Protein AF-0000000069952766 (afdb_homodimer)

Sequence (1254 aa):
MSWACDPVLTSNIVNSYQTAGPLFMQSLQTFFAAQCALVGDHIWPADATQAVLDDPNYDFVVVGAGSAGATVANRLSEVPEWKVLLVEAGGNPTLNTEIPHLFYNNMKSPQDWAYKTQPDNAACRSYTAKGCAWPRGKALGGSSSINFMFYVRGNRADFDEWAADGNYGWSYDDVLPYFRKSEKFTGIFNEENQKYHNYEGNLNVDVDKQSHDFEHMIINAAIELGLKNSTDINGESQMGVMTSQTTTKNGHRFSTARAFLAPIKDRKNFHVIKHAQGTKVLFVPGTNKVSGVMLHKDGKDIVVNVRKELILSSGALNSPQILMLSGIGPKKHLEDLKIEVKADLPVGENLQDHLFVPTFYTKPGDKNYYSISTIAQNFAQYIMEGTGPLIKTSPNRVISFINTTDPNSYASDMQFHYFVLPPGVYNVLDIFQKHGLNDEAYTKFKQMNEDKFTLVIFNTLLKPKSAGRILLASKNPLEAPLFFADYYKDPEDMATVIRAMKQHSLRLGDTKALKEAGFKLDWLDIDACKKFDKSSDEYLDCISRELTFSLYHPTSTAKMGPDGDETAVVDPELRVRKVQGLRVIDASIMPSVVRGNTNAPSIMIGEKGADMIKKQWLSNHKLHTELMSWACDPVLTSNIVNSYQTAGPLFMQSLQTFFAAQCALVGDHIWPADATQAVLDDPNYDFVVVGAGSAGATVANRLSEVPEWKVLLVEAGGNPTLNTEIPHLFYNNMKSPQDWAYKTQPDNAACRSYTAKGCAWPRGKALGGSSSINFMFYVRGNRADFDEWAADGNYGWSYDDVLPYFRKSEKFTGIFNEENQKYHNYEGNLNVDVDKQSHDFEHMIINAAIELGLKNSTDINGESQMGVMTSQTTTKNGHRFSTARAFLAPIKDRKNFHVIKHAQGTKVLFVPGTNKVSGVMLHKDGKDIVVNVRKELILSSGALNSPQILMLSGIGPKKHLEDLKIEVKADLPVGENLQDHLFVPTFYTKPGDKNYYSISTIAQNFAQYIMEGTGPLIKTSPNRVISFINTTDPNSYASDMQFHYFVLPPGVYNVLDIFQKHGLNDEAYTKFKQMNEDKFTLVIFNTLLKPKSAGRILLASKNPLEAPLFFADYYKDPEDMATVIRAMKQHSLRLGDTKALKEAGFKLDWLDIDACKKFDKSSDEYLDCISRELTFSLYHPTSTAKMGPDGDETAVVDPELRVRKVQGLRVIDASIMPSVVRGNTNAPSIMIGEKGADMIKKQWLSNHKLHTEL

Organism: Trichoplusia ni (NCBI:txid7111)

Structure (mmCIF, N/CA/C/O backbone):
data_AF-0000000069952766-model_v1
#
loop_
_entity.id
_entity.type
_entity.pdbx_description
1 polymer 'Glucose dehydrogenase'
#
loop_
_atom_site.group_PDB
_atom_site.id
_atom_site.type_symbol
_atom_site.label_atom_id
_atom_site.label_alt_id
_atom_site.label_comp_id
_atom_site.label_asym_id
_atom_site.label_entity_id
_atom_site.label_seq_id
_atom_site.pdbx_PDB_ins_code
_atom_site.Cartn_x
_atom_site.Cartn_y
_atom_site.Cartn_z
_atom_site.occupancy
_atom_site.B_iso_or_equiv
_atom_site.auth_seq_id
_atom_site.auth_comp_id
_atom_site.auth_asym_id
_atom_site.auth_atom_id
_atom_site.pdbx_PDB_model_num
ATOM 1 N N . MET A 1 1 ? 12.367 6.723 10.555 1 62.28 1 MET A N 1
ATOM 2 C CA . MET A 1 1 ? 12.414 6.863 9.102 1 62.28 1 MET A CA 1
ATOM 3 C C . MET A 1 1 ? 11.07 6.52 8.477 1 62.28 1 MET A C 1
ATOM 5 O O . MET A 1 1 ? 10.367 5.625 8.961 1 62.28 1 MET A O 1
ATOM 9 N N . SER A 1 2 ? 10.672 7.461 7.582 1 78.12 2 SER A N 1
ATOM 10 C CA . SER A 1 2 ? 9.477 7.129 6.809 1 78.12 2 SER A CA 1
ATOM 11 C C . SER A 1 2 ? 9.602 5.758 6.156 1 78.12 2 SER A C 1
ATOM 13 O O . SER A 1 2 ? 10.609 5.453 5.523 1 78.12 2 SER A O 1
ATOM 15 N N . TRP A 1 3 ? 8.656 4.898 6.41 1 80.94 3 TRP A N 1
ATOM 16 C CA . TRP A 1 3 ? 8.711 3.521 5.926 1 80.94 3 TRP A CA 1
ATOM 17 C C . TRP A 1 3 ? 8.883 3.484 4.41 1 80.94 3 TRP A C 1
ATOM 19 O O . TRP A 1 3 ? 9.477 2.547 3.871 1 80.94 3 TRP A O 1
ATOM 29 N N . ALA A 1 4 ? 8.43 4.555 3.727 1 86.31 4 ALA A N 1
ATOM 30 C CA . ALA A 1 4 ? 8.484 4.59 2.268 1 86.31 4 ALA A CA 1
ATOM 31 C C . ALA A 1 4 ? 9.922 4.758 1.783 1 86.31 4 ALA A C 1
ATOM 33 O O . ALA A 1 4 ? 10.219 4.52 0.609 1 86.31 4 ALA A O 1
ATOM 34 N N . CYS A 1 5 ? 10.797 5.23 2.678 1 89.12 5 CYS A N 1
ATOM 35 C CA . CYS A 1 5 ? 12.195 5.434 2.309 1 89.12 5 CYS A CA 1
ATOM 36 C C . CYS A 1 5 ? 13.031 4.203 2.641 1 89.12 5 CYS A C 1
ATOM 38 O O . CYS A 1 5 ? 14.234 4.18 2.387 1 89.12 5 CYS A O 1
ATOM 40 N N . ASP A 1 6 ? 12.438 3.162 3.25 1 89.56 6 ASP A N 1
ATOM 41 C CA . ASP A 1 6 ? 13.109 1.895 3.529 1 89.56 6 ASP A CA 1
ATOM 42 C C . ASP A 1 6 ? 13.086 0.979 2.307 1 89.56 6 ASP A C 1
ATOM 44 O O . ASP A 1 6 ? 12.062 0.361 2.008 1 89.56 6 ASP A O 1
ATOM 48 N N . PRO A 1 7 ? 14.227 0.807 1.705 1 87.38 7 PRO A N 1
ATOM 49 C CA . PRO A 1 7 ? 14.234 0.046 0.453 1 87.38 7 PRO A CA 1
ATOM 50 C C . PRO A 1 7 ? 13.859 -1.42 0.652 1 87.38 7 PRO A C 1
ATOM 52 O O . PRO A 1 7 ? 13.242 -2.027 -0.228 1 87.38 7 PRO A O 1
ATOM 55 N N . VAL A 1 8 ? 14.18 -2.029 1.789 1 87.81 8 VAL A N 1
ATOM 56 C CA . VAL A 1 8 ? 13.867 -3.43 2.053 1 87.81 8 VAL A CA 1
ATOM 57 C C . VAL A 1 8 ? 12.352 -3.604 2.193 1 87.81 8 VAL A C 1
ATOM 59 O O . VAL A 1 8 ? 11.766 -4.496 1.581 1 87.81 8 VAL A O 1
ATOM 62 N N . LEU A 1 9 ? 11.82 -2.713 2.959 1 86.56 9 LEU A N 1
ATOM 63 C CA . LEU A 1 9 ? 10.383 -2.797 3.184 1 86.56 9 LEU A CA 1
ATOM 64 C C . LEU A 1 9 ? 9.609 -2.527 1.894 1 86.56 9 LEU A C 1
ATOM 66 O O . LEU A 1 9 ? 8.672 -3.254 1.562 1 86.56 9 LEU A O 1
ATOM 70 N N . THR A 1 10 ? 9.969 -1.444 1.201 1 89.38 10 THR A N 1
ATOM 71 C CA . THR A 1 10 ? 9.234 -1.095 -0.01 1 89.38 10 THR A CA 1
ATOM 72 C C . THR A 1 10 ? 9.383 -2.186 -1.066 1 89.38 10 THR A C 1
ATOM 74 O O . THR A 1 10 ? 8.43 -2.494 -1.786 1 89.38 10 THR A O 1
ATOM 77 N N . SER A 1 11 ? 10.555 -2.818 -1.151 1 88.44 11 SER A N 1
ATOM 78 C CA . SER A 1 11 ? 10.75 -3.916 -2.092 1 88.44 11 SER A CA 1
ATOM 79 C C . SER A 1 11 ? 9.883 -5.117 -1.732 1 88.44 11 SER A C 1
ATOM 81 O O . SER A 1 11 ? 9.32 -5.766 -2.613 1 88.44 11 SER A O 1
ATOM 83 N N . ASN A 1 12 ? 9.797 -5.406 -0.475 1 84.94 12 ASN A N 1
ATOM 84 C CA . ASN A 1 12 ? 8.953 -6.508 -0.018 1 84.94 12 ASN A CA 1
ATOM 85 C C . ASN A 1 12 ? 7.488 -6.273 -0.367 1 84.94 12 ASN A C 1
ATOM 87 O O . ASN A 1 12 ? 6.789 -7.195 -0.788 1 84.94 12 ASN A O 1
ATOM 91 N N . ILE A 1 13 ? 7.074 -5.043 -0.182 1 86.06 13 ILE A N 1
ATOM 92 C CA . ILE A 1 13 ? 5.688 -4.703 -0.485 1 86.06 13 ILE A CA 1
ATOM 93 C C . ILE A 1 13 ? 5.453 -4.785 -1.991 1 86.06 13 ILE A C 1
ATOM 95 O O . ILE A 1 13 ? 4.496 -5.418 -2.443 1 86.06 13 ILE A O 1
ATOM 99 N N . VAL A 1 14 ? 6.344 -4.219 -2.744 1 88.44 14 VAL A N 1
ATOM 100 C CA . VAL A 1 14 ? 6.203 -4.211 -4.199 1 88.44 14 VAL A CA 1
ATOM 101 C C . VAL A 1 14 ? 6.199 -5.645 -4.723 1 88.44 14 VAL A C 1
ATOM 103 O O . VAL A 1 14 ? 5.352 -6.008 -5.543 1 88.44 14 VAL A O 1
ATOM 106 N N . ASN A 1 15 ? 7.078 -6.469 -4.219 1 84.94 15 ASN A N 1
ATOM 107 C CA . ASN A 1 15 ? 7.191 -7.848 -4.68 1 84.94 15 ASN A CA 1
ATOM 108 C C . ASN A 1 15 ? 5.953 -8.664 -4.316 1 84.94 15 ASN A C 1
ATOM 110 O O . ASN A 1 15 ? 5.594 -9.602 -5.027 1 84.94 15 ASN A O 1
ATOM 114 N N . SER A 1 16 ? 5.371 -8.336 -3.273 1 83.88 16 SER A N 1
ATOM 115 C CA . SER A 1 16 ? 4.176 -9.055 -2.848 1 83.88 16 SER A CA 1
ATOM 116 C C . SER A 1 16 ? 3.021 -8.836 -3.816 1 83.88 16 SER A C 1
ATOM 118 O O . SER A 1 16 ? 2.043 -9.586 -3.809 1 83.88 16 SER A O 1
ATOM 120 N N . TYR A 1 17 ? 3.178 -7.805 -4.699 1 86.25 17 TYR A N 1
ATOM 121 C CA . TYR A 1 17 ? 2.121 -7.527 -5.664 1 86.25 17 TYR A CA 1
ATOM 122 C C . TYR A 1 17 ? 2.594 -7.801 -7.086 1 86.25 17 TYR A C 1
ATOM 124 O O . TYR A 1 17 ? 2.057 -7.242 -8.047 1 86.25 17 TYR A O 1
ATOM 132 N N . GLN A 1 18 ? 3.533 -8.609 -7.227 1 84.88 18 GLN A N 1
ATOM 133 C CA . GLN A 1 18 ? 4.062 -8.938 -8.547 1 84.88 18 GLN A CA 1
ATOM 134 C C . GLN A 1 18 ? 2.984 -9.555 -9.43 1 84.88 18 GLN A C 1
ATOM 136 O O . GLN A 1 18 ? 3.033 -9.422 -10.656 1 84.88 18 GLN A O 1
ATOM 141 N N . THR A 1 19 ? 2.002 -10.133 -8.812 1 86 19 THR A N 1
ATOM 142 C CA . THR A 1 19 ? 0.919 -10.789 -9.531 1 86 19 THR A CA 1
ATOM 143 C C . THR A 1 19 ? 0.117 -9.773 -10.344 1 86 19 THR A C 1
ATOM 145 O O . THR A 1 19 ? -0.489 -10.117 -11.359 1 86 19 THR A O 1
ATOM 148 N N . ALA A 1 20 ? 0.194 -8.523 -9.867 1 85.06 20 ALA A N 1
ATOM 149 C CA . ALA A 1 20 ? -0.586 -7.492 -10.539 1 85.06 20 ALA A CA 1
ATOM 150 C C . ALA A 1 20 ? 0.116 -7.012 -11.805 1 85.06 20 ALA A C 1
ATOM 152 O O . ALA A 1 20 ? -0.457 -6.254 -12.594 1 85.06 20 ALA A O 1
ATOM 153 N N . GLY A 1 21 ? 1.312 -7.531 -12.094 1 87.56 21 GLY A N 1
ATOM 154 C CA . GLY A 1 21 ? 1.958 -7.266 -13.367 1 87.56 21 GLY A CA 1
ATOM 155 C C . GLY A 1 21 ? 3.021 -6.188 -13.281 1 87.56 21 GLY A C 1
ATOM 156 O O . GLY A 1 21 ? 3.115 -5.477 -12.281 1 87.56 21 GLY A O 1
ATOM 157 N N . PRO A 1 22 ? 3.805 -6.082 -14.297 1 85 22 PRO A N 1
ATOM 158 C CA . PRO A 1 22 ? 4.973 -5.195 -14.281 1 85 22 PRO A CA 1
ATOM 159 C C . PRO A 1 22 ? 4.59 -3.723 -14.156 1 85 22 PRO A C 1
ATOM 161 O O . PRO A 1 22 ? 5.258 -2.965 -13.453 1 85 22 PRO A O 1
ATOM 164 N N . LEU A 1 23 ? 3.512 -3.371 -14.852 1 83.5 23 LEU A N 1
ATOM 165 C CA . LEU A 1 23 ? 3.123 -1.966 -14.805 1 83.5 23 LEU A CA 1
ATOM 166 C C . LEU A 1 23 ? 2.717 -1.557 -13.391 1 83.5 23 LEU A C 1
ATOM 168 O O . LEU A 1 23 ? 3.074 -0.471 -12.93 1 83.5 23 LEU A O 1
ATOM 172 N N . PHE A 1 24 ? 2.018 -2.369 -12.742 1 89.69 24 PHE A N 1
ATOM 173 C CA . PHE A 1 24 ? 1.603 -2.072 -11.375 1 89.69 24 PHE A CA 1
ATOM 174 C C . PHE A 1 24 ? 2.807 -2.014 -10.445 1 89.69 24 PHE A C 1
ATOM 176 O O . PHE A 1 24 ? 2.918 -1.105 -9.617 1 89.69 24 PHE A O 1
ATOM 183 N N . MET A 1 25 ? 3.666 -2.988 -10.617 1 88.38 25 MET A N 1
ATOM 184 C CA . MET A 1 25 ? 4.859 -3.023 -9.773 1 88.38 25 MET A CA 1
ATOM 185 C C . MET A 1 25 ? 5.688 -1.755 -9.953 1 88.38 25 MET A C 1
ATOM 187 O O . MET A 1 25 ? 6.109 -1.14 -8.969 1 88.38 25 MET A O 1
ATOM 191 N N . GLN A 1 26 ? 5.871 -1.404 -11.195 1 87.5 26 GLN A N 1
ATOM 192 C CA . GLN A 1 26 ? 6.656 -0.211 -11.492 1 87.5 26 GLN A CA 1
ATOM 193 C C . GLN A 1 26 ? 5.988 1.041 -10.938 1 87.5 26 GLN A C 1
ATOM 195 O O . GLN A 1 26 ? 6.66 1.924 -10.398 1 87.5 26 GLN A O 1
ATOM 200 N N . SER A 1 27 ? 4.711 1.115 -11.055 1 87.81 27 SER A N 1
ATOM 201 C CA . SER A 1 27 ? 3.963 2.266 -10.555 1 87.81 27 SER A CA 1
ATOM 202 C C . SER A 1 27 ? 4.039 2.355 -9.031 1 87.81 27 SER A C 1
ATOM 204 O O . SER A 1 27 ? 4.168 3.447 -8.477 1 87.81 27 SER A O 1
ATOM 206 N N . LEU A 1 28 ? 3.877 1.242 -8.406 1 89.69 28 LEU A N 1
ATOM 207 C CA . LEU A 1 28 ? 3.949 1.209 -6.945 1 89.69 28 LEU A CA 1
ATOM 208 C C . LEU A 1 28 ? 5.332 1.625 -6.461 1 89.69 28 LEU A C 1
ATOM 210 O O . LEU A 1 28 ? 5.457 2.357 -5.477 1 89.69 28 LEU A O 1
ATOM 214 N N . GLN A 1 29 ? 6.375 1.156 -7.164 1 89.38 29 GLN A N 1
ATOM 215 C CA . GLN A 1 29 ? 7.742 1.55 -6.844 1 89.38 29 GLN A CA 1
ATOM 216 C C . GLN A 1 29 ? 7.934 3.057 -6.996 1 89.38 29 GLN A C 1
ATOM 218 O O . GLN A 1 29 ? 8.547 3.699 -6.145 1 89.38 29 GLN A O 1
ATOM 223 N N . THR A 1 30 ? 7.414 3.564 -8.078 1 88.62 30 THR A N 1
ATOM 224 C CA . THR A 1 30 ? 7.492 5 -8.328 1 88.62 30 THR A CA 1
ATOM 225 C C . THR A 1 30 ? 6.75 5.781 -7.25 1 88.62 30 THR A C 1
ATOM 227 O O . THR A 1 30 ? 7.223 6.824 -6.797 1 88.62 30 THR A O 1
ATOM 230 N N . PHE A 1 31 ? 5.656 5.297 -6.82 1 91.12 31 PHE A N 1
ATOM 231 C CA . PHE A 1 31 ? 4.855 5.938 -5.785 1 91.12 31 PHE A CA 1
ATOM 232 C C . PHE A 1 31 ? 5.629 6.023 -4.477 1 91.12 31 PHE A C 1
ATOM 234 O O . PHE A 1 31 ? 5.668 7.078 -3.838 1 91.12 31 PHE A O 1
ATOM 241 N N . PHE A 1 32 ? 6.238 4.93 -4.066 1 90.44 32 PHE A N 1
ATOM 242 C CA . PHE A 1 32 ? 6.988 4.91 -2.818 1 90.44 32 PHE A CA 1
ATOM 243 C C . PHE A 1 32 ? 8.195 5.836 -2.898 1 90.44 32 PHE A C 1
ATOM 245 O O . PHE A 1 32 ? 8.516 6.539 -1.938 1 90.44 32 PHE A O 1
ATOM 252 N N . ALA A 1 33 ? 8.883 5.844 -4.055 1 89.94 33 ALA A N 1
ATOM 253 C CA . ALA A 1 33 ? 10.039 6.719 -4.242 1 89.94 33 ALA A CA 1
ATOM 254 C C . ALA A 1 33 ? 9.633 8.188 -4.184 1 89.94 33 ALA A C 1
ATOM 256 O O . ALA A 1 33 ? 10.336 9.008 -3.588 1 89.94 33 ALA A O 1
ATOM 257 N N . ALA A 1 34 ? 8.516 8.492 -4.836 1 90.12 34 ALA A N 1
ATOM 258 C CA . ALA A 1 34 ? 7.996 9.859 -4.832 1 90.12 34 ALA A CA 1
ATOM 259 C C . ALA A 1 34 ? 7.613 10.297 -3.42 1 90.12 34 ALA A C 1
ATOM 261 O O . ALA A 1 34 ? 7.867 11.438 -3.027 1 90.12 34 ALA A O 1
ATOM 262 N N . GLN A 1 35 ? 6.953 9.43 -2.725 1 88.69 35 GLN A N 1
ATOM 263 C CA . GLN A 1 35 ? 6.602 9.719 -1.338 1 88.69 35 GLN A CA 1
ATOM 264 C C . GLN A 1 35 ? 7.848 9.977 -0.497 1 88.69 35 GLN A C 1
ATOM 266 O O . GLN A 1 35 ? 7.875 10.914 0.307 1 88.69 35 GLN A O 1
ATOM 271 N N . CYS A 1 36 ? 8.875 9.188 -0.634 1 89 36 CYS A N 1
ATOM 272 C CA . CYS A 1 36 ? 10.125 9.367 0.093 1 89 36 CYS A CA 1
ATOM 273 C C . CYS A 1 36 ? 10.75 10.719 -0.24 1 89 36 CYS A C 1
ATOM 275 O O . CYS A 1 36 ? 11.266 11.406 0.646 1 89 36 CYS A O 1
ATOM 277 N N . ALA A 1 37 ? 10.672 11.109 -1.468 1 87.94 37 ALA A N 1
ATOM 278 C CA . ALA A 1 37 ? 11.25 12.375 -1.909 1 87.94 37 ALA A CA 1
ATOM 279 C C . ALA A 1 37 ? 10.516 13.555 -1.275 1 87.94 37 ALA A C 1
ATOM 281 O O . ALA A 1 37 ? 11.125 14.594 -1.006 1 87.94 37 ALA A O 1
ATOM 282 N N . LEU A 1 38 ? 9.312 13.391 -0.991 1 86.75 38 LEU A N 1
ATOM 283 C CA . LEU A 1 38 ? 8.477 14.469 -0.481 1 86.75 38 LEU A CA 1
ATOM 284 C C . LEU A 1 38 ? 8.68 14.656 1.018 1 86.75 38 LEU A C 1
ATOM 286 O O . LEU A 1 38 ? 8.609 15.781 1.524 1 86.75 38 LEU A O 1
ATOM 290 N N . VAL A 1 39 ? 8.906 13.617 1.789 1 85.81 39 VAL A N 1
ATOM 291 C CA . VAL A 1 39 ? 8.875 13.781 3.238 1 85.81 39 VAL A CA 1
ATOM 292 C C . VAL A 1 39 ? 9.984 12.945 3.879 1 85.81 39 VAL A C 1
ATOM 294 O O . VAL A 1 39 ? 9.922 12.625 5.066 1 85.81 39 VAL A O 1
ATOM 297 N N . GLY A 1 40 ? 10.93 12.555 3.199 1 87.44 40 GLY A N 1
ATOM 298 C CA . GLY A 1 40 ? 12.008 11.758 3.748 1 87.44 40 GLY A CA 1
ATOM 299 C C . GLY A 1 40 ? 12.828 12.5 4.793 1 87.44 40 GLY A C 1
ATOM 300 O O . GLY A 1 40 ? 12.898 13.727 4.781 1 87.44 40 GLY A O 1
ATOM 301 N N . ASP A 1 41 ? 13.453 11.805 5.617 1 89.31 41 ASP A N 1
ATOM 302 C CA . ASP A 1 41 ? 14.227 12.352 6.727 1 89.31 41 ASP A CA 1
ATOM 303 C C . ASP A 1 41 ? 15.398 13.188 6.223 1 89.31 41 ASP A C 1
ATOM 305 O O . ASP A 1 41 ? 15.891 14.062 6.934 1 89.31 41 ASP A O 1
ATOM 309 N N . HIS A 1 42 ? 15.82 12.969 5.035 1 89.69 42 HIS A N 1
ATOM 310 C CA . HIS A 1 42 ? 16.984 13.641 4.477 1 89.69 42 HIS A CA 1
ATOM 311 C C . HIS A 1 42 ? 16.719 15.133 4.266 1 89.69 42 HIS A C 1
ATOM 313 O O . HIS A 1 42 ? 17.641 15.914 4.105 1 89.69 42 HIS A O 1
ATOM 319 N N . ILE A 1 43 ? 15.453 15.531 4.324 1 91.62 43 ILE A N 1
ATOM 320 C CA . ILE A 1 43 ? 15.055 16.922 4.098 1 91.62 43 ILE A CA 1
ATOM 321 C C . ILE A 1 43 ? 15.289 17.734 5.363 1 91.62 43 ILE A C 1
ATOM 323 O O . ILE A 1 43 ? 15.508 18.953 5.293 1 91.62 43 ILE A O 1
ATOM 327 N N . TRP A 1 44 ? 15.375 17.156 6.516 1 95.94 44 TRP A N 1
ATOM 328 C CA . TRP A 1 44 ? 15.32 17.859 7.797 1 95.94 44 TRP A CA 1
ATOM 329 C C . TRP A 1 44 ? 16.609 17.672 8.578 1 95.94 44 TRP A C 1
ATOM 331 O O . TRP A 1 44 ? 17.375 16.734 8.312 1 95.94 44 TRP A O 1
ATOM 341 N N . PRO A 1 45 ? 16.859 18.609 9.531 1 96.88 45 PRO A N 1
ATOM 342 C CA . PRO A 1 45 ? 18.016 18.375 10.398 1 96.88 45 PRO A CA 1
ATOM 343 C C . PRO A 1 45 ? 17.953 17.047 11.125 1 96.88 45 PRO A C 1
ATOM 345 O O . PRO A 1 45 ? 16.875 16.625 11.57 1 96.88 45 PRO A O 1
ATOM 348 N N . ALA A 1 46 ? 19.078 16.406 11.25 1 95.94 46 ALA A N 1
ATOM 349 C CA . ALA A 1 46 ? 19.141 15.133 11.961 1 95.94 46 ALA A CA 1
ATOM 350 C C . ALA A 1 46 ? 18.875 15.328 13.453 1 95.94 46 ALA A C 1
ATOM 352 O O . ALA A 1 46 ? 19.141 16.406 14 1 95.94 46 ALA A O 1
ATOM 353 N N . ASP A 1 47 ? 18.281 14.367 14.062 1 96.69 47 ASP A N 1
ATOM 354 C CA . ASP A 1 47 ? 18.109 14.391 15.516 1 96.69 47 ASP A CA 1
ATOM 355 C C . ASP A 1 47 ? 19.469 14.352 16.219 1 96.69 47 ASP A C 1
ATOM 357 O O . ASP A 1 47 ? 20.219 13.383 16.094 1 96.69 47 ASP A O 1
ATOM 361 N N . ALA A 1 48 ? 19.781 15.32 17.016 1 97.69 48 ALA A N 1
ATOM 362 C CA . ALA A 1 48 ? 21.109 15.492 17.594 1 97.69 48 ALA A CA 1
ATOM 363 C C . ALA A 1 48 ? 21.125 15.031 19.047 1 97.69 48 ALA A C 1
ATOM 365 O O . ALA A 1 48 ? 21.891 15.547 19.859 1 97.69 48 ALA A O 1
ATOM 366 N N . THR A 1 49 ? 20.25 14.125 19.422 1 97.12 49 THR A N 1
ATOM 367 C CA . THR A 1 49 ? 20.156 13.648 20.797 1 97.12 49 THR A CA 1
ATOM 368 C C . THR A 1 49 ? 21.516 13.203 21.312 1 97.12 49 THR A C 1
ATOM 370 O O . THR A 1 49 ? 21.938 13.594 22.406 1 97.12 49 THR A O 1
ATOM 373 N N . GLN A 1 50 ? 22.312 12.445 20.547 1 96.75 50 GLN A N 1
ATOM 374 C CA . GLN A 1 50 ? 23.609 11.938 20.984 1 96.75 50 GLN A CA 1
ATOM 375 C C . GLN A 1 50 ? 24.609 13.07 21.141 1 96.75 50 GLN A C 1
ATOM 377 O O . GLN A 1 50 ? 25.391 13.086 22.094 1 96.75 50 GLN A O 1
ATOM 382 N N . ALA A 1 51 ? 24.594 13.984 20.234 1 97.12 51 ALA A N 1
ATOM 383 C CA . ALA A 1 51 ? 25.5 15.125 20.312 1 97.12 51 ALA A CA 1
ATOM 384 C C . ALA A 1 51 ? 25.234 15.945 21.562 1 97.12 51 ALA A C 1
ATOM 386 O O . ALA A 1 51 ? 26.172 16.422 22.203 1 97.12 51 ALA A O 1
ATOM 387 N N . VAL A 1 52 ? 23.953 16.141 21.906 1 98.19 52 VAL A N 1
ATOM 388 C CA . VAL A 1 52 ? 23.562 16.906 23.078 1 98.19 52 VAL A CA 1
ATOM 389 C C . VAL A 1 52 ? 24.016 16.188 24.359 1 98.19 52 VAL A C 1
ATOM 391 O O . VAL A 1 52 ? 24.484 16.828 25.297 1 98.19 52 VAL A O 1
ATOM 394 N N . LEU A 1 53 ? 23.844 14.898 24.375 1 97.31 53 LEU A N 1
ATOM 395 C CA . LEU A 1 53 ? 24.25 14.109 25.547 1 97.31 53 LEU A CA 1
ATOM 396 C C . LEU A 1 53 ? 25.766 14.148 25.703 1 97.31 53 LEU A C 1
ATOM 398 O O . LEU A 1 53 ? 26.281 14.203 26.828 1 97.31 53 LEU A O 1
ATOM 402 N N . ASP A 1 54 ? 26.531 14.164 24.594 1 97.38 54 ASP A N 1
ATOM 403 C CA . ASP A 1 54 ? 27.984 14.188 24.609 1 97.38 54 ASP A CA 1
ATOM 404 C C . ASP A 1 54 ? 28.516 15.531 25.109 1 97.38 54 ASP A C 1
ATOM 406 O O . ASP A 1 54 ? 29.5 15.594 25.844 1 97.38 54 ASP A O 1
ATOM 410 N N . ASP A 1 55 ? 27.906 16.609 24.688 1 97.94 55 ASP A N 1
ATOM 411 C CA . ASP A 1 55 ? 28.234 17.969 25.109 1 97.94 55 ASP A CA 1
ATOM 412 C C . ASP A 1 55 ? 26.984 18.828 25.266 1 97.94 55 ASP A C 1
ATOM 414 O O . ASP A 1 55 ? 26.547 19.484 24.328 1 97.94 55 ASP A O 1
ATOM 418 N N . PRO A 1 56 ? 26.531 18.922 26.484 1 98.06 56 PRO A N 1
ATOM 419 C CA . PRO A 1 56 ? 25.25 19.578 26.734 1 98.06 56 PRO A CA 1
ATOM 420 C C . PRO A 1 56 ? 25.391 21.094 26.875 1 98.06 56 PRO A C 1
ATOM 422 O O . PRO A 1 56 ? 24.5 21.75 27.422 1 98.06 56 PRO A O 1
ATOM 425 N N . ASN A 1 57 ? 26.547 21.734 26.406 1 98.5 57 ASN A N 1
ATOM 426 C CA . ASN A 1 57 ? 26.797 23.156 26.547 1 98.5 57 ASN A CA 1
ATOM 427 C C . ASN A 1 57 ? 26.547 23.922 25.25 1 98.5 57 ASN A C 1
ATOM 429 O O . ASN A 1 57 ? 27.125 23.594 24.219 1 98.5 57 ASN A O 1
ATOM 433 N N . TYR A 1 58 ? 25.766 24.906 25.266 1 98.88 58 TYR A N 1
ATOM 434 C CA . TYR A 1 58 ? 25.406 25.719 24.109 1 98.88 58 TYR A CA 1
ATOM 435 C C . TYR A 1 58 ? 25.422 27.203 24.453 1 98.88 58 TYR A C 1
ATOM 437 O O . TYR A 1 58 ? 25.203 27.578 25.609 1 98.88 58 TYR A O 1
ATOM 445 N N . ASP A 1 59 ? 25.734 28.062 23.469 1 98.69 59 ASP A N 1
ATOM 446 C CA . ASP A 1 59 ? 25.641 29.5 23.672 1 98.69 59 ASP A CA 1
ATOM 447 C C . ASP A 1 59 ? 24.172 29.938 23.75 1 98.69 59 ASP A C 1
ATOM 449 O O . ASP A 1 59 ? 23.812 30.75 24.609 1 98.69 59 ASP A O 1
ATOM 453 N N . PHE A 1 60 ? 23.406 29.406 22.859 1 98.88 60 PHE A N 1
ATOM 454 C CA . PHE A 1 60 ? 21.984 29.703 22.812 1 98.88 60 PHE A CA 1
ATOM 455 C C . PHE A 1 60 ? 21.156 28.422 22.703 1 98.88 60 PHE A C 1
ATOM 457 O O . PHE A 1 60 ? 21.531 27.5 21.969 1 98.88 60 PHE A O 1
ATOM 464 N N . VAL A 1 61 ? 20.094 28.328 23.438 1 98.94 61 VAL A N 1
ATOM 465 C CA . VAL A 1 61 ? 19.109 27.266 23.328 1 98.94 61 VAL A CA 1
ATOM 466 C C . VAL A 1 61 ? 17.734 27.875 23.031 1 98.94 61 VAL A C 1
ATOM 468 O O . VAL A 1 61 ? 17.266 28.75 23.75 1 98.94 61 VAL A O 1
ATOM 471 N N . VAL A 1 62 ? 17.172 27.5 21.922 1 98.94 62 VAL A N 1
ATOM 472 C CA . VAL A 1 62 ? 15.828 27.922 21.516 1 98.94 62 VAL A CA 1
ATOM 473 C C . VAL A 1 62 ? 14.828 26.797 21.766 1 98.94 62 VAL A C 1
ATOM 475 O O . VAL A 1 62 ? 14.969 25.703 21.203 1 98.94 62 VAL A O 1
ATOM 478 N N . VAL A 1 63 ? 13.812 27.031 22.594 1 98.94 63 VAL A N 1
ATOM 479 C CA . VAL A 1 63 ? 12.828 26.016 22.922 1 98.94 63 VAL A CA 1
ATOM 480 C C . VAL A 1 63 ? 11.555 26.234 22.109 1 98.94 63 VAL A C 1
ATOM 482 O O . VAL A 1 63 ? 10.789 27.156 22.391 1 98.94 63 VAL A O 1
ATOM 485 N N . GLY A 1 64 ? 11.273 25.344 21.156 1 98.81 64 GLY A N 1
ATOM 486 C CA . GLY A 1 64 ? 10.172 25.438 20.219 1 98.81 64 GLY A CA 1
ATOM 487 C C . GLY A 1 64 ? 10.609 25.75 18.812 1 98.81 64 GLY A C 1
ATOM 488 O O . GLY A 1 64 ? 11.273 26.75 18.562 1 98.81 64 GLY A O 1
ATOM 489 N N . ALA A 1 65 ? 10.242 24.891 17.906 1 98.81 65 ALA A N 1
ATOM 490 C CA . ALA A 1 65 ? 10.664 25.031 16.516 1 98.81 65 ALA A CA 1
ATOM 491 C C . ALA A 1 65 ? 9.531 25.578 15.656 1 98.81 65 ALA A C 1
ATOM 493 O O . ALA A 1 65 ? 9.406 25.219 14.477 1 98.81 65 ALA A O 1
ATOM 494 N N . GLY A 1 66 ? 8.68 26.422 16.25 1 98.56 66 GLY A N 1
ATOM 495 C CA . GLY A 1 66 ? 7.559 27 15.523 1 98.56 66 GLY A CA 1
ATOM 496 C C . GLY A 1 66 ? 7.961 28.156 14.633 1 98.56 66 GLY A C 1
ATOM 497 O O . GLY A 1 66 ? 9.117 28.266 14.227 1 98.56 66 GLY A O 1
ATOM 498 N N . SER A 1 67 ? 6.984 28.984 14.305 1 98.62 67 SER A N 1
ATOM 499 C CA . SER A 1 67 ? 7.152 30.094 13.367 1 98.62 67 SER A CA 1
ATOM 500 C C . SER A 1 67 ? 8.289 31.016 13.797 1 98.62 67 SER A C 1
ATOM 502 O O . SER A 1 67 ? 9.141 31.375 12.984 1 98.62 67 SER A O 1
ATOM 504 N N . ALA A 1 68 ? 8.305 31.312 15.031 1 98.88 68 ALA A N 1
ATOM 505 C CA . ALA A 1 68 ? 9.336 32.219 15.523 1 98.88 68 ALA A CA 1
ATOM 506 C C . ALA A 1 68 ? 10.633 31.469 15.82 1 98.88 68 ALA A C 1
ATOM 508 O O . ALA A 1 68 ? 11.719 31.922 15.445 1 98.88 68 ALA A O 1
ATOM 509 N N . GLY A 1 69 ? 10.555 30.344 16.469 1 98.88 69 GLY A N 1
ATOM 510 C CA . GLY A 1 69 ? 11.727 29.609 16.922 1 98.88 69 GLY A CA 1
ATOM 511 C C . GLY A 1 69 ? 12.625 29.141 15.797 1 98.88 69 GLY A C 1
ATOM 512 O O . GLY A 1 69 ? 13.852 29.203 15.898 1 98.88 69 GLY A O 1
ATOM 513 N N . ALA A 1 70 ? 12.016 28.641 14.758 1 98.88 70 ALA A N 1
ATOM 514 C CA . ALA A 1 70 ? 12.789 28.219 13.594 1 98.88 70 ALA A CA 1
ATOM 515 C C . ALA A 1 70 ? 13.562 29.391 12.992 1 98.88 70 ALA A C 1
ATOM 517 O O . ALA A 1 70 ? 14.711 29.234 12.578 1 98.88 70 ALA A O 1
ATOM 518 N N . THR A 1 71 ? 12.93 30.531 12.969 1 98.88 71 THR A N 1
ATOM 519 C CA . THR A 1 71 ? 13.539 31.734 12.438 1 98.88 71 THR A CA 1
ATOM 520 C C . THR A 1 71 ? 14.695 32.188 13.312 1 98.88 71 THR A C 1
ATOM 522 O O . THR A 1 71 ? 15.781 32.5 12.805 1 98.88 71 THR A O 1
ATOM 525 N N . VAL A 1 72 ? 14.508 32.188 14.609 1 98.88 72 VAL A N 1
ATOM 526 C CA . VAL A 1 72 ? 15.531 32.594 15.562 1 98.88 72 VAL A CA 1
ATOM 527 C C . VAL A 1 72 ? 16.75 31.688 15.438 1 98.88 72 VAL A C 1
ATOM 529 O O . VAL A 1 72 ? 17.875 32.156 15.352 1 98.88 72 VAL A O 1
ATOM 532 N N . ALA A 1 73 ? 16.5 30.406 15.453 1 98.88 73 ALA A N 1
ATOM 533 C CA . ALA A 1 73 ? 17.578 29.422 15.398 1 98.88 73 ALA A CA 1
ATOM 534 C C . ALA A 1 73 ? 18.391 29.594 14.117 1 98.88 73 ALA A C 1
ATOM 536 O O . ALA A 1 73 ? 19.625 29.516 14.148 1 98.88 73 ALA A O 1
ATOM 537 N N . ASN A 1 74 ? 17.688 29.734 12.977 1 98.88 74 ASN A N 1
ATOM 538 C CA . ASN A 1 74 ? 18.359 29.984 11.711 1 98.88 74 ASN A CA 1
ATOM 539 C C . ASN A 1 74 ? 19.266 31.203 11.781 1 98.88 74 ASN A C 1
ATOM 541 O O . ASN A 1 74 ? 20.453 31.141 11.438 1 98.88 74 ASN A O 1
ATOM 545 N N . ARG A 1 75 ? 18.766 32.312 12.281 1 98.81 75 ARG A N 1
ATOM 546 C CA . ARG A 1 75 ? 19.484 33.562 12.266 1 98.81 75 ARG A CA 1
ATOM 547 C C . ARG A 1 75 ? 20.641 33.562 13.25 1 98.81 75 ARG A C 1
ATOM 549 O O . ARG A 1 75 ? 21.719 34.094 12.953 1 98.81 75 ARG A O 1
ATOM 556 N N . LEU A 1 76 ? 20.453 33.031 14.422 1 98.75 76 LEU A N 1
ATOM 557 C CA . LEU A 1 76 ? 21.531 33 15.398 1 98.75 76 LEU A CA 1
ATOM 558 C C . LEU A 1 76 ? 22.672 32.125 14.93 1 98.75 76 LEU A C 1
ATOM 560 O O . LEU A 1 76 ? 23.844 32.438 15.148 1 98.75 76 LEU A O 1
ATOM 564 N N . SER A 1 77 ? 22.406 31 14.281 1 98.56 77 SER A N 1
ATOM 565 C CA . SER A 1 77 ? 23.422 30.047 13.859 1 98.56 77 SER A CA 1
ATOM 566 C C . SER A 1 77 ? 24.203 30.578 12.656 1 98.56 77 SER A C 1
ATOM 568 O O . SER A 1 77 ? 25.203 29.969 12.25 1 98.56 77 SER A O 1
ATOM 570 N N . GLU A 1 78 ? 23.719 31.703 12.078 1 98 78 GLU A N 1
ATOM 571 C CA . GLU A 1 78 ? 24.516 32.375 11.047 1 98 78 GLU A CA 1
ATOM 572 C C . GLU A 1 78 ? 25.891 32.781 11.586 1 98 78 GLU A C 1
ATOM 574 O O . GLU A 1 78 ? 26.844 32.938 10.812 1 98 78 GLU A O 1
ATOM 579 N N . VAL A 1 79 ? 25.953 33 12.875 1 97.75 79 VAL A N 1
ATOM 580 C CA . VAL A 1 79 ? 27.219 33.344 13.508 1 97.75 79 VAL A CA 1
ATOM 581 C C . VAL A 1 79 ? 27.984 32.062 13.836 1 97.75 79 VAL A C 1
ATOM 583 O O . VAL A 1 79 ? 27.625 31.328 14.766 1 97.75 79 VAL A O 1
ATOM 586 N N . PRO A 1 80 ? 29.031 31.812 13.18 1 96.31 80 PRO A N 1
ATOM 587 C CA . PRO A 1 80 ? 29.672 30.5 13.266 1 96.31 80 PRO A CA 1
ATOM 588 C C . PRO A 1 80 ? 30.281 30.234 14.648 1 96.31 80 PRO A C 1
ATOM 590 O O . PRO A 1 80 ? 30.438 29.078 15.039 1 96.31 80 PRO A O 1
ATOM 593 N N . GLU A 1 81 ? 30.594 31.266 15.43 1 96 81 GLU A N 1
ATOM 594 C CA . GLU A 1 81 ? 31.219 31.109 16.75 1 96 81 GLU A CA 1
ATOM 595 C C . GLU A 1 81 ? 30.203 30.688 17.797 1 96 81 GLU A C 1
ATOM 597 O O . GLU A 1 81 ? 30.562 30.266 18.891 1 96 81 GLU A O 1
ATOM 602 N N . TRP A 1 82 ? 28.969 30.812 17.469 1 98.38 82 TRP A N 1
ATOM 603 C CA . TRP A 1 82 ? 27.906 30.484 18.422 1 98.38 82 TRP A CA 1
ATOM 604 C C . TRP A 1 82 ? 27.406 29.062 18.219 1 98.38 82 TRP A C 1
ATOM 606 O O . TRP A 1 82 ? 27.156 28.641 17.094 1 98.38 82 TRP A O 1
ATOM 616 N N . LYS A 1 83 ? 27.344 28.312 19.25 1 98.62 83 LYS A N 1
ATOM 617 C CA . LYS A 1 83 ? 26.719 27 19.25 1 98.62 83 LYS A CA 1
ATOM 618 C C . LYS A 1 83 ? 25.234 27.078 19.625 1 98.62 83 LYS A C 1
ATOM 620 O O . LYS A 1 83 ? 24.906 27.5 20.75 1 98.62 83 LYS A O 1
ATOM 625 N N . VAL A 1 84 ? 24.344 26.656 18.703 1 98.88 84 VAL A N 1
ATOM 626 C CA . VAL A 1 84 ? 22.922 26.891 18.875 1 98.88 84 VAL A CA 1
ATOM 627 C C . VAL A 1 84 ? 22.172 25.547 18.891 1 98.88 84 VAL A C 1
ATOM 629 O O . VAL A 1 84 ? 22.391 24.703 18.031 1 98.88 84 VAL A O 1
ATOM 632 N N . LEU A 1 85 ? 21.281 25.328 19.875 1 98.94 85 LEU A N 1
ATOM 633 C CA . LEU A 1 85 ? 20.422 24.156 19.969 1 98.94 85 LEU A CA 1
ATOM 634 C C . LEU A 1 85 ? 18.953 24.547 19.797 1 98.94 85 LEU A C 1
ATOM 636 O O . LEU A 1 85 ? 18.484 25.469 20.453 1 98.94 85 LEU A O 1
ATOM 640 N N . LEU A 1 86 ? 18.328 23.922 18.875 1 98.94 86 LEU A N 1
ATOM 641 C CA . LEU A 1 86 ? 16.875 24.031 18.75 1 98.94 86 LEU A CA 1
ATOM 642 C C . LEU A 1 86 ? 16.188 22.797 19.328 1 98.94 86 LEU A C 1
ATOM 644 O O . LEU A 1 86 ? 16.547 21.672 19.016 1 98.94 86 LEU A O 1
ATOM 648 N N . VAL A 1 87 ? 15.203 23.016 20.219 1 98.88 87 VAL A N 1
ATOM 649 C CA . VAL A 1 87 ? 14.492 21.953 20.922 1 98.88 87 VAL A CA 1
ATOM 650 C C . VAL A 1 87 ? 13.055 21.859 20.391 1 98.88 87 VAL A C 1
ATOM 652 O O . VAL A 1 87 ? 12.344 22.859 20.344 1 98.88 87 VAL A O 1
ATOM 655 N N . GLU A 1 88 ? 12.625 20.703 19.969 1 98.75 88 GLU A N 1
ATOM 656 C CA . GLU A 1 88 ? 11.273 20.484 19.469 1 98.75 88 GLU A CA 1
ATOM 657 C C . GLU A 1 88 ? 10.648 19.234 20.094 1 98.75 88 GLU A C 1
ATOM 659 O O . GLU A 1 88 ? 11.289 18.188 20.156 1 98.75 88 GLU A O 1
ATOM 664 N N . ALA A 1 89 ? 9.414 19.375 20.547 1 98.5 89 ALA A N 1
ATOM 665 C CA . ALA A 1 89 ? 8.68 18.281 21.188 1 98.5 89 ALA A CA 1
ATOM 666 C C . ALA A 1 89 ? 8.219 17.25 20.156 1 98.5 89 ALA A C 1
ATOM 668 O O . ALA A 1 89 ? 8.055 16.078 20.469 1 98.5 89 ALA A O 1
ATOM 669 N N . GLY A 1 90 ? 8.016 17.703 18.938 1 97.56 90 GLY A N 1
ATOM 670 C CA . GLY A 1 90 ? 7.586 16.812 17.875 1 97.56 90 GLY A CA 1
ATOM 671 C C . GLY A 1 90 ? 8.719 16.375 16.969 1 97.56 90 GLY A C 1
ATOM 672 O O . GLY A 1 90 ? 9.891 16.516 17.312 1 97.56 90 GLY A O 1
ATOM 673 N N . GLY A 1 91 ? 8.344 15.773 15.828 1 95.94 91 GLY A N 1
ATOM 674 C CA . GLY A 1 91 ? 9.312 15.266 14.867 1 95.94 91 GLY A CA 1
ATOM 675 C C . GLY A 1 91 ? 9.32 16.047 13.562 1 95.94 91 GLY A C 1
ATOM 676 O O . GLY A 1 91 ? 9.141 17.266 13.562 1 95.94 91 GLY A O 1
ATOM 677 N N . ASN A 1 92 ? 9.672 15.32 12.547 1 95.44 92 ASN A N 1
ATOM 678 C CA . ASN A 1 92 ? 9.711 15.891 11.203 1 95.44 92 ASN A CA 1
ATOM 679 C C . ASN A 1 92 ? 8.305 16.109 10.648 1 95.44 92 ASN A C 1
ATOM 681 O O . ASN A 1 92 ? 7.352 15.453 11.078 1 95.44 92 ASN A O 1
ATOM 685 N N . PRO A 1 93 ? 8.188 17.094 9.789 1 93.75 93 PRO A N 1
ATOM 686 C CA . PRO A 1 93 ? 6.957 17.141 8.992 1 93.75 93 PRO A CA 1
ATOM 687 C C . PRO A 1 93 ? 6.68 15.836 8.258 1 93.75 93 PRO A C 1
ATOM 689 O O . PRO A 1 93 ? 7.602 15.062 7.988 1 93.75 93 PRO A O 1
ATOM 692 N N . THR A 1 94 ? 5.422 15.594 8.016 1 91.25 94 THR A N 1
ATOM 693 C CA . THR A 1 94 ? 4.969 14.367 7.375 1 91.25 94 THR A CA 1
ATOM 694 C C . THR A 1 94 ? 4.176 14.68 6.109 1 91.25 94 THR A C 1
ATOM 696 O O . THR A 1 94 ? 4.027 15.844 5.734 1 91.25 94 THR A O 1
ATOM 699 N N . LEU A 1 95 ? 3.654 13.617 5.488 1 88.62 95 LEU A N 1
ATOM 700 C CA . LEU A 1 95 ? 2.799 13.812 4.32 1 88.62 95 LEU A CA 1
ATOM 701 C C . LEU A 1 95 ? 1.584 14.664 4.672 1 88.62 95 LEU A C 1
ATOM 703 O O . LEU A 1 95 ? 1.137 15.477 3.863 1 88.62 95 LEU A O 1
ATOM 707 N N . ASN A 1 96 ? 1.177 14.5 5.828 1 88.81 96 ASN A N 1
ATOM 708 C CA . ASN A 1 96 ? 0.02 15.25 6.309 1 88.81 96 ASN A CA 1
ATOM 709 C C . ASN A 1 96 ? 0.297 16.75 6.336 1 88.81 96 ASN A C 1
ATOM 711 O O . ASN A 1 96 ? -0.565 17.547 5.973 1 88.81 96 ASN A O 1
ATOM 715 N N . THR A 1 97 ? 1.438 17.078 6.699 1 94.38 97 THR A N 1
ATOM 716 C CA . THR A 1 97 ? 1.752 18.484 6.891 1 94.38 97 THR A CA 1
ATOM 717 C C . THR A 1 97 ? 2.105 19.141 5.562 1 94.38 97 THR A C 1
ATOM 719 O O . THR A 1 97 ? 1.97 20.359 5.41 1 94.38 97 THR A O 1
ATOM 722 N N . GLU A 1 98 ? 2.457 18.359 4.602 1 93.81 98 GLU A N 1
ATOM 723 C CA . GLU A 1 98 ? 3.055 18.938 3.398 1 93.81 98 GLU A CA 1
ATOM 724 C C . GLU A 1 98 ? 1.992 19.219 2.342 1 93.81 98 GLU A C 1
ATOM 726 O O . GLU A 1 98 ? 2.186 20.094 1.482 1 93.81 98 GLU A O 1
ATOM 731 N N . ILE A 1 99 ? 0.879 18.531 2.393 1 94.31 99 ILE A N 1
ATOM 732 C CA . ILE A 1 99 ? -0.155 18.688 1.373 1 94.31 99 ILE A CA 1
ATOM 733 C C . ILE A 1 99 ? -1.038 19.875 1.705 1 94.31 99 ILE A C 1
ATOM 735 O O . ILE A 1 99 ? -1.762 19.875 2.703 1 94.31 99 ILE A O 1
ATOM 739 N N . PRO A 1 100 ? -1.091 20.828 0.91 1 95.69 100 PRO A N 1
ATOM 740 C CA . PRO A 1 100 ? -1.769 22.078 1.257 1 95.69 100 PRO A CA 1
ATOM 741 C C . PRO A 1 100 ? -3.279 21.906 1.412 1 95.69 100 PRO A C 1
ATOM 743 O O . PRO A 1 100 ? -3.85 22.328 2.424 1 95.69 100 PRO A O 1
ATOM 746 N N . HIS A 1 101 ? -3.891 21.25 0.483 1 95.06 101 HIS A N 1
ATOM 747 C CA . HIS A 1 101 ? -5.348 21.219 0.395 1 95.06 101 HIS A CA 1
ATOM 748 C C . HIS A 1 101 ? -5.957 20.469 1.577 1 95.06 101 HIS A C 1
ATOM 750 O O . HIS A 1 101 ? -7.109 20.719 1.942 1 95.06 101 HIS A O 1
ATOM 756 N N . LEU A 1 102 ? -5.23 19.594 2.176 1 93.81 102 LEU A N 1
ATOM 757 C CA . LEU A 1 102 ? -5.777 18.719 3.211 1 93.81 102 LEU A CA 1
ATOM 758 C C . LEU A 1 102 ? -5.332 19.172 4.594 1 93.81 102 LEU A C 1
ATOM 760 O O . LEU A 1 102 ? -5.172 18.359 5.504 1 93.81 102 LEU A O 1
ATOM 764 N N . PHE A 1 103 ? -5.168 20.422 4.797 1 93.31 103 PHE A N 1
ATOM 765 C CA . PHE A 1 103 ? -4.543 20.984 5.984 1 93.31 103 PHE A CA 1
ATOM 766 C C . PHE A 1 103 ? -5.34 20.641 7.238 1 93.31 103 PHE A C 1
ATOM 768 O O . PHE A 1 103 ? -4.766 20.453 8.312 1 93.31 103 PHE A O 1
ATOM 775 N N . TYR A 1 104 ? -6.629 20.484 7.156 1 93.44 104 TYR A N 1
ATOM 776 C CA . TYR A 1 104 ? -7.438 20.203 8.336 1 93.44 104 TYR A CA 1
ATOM 777 C C . TYR A 1 104 ? -7.16 18.812 8.875 1 93.44 104 TYR A C 1
ATOM 779 O O . TYR A 1 104 ? -7.449 18.516 10.039 1 93.44 104 TYR A O 1
ATOM 787 N N . ASN A 1 105 ? -6.637 18.016 8.062 1 93.75 105 ASN A N 1
ATOM 788 C CA . ASN A 1 105 ? -6.367 16.656 8.5 1 93.75 105 ASN A CA 1
ATOM 789 C C . ASN A 1 105 ? -5.191 16.594 9.469 1 93.75 105 ASN A C 1
ATOM 791 O O . ASN A 1 105 ? -4.961 15.57 10.109 1 93.75 105 ASN A O 1
ATOM 795 N N . ASN A 1 106 ? -4.547 17.672 9.68 1 94.38 106 ASN A N 1
ATOM 796 C CA . ASN A 1 106 ? -3.49 17.75 10.688 1 94.38 106 ASN A CA 1
ATOM 797 C C . ASN A 1 106 ? -4.062 17.797 12.102 1 94.38 106 ASN A C 1
ATOM 799 O O . ASN A 1 106 ? -3.367 17.469 13.062 1 94.38 106 ASN A O 1
ATOM 803 N N . MET A 1 107 ? -5.281 18.219 12.203 1 95.25 107 MET A N 1
ATOM 804 C CA . MET A 1 107 ? -5.906 18.266 13.523 1 95.25 107 MET A CA 1
ATOM 805 C C . MET A 1 107 ? -6.051 16.859 14.094 1 95.25 107 MET A C 1
ATOM 807 O O . MET A 1 107 ? -6.395 15.922 13.375 1 95.25 107 MET A O 1
ATOM 811 N N . LYS A 1 108 ? -5.703 16.734 15.359 1 93.31 108 LYS A N 1
ATOM 812 C CA . LYS A 1 108 ? -5.789 15.484 16.109 1 93.31 108 LYS A CA 1
ATOM 813 C C . LYS A 1 108 ? -4.875 14.414 15.516 1 93.31 108 LYS A C 1
ATOM 815 O O . LYS A 1 108 ? -5.125 13.219 15.672 1 93.31 108 LYS A O 1
ATOM 820 N N . SER A 1 109 ? -3.953 14.82 14.695 1 91.81 109 SER A N 1
ATOM 821 C CA . SER A 1 109 ? -2.861 13.953 14.258 1 91.81 109 SER A CA 1
ATOM 822 C C . SER A 1 109 ? -1.7 13.984 15.25 1 91.81 109 SER A C 1
ATOM 824 O O . SER A 1 109 ? -1.707 14.781 16.188 1 91.81 109 SER A O 1
ATOM 826 N N . PRO A 1 110 ? -0.653 13.172 15.008 1 91.12 110 PRO A N 1
ATOM 827 C CA . PRO A 1 110 ? 0.513 13.219 15.891 1 91.12 110 PRO A CA 1
ATOM 828 C C . PRO A 1 110 ? 1.262 14.547 15.812 1 91.12 110 PRO A C 1
ATOM 830 O O . PRO A 1 110 ? 2.066 14.859 16.703 1 91.12 110 PRO A O 1
ATOM 833 N N . GLN A 1 111 ? 0.959 15.367 14.844 1 95.19 111 GLN A N 1
ATOM 834 C CA . GLN A 1 111 ? 1.628 16.656 14.672 1 95.19 111 GLN A CA 1
ATOM 835 C C . GLN A 1 111 ? 0.825 17.781 15.32 1 95.19 111 GLN A C 1
ATOM 837 O O . GLN A 1 111 ? 1.145 18.953 15.141 1 95.19 111 GLN A O 1
ATOM 842 N N . ASP A 1 112 ? -0.194 17.406 16.078 1 97.06 112 ASP A N 1
ATOM 843 C CA . ASP A 1 112 ? -1.074 18.359 16.734 1 97.06 112 ASP A CA 1
ATOM 844 C C . ASP A 1 112 ? -1.098 18.125 18.25 1 97.06 112 ASP A C 1
ATOM 846 O O . ASP A 1 112 ? -1.348 17 18.703 1 97.06 112 ASP A O 1
ATOM 850 N N . TRP A 1 113 ? -0.808 19.219 19.016 1 97.81 113 TRP A N 1
ATOM 851 C CA . TRP A 1 113 ? -0.948 19.125 20.469 1 97.81 113 TRP A CA 1
ATOM 852 C C . TRP A 1 113 ? -2.395 18.844 20.859 1 97.81 113 TRP A C 1
ATOM 854 O O . TRP A 1 113 ? -2.66 18.281 21.922 1 97.81 113 TRP A O 1
ATOM 864 N N . ALA A 1 114 ? -3.34 19.266 20.031 1 97.31 114 ALA A N 1
ATOM 865 C CA . ALA A 1 114 ? -4.77 19 20.156 1 97.31 114 ALA A CA 1
ATOM 866 C C . ALA A 1 114 ? -5.324 19.578 21.453 1 97.31 114 ALA A C 1
ATOM 868 O O . ALA A 1 114 ? -6.039 18.906 22.188 1 97.31 114 ALA A O 1
ATOM 869 N N . TYR A 1 115 ? -4.992 20.812 21.766 1 97.88 115 TYR A N 1
ATOM 870 C CA . TYR A 1 115 ? -5.484 21.484 22.969 1 97.88 115 TYR A CA 1
ATOM 871 C C . TYR A 1 115 ? -6.941 21.891 22.797 1 97.88 115 TYR A C 1
ATOM 873 O O . TYR A 1 115 ? -7.457 21.953 21.688 1 97.88 115 TYR A O 1
ATOM 881 N N . LYS A 1 116 ? -7.594 22.172 23.922 1 97.38 116 LYS A N 1
ATOM 882 C CA . LYS A 1 116 ? -8.953 22.703 23.984 1 97.38 116 LYS A CA 1
ATOM 883 C C . LYS A 1 116 ? -9.102 23.672 25.156 1 97.38 116 LYS A C 1
ATOM 885 O O . LYS A 1 116 ? -8.391 23.547 26.156 1 97.38 116 LYS A O 1
ATOM 890 N N . THR A 1 117 ? -9.938 24.562 25.047 1 98 117 THR A N 1
ATOM 891 C CA . THR A 1 117 ? -10.203 25.484 26.156 1 98 117 THR A CA 1
ATOM 892 C C . THR A 1 117 ? -11.078 24.812 27.219 1 98 117 THR A C 1
ATOM 894 O O . THR A 1 117 ? -11.719 23.797 26.953 1 98 117 THR A O 1
ATOM 897 N N . GLN A 1 118 ? -11.016 25.391 28.391 1 97.81 118 GLN A N 1
ATOM 898 C CA . GLN A 1 118 ? -11.93 24.953 29.438 1 97.81 118 GLN A CA 1
ATOM 899 C C . GLN A 1 118 ? -13.383 25.219 29.062 1 97.81 118 GLN A C 1
ATOM 901 O O . GLN A 1 118 ? -13.672 26.125 28.281 1 97.81 118 GLN A O 1
ATOM 906 N N . PRO A 1 119 ? -14.258 24.391 29.562 1 96.62 119 PRO A N 1
ATOM 907 C CA . PRO A 1 119 ? -15.672 24.609 29.25 1 96.62 119 PRO A CA 1
ATOM 908 C C . PRO A 1 119 ? -16.141 26.016 29.641 1 96.62 119 PRO A C 1
ATOM 910 O O . PRO A 1 119 ? -15.734 26.547 30.672 1 96.62 119 PRO A O 1
ATOM 913 N N . ASP A 1 120 ? -16.891 26.578 28.766 1 92.56 120 ASP A N 1
ATOM 914 C CA . ASP A 1 120 ? -17.422 27.922 28.938 1 92.56 120 ASP A CA 1
ATOM 915 C C . ASP A 1 120 ? -18.844 28.016 28.391 1 92.56 120 ASP A C 1
ATOM 917 O O . ASP A 1 120 ? -19.125 27.547 27.281 1 92.56 120 ASP A O 1
ATOM 921 N N . ASN A 1 121 ? -19.766 28.594 29.109 1 94.12 121 ASN A N 1
ATOM 922 C CA . ASN A 1 121 ? -21.156 28.703 28.672 1 94.12 121 ASN A CA 1
ATOM 923 C C . ASN A 1 121 ? -21.344 29.844 27.688 1 94.12 121 ASN A C 1
ATOM 925 O O . ASN A 1 121 ? -22.375 29.922 27 1 94.12 121 ASN A O 1
ATOM 929 N N . ALA A 1 122 ? -20.359 30.609 27.547 1 96.69 122 ALA A N 1
ATOM 930 C CA . ALA A 1 122 ? -20.484 31.797 26.703 1 96.69 122 ALA A CA 1
ATOM 931 C C . ALA A 1 122 ? -20.156 31.469 25.25 1 96.69 122 ALA A C 1
ATOM 933 O O . ALA A 1 122 ? -20.531 32.219 24.344 1 96.69 122 ALA A O 1
ATOM 934 N N . ALA A 1 123 ? -19.469 30.438 25.031 1 97.88 123 ALA A N 1
ATOM 935 C CA . ALA A 1 123 ? -19.031 30.141 23.672 1 97.88 123 ALA A CA 1
ATOM 936 C C . ALA A 1 123 ? -18.719 28.641 23.516 1 97.88 123 ALA A C 1
ATOM 938 O O . ALA A 1 123 ? -18.609 27.922 24.516 1 97.88 123 ALA A O 1
ATOM 939 N N . CYS A 1 124 ? -18.688 28.141 22.25 1 98.12 124 CYS A N 1
ATOM 940 C CA . CYS A 1 124 ? -18.312 26.766 21.906 1 98.12 124 CYS A CA 1
ATOM 941 C C . CYS A 1 124 ? -19.266 25.766 22.547 1 98.12 124 CYS A C 1
ATOM 943 O O . CYS A 1 124 ? -18.828 24.703 23.016 1 98.12 124 CYS A O 1
ATOM 945 N N . ARG A 1 125 ? -20.469 26.125 22.531 1 98.06 125 ARG A N 1
ATOM 946 C CA . ARG A 1 125 ? -21.453 25.344 23.266 1 98.06 125 ARG A CA 1
ATOM 947 C C . ARG A 1 125 ? -21.781 24.047 22.531 1 98.06 125 ARG A C 1
ATOM 949 O O . ARG A 1 125 ? -22.141 23.047 23.156 1 98.06 125 ARG A O 1
ATOM 956 N N . SER A 1 126 ? -21.562 24.031 21.234 1 97.75 126 SER A N 1
ATOM 957 C CA . SER A 1 126 ? -21.891 22.844 20.438 1 97.75 126 SER A CA 1
ATOM 958 C C . SER A 1 126 ? -20.688 21.906 20.344 1 97.75 126 SER A C 1
ATOM 960 O O . SER A 1 126 ? -20.641 21.047 19.453 1 97.75 126 SER A O 1
ATOM 962 N N . TYR A 1 127 ? -19.75 22.078 21.125 1 97.81 127 TYR A N 1
ATOM 963 C CA . TYR A 1 127 ? -18.641 21.125 21.25 1 97.81 127 TYR A CA 1
ATOM 964 C C . TYR A 1 127 ? -18.953 20.078 22.297 1 97.81 127 TYR A C 1
ATOM 966 O O . TYR A 1 127 ? -19.578 20.375 23.328 1 97.81 127 TYR A O 1
ATOM 974 N N . THR A 1 128 ? -18.438 18.891 22.094 1 96.56 128 THR A N 1
ATOM 975 C CA . THR A 1 128 ? -18.594 17.828 23.094 1 96.56 128 THR A CA 1
ATOM 976 C C . THR A 1 128 ? -17.969 18.234 24.422 1 96.56 128 THR A C 1
ATOM 978 O O . THR A 1 128 ? -18.531 17.984 25.484 1 96.56 128 THR A O 1
ATOM 981 N N . ALA A 1 129 ? -16.859 18.906 24.312 1 94.56 129 ALA A N 1
ATOM 982 C CA . ALA A 1 129 ? -16.109 19.297 25.516 1 94.56 129 ALA A CA 1
ATOM 983 C C . ALA A 1 129 ? -16.609 20.625 26.062 1 94.56 129 ALA A C 1
ATOM 985 O O . ALA A 1 129 ? -16.188 21.047 27.141 1 94.56 129 ALA A O 1
ATOM 986 N N . LYS A 1 130 ? -17.469 21.312 25.375 1 95.75 130 LYS A N 1
ATOM 987 C CA . LYS A 1 130 ? -17.969 22.641 25.734 1 95.75 130 LYS A CA 1
ATOM 988 C C . LYS A 1 130 ? -16.828 23.656 25.812 1 95.75 130 LYS A C 1
ATOM 990 O O . LYS A 1 130 ? -16.875 24.578 26.625 1 95.75 130 LYS A O 1
ATOM 995 N N . GLY A 1 131 ? -15.82 23.422 25.125 1 96.88 131 GLY A N 1
ATOM 996 C CA . GLY A 1 131 ? -14.664 24.266 24.828 1 96.88 131 GLY A CA 1
ATOM 997 C C . GLY A 1 131 ? -14.203 24.156 23.391 1 96.88 131 GLY A C 1
ATOM 998 O O . GLY A 1 131 ? -14.352 23.109 22.766 1 96.88 131 GLY A O 1
ATOM 999 N N . CYS A 1 132 ? -13.609 25.219 22.891 1 97.44 132 CYS A N 1
ATOM 1000 C CA . CYS A 1 132 ? -13.172 25.25 21.5 1 97.44 132 CYS A CA 1
ATOM 1001 C C . CYS A 1 132 ? -11.906 24.422 21.312 1 97.44 132 CYS A C 1
ATOM 1003 O O . CYS A 1 132 ? -11.102 24.297 22.234 1 97.44 132 CYS A O 1
ATOM 1005 N N . ALA A 1 133 ? -11.75 23.859 20.109 1 97.56 133 ALA A N 1
ATOM 1006 C CA . ALA A 1 133 ? -10.5 23.203 19.734 1 97.56 133 ALA A CA 1
ATOM 1007 C C . ALA A 1 133 ? -9.398 24.234 19.484 1 97.56 133 ALA A C 1
ATOM 1009 O O . ALA A 1 133 ? -9.625 25.234 18.797 1 97.56 133 ALA A O 1
ATOM 1010 N N . TRP A 1 134 ? -8.25 24.031 20.047 1 97.88 134 TRP A N 1
ATOM 1011 C CA . TRP A 1 134 ? -7.074 24.875 19.844 1 97.88 134 TRP A CA 1
ATOM 1012 C C . TRP A 1 134 ? -5.895 24.062 19.344 1 97.88 134 TRP A C 1
ATOM 1014 O O . TRP A 1 134 ? -4.91 23.859 20.047 1 97.88 134 TRP A O 1
ATOM 1024 N N . PRO A 1 135 ? -5.977 23.609 18.062 1 97.5 135 PRO A N 1
ATOM 1025 C CA . PRO A 1 135 ? -4.828 22.875 17.5 1 97.5 135 PRO A CA 1
ATOM 1026 C C . PRO A 1 135 ? -3.551 23.719 17.5 1 97.5 135 PRO A C 1
ATOM 1028 O O . PRO A 1 135 ? -3.6 24.922 17.25 1 97.5 135 PRO A O 1
ATOM 1031 N N . ARG A 1 136 ? -2.453 23.109 17.859 1 98.12 136 ARG A N 1
ATOM 1032 C CA . ARG A 1 136 ? -1.114 23.688 17.828 1 98.12 136 ARG A CA 1
ATOM 1033 C C . ARG A 1 136 ? -0.102 22.703 17.266 1 98.12 136 ARG A C 1
ATOM 1035 O O . ARG A 1 136 ? -0.159 21.516 17.562 1 98.12 136 ARG A O 1
ATOM 1042 N N . GLY A 1 137 ? 0.771 23.188 16.484 1 98 137 GLY A N 1
ATOM 1043 C CA . GLY A 1 137 ? 1.733 22.312 15.836 1 98 137 GLY A CA 1
ATOM 1044 C C . GLY A 1 137 ? 2.732 21.703 16.797 1 98 137 GLY A C 1
ATOM 1045 O O . GLY A 1 137 ? 3.271 22.391 17.656 1 98 137 GLY A O 1
ATOM 1046 N N . LYS A 1 138 ? 2.895 20.422 16.703 1 98.12 138 LYS A N 1
ATOM 1047 C CA . LYS A 1 138 ? 3.906 19.641 17.422 1 98.12 138 LYS A CA 1
ATOM 1048 C C . LYS A 1 138 ? 4.836 18.922 16.438 1 98.12 138 LYS A C 1
ATOM 1050 O O . LYS A 1 138 ? 4.781 17.703 16.312 1 98.12 138 LYS A O 1
ATOM 1055 N N . ALA A 1 139 ? 5.648 19.672 15.75 1 97.56 139 ALA A N 1
ATOM 1056 C CA . ALA A 1 139 ? 6.613 19.281 14.734 1 97.56 139 ALA A CA 1
ATOM 1057 C C . ALA A 1 139 ? 7.547 20.422 14.383 1 97.56 139 ALA A C 1
ATOM 1059 O O . ALA A 1 139 ? 7.316 21.562 14.789 1 97.56 139 ALA A O 1
ATOM 1060 N N . LEU A 1 140 ? 8.641 20.078 13.664 1 98.31 140 LEU A N 1
ATOM 1061 C CA . LEU A 1 140 ? 9.43 21.156 13.094 1 98.31 140 LEU A CA 1
ATOM 1062 C C . LEU A 1 140 ? 8.539 22.109 12.289 1 98.31 140 LEU A C 1
ATOM 1064 O O . LEU A 1 140 ? 7.707 21.656 11.5 1 98.31 140 LEU A O 1
ATOM 1068 N N . GLY A 1 141 ? 8.641 23.328 12.586 1 98.44 141 GLY A N 1
ATOM 1069 C CA . GLY A 1 141 ? 7.793 24.344 11.977 1 98.44 141 GLY A CA 1
ATOM 1070 C C . GLY A 1 141 ? 6.621 24.75 12.852 1 98.44 141 GLY A C 1
ATOM 1071 O O . GLY A 1 141 ? 6 25.781 12.617 1 98.44 141 GLY A O 1
ATOM 1072 N N . GLY A 1 142 ? 6.324 23.859 13.836 1 98.19 142 GLY A N 1
ATOM 1073 C CA . GLY A 1 142 ? 5.219 24.172 14.734 1 98.19 142 GLY A CA 1
ATOM 1074 C C . GLY A 1 142 ? 3.908 24.406 14.016 1 98.19 142 GLY A C 1
ATOM 1075 O O . GLY A 1 142 ? 3.525 23.609 13.141 1 98.19 142 GLY A O 1
ATOM 1076 N N . SER A 1 143 ? 3.24 25.469 14.375 1 98.31 143 SER A N 1
ATOM 1077 C CA . SER A 1 143 ? 1.919 25.719 13.812 1 98.31 143 SER A CA 1
ATOM 1078 C C . SER A 1 143 ? 2.016 26.141 12.344 1 98.31 143 SER A C 1
ATOM 1080 O O . SER A 1 143 ? 1.045 26.016 11.594 1 98.31 143 SER A O 1
ATOM 1082 N N . SER A 1 144 ? 3.162 26.594 11.859 1 98.38 144 SER A N 1
ATOM 1083 C CA . SER A 1 144 ? 3.328 26.859 10.438 1 98.38 144 SER A CA 1
ATOM 1084 C C . SER A 1 144 ? 3.27 25.578 9.609 1 98.38 144 SER A C 1
ATOM 1086 O O . SER A 1 144 ? 3.068 25.625 8.398 1 98.38 144 SER A O 1
ATOM 1088 N N . SER A 1 145 ? 3.373 24.438 10.273 1 97.75 145 SER A N 1
ATOM 1089 C CA . SER A 1 145 ? 3.361 23.141 9.594 1 97.75 145 SER A CA 1
ATOM 1090 C C . SER A 1 145 ? 1.956 22.562 9.547 1 97.75 145 SER A C 1
ATOM 1092 O O . SER A 1 145 ? 1.72 21.547 8.883 1 97.75 145 SER A O 1
ATOM 1094 N N . ILE A 1 146 ? 1.026 23.188 10.211 1 97.19 146 ILE A N 1
ATOM 1095 C CA . ILE A 1 146 ? -0.294 22.562 10.203 1 97.19 146 ILE A CA 1
ATOM 1096 C C . ILE A 1 146 ? -1.358 23.609 9.914 1 97.19 146 ILE A C 1
ATOM 1098 O O . ILE A 1 146 ? -2.555 23.312 9.898 1 97.19 146 ILE A O 1
ATOM 1102 N N . ASN A 1 147 ? -0.959 24.875 9.688 1 97.12 147 ASN A N 1
ATOM 1103 C CA . ASN A 1 147 ? -1.909 25.953 9.477 1 97.12 147 ASN A CA 1
ATOM 1104 C C . ASN A 1 147 ? -2.451 25.953 8.047 1 97.12 147 ASN A C 1
ATOM 1106 O O . ASN A 1 147 ? -2.199 25.016 7.285 1 97.12 147 ASN A O 1
ATOM 1110 N N . PHE A 1 148 ? -3.273 26.953 7.672 1 96.62 148 PHE A N 1
ATOM 1111 C CA . PHE A 1 148 ? -3.893 27.062 6.355 1 96.62 148 PHE A CA 1
ATOM 1112 C C . PHE A 1 148 ? -2.922 27.672 5.348 1 96.62 148 PHE A C 1
ATOM 1114 O O . PHE A 1 148 ? -3.139 27.578 4.137 1 96.62 148 PHE A O 1
ATOM 1121 N N . MET A 1 149 ? -1.846 28.344 5.785 1 97.75 149 MET A N 1
ATOM 1122 C CA . MET A 1 149 ? -0.772 28.891 4.957 1 97.75 149 MET A CA 1
ATOM 1123 C C . MET A 1 149 ? -1.146 30.266 4.418 1 97.75 149 MET A C 1
ATOM 1125 O O . MET A 1 149 ? -0.545 30.75 3.455 1 97.75 149 MET A O 1
ATOM 1129 N N . PHE A 1 150 ? -2.164 30.969 5.043 1 97.56 150 PHE A N 1
ATOM 1130 C CA . PHE A 1 150 ? -2.387 32.375 4.715 1 97.56 150 PHE A CA 1
ATOM 1131 C C . PHE A 1 150 ? -1.18 33.219 5.105 1 97.56 150 PHE A C 1
ATOM 1133 O O . PHE A 1 150 ? -0.606 33.031 6.18 1 97.56 150 PHE A O 1
ATOM 1140 N N . TYR A 1 151 ? -0.796 34.062 4.266 1 98.06 151 TYR A N 1
ATOM 1141 C CA . TYR A 1 151 ? 0.211 35.062 4.633 1 98.06 151 TYR A CA 1
ATOM 1142 C C . TYR A 1 151 ? -0.423 36.438 4.852 1 98.06 151 TYR A C 1
ATOM 1144 O O . TYR A 1 151 ? -0.761 37.125 3.889 1 98.06 151 TYR A O 1
ATOM 1152 N N . VAL A 1 152 ? -0.59 36.812 6.066 1 98.25 152 VAL A N 1
ATOM 1153 C CA . VAL A 1 152 ? -1.173 38.094 6.512 1 98.25 152 VAL A CA 1
ATOM 1154 C C . VAL A 1 152 ? -0.276 38.719 7.566 1 98.25 152 VAL A C 1
ATOM 1156 O O . VAL A 1 152 ? 0.087 38.094 8.555 1 98.25 152 VAL A O 1
ATOM 1159 N N . ARG A 1 153 ? 0.07 39.938 7.422 1 98.12 153 ARG A N 1
ATOM 1160 C CA . ARG A 1 153 ? 1.044 40.594 8.297 1 98.12 153 ARG A CA 1
ATOM 1161 C C . ARG A 1 153 ? 0.353 41.312 9.445 1 98.12 153 ARG A C 1
ATOM 1163 O O . ARG A 1 153 ? 0.997 41.688 10.43 1 98.12 153 ARG A O 1
ATOM 1170 N N . GLY A 1 154 ? -0.913 41.406 9.43 1 97.44 154 GLY A N 1
ATOM 1171 C CA . GLY A 1 154 ? -1.618 42.344 10.297 1 97.44 154 GLY A CA 1
ATOM 1172 C C . GLY A 1 154 ? -1.781 43.719 9.68 1 97.44 154 GLY A C 1
ATOM 1173 O O . GLY A 1 154 ? -1.623 43.906 8.469 1 97.44 154 GLY A O 1
ATOM 1174 N N . ASN A 1 155 ? -2.225 44.656 10.477 1 98.31 155 ASN A N 1
ATOM 1175 C CA . ASN A 1 155 ? -2.467 46.031 10.055 1 98.31 155 ASN A CA 1
ATOM 1176 C C . ASN A 1 155 ? -1.409 46.969 10.609 1 98.31 155 ASN A C 1
ATOM 1178 O O . ASN A 1 155 ? -0.931 46.781 11.734 1 98.31 155 ASN A O 1
ATOM 1182 N N . ARG A 1 156 ? -1.021 47.969 9.828 1 97.56 156 ARG A N 1
ATOM 1183 C CA . ARG A 1 156 ? -0.088 49 10.297 1 97.56 156 ARG A CA 1
ATOM 1184 C C . ARG A 1 156 ? -0.49 49.531 11.68 1 97.56 156 ARG A C 1
ATOM 1186 O O . ARG A 1 156 ? 0.367 49.75 12.531 1 97.56 156 ARG A O 1
ATOM 1193 N N . ALA A 1 157 ? -1.737 49.656 11.883 1 98.06 157 ALA A N 1
ATOM 1194 C CA . ALA A 1 157 ? -2.266 50.188 13.133 1 98.06 157 ALA A CA 1
ATOM 1195 C C . ALA A 1 157 ? -1.865 49.281 14.312 1 98.06 157 ALA A C 1
ATOM 1197 O O . ALA A 1 157 ? -1.673 49.781 15.43 1 98.06 157 ALA A O 1
ATOM 1198 N N . ASP A 1 158 ? -1.761 48.062 14.102 1 98.5 158 ASP A N 1
ATOM 1199 C CA . ASP A 1 158 ? -1.387 47.156 15.172 1 98.5 158 ASP A CA 1
ATOM 1200 C C . ASP A 1 158 ? -0.034 47.531 15.773 1 98.5 158 ASP A C 1
ATOM 1202 O O . ASP A 1 158 ? 0.089 47.688 16.984 1 98.5 158 ASP A O 1
ATOM 1206 N N . PHE A 1 159 ? 0.88 47.688 14.977 1 98.69 159 PHE A N 1
ATOM 1207 C CA . PHE A 1 159 ? 2.258 47.938 15.398 1 98.69 159 PHE A CA 1
ATOM 1208 C C . PHE A 1 159 ? 2.449 49.344 15.891 1 98.69 159 PHE A C 1
ATOM 1210 O O . PHE A 1 159 ? 3.172 49.594 16.859 1 98.69 159 PHE A O 1
ATOM 1217 N N . ASP A 1 160 ? 1.787 50.25 15.242 1 98.44 160 ASP A N 1
ATOM 1218 C CA . ASP A 1 160 ? 1.816 51.625 15.734 1 98.44 160 ASP A CA 1
ATOM 1219 C C . ASP A 1 160 ? 1.18 51.719 17.125 1 98.44 160 ASP A C 1
ATOM 1221 O O . ASP A 1 160 ? 1.62 52.531 17.953 1 98.44 160 ASP A O 1
ATOM 1225 N N . GLU A 1 161 ? 0.172 50.938 17.328 1 98 161 GLU A N 1
ATOM 1226 C CA . GLU A 1 161 ? -0.439 50.875 18.656 1 98 161 GLU A CA 1
ATOM 1227 C C . GLU A 1 161 ? 0.526 50.281 19.672 1 98 161 GLU A C 1
ATOM 1229 O O . GLU A 1 161 ? 0.604 50.75 20.812 1 98 161 GLU A O 1
ATOM 1234 N N . TRP A 1 162 ? 1.247 49.219 19.297 1 98.44 162 TRP A N 1
ATOM 1235 C CA . TRP A 1 162 ? 2.248 48.656 20.188 1 98.44 162 TRP A CA 1
ATOM 1236 C C . TRP A 1 162 ? 3.268 49.719 20.609 1 98.44 162 TRP A C 1
ATOM 1238 O O . TRP A 1 162 ? 3.613 49.844 21.781 1 98.44 162 TRP A O 1
ATOM 1248 N N . ALA A 1 163 ? 3.691 50.469 19.625 1 98.38 163 ALA A N 1
ATOM 1249 C CA . ALA A 1 163 ? 4.664 51.531 19.891 1 98.38 163 ALA A CA 1
ATOM 1250 C C . ALA A 1 163 ? 4.07 52.625 20.781 1 98.38 163 ALA A C 1
ATOM 1252 O O . ALA A 1 163 ? 4.738 53.125 21.688 1 98.38 163 ALA A O 1
ATOM 1253 N N . ALA A 1 164 ? 2.869 53 20.469 1 97.62 164 ALA A N 1
ATOM 1254 C CA . ALA A 1 164 ? 2.184 54.031 21.234 1 97.62 164 ALA A CA 1
ATOM 1255 C C . ALA A 1 164 ? 2.008 53.625 22.688 1 97.62 164 ALA A C 1
ATOM 1257 O O . ALA A 1 164 ? 1.983 54.469 23.594 1 97.62 164 ALA A O 1
ATOM 1258 N N . ASP A 1 165 ? 1.976 52.375 22.938 1 95.88 165 ASP A N 1
ATOM 1259 C CA . ASP A 1 165 ? 1.852 51.844 24.297 1 95.88 165 ASP A CA 1
ATOM 1260 C C . ASP A 1 165 ? 3.199 51.844 25.016 1 95.88 165 ASP A C 1
ATOM 1262 O O . ASP A 1 165 ? 3.305 51.375 26.141 1 95.88 165 ASP A O 1
ATOM 1266 N N . GLY A 1 166 ? 4.195 52.281 24.375 1 96.94 166 GLY A N 1
ATOM 1267 C CA . GLY A 1 166 ? 5.484 52.5 25.031 1 96.94 166 GLY A CA 1
ATOM 1268 C C . GLY A 1 166 ? 6.523 51.469 24.609 1 96.94 166 GLY A C 1
ATOM 1269 O O . GLY A 1 166 ? 7.641 51.469 25.125 1 96.94 166 GLY A O 1
ATOM 1270 N N . ASN A 1 167 ? 6.164 50.656 23.719 1 98.19 167 ASN A N 1
ATOM 1271 C CA . ASN A 1 167 ? 7.121 49.656 23.266 1 98.19 167 ASN A CA 1
ATOM 1272 C C . ASN A 1 167 ? 7.98 50.188 22.109 1 98.19 167 ASN A C 1
ATOM 1274 O O . ASN A 1 167 ? 7.668 49.969 20.938 1 98.19 167 ASN A O 1
ATOM 1278 N N . TYR A 1 168 ? 9.039 50.719 22.453 1 97.62 168 TYR A N 1
ATOM 1279 C CA . TYR A 1 168 ? 9.906 51.344 21.453 1 97.62 168 TYR A CA 1
ATOM 1280 C C . TYR A 1 168 ? 10.406 50.312 20.453 1 97.62 168 TYR A C 1
ATOM 1282 O O . TYR A 1 168 ? 10.68 49.156 20.797 1 97.62 168 TYR A O 1
ATOM 1290 N N . GLY A 1 169 ? 10.453 50.75 19.188 1 97.88 169 GLY A N 1
ATOM 1291 C CA . GLY A 1 169 ? 11.008 49.906 18.125 1 97.88 169 GLY A CA 1
ATOM 1292 C C . GLY A 1 169 ? 9.992 48.969 17.516 1 97.88 169 GLY A C 1
ATOM 1293 O O . GLY A 1 169 ? 10.336 48.125 16.688 1 97.88 169 GLY A O 1
ATOM 1294 N N . TRP A 1 170 ? 8.742 49.094 17.875 1 98.62 170 TRP A N 1
ATOM 1295 C CA . TRP A 1 170 ? 7.762 48.125 17.422 1 98.62 170 TRP A CA 1
ATOM 1296 C C . TRP A 1 170 ? 6.676 48.781 16.578 1 98.62 170 TRP A C 1
ATOM 1298 O O . TRP A 1 170 ? 5.602 48.219 16.375 1 98.62 170 TRP A O 1
ATOM 1308 N N . SER A 1 171 ? 6.906 50.031 16.078 1 98.62 171 SER A N 1
ATOM 1309 C CA . SER A 1 171 ? 6 50.656 15.117 1 98.62 171 SER A CA 1
ATOM 1310 C C . SER A 1 171 ? 6.027 49.906 13.781 1 98.62 171 SER A C 1
ATOM 1312 O O . SER A 1 171 ? 6.918 49.094 13.547 1 98.62 171 SER A O 1
ATOM 1314 N N . TYR A 1 172 ? 5.07 50.188 12.977 1 98.38 172 TYR A N 1
ATOM 1315 C CA . TYR A 1 172 ? 5.02 49.531 11.68 1 98.38 172 TYR A CA 1
ATOM 1316 C C . TYR A 1 172 ? 6.297 49.781 10.883 1 98.38 172 TYR A C 1
ATOM 1318 O O . TYR A 1 172 ? 6.84 48.875 10.258 1 98.38 172 TYR A O 1
ATOM 1326 N N . ASP A 1 173 ? 6.766 50.969 10.867 1 97.81 173 ASP A N 1
ATOM 1327 C CA . ASP A 1 173 ? 7.984 51.312 10.148 1 97.81 173 ASP A CA 1
ATOM 1328 C C . ASP A 1 173 ? 9.188 50.562 10.703 1 97.81 173 ASP A C 1
ATOM 1330 O O . ASP A 1 173 ? 10.117 50.219 9.969 1 97.81 173 ASP A O 1
ATOM 1334 N N . ASP A 1 174 ? 9.148 50.219 11.953 1 98.25 174 ASP A N 1
ATOM 1335 C CA . ASP A 1 174 ? 10.25 49.531 12.609 1 98.25 174 ASP A CA 1
ATOM 1336 C C . ASP A 1 174 ? 10.219 48.031 12.289 1 98.25 174 ASP A C 1
ATOM 1338 O O . ASP A 1 174 ? 11.266 47.375 12.25 1 98.25 174 ASP A O 1
ATOM 1342 N N . VAL A 1 175 ? 9.016 47.5 12.094 1 98.44 175 VAL A N 1
ATOM 1343 C CA . VAL A 1 175 ? 8.945 46.031 11.977 1 98.44 175 VAL A CA 1
ATOM 1344 C C . VAL A 1 175 ? 8.859 45.656 10.508 1 98.44 175 VAL A C 1
ATOM 1346 O O . VAL A 1 175 ? 9.172 44.5 10.148 1 98.44 175 VAL A O 1
ATOM 1349 N N . LEU A 1 176 ? 8.469 46.5 9.562 1 98.19 176 LEU A N 1
ATOM 1350 C CA . LEU A 1 176 ? 8.312 46.219 8.141 1 98.19 176 LEU A CA 1
ATOM 1351 C C . LEU A 1 176 ? 9.586 45.594 7.57 1 98.19 176 LEU A C 1
ATOM 1353 O O . LEU A 1 176 ? 9.523 44.656 6.789 1 98.19 176 LEU A O 1
ATOM 1357 N N . PRO A 1 177 ? 10.789 46.125 7.922 1 97.94 177 PRO A N 1
ATOM 1358 C CA . PRO A 1 177 ? 12 45.531 7.371 1 97.94 177 PRO A CA 1
ATOM 1359 C C . PRO A 1 177 ? 12.141 44.031 7.727 1 97.94 177 PRO A C 1
ATOM 1361 O O . PRO A 1 177 ? 12.719 43.281 6.957 1 97.94 177 PRO A O 1
ATOM 1364 N N . TYR A 1 178 ? 11.602 43.625 8.867 1 98.5 178 TYR A N 1
ATOM 1365 C CA . TYR A 1 178 ? 11.719 42.25 9.297 1 98.5 178 TYR A CA 1
ATOM 1366 C C . TYR A 1 178 ? 10.703 41.375 8.578 1 98.5 178 TYR A C 1
ATOM 1368 O O . TYR A 1 178 ? 10.961 40.188 8.312 1 98.5 178 TYR A O 1
ATOM 1376 N N . PHE A 1 179 ? 9.516 41.938 8.258 1 98.31 179 PHE A N 1
ATOM 1377 C CA . PHE A 1 179 ? 8.602 41.25 7.355 1 98.31 179 PHE A CA 1
ATOM 1378 C C . PHE A 1 179 ? 9.266 41 6.004 1 98.31 179 PHE A C 1
ATOM 1380 O O . PHE A 1 179 ? 9.203 39.875 5.473 1 98.31 179 PHE A O 1
ATOM 1387 N N . ARG A 1 180 ? 9.867 42.031 5.508 1 97.69 180 ARG A N 1
ATOM 1388 C CA . ARG A 1 180 ? 10.492 41.969 4.191 1 97.69 180 ARG A CA 1
ATOM 1389 C C . ARG A 1 180 ? 11.695 41.031 4.199 1 97.69 180 ARG A C 1
ATOM 1391 O O . ARG A 1 180 ? 11.93 40.312 3.227 1 97.69 180 ARG A O 1
ATOM 1398 N N . LYS A 1 181 ? 12.383 40.969 5.25 1 97.94 181 LYS A N 1
ATOM 1399 C CA . LYS A 1 181 ? 13.594 40.156 5.355 1 97.94 181 LYS A CA 1
ATOM 1400 C C . LYS A 1 181 ? 13.289 38.656 5.113 1 97.94 181 LYS A C 1
ATOM 1402 O O . LYS A 1 181 ? 14.055 37.969 4.438 1 97.94 181 LYS A O 1
ATOM 1407 N N . SER A 1 182 ? 12.195 38.188 5.633 1 97.81 182 SER A N 1
ATOM 1408 C CA . SER A 1 182 ? 11.875 36.75 5.559 1 97.81 182 SER A CA 1
ATOM 1409 C C . SER A 1 182 ? 11.156 36.406 4.254 1 97.81 182 SER A C 1
ATOM 1411 O O . SER A 1 182 ? 11.133 35.25 3.83 1 97.81 182 SER A O 1
ATOM 1413 N N . GLU A 1 183 ? 10.68 37.375 3.574 1 97.75 183 GLU A N 1
ATOM 1414 C CA . GLU A 1 183 ? 9.719 37.156 2.496 1 97.75 183 GLU A CA 1
ATOM 1415 C C . GLU A 1 183 ? 10.43 36.938 1.164 1 97.75 183 GLU A C 1
ATOM 1417 O O . GLU A 1 183 ? 11.352 37.656 0.815 1 97.75 183 GLU A O 1
ATOM 1422 N N . LYS A 1 184 ? 10.047 35.906 0.47 1 97.12 184 LYS A N 1
ATOM 1423 C CA . LYS A 1 184 ? 10.273 35.75 -0.962 1 97.12 184 LYS A CA 1
ATOM 1424 C C . LYS A 1 184 ? 8.961 35.812 -1.738 1 97.12 184 LYS A C 1
ATOM 1426 O O . LYS A 1 184 ? 8.336 34.781 -2.014 1 97.12 184 LYS A O 1
ATOM 1431 N N . PHE A 1 185 ? 8.641 37.031 -2.111 1 95.31 185 PHE A N 1
ATOM 1432 C CA . PHE A 1 185 ? 7.387 37.344 -2.799 1 95.31 185 PHE A CA 1
ATOM 1433 C C . PHE A 1 185 ? 7.457 36.906 -4.258 1 95.31 185 PHE A C 1
ATOM 1435 O O . PHE A 1 185 ? 8.43 37.188 -4.953 1 95.31 185 PHE A O 1
ATOM 1442 N N . THR A 1 186 ? 6.398 36.188 -4.727 1 92.06 186 THR A N 1
ATOM 1443 C CA . THR A 1 186 ? 6.461 35.656 -6.082 1 92.06 186 THR A CA 1
ATOM 1444 C C . THR A 1 186 ? 5.551 36.438 -7.02 1 92.06 186 THR A C 1
ATOM 1446 O O . THR A 1 186 ? 5.418 36.125 -8.195 1 92.06 186 THR A O 1
ATOM 1449 N N . GLY A 1 187 ? 4.836 37.469 -6.508 1 88.25 187 GLY A N 1
ATOM 1450 C CA . GLY A 1 187 ? 3.967 38.281 -7.348 1 88.25 187 GLY A CA 1
ATOM 1451 C C . GLY A 1 187 ? 4.73 39.219 -8.242 1 88.25 187 GLY A C 1
ATOM 1452 O O . GLY A 1 187 ? 5.957 39.156 -8.336 1 88.25 187 GLY A O 1
ATOM 1453 N N . ILE A 1 188 ? 3.959 40.031 -8.984 1 82.06 188 ILE A N 1
ATOM 1454 C CA . ILE A 1 188 ? 4.559 41.031 -9.891 1 82.06 188 ILE A CA 1
ATOM 1455 C C . ILE A 1 188 ? 5.195 42.156 -9.094 1 82.06 188 ILE A C 1
ATOM 1457 O O . ILE A 1 188 ? 4.562 42.719 -8.203 1 82.06 188 ILE A O 1
ATOM 1461 N N . PHE A 1 189 ? 6.383 42.25 -9.383 1 78.06 189 PHE A N 1
ATOM 1462 C CA . PHE A 1 189 ? 7.148 43.312 -8.711 1 78.06 189 PHE A CA 1
ATOM 1463 C C . PHE A 1 189 ? 7.059 44.625 -9.477 1 78.06 189 PHE A C 1
ATOM 1465 O O . PHE A 1 189 ? 7.34 44.656 -10.68 1 78.06 189 PHE A O 1
ATOM 1472 N N . ASN A 1 190 ? 6.457 45.656 -8.883 1 78.38 190 ASN A N 1
ATOM 1473 C CA . ASN A 1 190 ? 6.434 47 -9.461 1 78.38 190 ASN A CA 1
ATOM 1474 C C . ASN A 1 190 ? 6.918 48.062 -8.461 1 78.38 190 ASN A C 1
ATOM 1476 O O . ASN A 1 190 ? 7.266 47.719 -7.324 1 78.38 190 ASN A O 1
ATOM 1480 N N . GLU A 1 191 ? 7.043 49.25 -8.891 1 78.62 191 GLU A N 1
ATOM 1481 C CA . GLU A 1 191 ? 7.598 50.344 -8.078 1 78.62 191 GLU A CA 1
ATOM 1482 C C . GLU A 1 191 ? 6.75 50.594 -6.836 1 78.62 191 GLU A C 1
ATOM 1484 O O . GLU A 1 191 ? 7.281 50.906 -5.77 1 78.62 191 GLU A O 1
ATOM 1489 N N . GLU A 1 192 ? 5.531 50.312 -6.965 1 76.44 192 GLU A N 1
ATOM 1490 C CA . GLU A 1 192 ? 4.621 50.625 -5.863 1 76.44 192 GLU A CA 1
ATOM 1491 C C . GLU A 1 192 ? 4.746 49.594 -4.75 1 76.44 192 GLU A C 1
ATOM 1493 O O . GLU A 1 192 ? 4.633 49.906 -3.568 1 76.44 192 GLU A O 1
ATOM 1498 N N . ASN A 1 193 ? 5.031 48.438 -5.109 1 84.56 193 ASN A N 1
ATOM 1499 C CA . ASN A 1 193 ? 4.969 47.406 -4.059 1 84.56 193 ASN A CA 1
ATOM 1500 C C . ASN A 1 193 ? 6.363 47.031 -3.576 1 84.56 193 ASN A C 1
ATOM 1502 O O . ASN A 1 193 ? 6.504 46.281 -2.613 1 84.56 193 ASN A O 1
ATOM 1506 N N . GLN A 1 194 ? 7.348 47.594 -4.148 1 88 194 GLN A N 1
ATOM 1507 C CA . GLN A 1 194 ? 8.727 47.344 -3.736 1 88 194 GLN A CA 1
ATOM 1508 C C . GLN A 1 194 ? 8.969 47.844 -2.312 1 88 194 GLN A C 1
ATOM 1510 O O . GLN A 1 194 ? 9.844 47.312 -1.613 1 88 194 GLN A O 1
ATOM 1515 N N . LYS A 1 195 ? 8.25 48.781 -2.018 1 91 195 LYS A N 1
ATOM 1516 C CA . LYS A 1 195 ? 8.359 49.312 -0.664 1 91 195 LYS A CA 1
ATOM 1517 C C . LYS A 1 195 ? 7.953 48.281 0.375 1 91 195 LYS A C 1
ATOM 1519 O O . LYS A 1 195 ? 8.453 48.281 1.503 1 91 195 LYS A O 1
ATOM 1524 N N . TYR A 1 196 ? 7.098 47.406 0.006 1 95.12 196 TYR A N 1
ATOM 1525 C CA . TYR A 1 196 ? 6.473 46.531 0.994 1 95.12 196 TYR A CA 1
ATOM 1526 C C . TYR A 1 196 ? 6.98 45.094 0.854 1 95.12 196 TYR A C 1
ATOM 1528 O O . TYR A 1 196 ? 6.898 44.312 1.799 1 95.12 196 TYR A O 1
ATOM 1536 N N . HIS A 1 197 ? 7.5 44.719 -0.254 1 95.5 197 HIS A N 1
ATOM 1537 C CA . HIS A 1 197 ? 7.777 43.281 -0.492 1 95.5 197 HIS A CA 1
ATOM 1538 C C . HIS A 1 197 ? 9.25 43.062 -0.822 1 95.5 197 HIS A C 1
ATOM 1540 O O . HIS A 1 197 ? 9.945 44 -1.237 1 95.5 197 HIS A O 1
ATOM 1546 N N . ASN A 1 198 ? 9.703 41.844 -0.544 1 94.69 198 ASN A N 1
ATOM 1547 C CA . ASN A 1 198 ? 11.047 41.375 -0.858 1 94.69 198 ASN A CA 1
ATOM 1548 C C . ASN A 1 198 ? 11.008 40.062 -1.64 1 94.69 198 ASN A C 1
ATOM 1550 O O . ASN A 1 198 ? 10.078 39.281 -1.489 1 94.69 198 ASN A O 1
ATOM 1554 N N . TYR A 1 199 ? 12 39.812 -2.463 1 91.69 199 TYR A N 1
ATOM 1555 C CA . TYR A 1 199 ? 12 38.656 -3.344 1 91.69 199 TYR A CA 1
ATOM 1556 C C . TYR A 1 199 ? 13.172 37.719 -3.031 1 91.69 199 TYR A C 1
ATOM 1558 O O . TYR A 1 199 ? 13.422 36.75 -3.76 1 91.69 199 TYR A O 1
ATOM 1566 N N . GLU A 1 200 ? 13.852 37.938 -1.972 1 93.94 200 GLU A N 1
ATOM 1567 C CA . GLU A 1 200 ? 15.086 37.219 -1.74 1 93.94 200 GLU A CA 1
ATOM 1568 C C . GLU A 1 200 ? 15.062 36.5 -0.396 1 93.94 200 GLU A C 1
ATOM 1570 O O . GLU A 1 200 ? 16.031 35.844 -0.01 1 93.94 200 GLU A O 1
ATOM 1575 N N . GLY A 1 201 ? 14.039 36.562 0.35 1 96.69 201 GLY A N 1
ATOM 1576 C CA . GLY A 1 201 ? 13.992 35.969 1.681 1 96.69 201 GLY A CA 1
ATOM 1577 C C . GLY A 1 201 ? 13.812 34.469 1.664 1 96.69 201 GLY A C 1
ATOM 1578 O O . GLY A 1 201 ? 13.805 33.844 0.597 1 96.69 201 GLY A O 1
ATOM 1579 N N . ASN A 1 202 ? 13.734 33.875 2.795 1 97.31 202 ASN A N 1
ATOM 1580 C CA . ASN A 1 202 ? 13.664 32.406 2.949 1 97.31 202 ASN A CA 1
ATOM 1581 C C . ASN A 1 202 ? 12.25 31.891 2.703 1 97.31 202 ASN A C 1
ATOM 1583 O O . ASN A 1 202 ? 12.078 30.781 2.207 1 97.31 202 ASN A O 1
ATOM 1587 N N . LEU A 1 203 ? 11.289 32.688 3.098 1 98.5 203 LEU A N 1
ATOM 1588 C CA . LEU A 1 203 ? 9.906 32.219 3.137 1 98.5 203 LEU A CA 1
ATOM 1589 C C . LEU A 1 203 ? 9.203 32.469 1.809 1 98.5 203 LEU A C 1
ATOM 1591 O O . LEU A 1 203 ? 9.016 33.625 1.423 1 98.5 203 LEU A O 1
ATOM 1595 N N . ASN A 1 204 ? 8.852 31.469 1.083 1 97.75 204 ASN A N 1
ATOM 1596 C CA . ASN A 1 204 ? 8.125 31.641 -0.171 1 97.75 204 ASN A CA 1
ATOM 1597 C C . ASN A 1 204 ? 6.699 32.125 0.069 1 97.75 204 ASN A C 1
ATOM 1599 O O . ASN A 1 204 ? 5.91 31.438 0.729 1 97.75 204 ASN A O 1
ATOM 1603 N N . VAL A 1 205 ? 6.41 33.25 -0.371 1 97.06 205 VAL A N 1
ATOM 1604 C CA . VAL A 1 205 ? 5.066 33.812 -0.334 1 97.06 205 VAL A CA 1
ATOM 1605 C C . VAL A 1 205 ? 4.484 33.844 -1.745 1 97.06 205 VAL A C 1
ATOM 1607 O O . VAL A 1 205 ? 4.762 34.781 -2.51 1 97.06 205 VAL A O 1
ATOM 1610 N N . ASP A 1 206 ? 3.627 32.969 -1.96 1 94.75 206 ASP A N 1
ATOM 1611 C CA . ASP A 1 206 ? 3.195 32.656 -3.32 1 94.75 206 ASP A CA 1
ATOM 1612 C C . ASP A 1 206 ? 1.965 33.469 -3.705 1 94.75 206 ASP A C 1
ATOM 1614 O O . ASP A 1 206 ? 1.059 33.656 -2.891 1 94.75 206 ASP A O 1
ATOM 1618 N N . VAL A 1 207 ? 2.002 34 -4.879 1 90.5 207 VAL A N 1
ATOM 1619 C CA . VAL A 1 207 ? 0.848 34.625 -5.504 1 90.5 207 VAL A CA 1
ATOM 1620 C C . VAL A 1 207 ? 0.38 33.812 -6.695 1 90.5 207 VAL A C 1
ATOM 1622 O O . VAL A 1 207 ? 1.081 33.688 -7.707 1 90.5 207 VAL A O 1
ATOM 1625 N N . ASP A 1 208 ? -0.759 33.188 -6.535 1 82 208 ASP A N 1
ATOM 1626 C CA . ASP A 1 208 ? -1.285 32.344 -7.598 1 82 208 ASP A CA 1
ATOM 1627 C C . ASP A 1 208 ? -1.99 33.188 -8.664 1 82 208 ASP A C 1
ATOM 1629 O O . ASP A 1 208 ? -2.93 33.938 -8.367 1 82 208 ASP A O 1
ATOM 1633 N N . LYS A 1 209 ? -1.613 32.969 -9.883 1 78.5 209 LYS A N 1
ATOM 1634 C CA . LYS A 1 209 ? -2.156 33.75 -10.984 1 78.5 209 LYS A CA 1
ATOM 1635 C C . LYS A 1 209 ? -3.467 33.156 -11.492 1 78.5 209 LYS A C 1
ATOM 1637 O O . LYS A 1 209 ? -4.266 33.875 -12.125 1 78.5 209 LYS A O 1
ATOM 1642 N N . GLN A 1 210 ? -3.68 31.938 -11.141 1 79.94 210 GLN A N 1
ATOM 1643 C CA . GLN A 1 210 ? -4.902 31.297 -11.602 1 79.94 210 GLN A CA 1
ATOM 1644 C C . GLN A 1 210 ? -6.012 31.406 -10.562 1 79.94 210 GLN A C 1
ATOM 1646 O O . GLN A 1 210 ? -5.762 31.281 -9.359 1 79.94 210 GLN A O 1
ATOM 1651 N N . SER A 1 211 ? -7.121 31.875 -11.062 1 80.56 211 SER A N 1
ATOM 1652 C CA . SER A 1 211 ? -8.25 32 -10.148 1 80.56 211 SER A CA 1
ATOM 1653 C C . SER A 1 211 ? -9.312 30.953 -10.43 1 80.56 211 SER A C 1
ATOM 1655 O O . SER A 1 211 ? -9.586 30.625 -11.594 1 80.56 211 SER A O 1
ATOM 1657 N N . HIS A 1 212 ? -9.789 30.391 -9.391 1 89.81 212 HIS A N 1
ATOM 1658 C CA . HIS A 1 212 ? -10.898 29.453 -9.445 1 89.81 212 HIS A CA 1
ATOM 1659 C C . HIS A 1 212 ? -12.227 30.172 -9.594 1 89.81 212 HIS A C 1
ATOM 1661 O O . HIS A 1 212 ? -12.414 31.266 -9.062 1 89.81 212 HIS A O 1
ATOM 1667 N N . ASP A 1 213 ? -13.164 29.594 -10.242 1 92.31 213 ASP A N 1
ATOM 1668 C CA . ASP A 1 213 ? -14.469 30.203 -10.492 1 92.31 213 ASP A CA 1
ATOM 1669 C C . ASP A 1 213 ? -15.164 30.578 -9.188 1 92.31 213 ASP A C 1
ATOM 1671 O O . ASP A 1 213 ? -15.797 31.625 -9.094 1 92.31 213 ASP A O 1
ATOM 1675 N N . PHE A 1 214 ? -15.008 29.75 -8.18 1 95.94 214 PHE A N 1
ATOM 1676 C CA . PHE A 1 214 ? -15.625 30.047 -6.891 1 95.94 214 PHE A CA 1
ATOM 1677 C C . PHE A 1 214 ? -14.977 31.266 -6.246 1 95.94 214 PHE A C 1
ATOM 1679 O O . PHE A 1 214 ? -15.656 32.062 -5.586 1 95.94 214 PHE A O 1
ATOM 1686 N N . GLU A 1 215 ? -13.695 31.391 -6.363 1 96.06 215 GLU A N 1
ATOM 1687 C CA . GLU A 1 215 ? -13 32.531 -5.805 1 96.06 215 GLU A CA 1
ATOM 1688 C C . GLU A 1 215 ? -13.445 33.844 -6.492 1 96.06 215 GLU A C 1
ATOM 1690 O O . GLU A 1 215 ? -13.68 34.844 -5.832 1 96.06 215 GLU A O 1
ATOM 1695 N N . HIS A 1 216 ? -13.609 33.75 -7.789 1 94.94 216 HIS A N 1
ATOM 1696 C CA . HIS A 1 216 ? -14.094 34.906 -8.547 1 94.94 216 HIS A CA 1
ATOM 1697 C C . HIS A 1 216 ? -15.508 35.281 -8.117 1 94.94 216 HIS A C 1
ATOM 1699 O O . HIS A 1 216 ? -15.805 36.469 -7.953 1 94.94 216 HIS A O 1
ATOM 1705 N N . MET A 1 217 ? -16.297 34.312 -7.988 1 96.31 217 MET A N 1
ATOM 1706 C CA . MET A 1 217 ? -17.672 34.531 -7.566 1 96.31 217 MET A CA 1
ATOM 1707 C C . MET A 1 217 ? -17.719 35.25 -6.211 1 96.31 217 MET A C 1
ATOM 1709 O O . MET A 1 217 ? -18.469 36.188 -6.031 1 96.31 217 MET A O 1
ATOM 1713 N N . ILE A 1 218 ? -16.953 34.812 -5.293 1 98 218 ILE A N 1
ATOM 1714 C CA . ILE A 1 218 ? -16.938 35.344 -3.932 1 98 218 ILE A CA 1
ATOM 1715 C C . ILE A 1 218 ? -16.438 36.781 -3.939 1 98 218 ILE A C 1
ATOM 1717 O O . ILE A 1 218 ? -17.016 37.656 -3.283 1 98 218 ILE A O 1
ATOM 1721 N N . ILE A 1 219 ? -15.352 37.031 -4.652 1 97.19 219 ILE A N 1
ATOM 1722 C CA . ILE A 1 219 ? -14.789 38.375 -4.738 1 97.19 219 ILE A CA 1
ATOM 1723 C C . ILE A 1 219 ? -15.82 39.344 -5.332 1 97.19 219 ILE A C 1
ATOM 1725 O O . ILE A 1 219 ? -16.047 40.438 -4.801 1 97.19 219 ILE A O 1
ATOM 1729 N N . ASN A 1 220 ? -16.484 38.906 -6.383 1 97.06 220 ASN A N 1
ATOM 1730 C CA . ASN A 1 220 ? -17.5 39.75 -7.008 1 97.06 220 ASN A CA 1
ATOM 1731 C C . ASN A 1 220 ? -18.656 40.062 -6.051 1 97.06 220 ASN A C 1
ATOM 1733 O O . ASN A 1 220 ? -19.156 41.156 -6.004 1 97.06 220 ASN A O 1
ATOM 1737 N N . ALA A 1 221 ? -19.062 39.031 -5.344 1 98.44 221 ALA A N 1
ATOM 1738 C CA . ALA A 1 221 ? -20.141 39.219 -4.379 1 98.44 221 ALA A CA 1
ATOM 1739 C C . ALA A 1 221 ? -19.75 40.25 -3.314 1 98.44 221 ALA A C 1
ATOM 1741 O O . ALA A 1 221 ? -20.562 41.094 -2.945 1 98.44 221 ALA A O 1
ATOM 1742 N N . ALA A 1 222 ? -18.547 40.125 -2.807 1 98.31 222 ALA A N 1
ATOM 1743 C CA . ALA A 1 222 ? -18.062 41.062 -1.782 1 98.31 222 ALA A CA 1
ATOM 1744 C C . ALA A 1 222 ? -18 42.469 -2.324 1 98.31 222 ALA A C 1
ATOM 1746 O O . ALA A 1 222 ? -18.344 43.438 -1.626 1 98.31 222 ALA A O 1
ATOM 1747 N N . ILE A 1 223 ? -17.547 42.625 -3.535 1 97.44 223 ILE A N 1
ATOM 1748 C CA . ILE A 1 223 ? -17.453 43.938 -4.176 1 97.44 223 ILE A CA 1
ATOM 1749 C C . ILE A 1 223 ? -18.844 44.531 -4.344 1 97.44 223 ILE A C 1
ATOM 1751 O O . ILE A 1 223 ? -19.047 45.75 -4.133 1 97.44 223 ILE A O 1
ATOM 1755 N N . GLU A 1 224 ? -19.781 43.719 -4.699 1 97.81 224 GLU A N 1
ATOM 1756 C CA . GLU A 1 224 ? -21.156 44.188 -4.844 1 97.81 224 GLU A CA 1
ATOM 1757 C C . GLU A 1 224 ? -21.688 44.75 -3.533 1 97.81 224 GLU A C 1
ATOM 1759 O O . GLU A 1 224 ? -22.562 45.625 -3.537 1 97.81 224 GLU A O 1
ATOM 1764 N N . LEU A 1 225 ? -21.172 44.25 -2.477 1 97.25 225 LEU A N 1
ATOM 1765 C CA . LEU A 1 225 ? -21.609 44.688 -1.165 1 97.25 225 LEU A CA 1
ATOM 1766 C C . LEU A 1 225 ? -20.828 45.938 -0.738 1 97.25 225 LEU A C 1
ATOM 1768 O O . LEU A 1 225 ? -20.984 46.438 0.38 1 97.25 225 LEU A O 1
ATOM 1772 N N . GLY A 1 226 ? -19.859 46.375 -1.56 1 95.31 226 GLY A N 1
ATOM 1773 C CA . GLY A 1 226 ? -19.219 47.656 -1.305 1 95.31 226 GLY A CA 1
ATOM 1774 C C . GLY A 1 226 ? -17.781 47.5 -0.853 1 95.31 226 GLY A C 1
ATOM 1775 O O . GLY A 1 226 ? -17.109 48.5 -0.564 1 95.31 226 GLY A O 1
ATOM 1776 N N . LEU A 1 227 ? -17.25 46.312 -0.785 1 96.88 227 LEU A N 1
ATOM 1777 C CA . LEU A 1 227 ? -15.852 46.188 -0.38 1 96.88 227 LEU A CA 1
ATOM 1778 C C . LEU A 1 227 ? -14.914 46.562 -1.511 1 96.88 227 LEU A C 1
ATOM 1780 O O . LEU A 1 227 ? -15.227 46.375 -2.686 1 96.88 227 LEU A O 1
ATOM 1784 N N . LYS A 1 228 ? -13.797 47.062 -1.109 1 95.56 228 LYS A N 1
ATOM 1785 C CA . LYS A 1 228 ? -12.75 47.406 -2.066 1 95.56 228 LYS A CA 1
ATOM 1786 C C . LYS A 1 228 ? -12.125 46.156 -2.674 1 95.56 228 LYS A C 1
ATOM 1788 O O . LYS A 1 228 ? -11.883 45.188 -1.971 1 95.56 228 LYS A O 1
ATOM 1793 N N . ASN A 1 229 ? -11.992 46.219 -3.963 1 94.38 229 ASN A N 1
ATOM 1794 C CA . ASN A 1 229 ? -11.211 45.188 -4.637 1 94.38 229 ASN A CA 1
ATOM 1795 C C . ASN A 1 229 ? -9.719 45.375 -4.395 1 94.38 229 ASN A C 1
ATOM 1797 O O . ASN A 1 229 ? -9.039 46.094 -5.152 1 94.38 229 ASN A O 1
ATOM 1801 N N . SER A 1 230 ? -9.211 44.688 -3.426 1 92.44 230 SER A N 1
ATOM 1802 C CA . SER A 1 230 ? -7.812 44.844 -3.037 1 92.44 230 SER A CA 1
ATOM 1803 C C . SER A 1 230 ? -6.898 43.938 -3.875 1 92.44 230 SER A C 1
ATOM 1805 O O . SER A 1 230 ? -7.293 42.844 -4.285 1 92.44 230 SER A O 1
ATOM 1807 N N . THR A 1 231 ? -5.691 44.469 -4.109 1 86.75 231 THR A N 1
ATOM 1808 C CA . THR A 1 231 ? -4.719 43.656 -4.852 1 86.75 231 THR A CA 1
ATOM 1809 C C . THR A 1 231 ? -3.6 43.188 -3.934 1 86.75 231 THR A C 1
ATOM 1811 O O . THR A 1 231 ? -2.848 42.281 -4.285 1 86.75 231 THR A O 1
ATOM 1814 N N . ASP A 1 232 ? -3.504 43.781 -2.789 1 92.56 232 ASP A N 1
ATOM 1815 C CA . ASP A 1 232 ? -2.404 43.469 -1.889 1 92.56 232 ASP A CA 1
ATOM 1816 C C . ASP A 1 232 ? -2.723 43.875 -0.455 1 92.56 232 ASP A C 1
ATOM 1818 O O . ASP A 1 232 ? -2.447 45 -0.058 1 92.56 232 ASP A O 1
ATOM 1822 N N . ILE A 1 233 ? -3.117 42.938 0.34 1 93.56 233 ILE A N 1
ATOM 1823 C CA . ILE A 1 233 ? -3.504 43.25 1.713 1 93.56 233 ILE A CA 1
ATOM 1824 C C . ILE A 1 233 ? -2.256 43.438 2.576 1 93.56 233 ILE A C 1
ATOM 1826 O O . ILE A 1 233 ? -2.34 43.875 3.717 1 93.56 233 ILE A O 1
ATOM 1830 N N . ASN A 1 234 ? -1.11 43.062 2.092 1 95.75 234 ASN A N 1
ATOM 1831 C CA . ASN A 1 234 ? 0.149 43.188 2.818 1 95.75 234 ASN A CA 1
ATOM 1832 C C . ASN A 1 234 ? 0.971 44.375 2.33 1 95.75 234 ASN A C 1
ATOM 1834 O O . ASN A 1 234 ? 2.146 44.5 2.676 1 95.75 234 ASN A O 1
ATOM 1838 N N . GLY A 1 235 ? 0.373 45.219 1.511 1 93.56 235 GLY A N 1
ATOM 1839 C CA . GLY A 1 235 ? 0.998 46.438 1.021 1 93.56 235 GLY A CA 1
ATOM 1840 C C . GLY A 1 235 ? 0.581 47.656 1.793 1 93.56 235 GLY A C 1
ATOM 1841 O O . GLY A 1 235 ? 0.662 47.688 3.023 1 93.56 235 GLY A O 1
ATOM 1842 N N . GLU A 1 236 ? 0.052 48.562 1.016 1 91.88 236 GLU A N 1
ATOM 1843 C CA . GLU A 1 236 ? -0.281 49.875 1.578 1 91.88 236 GLU A CA 1
ATOM 1844 C C . GLU A 1 236 ? -1.503 49.781 2.488 1 91.88 236 GLU A C 1
ATOM 1846 O O . GLU A 1 236 ? -1.57 50.469 3.512 1 91.88 236 GLU A O 1
ATOM 1851 N N . SER A 1 237 ? -2.467 49.031 2.066 1 94.44 237 SER A N 1
ATOM 1852 C CA . SER A 1 237 ? -3.707 48.938 2.828 1 94.44 237 SER A CA 1
ATOM 1853 C C . SER A 1 237 ? -4.152 47.5 2.953 1 94.44 237 SER A C 1
ATOM 1855 O O . SER A 1 237 ? -4.113 46.719 1.979 1 94.44 237 SER A O 1
ATOM 1857 N N . GLN A 1 238 ? -4.602 47.188 4.137 1 96.5 238 GLN A N 1
ATOM 1858 C CA . GLN A 1 238 ? -5.086 45.844 4.41 1 96.5 238 GLN A CA 1
ATOM 1859 C C . GLN A 1 238 ? -6.543 45.688 3.977 1 96.5 238 GLN A C 1
ATOM 1861 O O . GLN A 1 238 ? -7.016 44.562 3.76 1 96.5 238 GLN A O 1
ATOM 1866 N N . MET A 1 239 ? -7.289 46.75 3.754 1 97.31 239 MET A N 1
ATOM 1867 C CA . MET A 1 239 ? -8.75 46.75 3.664 1 97.31 239 MET A CA 1
ATOM 1868 C C . MET A 1 239 ? -9.211 46.25 2.311 1 97.31 239 MET A C 1
ATOM 1870 O O . MET A 1 239 ? -8.555 46.469 1.292 1 97.31 239 MET A O 1
ATOM 1874 N N . GLY A 1 240 ? -10.398 45.531 2.352 1 97.06 240 GLY A N 1
ATOM 1875 C CA . GLY A 1 240 ? -10.992 45.031 1.115 1 97.06 240 GLY A CA 1
ATOM 1876 C C . GLY A 1 240 ? -10.977 43.531 0.99 1 97.06 240 GLY A C 1
ATOM 1877 O O . GLY A 1 240 ? -10.852 42.812 1.99 1 97.06 240 GLY A O 1
ATOM 1878 N N . VAL A 1 241 ? -11.297 43.031 -0.241 1 97.38 241 VAL A N 1
ATOM 1879 C CA . VAL A 1 241 ? -11.383 41.594 -0.515 1 97.38 241 VAL A CA 1
ATOM 1880 C C . VAL A 1 241 ? -10.352 41.219 -1.565 1 97.38 241 VAL A C 1
ATOM 1882 O O . VAL A 1 241 ? -10.078 41.969 -2.496 1 97.38 241 VAL A O 1
ATOM 1885 N N . MET A 1 242 ? -9.734 40.031 -1.404 1 94.94 242 MET A N 1
ATOM 1886 C CA . MET A 1 242 ? -8.781 39.531 -2.391 1 94.94 242 MET A CA 1
ATOM 1887 C C . MET A 1 242 ? -8.523 38.062 -2.193 1 94.94 242 MET A C 1
ATOM 1889 O O . MET A 1 242 ? -8.93 37.469 -1.184 1 94.94 242 MET A O 1
ATOM 1893 N N . THR A 1 243 ? -7.895 37.469 -3.217 1 94.19 243 THR A N 1
ATOM 1894 C CA . THR A 1 243 ? -7.258 36.188 -3.021 1 94.19 243 THR A CA 1
ATOM 1895 C C . THR A 1 243 ? -5.941 36.312 -2.262 1 94.19 243 THR A C 1
ATOM 1897 O O . THR A 1 243 ? -5.047 37.062 -2.697 1 94.19 243 THR A O 1
ATOM 1900 N N . SER A 1 244 ? -5.82 35.656 -1.234 1 93.75 244 SER A N 1
ATOM 1901 C CA . SER A 1 244 ? -4.691 35.844 -0.327 1 93.75 244 SER A CA 1
ATOM 1902 C C . SER A 1 244 ? -3.42 35.219 -0.896 1 93.75 244 SER A C 1
ATOM 1904 O O . SER A 1 244 ? -3.484 34.281 -1.702 1 93.75 244 SER A O 1
ATOM 1906 N N . GLN A 1 245 ? -2.303 35.812 -0.511 1 94.75 245 GLN A N 1
ATOM 1907 C CA . GLN A 1 245 ? -1.018 35.125 -0.678 1 94.75 245 GLN A CA 1
ATOM 1908 C C . GLN A 1 245 ? -0.883 33.938 0.285 1 94.75 245 GLN A C 1
ATOM 1910 O O . GLN A 1 245 ? -1.523 33.938 1.338 1 94.75 245 GLN A O 1
ATOM 1915 N N . THR A 1 246 ? -0.117 32.969 -0.12 1 96.5 246 THR A N 1
ATOM 1916 C CA . THR A 1 246 ? 0.03 31.781 0.712 1 96.5 246 THR A CA 1
ATOM 1917 C C . THR A 1 246 ? 1.502 31.406 0.878 1 96.5 246 THR A C 1
ATOM 1919 O O . THR A 1 246 ? 2.332 31.766 0.038 1 96.5 246 THR A O 1
ATOM 1922 N N . THR A 1 247 ? 1.812 30.766 1.979 1 97.94 247 THR A N 1
ATOM 1923 C CA . THR A 1 247 ? 3.143 30.203 2.174 1 97.94 247 THR A CA 1
ATOM 1924 C C . THR A 1 247 ? 3.227 28.797 1.581 1 97.94 247 THR A C 1
ATOM 1926 O O . THR A 1 247 ? 3.252 27.797 2.316 1 97.94 247 THR A O 1
ATOM 1929 N N . THR A 1 248 ? 3.252 28.703 0.301 1 96.5 248 THR A N 1
ATOM 1930 C CA . THR A 1 248 ? 3.355 27.484 -0.485 1 96.5 248 THR A CA 1
ATOM 1931 C C . THR A 1 248 ? 4.418 27.625 -1.568 1 96.5 248 THR A C 1
ATOM 1933 O O . THR A 1 248 ? 4.809 28.734 -1.925 1 96.5 248 THR A O 1
ATOM 1936 N N . LYS A 1 249 ? 4.914 26.547 -2.029 1 95.25 249 LYS A N 1
ATOM 1937 C CA . LYS A 1 249 ? 5.887 26.516 -3.119 1 95.25 249 LYS A CA 1
ATOM 1938 C C . LYS A 1 249 ? 5.824 25.188 -3.869 1 95.25 249 LYS A C 1
ATOM 1940 O O . LYS A 1 249 ? 5.914 24.109 -3.262 1 95.25 249 LYS A O 1
ATOM 1945 N N . ASN A 1 250 ? 5.637 25.188 -5.117 1 91.5 250 ASN A N 1
ATOM 1946 C CA . ASN A 1 250 ? 5.668 24.031 -5.992 1 91.5 250 ASN A CA 1
ATOM 1947 C C . ASN A 1 250 ? 4.711 22.938 -5.512 1 91.5 250 ASN A C 1
ATOM 1949 O O . ASN A 1 250 ? 5.086 21.766 -5.434 1 91.5 250 ASN A O 1
ATOM 1953 N N . GLY A 1 251 ? 3.6 23.406 -5.027 1 91.44 251 GLY A N 1
ATOM 1954 C CA . GLY A 1 251 ? 2.547 22.453 -4.699 1 91.44 251 GLY A CA 1
ATOM 1955 C C . GLY A 1 251 ? 2.652 21.922 -3.285 1 91.44 251 GLY A C 1
ATOM 1956 O O . GLY A 1 251 ? 1.917 21 -2.906 1 91.44 251 GLY A O 1
ATOM 1957 N N . HIS A 1 252 ? 3.529 22.469 -2.498 1 93.94 252 HIS A N 1
ATOM 1958 C CA . HIS A 1 252 ? 3.723 22.031 -1.121 1 93.94 252 HIS A CA 1
ATOM 1959 C C . HIS A 1 252 ? 3.584 23.203 -0.147 1 93.94 252 HIS A C 1
ATOM 1961 O O . HIS A 1 252 ? 3.801 24.359 -0.519 1 93.94 252 HIS A O 1
ATOM 1967 N N . ARG A 1 253 ? 3.193 22.812 1.034 1 96.38 253 ARG A N 1
ATOM 1968 C CA . ARG A 1 253 ? 3.32 23.781 2.117 1 96.38 253 ARG A CA 1
ATOM 1969 C C . ARG A 1 253 ? 4.762 24.266 2.254 1 96.38 253 ARG A C 1
ATOM 1971 O O . ARG A 1 253 ? 5.699 23.469 2.123 1 96.38 253 ARG A O 1
ATOM 1978 N N . PHE A 1 254 ? 4.863 25.516 2.508 1 97.81 254 PHE A N 1
ATOM 1979 C CA . PHE A 1 254 ? 6.199 26.047 2.768 1 97.81 254 PHE A CA 1
ATOM 1980 C C . PHE A 1 254 ? 6.285 26.625 4.176 1 97.81 254 PHE A C 1
ATOM 1982 O O . PHE A 1 254 ? 6.32 27.844 4.355 1 97.81 254 PHE A O 1
ATOM 1989 N N . SER A 1 255 ? 6.422 25.703 5.145 1 98.12 255 SER A N 1
ATOM 1990 C CA . SER A 1 255 ? 6.484 26.031 6.566 1 98.12 255 SER A CA 1
ATOM 1991 C C . SER A 1 255 ? 7.836 26.625 6.941 1 98.12 255 SER A C 1
ATOM 1993 O O . SER A 1 255 ? 8.75 26.672 6.113 1 98.12 255 SER A O 1
ATOM 1995 N N . THR A 1 256 ? 7.945 27.078 8.18 1 98.69 256 THR A N 1
ATOM 1996 C CA . THR A 1 256 ? 9.227 27.594 8.656 1 98.69 256 THR A CA 1
ATOM 1997 C C . THR A 1 256 ? 10.25 26.484 8.805 1 98.69 256 THR A C 1
ATOM 1999 O O . THR A 1 256 ? 11.453 26.734 8.836 1 98.69 256 THR A O 1
ATOM 2002 N N . ALA A 1 257 ? 9.773 25.25 8.914 1 98.38 257 ALA A N 1
ATOM 2003 C CA . ALA A 1 257 ? 10.703 24.125 8.844 1 98.38 257 ALA A CA 1
ATOM 2004 C C . ALA A 1 257 ? 11.398 24.062 7.488 1 98.38 257 ALA A C 1
ATOM 2006 O O . ALA A 1 257 ? 12.617 23.891 7.41 1 98.38 257 ALA A O 1
ATOM 2007 N N . ARG A 1 258 ? 10.648 24.219 6.418 1 97.19 258 ARG A N 1
ATOM 2008 C CA . ARG A 1 258 ? 11.195 24.188 5.066 1 97.19 258 ARG A CA 1
ATOM 2009 C C . ARG A 1 258 ? 12 25.453 4.77 1 97.19 258 ARG A C 1
ATOM 2011 O O . ARG A 1 258 ? 13.023 25.391 4.09 1 97.19 258 ARG A O 1
ATOM 2018 N N . ALA A 1 259 ? 11.508 26.5 5.215 1 98.44 259 ALA A N 1
ATOM 2019 C CA . ALA A 1 259 ? 12.062 27.797 4.828 1 98.44 259 ALA A CA 1
ATOM 2020 C C . ALA A 1 259 ? 13.352 28.094 5.59 1 98.44 259 ALA A C 1
ATOM 2022 O O . ALA A 1 259 ? 14.312 28.609 5.02 1 98.44 259 ALA A O 1
ATOM 2023 N N . PHE A 1 260 ? 13.383 27.719 6.883 1 98.75 260 PHE A N 1
ATOM 2024 C CA . PHE A 1 260 ? 14.453 28.234 7.715 1 98.75 260 PHE A CA 1
ATOM 2025 C C . PHE A 1 260 ? 15.328 27.109 8.25 1 98.75 260 PHE A C 1
ATOM 2027 O O . PHE A 1 260 ? 16.5 27.328 8.57 1 98.75 260 PHE A O 1
ATOM 2034 N N . LEU A 1 261 ? 14.805 25.906 8.375 1 98.69 261 LEU A N 1
ATOM 2035 C CA . LEU A 1 261 ? 15.578 24.844 9.016 1 98.69 261 LEU A CA 1
ATOM 2036 C C . LEU A 1 261 ? 16.188 23.906 7.973 1 98.69 261 LEU A C 1
ATOM 2038 O O . LEU A 1 261 ? 17.344 23.516 8.086 1 98.69 261 LEU A O 1
ATOM 2042 N N . ALA A 1 262 ? 15.398 23.531 6.941 1 97.38 262 ALA A N 1
ATOM 2043 C CA . ALA A 1 262 ? 15.859 22.609 5.91 1 97.38 262 ALA A CA 1
ATOM 2044 C C . ALA A 1 262 ? 17.125 23.141 5.238 1 97.38 262 ALA A C 1
ATOM 2046 O O . ALA A 1 262 ? 18.078 22.375 5.02 1 97.38 262 ALA A O 1
ATOM 2047 N N . PRO A 1 263 ? 17.203 24.453 4.93 1 97.56 263 PRO A N 1
ATOM 2048 C CA . PRO A 1 263 ? 18.375 24.953 4.219 1 97.56 263 PRO A CA 1
ATOM 2049 C C . PRO A 1 263 ? 19.641 24.875 5.059 1 97.56 263 PRO A C 1
ATOM 2051 O O . PRO A 1 263 ? 20.75 24.906 4.512 1 97.56 263 PRO A O 1
ATOM 2054 N N . ILE A 1 264 ? 19.531 24.734 6.363 1 98.12 264 ILE A N 1
ATOM 2055 C CA . ILE A 1 264 ? 20.719 24.781 7.199 1 98.12 264 ILE A CA 1
ATOM 2056 C C . ILE A 1 264 ? 20.891 23.453 7.934 1 98.12 264 ILE A C 1
ATOM 2058 O O . ILE A 1 264 ? 21.562 23.391 8.969 1 98.12 264 ILE A O 1
ATOM 2062 N N . LYS A 1 265 ? 20.219 22.469 7.488 1 97.31 265 LYS A N 1
ATOM 2063 C CA . LYS A 1 265 ? 20.156 21.188 8.18 1 97.31 265 LYS A CA 1
ATOM 2064 C C . LYS A 1 265 ? 21.547 20.625 8.43 1 97.31 265 LYS A C 1
ATOM 2066 O O . LYS A 1 265 ? 21.766 19.875 9.383 1 97.31 265 LYS A O 1
ATOM 2071 N N . ASP A 1 266 ? 22.594 21.062 7.598 1 96.62 266 ASP A N 1
ATOM 2072 C CA . ASP A 1 266 ? 23.938 20.5 7.703 1 96.62 266 ASP A CA 1
ATOM 2073 C C . ASP A 1 266 ? 24.891 21.516 8.32 1 96.62 266 ASP A C 1
ATOM 2075 O O . ASP A 1 266 ? 26.109 21.297 8.32 1 96.62 266 ASP A O 1
ATOM 2079 N N . ARG A 1 267 ? 24.359 22.672 8.789 1 97.75 267 ARG A N 1
ATOM 2080 C CA . ARG A 1 267 ? 25.219 23.688 9.398 1 97.75 267 ARG A CA 1
ATOM 2081 C C . ARG A 1 267 ? 25.859 23.141 10.68 1 97.75 267 ARG A C 1
ATOM 2083 O O . ARG A 1 267 ? 25.156 22.656 11.57 1 97.75 267 ARG A O 1
ATOM 2090 N N . LYS A 1 268 ? 27.141 23.219 10.914 1 96.88 268 LYS A N 1
ATOM 2091 C CA . LYS A 1 268 ? 27.906 22.484 11.914 1 96.88 268 LYS A CA 1
ATOM 2092 C C . LYS A 1 268 ? 27.625 23 13.32 1 96.88 268 LYS A C 1
ATOM 2094 O O . LYS A 1 268 ? 27.688 22.25 14.289 1 96.88 268 LYS A O 1
ATOM 2099 N N . ASN A 1 269 ? 27.391 24.297 13.445 1 98.19 269 ASN A N 1
ATOM 2100 C CA . ASN A 1 269 ? 27.203 24.875 14.773 1 98.19 269 ASN A CA 1
ATOM 2101 C C . ASN A 1 269 ? 25.734 24.891 15.18 1 98.19 269 ASN A C 1
ATOM 2103 O O . ASN A 1 269 ? 25.344 25.641 16.078 1 98.19 269 ASN A O 1
ATOM 2107 N N . PHE A 1 270 ? 24.922 24.094 14.43 1 98.56 270 PHE A N 1
ATOM 2108 C CA . PHE A 1 270 ? 23.484 24.047 14.664 1 98.56 270 PHE A CA 1
ATOM 2109 C C . PHE A 1 270 ? 23.016 22.625 14.945 1 98.56 270 PHE A C 1
ATOM 2111 O O . PHE A 1 270 ? 23.297 21.719 14.172 1 98.56 270 PHE A O 1
ATOM 2118 N N . HIS A 1 271 ? 22.344 22.453 16.094 1 98.75 271 HIS A N 1
ATOM 2119 C CA . HIS A 1 271 ? 21.797 21.156 16.469 1 98.75 271 HIS A CA 1
ATOM 2120 C C . HIS A 1 271 ? 20.297 21.25 16.734 1 98.75 271 HIS A C 1
ATOM 2122 O O . HIS A 1 271 ? 19.812 22.281 17.203 1 98.75 271 HIS A O 1
ATOM 2128 N N . VAL A 1 272 ? 19.594 20.219 16.375 1 98.75 272 VAL A N 1
ATOM 2129 C CA . VAL A 1 272 ? 18.188 20.078 16.719 1 98.75 272 VAL A CA 1
ATOM 2130 C C . VAL A 1 272 ? 17.969 18.797 17.516 1 98.75 272 VAL A C 1
ATOM 2132 O O . VAL A 1 272 ? 18.438 17.719 17.125 1 98.75 272 VAL A O 1
ATOM 2135 N N . ILE A 1 273 ? 17.375 18.891 18.625 1 98.62 273 ILE A N 1
ATOM 2136 C CA . ILE A 1 273 ? 16.906 17.719 19.344 1 98.62 273 ILE A CA 1
ATOM 2137 C C . ILE A 1 273 ? 15.391 17.578 19.203 1 98.62 273 ILE A C 1
ATOM 2139 O O . ILE A 1 273 ? 14.648 18.531 19.484 1 98.62 273 ILE A O 1
ATOM 2143 N N . LYS A 1 274 ? 14.906 16.484 18.703 1 97.12 274 LYS A N 1
ATOM 2144 C CA . LYS A 1 274 ? 13.5 16.234 18.406 1 97.12 274 LYS A CA 1
ATOM 2145 C C . LYS A 1 274 ? 12.891 15.281 19.438 1 97.12 274 LYS A C 1
ATOM 2147 O O . LYS A 1 274 ? 13.617 14.609 20.172 1 97.12 274 LYS A O 1
ATOM 2152 N N . HIS A 1 275 ? 11.57 15.344 19.469 1 97.69 275 HIS A N 1
ATOM 2153 C CA . HIS A 1 275 ? 10.82 14.531 20.422 1 97.69 275 HIS A CA 1
ATOM 2154 C C . HIS A 1 275 ? 11.289 14.789 21.844 1 97.69 275 HIS A C 1
ATOM 2156 O O . HIS A 1 275 ? 11.367 13.859 22.656 1 97.69 275 HIS A O 1
ATOM 2162 N N . ALA A 1 276 ? 11.703 15.961 22.109 1 98.62 276 ALA A N 1
ATOM 2163 C CA . ALA A 1 276 ? 12.125 16.422 23.438 1 98.62 276 ALA A CA 1
ATOM 2164 C C . ALA A 1 276 ? 11.312 17.641 23.875 1 98.62 276 ALA A C 1
ATOM 2166 O O . ALA A 1 276 ? 11.289 18.656 23.172 1 98.62 276 ALA A O 1
ATOM 2167 N N . GLN A 1 277 ? 10.688 17.547 24.953 1 98.44 277 GLN A N 1
ATOM 2168 C CA . GLN A 1 277 ? 9.859 18.641 25.453 1 98.44 277 GLN A CA 1
ATOM 2169 C C . GLN A 1 277 ? 10.609 19.469 26.484 1 98.44 277 GLN A C 1
ATOM 2171 O O . GLN A 1 277 ? 11.172 18.922 27.438 1 98.44 277 GLN A O 1
ATOM 2176 N N . GLY A 1 278 ? 10.773 20.844 26.25 1 98.62 278 GLY A N 1
ATOM 2177 C CA . GLY A 1 278 ? 11.258 21.734 27.312 1 98.62 278 GLY A CA 1
ATOM 2178 C C . GLY A 1 278 ? 10.297 21.844 28.484 1 98.62 278 GLY A C 1
ATOM 2179 O O . GLY A 1 278 ? 9.102 22.078 28.297 1 98.62 278 GLY A O 1
ATOM 2180 N N . THR A 1 279 ? 10.812 21.688 29.719 1 98.25 279 THR A N 1
ATOM 2181 C CA . THR A 1 279 ? 9.875 21.562 30.828 1 98.25 279 THR A CA 1
ATOM 2182 C C . THR A 1 279 ? 10.133 22.641 31.875 1 98.25 279 THR A C 1
ATOM 2184 O O . THR A 1 279 ? 9.219 23.047 32.594 1 98.25 279 THR A O 1
ATOM 2187 N N . LYS A 1 280 ? 11.422 23.047 31.922 1 98.06 280 LYS A N 1
ATOM 2188 C CA . LYS A 1 280 ? 11.727 23.953 33.031 1 98.06 280 LYS A CA 1
ATOM 2189 C C . LYS A 1 280 ? 13.016 24.719 32.75 1 98.06 280 LYS A C 1
ATOM 2191 O O . LYS A 1 280 ? 14 24.141 32.281 1 98.06 280 LYS A O 1
ATOM 2196 N N . VAL A 1 281 ? 12.938 26.047 33.125 1 98.62 281 VAL A N 1
ATOM 2197 C CA . VAL A 1 281 ? 14.133 26.875 33.094 1 98.62 281 VAL A CA 1
ATOM 2198 C C . VAL A 1 281 ? 14.953 26.641 34.375 1 98.62 281 VAL A C 1
ATOM 2200 O O . VAL A 1 281 ? 14.391 26.562 35.469 1 98.62 281 VAL A O 1
ATOM 2203 N N . LEU A 1 282 ? 16.219 26.5 34.188 1 98.38 282 LEU A N 1
ATOM 2204 C CA . LEU A 1 282 ? 17.125 26.297 35.344 1 98.38 282 LEU A CA 1
ATOM 2205 C C . LEU A 1 282 ? 17.906 27.562 35.656 1 98.38 282 LEU A C 1
ATOM 2207 O O . LEU A 1 282 ? 18.219 28.344 34.75 1 98.38 282 LEU A O 1
ATOM 2211 N N . PHE A 1 283 ? 18.281 27.734 36.938 1 98.31 283 PHE A N 1
ATOM 2212 C CA . PHE A 1 283 ? 18.938 28.953 37.406 1 98.31 283 PHE A CA 1
ATOM 2213 C C . PHE A 1 283 ? 20.219 28.625 38.156 1 98.31 283 PHE A C 1
ATOM 2215 O O . PHE A 1 283 ? 20.359 27.547 38.75 1 98.31 283 PHE A O 1
ATOM 2222 N N . VAL A 1 284 ? 21.125 29.578 38.062 1 97.44 284 VAL A N 1
ATOM 2223 C CA . VAL A 1 284 ? 22.266 29.516 38.969 1 97.44 284 VAL A CA 1
ATOM 2224 C C . VAL A 1 284 ? 21.781 29.578 40.406 1 97.44 284 VAL A C 1
ATOM 2226 O O . VAL A 1 284 ? 20.984 30.438 40.781 1 97.44 284 VAL A O 1
ATOM 2229 N N . PRO A 1 285 ? 22.25 28.656 41.25 1 95.06 285 PRO A N 1
ATOM 2230 C CA . PRO A 1 285 ? 21.734 28.594 42.625 1 95.06 285 PRO A CA 1
ATOM 2231 C C . PRO A 1 285 ? 21.797 29.938 43.344 1 95.06 285 PRO A C 1
ATOM 2233 O O . PRO A 1 285 ? 22.828 30.609 43.312 1 95.06 285 PRO A O 1
ATOM 2236 N N . GLY A 1 286 ? 20.734 30.312 43.875 1 94.5 286 GLY A N 1
ATOM 2237 C CA . GLY A 1 286 ? 20.641 31.516 44.688 1 94.5 286 GLY A CA 1
ATOM 2238 C C . GLY A 1 286 ? 20.484 32.781 43.875 1 94.5 286 GLY A C 1
ATOM 2239 O O . GLY A 1 286 ? 20.484 33.875 44.406 1 94.5 286 GLY A O 1
ATOM 2240 N N . THR A 1 287 ? 20.359 32.594 42.5 1 96.81 287 THR A N 1
ATOM 2241 C CA . THR A 1 287 ? 20.219 33.781 41.656 1 96.81 287 THR A CA 1
ATOM 2242 C C . THR A 1 287 ? 19.047 33.594 40.688 1 96.81 287 THR A C 1
ATOM 2244 O O . THR A 1 287 ? 18.422 32.531 40.656 1 96.81 287 THR A O 1
ATOM 2247 N N . ASN A 1 288 ? 18.766 34.719 40 1 97.69 288 ASN A N 1
ATOM 2248 C CA . ASN A 1 288 ? 17.797 34.656 38.938 1 97.69 288 ASN A CA 1
ATOM 2249 C C . ASN A 1 288 ? 18.453 34.719 37.562 1 97.69 288 ASN A C 1
ATOM 2251 O O . ASN A 1 288 ? 17.891 35.219 36.594 1 97.69 288 ASN A O 1
ATOM 2255 N N . LYS A 1 289 ? 19.625 34.219 37.594 1 98.06 289 LYS A N 1
ATOM 2256 C CA . LYS A 1 289 ? 20.359 34.062 36.344 1 98.06 289 LYS A CA 1
ATOM 2257 C C . LYS A 1 289 ? 20.172 32.656 35.75 1 98.06 289 LYS A C 1
ATOM 2259 O O . LYS A 1 289 ? 20.422 31.656 36.438 1 98.06 289 LYS A O 1
ATOM 2264 N N . VAL A 1 290 ? 19.781 32.594 34.5 1 98.62 290 VAL A N 1
ATOM 2265 C CA . VAL A 1 290 ? 19.484 31.312 33.844 1 98.62 290 VAL A CA 1
ATOM 2266 C C . VAL A 1 290 ? 20.766 30.531 33.625 1 98.62 290 VAL A C 1
ATOM 2268 O O . VAL A 1 290 ? 21.781 31.078 33.219 1 98.62 290 VAL A O 1
ATOM 2271 N N . SER A 1 291 ? 20.75 29.203 34 1 98.56 291 SER A N 1
ATOM 2272 C CA . SER A 1 291 ? 21.891 28.328 33.781 1 98.56 291 SER A CA 1
ATOM 2273 C C . SER A 1 291 ? 21.625 27.328 32.656 1 98.56 291 SER A C 1
ATOM 2275 O O . SER A 1 291 ? 22.562 26.781 32.062 1 98.56 291 SER A O 1
ATOM 2277 N N . GLY A 1 292 ? 20.375 27.078 32.406 1 98.62 292 GLY A N 1
ATOM 2278 C CA . GLY A 1 292 ? 20.047 26.109 31.375 1 98.62 292 GLY A CA 1
ATOM 2279 C C . GLY A 1 292 ? 18.578 25.781 31.328 1 98.62 292 GLY A C 1
ATOM 2280 O O . GLY A 1 292 ? 17.734 26.578 31.75 1 98.62 292 GLY A O 1
ATOM 2281 N N . VAL A 1 293 ? 18.25 24.641 30.656 1 98.81 293 VAL A N 1
ATOM 2282 C CA . VAL A 1 293 ? 16.875 24.188 30.5 1 98.81 293 VAL A CA 1
ATOM 2283 C C . VAL A 1 293 ? 16.812 22.672 30.703 1 98.81 293 VAL A C 1
ATOM 2285 O O . VAL A 1 293 ? 17.734 21.953 30.344 1 98.81 293 VAL A O 1
ATOM 2288 N N . MET A 1 294 ? 15.766 22.203 31.297 1 98.69 294 MET A N 1
ATOM 2289 C CA . MET A 1 294 ? 15.477 20.781 31.438 1 98.69 294 MET A CA 1
ATOM 2290 C C . MET A 1 294 ? 14.578 20.297 30.312 1 98.69 294 MET A C 1
ATOM 2292 O O . MET A 1 294 ? 13.547 20.906 30.016 1 98.69 294 MET A O 1
ATOM 2296 N N . LEU A 1 295 ? 15 19.234 29.641 1 98.62 295 LEU A N 1
ATOM 2297 C CA . LEU A 1 295 ? 14.227 18.578 28.594 1 98.62 295 LEU A CA 1
ATOM 2298 C C . LEU A 1 295 ? 13.742 17.203 29.047 1 98.62 295 LEU A C 1
ATOM 2300 O O . LEU A 1 295 ? 14.414 16.531 29.844 1 98.62 295 LEU A O 1
ATOM 2304 N N . HIS A 1 296 ? 12.562 16.844 28.594 1 98.38 296 HIS A N 1
ATOM 2305 C CA . HIS A 1 296 ? 12.055 15.492 28.812 1 98.38 296 HIS A CA 1
ATOM 2306 C C . HIS A 1 296 ? 11.945 14.727 27.5 1 98.38 296 HIS A C 1
ATOM 2308 O O . HIS A 1 296 ? 11.258 15.164 26.578 1 98.38 296 HIS A O 1
ATOM 2314 N N . LYS A 1 297 ? 12.688 13.672 27.344 1 97.38 297 LYS A N 1
ATOM 2315 C CA . LYS A 1 297 ? 12.703 12.844 26.141 1 97.38 297 LYS A CA 1
ATOM 2316 C C . LYS A 1 297 ? 12.766 11.359 26.5 1 97.38 297 LYS A C 1
ATOM 2318 O O . LYS A 1 297 ? 13.594 10.945 27.312 1 97.38 297 LYS A O 1
ATOM 2323 N N . ASP A 1 298 ? 11.836 10.602 25.984 1 93.44 298 ASP A N 1
ATOM 2324 C CA . ASP A 1 298 ? 11.797 9.148 26.141 1 93.44 298 ASP A CA 1
ATOM 2325 C C . ASP A 1 298 ? 11.812 8.758 27.609 1 93.44 298 ASP A C 1
ATOM 2327 O O . ASP A 1 298 ? 12.57 7.875 28.016 1 93.44 298 ASP A O 1
ATOM 2331 N N . GLY A 1 299 ? 11.117 9.477 28.391 1 94.25 299 GLY A N 1
ATOM 2332 C CA . GLY A 1 299 ? 10.945 9.148 29.797 1 94.25 299 GLY A CA 1
ATOM 2333 C C . GLY A 1 299 ? 12.109 9.609 30.656 1 94.25 299 GLY A C 1
ATOM 2334 O O . GLY A 1 299 ? 12.125 9.367 31.875 1 94.25 299 GLY A O 1
ATOM 2335 N N . LYS A 1 300 ? 13.031 10.273 30.094 1 96.31 300 LYS A N 1
ATOM 2336 C CA . LYS A 1 300 ? 14.219 10.711 30.828 1 96.31 300 LYS A CA 1
ATOM 2337 C C . LYS A 1 300 ? 14.375 12.227 30.75 1 96.31 300 LYS A C 1
ATOM 2339 O O . LYS A 1 300 ? 14 12.852 29.766 1 96.31 300 LYS A O 1
ATOM 2344 N N . ASP A 1 301 ? 14.984 12.805 31.828 1 97.19 301 ASP A N 1
ATOM 2345 C CA . ASP A 1 301 ? 15.297 14.234 31.859 1 97.19 301 ASP A CA 1
ATOM 2346 C C . ASP A 1 301 ? 16.719 14.492 31.359 1 97.19 301 ASP A C 1
ATOM 2348 O O . ASP A 1 301 ? 17.641 13.727 31.672 1 97.19 301 ASP A O 1
ATOM 2352 N N . ILE A 1 302 ? 16.844 15.469 30.562 1 98 302 ILE A N 1
ATOM 2353 C CA . ILE A 1 302 ? 18.125 15.914 30.031 1 98 302 ILE A CA 1
ATOM 2354 C C . ILE A 1 302 ? 18.344 17.375 30.391 1 98 302 ILE A C 1
ATOM 2356 O O . ILE A 1 302 ? 17.5 18.234 30.109 1 98 302 ILE A O 1
ATOM 2360 N N . VAL A 1 303 ? 19.484 17.719 31 1 98.44 303 VAL A N 1
ATOM 2361 C CA . VAL A 1 303 ? 19.828 19.109 31.328 1 98.44 303 VAL A CA 1
ATOM 2362 C C . VAL A 1 303 ? 20.75 19.672 30.25 1 98.44 303 VAL A C 1
ATOM 2364 O O . VAL A 1 303 ? 21.766 19.062 29.906 1 98.44 303 VAL A O 1
ATOM 2367 N N . VAL A 1 304 ? 20.406 20.75 29.672 1 98.81 304 VAL A N 1
ATOM 2368 C CA . VAL A 1 304 ? 21.234 21.469 28.719 1 98.81 304 VAL A CA 1
ATOM 2369 C C . VAL A 1 304 ? 21.672 22.812 29.297 1 98.81 304 VAL A C 1
ATOM 2371 O O . VAL A 1 304 ? 20.828 23.594 29.766 1 98.81 304 VAL A O 1
ATOM 2374 N N . ASN A 1 305 ? 22.938 23.094 29.266 1 98.69 305 ASN A N 1
ATOM 2375 C CA . ASN A 1 305 ? 23.469 24.328 29.812 1 98.69 305 ASN A CA 1
ATOM 2376 C C . ASN A 1 305 ? 23.5 25.438 28.75 1 98.69 305 ASN A C 1
ATOM 2378 O O . ASN A 1 305 ? 23.75 25.156 27.578 1 98.69 305 ASN A O 1
ATOM 2382 N N . VAL A 1 306 ? 23.25 26.672 29.234 1 98.56 306 VAL A N 1
ATOM 2383 C CA . VAL A 1 306 ? 23.25 27.828 28.328 1 98.56 306 VAL A CA 1
ATOM 2384 C C . VAL A 1 306 ? 24.312 28.828 28.781 1 98.56 306 VAL A C 1
ATOM 2386 O O . VAL A 1 306 ? 24.312 29.266 29.938 1 98.56 306 VAL A O 1
ATOM 2389 N N . ARG A 1 307 ? 25.125 29.266 27.875 1 97.81 307 ARG A N 1
ATOM 2390 C CA . ARG A 1 307 ? 26.219 30.172 28.203 1 97.81 307 ARG A CA 1
ATOM 2391 C C . ARG A 1 307 ? 25.797 31.625 28.031 1 97.81 307 ARG A C 1
ATOM 2393 O O . ARG A 1 307 ? 26.297 32.5 28.75 1 97.81 307 ARG A O 1
ATOM 2400 N N . LYS A 1 308 ? 24.938 31.859 27.141 1 97.94 308 LYS A N 1
ATOM 2401 C CA . LYS A 1 308 ? 24.547 33.219 26.859 1 97.94 308 LYS A CA 1
ATOM 2402 C C . LYS A 1 308 ? 23.062 33.469 27.172 1 97.94 308 LYS A C 1
ATOM 2404 O O . LYS A 1 308 ? 22.719 33.844 28.297 1 97.94 308 LYS A O 1
ATOM 2409 N N . GLU A 1 309 ? 22.141 32.906 26.25 1 98.5 309 GLU A N 1
ATOM 2410 C CA . GLU A 1 309 ? 20.734 33.156 26.547 1 98.5 309 GLU A CA 1
ATOM 2411 C C . GLU A 1 309 ? 19.891 31.922 26.219 1 98.5 309 GLU A C 1
ATOM 2413 O O . GLU A 1 309 ? 20.203 31.188 25.281 1 98.5 309 GLU A O 1
ATOM 2418 N N . LEU A 1 310 ? 18.922 31.734 27.047 1 98.88 310 LEU A N 1
ATOM 2419 C CA . LEU A 1 310 ? 17.828 30.828 26.75 1 98.88 310 LEU A CA 1
ATOM 2420 C C . LEU A 1 310 ? 16.656 31.578 26.109 1 98.88 310 LEU A C 1
ATOM 2422 O O . LEU A 1 310 ? 16.266 32.656 26.594 1 98.88 310 LEU A O 1
ATOM 2426 N N . ILE A 1 311 ? 16.156 31.078 25 1 98.94 311 ILE A N 1
ATOM 2427 C CA . ILE A 1 311 ? 15.047 31.719 24.297 1 98.94 311 ILE A CA 1
ATOM 2428 C C . ILE A 1 311 ? 13.836 30.781 24.312 1 98.94 311 ILE A C 1
ATOM 2430 O O . ILE A 1 311 ? 13.898 29.656 23.812 1 98.94 311 ILE A O 1
ATOM 2434 N N . LEU A 1 312 ? 12.742 31.234 24.875 1 98.94 312 LEU A N 1
ATOM 2435 C CA . LEU A 1 312 ? 11.484 30.5 24.812 1 98.94 312 LEU A CA 1
ATOM 2436 C C . LEU A 1 312 ? 10.672 30.922 23.594 1 98.94 312 LEU A C 1
ATOM 2438 O O . LEU A 1 312 ? 10.32 32.094 23.453 1 98.94 312 LEU A O 1
ATOM 2442 N N . SER A 1 313 ? 10.453 30.062 22.703 1 98.88 313 SER A N 1
ATOM 2443 C CA . SER A 1 313 ? 9.625 30.234 21.516 1 98.88 313 SER A CA 1
ATOM 2444 C C . SER A 1 313 ? 8.625 29.094 21.375 1 98.88 313 SER A C 1
ATOM 2446 O O . SER A 1 313 ? 8.484 28.5 20.312 1 98.88 313 SER A O 1
ATOM 2448 N N . SER A 1 314 ? 8.031 28.75 22.469 1 98.56 314 SER A N 1
ATOM 2449 C CA . SER A 1 314 ? 7.152 27.594 22.531 1 98.56 314 SER A CA 1
ATOM 2450 C C . SER A 1 314 ? 5.707 27.969 22.234 1 98.56 314 SER A C 1
ATOM 2452 O O . SER A 1 314 ? 4.816 27.109 22.25 1 98.56 314 SER A O 1
ATOM 2454 N N . GLY A 1 315 ? 5.457 29.25 21.906 1 98.12 315 GLY A N 1
ATOM 2455 C CA . GLY A 1 315 ? 4.125 29.688 21.531 1 98.12 315 GLY A CA 1
ATOM 2456 C C . GLY A 1 315 ? 3.332 30.281 22.688 1 98.12 315 GLY A C 1
ATOM 2457 O O . GLY A 1 315 ? 3.705 30.109 23.844 1 98.12 315 GLY A O 1
ATOM 2458 N N . ALA A 1 316 ? 2.252 30.812 22.391 1 98.38 316 ALA A N 1
ATOM 2459 C CA . ALA A 1 316 ? 1.439 31.578 23.328 1 98.38 316 ALA A CA 1
ATOM 2460 C C . ALA A 1 316 ? 0.828 30.656 24.391 1 98.38 316 ALA A C 1
ATOM 2462 O O . ALA A 1 316 ? 0.346 31.141 25.422 1 98.38 316 ALA A O 1
ATOM 2463 N N . LEU A 1 317 ? 0.861 29.375 24.156 1 98.31 317 LEU A N 1
ATOM 2464 C CA . LEU A 1 317 ? 0.261 28.453 25.109 1 98.31 317 LEU A CA 1
ATOM 2465 C C . LEU A 1 317 ? 1.333 27.766 25.953 1 98.31 317 LEU A C 1
ATOM 2467 O O . LEU A 1 317 ? 1.173 27.609 27.172 1 98.31 317 LEU A O 1
ATOM 2471 N N . ASN A 1 318 ? 2.43 27.469 25.359 1 98.56 318 ASN A N 1
ATOM 2472 C CA . ASN A 1 318 ? 3.414 26.641 26.047 1 98.56 318 ASN A CA 1
ATOM 2473 C C . ASN A 1 318 ? 4.523 27.484 26.656 1 98.56 318 ASN A C 1
ATOM 2475 O O . ASN A 1 318 ? 5.16 27.078 27.625 1 98.56 318 ASN A O 1
ATOM 2479 N N . SER A 1 319 ? 4.832 28.656 26.109 1 98.88 319 SER A N 1
ATOM 2480 C CA . SER A 1 319 ? 5.828 29.531 26.734 1 98.88 319 SER A CA 1
ATOM 2481 C C . SER A 1 319 ? 5.41 29.906 28.156 1 98.88 319 SER A C 1
ATOM 2483 O O . SER A 1 319 ? 6.195 29.781 29.094 1 98.88 319 SER A O 1
ATOM 2485 N N . PRO A 1 320 ? 4.164 30.344 28.359 1 98.81 320 PRO A N 1
ATOM 2486 C CA . PRO A 1 320 ? 3.754 30.656 29.734 1 98.81 320 PRO A CA 1
ATOM 2487 C C . PRO A 1 320 ? 3.781 29.422 30.641 1 98.81 320 PRO A C 1
ATOM 2489 O O . PRO A 1 320 ? 4.066 29.547 31.844 1 98.81 320 PRO A O 1
ATOM 2492 N N . GLN A 1 321 ? 3.457 28.266 30.094 1 98.75 321 GLN A N 1
ATOM 2493 C CA . GLN A 1 321 ? 3.525 27.047 30.891 1 98.75 321 GLN A CA 1
ATOM 2494 C C . GLN A 1 321 ? 4.934 26.828 31.438 1 98.75 321 GLN A C 1
ATOM 2496 O O . GLN A 1 321 ? 5.109 26.594 32.625 1 98.75 321 GLN A O 1
ATOM 2501 N N . ILE A 1 322 ? 5.887 26.906 30.578 1 98.81 322 ILE A N 1
ATOM 2502 C CA . ILE A 1 322 ? 7.273 26.688 30.969 1 98.81 322 ILE A CA 1
ATOM 2503 C C . ILE A 1 322 ? 7.707 27.766 31.969 1 98.81 322 ILE A C 1
ATOM 2505 O O . ILE A 1 322 ? 8.383 27.453 32.938 1 98.81 322 ILE A O 1
ATOM 2509 N N . LEU A 1 323 ? 7.344 29 31.734 1 98.94 323 LEU A N 1
ATOM 2510 C CA . LEU A 1 323 ? 7.68 30.094 32.656 1 98.94 323 LEU A CA 1
ATOM 2511 C C . LEU A 1 323 ? 7.121 29.812 34.031 1 98.94 323 LEU A C 1
ATOM 2513 O O . LEU A 1 323 ? 7.855 29.891 35.031 1 98.94 323 LEU A O 1
ATOM 2517 N N . MET A 1 324 ? 5.891 29.438 34.094 1 98.88 324 MET A N 1
ATOM 2518 C CA . MET A 1 324 ? 5.254 29.219 35.406 1 98.88 324 MET A CA 1
ATOM 2519 C C . MET A 1 324 ? 5.867 28.016 36.125 1 98.88 324 MET A C 1
ATOM 2521 O O . MET A 1 324 ? 6.133 28.078 37.312 1 98.88 324 MET A O 1
ATOM 2525 N N . LEU A 1 325 ? 6.094 27 35.375 1 98.62 325 LEU A N 1
ATOM 2526 C CA . LEU A 1 325 ? 6.711 25.812 35.969 1 98.62 325 LEU A CA 1
ATOM 2527 C C . LEU A 1 325 ? 8.109 26.125 36.5 1 98.62 325 LEU A C 1
ATOM 2529 O O . LEU A 1 325 ? 8.641 25.406 37.312 1 98.62 325 LEU A O 1
ATOM 2533 N N . SER A 1 326 ? 8.711 27.203 36.031 1 98.75 326 SER A N 1
ATOM 2534 C CA . SER A 1 326 ? 10.07 27.609 36.375 1 98.75 326 SER A CA 1
ATOM 2535 C C . SER A 1 326 ? 10.07 28.625 37.531 1 98.75 326 SER A C 1
ATOM 2537 O O . SER A 1 326 ? 11.117 29.156 37.875 1 98.75 326 SER A O 1
ATOM 2539 N N . GLY A 1 327 ? 8.922 28.953 38.031 1 98.5 327 GLY A N 1
ATOM 2540 C CA . GLY A 1 327 ? 8.82 29.906 39.125 1 98.5 327 GLY A CA 1
ATOM 2541 C C . GLY A 1 327 ? 8.617 31.328 38.688 1 98.5 327 GLY A C 1
ATOM 2542 O O . GLY A 1 327 ? 8.734 32.281 39.469 1 98.5 327 GLY A O 1
ATOM 2543 N N . ILE A 1 328 ? 8.422 31.578 37.469 1 98.81 328 ILE A N 1
ATOM 2544 C CA . ILE A 1 328 ? 8.156 32.906 36.906 1 98.81 328 ILE A CA 1
ATOM 2545 C C . ILE A 1 328 ? 6.676 33.031 36.562 1 98.81 328 ILE A C 1
ATOM 2547 O O . ILE A 1 328 ? 6.223 32.5 35.531 1 98.81 328 ILE A O 1
ATOM 2551 N N . GLY A 1 329 ? 5.875 33.688 37.312 1 98.69 329 GLY A N 1
ATOM 2552 C CA . GLY A 1 329 ? 4.434 33.812 37.125 1 98.69 329 GLY A CA 1
ATOM 2553 C C . GLY A 1 329 ? 3.734 34.438 38.312 1 98.69 329 GLY A C 1
ATOM 2554 O O . GLY A 1 329 ? 4.387 34.906 39.25 1 98.69 329 GLY A O 1
ATOM 2555 N N . PRO A 1 330 ? 2.467 34.469 38.312 1 98.56 330 PRO A N 1
ATOM 2556 C CA . PRO A 1 330 ? 1.729 35.062 39.406 1 98.56 330 PRO A CA 1
ATOM 2557 C C . PRO A 1 330 ? 2.021 34.344 40.75 1 98.56 330 PRO A C 1
ATOM 2559 O O . PRO A 1 330 ? 1.797 33.156 40.875 1 98.56 330 PRO A O 1
ATOM 2562 N N . LYS A 1 331 ? 2.445 35.125 41.719 1 98.44 331 LYS A N 1
ATOM 2563 C CA . LYS A 1 331 ? 2.965 34.625 42.969 1 98.44 331 LYS A CA 1
ATOM 2564 C C . LYS A 1 331 ? 1.951 33.719 43.656 1 98.44 331 LYS A C 1
ATOM 2566 O O . LYS A 1 331 ? 2.275 32.562 44.031 1 98.44 331 LYS A O 1
ATOM 2571 N N . LYS A 1 332 ? 0.782 34.188 43.781 1 98.25 332 LYS A N 1
ATOM 2572 C CA . LYS A 1 332 ? -0.239 33.406 44.5 1 98.25 332 LYS A CA 1
ATOM 2573 C C . LYS A 1 332 ? -0.483 32.062 43.844 1 98.25 332 LYS A C 1
ATOM 2575 O O . LYS A 1 332 ? -0.568 31.031 44.5 1 98.25 332 LYS A O 1
ATOM 2580 N N . HIS A 1 333 ? -0.583 32.031 42.562 1 98.19 333 HIS A N 1
ATOM 2581 C CA . HIS A 1 333 ? -0.833 30.828 41.781 1 98.19 333 HIS A CA 1
ATOM 2582 C C . HIS A 1 333 ? 0.308 29.828 41.969 1 98.19 333 HIS A C 1
ATOM 2584 O O . HIS A 1 333 ? 0.071 28.641 42.188 1 98.19 333 HIS A O 1
ATOM 2590 N N . LEU A 1 334 ? 1.521 30.266 41.875 1 98.56 334 LEU A N 1
ATOM 2591 C CA . LEU A 1 334 ? 2.697 29.422 42 1 98.56 334 LEU A CA 1
ATOM 2592 C C . LEU A 1 334 ? 2.809 28.844 43.406 1 98.56 334 LEU A C 1
ATOM 2594 O O . LEU A 1 334 ? 3.107 27.672 43.594 1 98.56 334 LEU A O 1
ATOM 2598 N N . GLU A 1 335 ? 2.527 29.688 44.375 1 98.31 335 GLU A N 1
ATOM 2599 C CA . GLU A 1 335 ? 2.58 29.234 45.781 1 98.31 335 GLU A CA 1
ATOM 2600 C C . GLU A 1 335 ? 1.518 28.172 46.062 1 98.31 335 GLU A C 1
ATOM 2602 O O . GLU A 1 335 ? 1.769 27.219 46.781 1 98.31 335 GLU A O 1
ATOM 2607 N N . ASP A 1 336 ? 0.392 28.391 45.5 1 98 336 ASP A N 1
ATOM 2608 C CA . ASP A 1 336 ? -0.681 27.406 45.656 1 98 336 ASP A CA 1
ATOM 2609 C C . ASP A 1 336 ? -0.255 26.047 45.125 1 98 336 ASP A C 1
ATOM 2611 O O . ASP A 1 336 ? -0.702 25.016 45.625 1 98 336 ASP A O 1
ATOM 2615 N N . LEU A 1 337 ? 0.603 26 44.125 1 98.06 337 LEU A N 1
ATOM 2616 C CA . LEU A 1 337 ? 1.076 24.75 43.531 1 98.06 337 LEU A CA 1
ATOM 2617 C C . LEU A 1 337 ? 2.412 24.328 44.125 1 98.06 337 LEU A C 1
ATOM 2619 O O . LEU A 1 337 ? 3.023 23.359 43.656 1 98.06 337 LEU A O 1
ATOM 2623 N N . LYS A 1 338 ? 2.873 25.078 45.094 1 97.81 338 LYS A N 1
ATOM 2624 C CA . LYS A 1 338 ? 4.121 24.812 45.812 1 97.81 338 LYS A CA 1
ATOM 2625 C C . LYS A 1 338 ? 5.32 24.906 44.875 1 97.81 338 LYS A C 1
ATOM 2627 O O . LYS A 1 338 ? 6.223 24.078 44.906 1 97.81 338 LYS A O 1
ATOM 2632 N N . ILE A 1 339 ? 5.27 25.891 43.969 1 97.88 339 ILE A N 1
ATOM 2633 C CA . ILE A 1 339 ? 6.395 26.203 43.125 1 97.88 339 ILE A CA 1
ATOM 2634 C C . ILE A 1 339 ? 7.156 27.406 43.688 1 97.88 339 ILE A C 1
ATOM 2636 O O . ILE A 1 339 ? 6.551 28.422 44.031 1 97.88 339 ILE A O 1
ATOM 2640 N N . GLU A 1 340 ? 8.461 27.25 43.844 1 97 340 GLU A N 1
ATOM 2641 C CA . GLU A 1 340 ? 9.273 28.359 44.312 1 97 340 GLU A CA 1
ATOM 2642 C C . GLU A 1 340 ? 9.18 29.562 43.375 1 97 340 GLU A C 1
ATOM 2644 O O . GLU A 1 340 ? 9.367 29.438 42.188 1 97 340 GLU A O 1
ATOM 2649 N N . VAL A 1 341 ? 8.891 30.719 43.969 1 97.88 341 VAL A N 1
ATOM 2650 C CA . VAL A 1 341 ? 8.711 31.922 43.156 1 97.88 341 VAL A CA 1
ATOM 2651 C C . VAL A 1 341 ? 10.062 32.594 42.906 1 97.88 341 VAL A C 1
ATOM 2653 O O . VAL A 1 341 ? 10.75 32.969 43.875 1 97.88 341 VAL A O 1
ATOM 2656 N N . LYS A 1 342 ? 10.43 32.656 41.719 1 97.62 342 LYS A N 1
ATOM 2657 C CA . LYS A 1 342 ? 11.641 33.375 41.312 1 97.62 342 LYS A CA 1
ATOM 2658 C C . LYS A 1 342 ? 11.328 34.812 40.906 1 97.62 342 LYS A C 1
ATOM 2660 O O . LYS A 1 342 ? 12.125 35.719 41.156 1 97.62 342 LYS A O 1
ATOM 2665 N N . ALA A 1 343 ? 10.211 35 40.219 1 98.25 343 ALA A N 1
ATOM 2666 C CA . ALA A 1 343 ? 9.773 36.312 39.75 1 98.25 343 ALA A CA 1
ATOM 2667 C C . ALA A 1 343 ? 8.25 36.406 39.719 1 98.25 343 ALA A C 1
ATOM 2669 O O . ALA A 1 343 ? 7.594 35.594 39.031 1 98.25 343 ALA A O 1
ATOM 2670 N N . ASP A 1 344 ? 7.727 37.312 40.469 1 98.31 344 ASP A N 1
ATOM 2671 C CA . ASP A 1 344 ? 6.293 37.594 40.406 1 98.31 344 ASP A CA 1
ATOM 2672 C C . ASP A 1 344 ? 5.938 38.438 39.188 1 98.31 344 ASP A C 1
ATOM 2674 O O . ASP A 1 344 ? 6.184 39.656 39.188 1 98.31 344 ASP A O 1
ATOM 2678 N N . LEU A 1 345 ? 5.441 37.875 38.188 1 98.69 345 LEU A N 1
ATOM 2679 C CA . LEU A 1 345 ? 5.059 38.5 36.906 1 98.69 345 LEU A CA 1
ATOM 2680 C C . LEU A 1 345 ? 3.709 37.969 36.438 1 98.69 345 LEU A C 1
ATOM 2682 O O . LEU A 1 345 ? 3.326 36.844 36.75 1 98.69 345 LEU A O 1
ATOM 2686 N N . PRO A 1 346 ? 2.971 38.688 35.656 1 98.62 346 PRO A N 1
ATOM 2687 C CA . PRO A 1 346 ? 1.629 38.281 35.25 1 98.62 346 PRO A CA 1
ATOM 2688 C C . PRO A 1 346 ? 1.651 37.344 34.031 1 98.62 346 PRO A C 1
ATOM 2690 O O . PRO A 1 346 ? 0.924 37.562 33.062 1 98.62 346 PRO A O 1
ATOM 2693 N N . VAL A 1 347 ? 2.445 36.312 34.125 1 98.81 347 VAL A N 1
ATOM 2694 C CA . VAL A 1 347 ? 2.521 35.312 33.094 1 98.81 347 VAL A CA 1
ATOM 2695 C C . VAL A 1 347 ? 1.173 34.594 32.938 1 98.81 347 VAL A C 1
ATOM 2697 O O . VAL A 1 347 ? 0.559 34.219 33.938 1 98.81 347 VAL A O 1
ATOM 2700 N N . GLY A 1 348 ? 0.696 34.406 31.719 1 98.75 348 GLY A N 1
ATOM 2701 C CA . GLY A 1 348 ? -0.541 33.688 31.453 1 98.75 348 GLY A CA 1
ATOM 2702 C C . GLY A 1 348 ? -1.757 34.594 31.391 1 98.75 348 GLY A C 1
ATOM 2703 O O . GLY A 1 348 ? -2.818 34.188 30.922 1 98.75 348 GLY A O 1
ATOM 2704 N N . GLU A 1 349 ? -1.568 35.781 31.797 1 98.12 349 GLU A N 1
ATOM 2705 C CA . GLU A 1 349 ? -2.666 36.75 31.75 1 98.12 349 GLU A CA 1
ATOM 2706 C C . GLU A 1 349 ? -2.775 37.406 30.375 1 98.12 349 GLU A C 1
ATOM 2708 O O . GLU A 1 349 ? -1.878 37.25 29.531 1 98.12 349 GLU A O 1
ATOM 2713 N N . ASN A 1 350 ? -3.873 38.031 30.047 1 98.19 350 ASN A N 1
ATOM 2714 C CA . ASN A 1 350 ? -4.09 38.812 28.812 1 98.19 350 ASN A CA 1
ATOM 2715 C C . ASN A 1 350 ? -4.188 37.906 27.594 1 98.19 350 ASN A C 1
ATOM 2717 O O . ASN A 1 350 ? -3.809 38.281 26.5 1 98.19 350 ASN A O 1
ATOM 2721 N N . LEU A 1 351 ? -4.613 36.656 27.828 1 98.62 351 LEU A N 1
ATOM 2722 C CA . LEU A 1 351 ? -4.781 35.719 26.734 1 98.62 351 LEU A CA 1
ATOM 2723 C C . LEU A 1 351 ? -5.812 36.219 25.734 1 98.62 351 LEU A C 1
ATOM 2725 O O . LEU A 1 351 ? -6.969 36.469 26.094 1 98.62 351 LEU A O 1
ATOM 2729 N N . GLN A 1 352 ? -5.395 36.438 24.516 1 98.44 352 GLN A N 1
ATOM 2730 C CA . GLN A 1 352 ? -6.262 36.906 23.438 1 98.44 352 GLN A CA 1
ATOM 2731 C C . GLN A 1 352 ? -6.27 35.906 22.281 1 98.44 352 GLN A C 1
ATOM 2733 O O . GLN A 1 352 ? -5.277 35.219 22.047 1 98.44 352 GLN A O 1
ATOM 2738 N N . ASP A 1 353 ? -7.395 35.781 21.609 1 98.25 353 ASP A N 1
ATOM 2739 C CA . ASP A 1 353 ? -7.574 34.875 20.484 1 98.25 353 ASP A CA 1
ATOM 2740 C C . ASP A 1 353 ? -8.617 35.438 19.5 1 98.25 353 ASP A C 1
ATOM 2742 O O . ASP A 1 353 ? -9.461 36.25 19.875 1 98.25 353 ASP A O 1
ATOM 2746 N N . HIS A 1 354 ? -8.398 35.094 18.234 1 98.5 354 HIS A N 1
ATOM 2747 C CA . HIS A 1 354 ? -9.438 35.375 17.25 1 98.5 354 HIS A CA 1
ATOM 2748 C C . HIS A 1 354 ? -10.492 34.281 17.25 1 98.5 354 HIS A C 1
ATOM 2750 O O . HIS A 1 354 ? -10.156 33.094 17.078 1 98.5 354 HIS A O 1
ATOM 2756 N N . LEU A 1 355 ? -11.711 34.594 17.5 1 98.38 355 LEU A N 1
ATOM 2757 C CA . LEU A 1 355 ? -12.812 33.656 17.297 1 98.38 355 LEU A CA 1
ATOM 2758 C C . LEU A 1 355 ? -13.547 33.938 15.992 1 98.38 355 LEU A C 1
ATOM 2760 O O . LEU A 1 355 ? -13.43 35.031 15.43 1 98.38 355 LEU A O 1
ATOM 2764 N N . PHE A 1 356 ? -14.227 32.938 15.461 1 98.44 356 PHE A N 1
ATOM 2765 C CA . PHE A 1 356 ? -15.102 33.188 14.32 1 98.44 356 PHE A CA 1
ATOM 2766 C C . PHE A 1 356 ? -16.406 32.406 14.469 1 98.44 356 PHE A C 1
ATOM 2768 O O . PHE A 1 356 ? -16.484 31.453 15.242 1 98.44 356 PHE A O 1
ATOM 2775 N N . VAL A 1 357 ? -17.391 32.906 13.82 1 98.62 357 VAL A N 1
ATOM 2776 C CA . VAL A 1 357 ? -18.703 32.281 13.703 1 98.62 357 VAL A CA 1
ATOM 2777 C C . VAL A 1 357 ? -19.047 32.031 12.234 1 98.62 357 VAL A C 1
ATOM 2779 O O . VAL A 1 357 ? -18.984 32.938 11.422 1 98.62 357 VAL A O 1
ATOM 2782 N N . PRO A 1 358 ? -19.391 30.812 11.906 1 98.38 358 PRO A N 1
ATOM 2783 C CA . PRO A 1 358 ? -19.625 30.516 10.492 1 98.38 358 PRO A CA 1
ATOM 2784 C C . PRO A 1 358 ? -21.016 30.922 10.039 1 98.38 358 PRO A C 1
ATOM 2786 O O . PRO A 1 358 ? -21.984 30.828 10.805 1 98.38 358 PRO A O 1
ATOM 2789 N N . THR A 1 359 ? -21.125 31.406 8.867 1 98.38 359 THR A N 1
ATOM 2790 C CA . THR A 1 359 ? -22.344 31.516 8.07 1 98.38 359 THR A CA 1
ATOM 2791 C C . THR A 1 359 ? -22.297 30.562 6.883 1 98.38 359 THR A C 1
ATOM 2793 O O . THR A 1 359 ? -21.25 30.375 6.266 1 98.38 359 THR A O 1
ATOM 2796 N N . PHE A 1 360 ? -23.484 29.953 6.551 1 98.44 360 PHE A N 1
ATOM 2797 C CA . PHE A 1 360 ? -23.469 28.922 5.527 1 98.44 360 PHE A CA 1
ATOM 2798 C C . PHE A 1 360 ? -24.344 29.297 4.348 1 98.44 360 PHE A C 1
ATOM 2800 O O . PHE A 1 360 ? -25.438 29.844 4.539 1 98.44 360 PHE A O 1
ATOM 2807 N N . TYR A 1 361 ? -23.875 29.078 3.174 1 98.69 361 TYR A N 1
ATOM 2808 C CA . TYR A 1 361 ? -24.625 29.047 1.931 1 98.69 361 TYR A CA 1
ATOM 2809 C C . TYR A 1 361 ? -24.484 27.703 1.227 1 98.69 361 TYR A C 1
ATOM 2811 O O . TYR A 1 361 ? -23.422 27.078 1.282 1 98.69 361 TYR A O 1
ATOM 2819 N N . THR A 1 362 ? -25.531 27.203 0.597 1 98.44 362 THR A N 1
ATOM 2820 C CA . THR A 1 362 ? -25.438 25.891 -0.044 1 98.44 362 THR A CA 1
ATOM 2821 C C . THR A 1 362 ? -25.984 25.938 -1.466 1 98.44 362 THR A C 1
ATOM 2823 O O . THR A 1 362 ? -26.766 26.828 -1.801 1 98.44 362 THR A O 1
ATOM 2826 N N . LYS A 1 363 ? -25.531 25.109 -2.299 1 97.94 363 LYS A N 1
ATOM 2827 C CA . LYS A 1 363 ? -26.047 24.828 -3.635 1 97.94 363 LYS A CA 1
ATOM 2828 C C . LYS A 1 363 ? -25.984 23.344 -3.951 1 97.94 363 LYS A C 1
ATOM 2830 O O . LYS A 1 363 ? -25.031 22.656 -3.545 1 97.94 363 LYS A O 1
ATOM 2835 N N . PRO A 1 364 ? -26.953 22.766 -4.699 1 97.5 364 PRO A N 1
ATOM 2836 C CA . PRO A 1 364 ? -26.938 21.344 -4.992 1 97.5 364 PRO A CA 1
ATOM 2837 C C . PRO A 1 364 ? -25.656 20.891 -5.703 1 97.5 364 PRO A C 1
ATOM 2839 O O . PRO A 1 364 ? -25.109 21.641 -6.516 1 97.5 364 PRO A O 1
ATOM 2842 N N . GLY A 1 365 ? -25.188 19.656 -5.344 1 96.88 365 GLY A N 1
ATOM 2843 C CA . GLY A 1 365 ? -24.016 19.047 -5.953 1 96.88 365 GLY A CA 1
ATOM 2844 C C . GLY A 1 365 ? -24.078 17.516 -5.953 1 96.88 365 GLY A C 1
ATOM 2845 O O . GLY A 1 365 ? -24.984 16.938 -5.371 1 96.88 365 GLY A O 1
ATOM 2846 N N . ASP A 1 366 ? -23.141 16.891 -6.625 1 96.31 366 ASP A N 1
ATOM 2847 C CA . ASP A 1 366 ? -23.094 15.43 -6.734 1 96.31 366 ASP A CA 1
ATOM 2848 C C . ASP A 1 366 ? -22.609 14.797 -5.43 1 96.31 366 ASP A C 1
ATOM 2850 O O . ASP A 1 366 ? -21.484 15.039 -4.992 1 96.31 366 ASP A O 1
ATOM 2854 N N . LYS A 1 367 ? -23.438 13.969 -4.91 1 93.69 367 LYS A N 1
ATOM 2855 C CA . LYS A 1 367 ? -23.125 13.305 -3.646 1 93.69 367 LYS A CA 1
ATOM 2856 C C . LYS A 1 367 ? -21.859 12.445 -3.781 1 93.69 367 LYS A C 1
ATOM 2858 O O . LYS A 1 367 ? -21.219 12.125 -2.783 1 93.69 367 LYS A O 1
ATOM 2863 N N . ASN A 1 368 ? -21.469 12.055 -4.988 1 92.44 368 ASN A N 1
ATOM 2864 C CA . ASN A 1 368 ? -20.328 11.188 -5.223 1 92.44 368 ASN A CA 1
ATOM 2865 C C . ASN A 1 368 ? -19.078 11.992 -5.59 1 92.44 368 ASN A C 1
ATOM 2867 O O . ASN A 1 368 ? -18.141 11.461 -6.18 1 92.44 368 ASN A O 1
ATOM 2871 N N . TYR A 1 369 ? -19.125 13.234 -5.203 1 93.94 369 TYR A N 1
ATOM 2872 C CA . TYR A 1 369 ? -18 14.109 -5.508 1 93.94 369 TYR A CA 1
ATOM 2873 C C . TYR A 1 369 ? -16.703 13.531 -4.973 1 93.94 369 TYR A C 1
ATOM 2875 O O . TYR A 1 369 ? -15.688 13.5 -5.68 1 93.94 369 TYR A O 1
ATOM 2883 N N . TYR A 1 370 ? -16.703 13.016 -3.695 1 92.94 370 TYR A N 1
ATOM 2884 C CA . TYR A 1 370 ? -15.531 12.391 -3.082 1 92.94 370 TYR A CA 1
ATOM 2885 C C . TYR A 1 370 ? -15.727 10.891 -2.943 1 92.94 370 TYR A C 1
ATOM 2887 O O . TYR A 1 370 ? -15.781 10.359 -1.83 1 92.94 370 TYR A O 1
ATOM 2895 N N . SER A 1 371 ? -15.711 10.234 -4.062 1 91 371 SER A N 1
ATOM 2896 C CA . SER A 1 371 ? -15.68 8.773 -4.07 1 91 371 SER A CA 1
ATOM 2897 C C . SER A 1 371 ? -14.281 8.25 -3.76 1 91 371 SER A C 1
ATOM 2899 O O . SER A 1 371 ? -13.297 8.984 -3.869 1 91 371 SER A O 1
ATOM 2901 N N . ILE A 1 372 ? -14.172 7.016 -3.379 1 89 372 ILE A N 1
ATOM 2902 C CA . ILE A 1 372 ? -12.883 6.418 -3.043 1 89 372 ILE A CA 1
ATOM 2903 C C . ILE A 1 372 ? -11.969 6.461 -4.262 1 89 372 ILE A C 1
ATOM 2905 O O . ILE A 1 372 ? -10.758 6.66 -4.125 1 89 372 ILE A O 1
ATOM 2909 N N . SER A 1 373 ? -12.516 6.227 -5.445 1 87.31 373 SER A N 1
ATOM 2910 C CA . SER A 1 373 ? -11.711 6.281 -6.664 1 87.31 373 SER A CA 1
ATOM 2911 C C . SER A 1 373 ? -11.141 7.68 -6.887 1 87.31 373 SER A C 1
ATOM 2913 O O . SER A 1 373 ? -9.969 7.828 -7.238 1 87.31 373 SER A O 1
ATOM 2915 N N . THR A 1 374 ? -11.977 8.695 -6.637 1 90.12 374 THR A N 1
ATOM 2916 C CA . THR A 1 374 ? -11.547 10.078 -6.812 1 90.12 374 THR A CA 1
ATOM 2917 C C . THR A 1 374 ? -10.469 10.445 -5.793 1 90.12 374 THR A C 1
ATOM 2919 O O . THR A 1 374 ? -9.453 11.055 -6.145 1 90.12 374 THR A O 1
ATOM 2922 N N . ILE A 1 375 ? -10.656 10.102 -4.605 1 92.38 375 ILE A N 1
ATOM 2923 C CA . ILE A 1 375 ? -9.719 10.398 -3.531 1 92.38 375 ILE A CA 1
ATOM 2924 C C . ILE A 1 375 ? -8.375 9.742 -3.826 1 92.38 375 ILE A C 1
ATOM 2926 O O . ILE A 1 375 ? -7.328 10.391 -3.756 1 92.38 375 ILE A O 1
ATOM 2930 N N . ALA A 1 376 ? -8.383 8.477 -4.176 1 89.31 376 ALA A N 1
ATOM 2931 C CA . ALA A 1 376 ? -7.16 7.723 -4.453 1 89.31 376 ALA A CA 1
ATOM 2932 C C . ALA A 1 376 ? -6.41 8.312 -5.645 1 89.31 376 ALA A C 1
ATOM 2934 O O . ALA A 1 376 ? -5.18 8.414 -5.625 1 89.31 376 ALA A O 1
ATOM 2935 N N . GLN A 1 377 ? -7.133 8.602 -6.652 1 88.88 377 GLN A N 1
ATOM 2936 C CA . GLN A 1 377 ? -6.523 9.172 -7.852 1 88.88 377 GLN A CA 1
ATOM 2937 C C . GLN A 1 377 ? -5.871 10.516 -7.555 1 88.88 377 GLN A C 1
ATOM 2939 O O . GLN A 1 377 ? -4.754 10.781 -8.008 1 88.88 377 GLN A O 1
ATOM 2944 N N . ASN A 1 378 ? -6.59 11.414 -6.844 1 92.31 378 ASN A N 1
ATOM 2945 C CA . ASN A 1 378 ? -6.043 12.719 -6.488 1 92.31 378 ASN A CA 1
ATOM 2946 C C . ASN A 1 378 ? -4.773 12.586 -5.652 1 92.31 378 ASN A C 1
ATOM 2948 O O . ASN A 1 378 ? -3.797 13.305 -5.883 1 92.31 378 ASN A O 1
ATOM 2952 N N . PHE A 1 379 ? -4.824 11.703 -4.785 1 92 379 PHE A N 1
ATOM 2953 C CA . PHE A 1 379 ? -3.691 11.492 -3.893 1 92 379 PHE A CA 1
ATOM 2954 C C . PHE A 1 379 ? -2.488 10.953 -4.656 1 92 379 PHE A C 1
ATOM 2956 O O . PHE A 1 379 ? -1.37 11.445 -4.488 1 92 379 PHE A O 1
ATOM 2963 N N . ALA A 1 380 ? -2.732 9.945 -5.5 1 89.38 380 ALA A N 1
ATOM 2964 C CA . ALA A 1 380 ? -1.651 9.383 -6.305 1 89.38 380 ALA A CA 1
ATOM 2965 C C . ALA A 1 380 ? -1.063 10.43 -7.246 1 89.38 380 ALA A C 1
ATOM 2967 O O . ALA A 1 380 ? 0.151 10.469 -7.457 1 89.38 380 ALA A O 1
ATOM 2968 N N . GLN A 1 381 ? -1.915 11.172 -7.852 1 90.5 381 GLN A N 1
ATOM 2969 C CA . GLN A 1 381 ? -1.473 12.234 -8.75 1 90.5 381 GLN A CA 1
ATOM 2970 C C . GLN A 1 381 ? -0.58 13.234 -8.023 1 90.5 381 GLN A C 1
ATOM 2972 O O . GLN A 1 381 ? 0.443 13.664 -8.562 1 90.5 381 GLN A O 1
ATOM 2977 N N . TYR A 1 382 ? -0.997 13.648 -6.84 1 94 382 TYR A N 1
ATOM 2978 C CA . TYR A 1 382 ? -0.182 14.562 -6.051 1 94 382 TYR A CA 1
ATOM 2979 C C . TYR A 1 382 ? 1.187 13.961 -5.754 1 94 382 TYR A C 1
ATOM 2981 O O . TYR A 1 382 ? 2.215 14.609 -5.973 1 94 382 TYR A O 1
ATOM 2989 N N . ILE A 1 383 ? 1.179 12.758 -5.289 1 91.44 383 ILE A N 1
ATOM 2990 C CA . ILE A 1 383 ? 2.418 12.125 -4.848 1 91.44 383 ILE A CA 1
ATOM 2991 C C . ILE A 1 383 ? 3.338 11.898 -6.047 1 91.44 383 ILE A C 1
ATOM 2993 O O . ILE A 1 383 ? 4.531 12.203 -5.988 1 91.44 383 ILE A O 1
ATOM 2997 N N . MET A 1 384 ? 2.838 11.414 -7.133 1 89.38 384 MET A N 1
ATOM 2998 C CA . MET A 1 384 ? 3.666 10.945 -8.234 1 89.38 384 MET A CA 1
ATOM 2999 C C . MET A 1 384 ? 4.016 12.086 -9.188 1 89.38 384 MET A C 1
ATOM 3001 O O . MET A 1 384 ? 5.09 12.094 -9.789 1 89.38 384 MET A O 1
ATOM 3005 N N . GLU A 1 385 ? 3.094 13.078 -9.32 1 89.69 385 GLU A N 1
ATOM 3006 C CA . GLU A 1 385 ? 3.273 14.078 -10.367 1 89.69 385 GLU A CA 1
ATOM 3007 C C . GLU A 1 385 ? 3.43 15.477 -9.773 1 89.69 385 GLU A C 1
ATOM 3009 O O . GLU A 1 385 ? 3.898 16.391 -10.445 1 89.69 385 GLU A O 1
ATOM 3014 N N . GLY A 1 386 ? 3.018 15.719 -8.523 1 91 386 GLY A N 1
ATOM 3015 C CA . GLY A 1 386 ? 3.047 17.047 -7.926 1 91 386 GLY A CA 1
ATOM 3016 C C . GLY A 1 386 ? 2.043 18 -8.539 1 91 386 GLY A C 1
ATOM 3017 O O . GLY A 1 386 ? 2.307 19.203 -8.648 1 91 386 GLY A O 1
ATOM 3018 N N . THR A 1 387 ? 1.011 17.453 -9.062 1 92.06 387 THR A N 1
ATOM 3019 C CA . THR A 1 387 ? -0.054 18.25 -9.672 1 92.06 387 THR A CA 1
ATOM 3020 C C . THR A 1 387 ? -1.419 17.812 -9.141 1 92.06 387 THR A C 1
ATOM 3022 O O . THR A 1 387 ? -1.505 16.953 -8.258 1 92.06 387 THR A O 1
ATOM 3025 N N . GLY A 1 388 ? -2.492 18.484 -9.602 1 91.88 388 GLY A N 1
ATOM 3026 C CA . GLY A 1 388 ? -3.848 18.125 -9.227 1 91.88 388 GLY A CA 1
ATOM 3027 C C . GLY A 1 388 ? -4.445 19.047 -8.18 1 91.88 388 GLY A C 1
ATOM 3028 O O . GLY A 1 388 ? -3.842 20.062 -7.828 1 91.88 388 GLY A O 1
ATOM 3029 N N . PRO A 1 389 ? -5.555 18.625 -7.66 1 92.88 389 PRO A N 1
ATOM 3030 C CA . PRO A 1 389 ? -6.32 19.547 -6.812 1 92.88 389 PRO A CA 1
ATOM 3031 C C . PRO A 1 389 ? -5.711 19.703 -5.422 1 92.88 389 PRO A C 1
ATOM 3033 O O . PRO A 1 389 ? -6.07 20.641 -4.695 1 92.88 389 PRO A O 1
ATOM 3036 N N . LEU A 1 390 ? -4.762 18.891 -5.039 1 94.38 390 LEU A N 1
ATOM 3037 C CA . LEU A 1 390 ? -4.27 18.891 -3.666 1 94.38 390 LEU A CA 1
ATOM 3038 C C . LEU A 1 390 ? -3.078 19.828 -3.516 1 94.38 390 LEU A C 1
ATOM 3040 O O . LEU A 1 390 ? -2.646 20.125 -2.396 1 94.38 390 LEU A O 1
ATOM 3044 N N . ILE A 1 391 ? -2.582 20.438 -4.645 1 92.81 391 ILE A N 1
ATOM 3045 C CA . ILE A 1 391 ? -1.308 21.156 -4.645 1 92.81 391 ILE A CA 1
ATOM 3046 C C . ILE A 1 391 ? -1.509 22.578 -4.133 1 92.81 391 ILE A C 1
ATOM 3048 O O . ILE A 1 391 ? -0.539 23.281 -3.861 1 92.81 391 ILE A O 1
ATOM 3052 N N . LYS A 1 392 ? -2.783 23 -3.982 1 91.88 392 LYS A N 1
ATOM 3053 C CA . LYS A 1 392 ? -3.094 24.344 -3.531 1 91.88 392 LYS A CA 1
ATOM 3054 C C . LYS A 1 392 ? -4.25 24.344 -2.535 1 91.88 392 LYS A C 1
ATOM 3056 O O . LYS A 1 392 ? -4.871 23.312 -2.303 1 91.88 392 LYS A O 1
ATOM 3061 N N . THR A 1 393 ? -4.465 25.516 -1.998 1 92.56 393 THR A N 1
ATOM 3062 C CA . THR A 1 393 ? -5.59 25.672 -1.08 1 92.56 393 THR A CA 1
ATOM 3063 C C . THR A 1 393 ? -6.812 26.219 -1.809 1 92.56 393 THR A C 1
ATOM 3065 O O . THR A 1 393 ? -7.871 26.406 -1.206 1 92.56 393 THR A O 1
ATOM 3068 N N . SER A 1 394 ? -6.668 26.547 -3.107 1 92.5 394 SER A N 1
ATOM 3069 C CA . SER A 1 394 ? -7.812 26.938 -3.926 1 92.5 394 SER A CA 1
ATOM 3070 C C . SER A 1 394 ? -8.93 25.906 -3.834 1 92.5 394 SER A C 1
ATOM 3072 O O . SER A 1 394 ? -8.664 24.703 -3.77 1 92.5 394 SER A O 1
ATOM 3074 N N . PRO A 1 395 ? -10.133 26.359 -3.719 1 94.69 395 PRO A N 1
ATOM 3075 C CA . PRO A 1 395 ? -10.688 27.703 -3.9 1 94.69 395 PRO A CA 1
ATOM 3076 C C . PRO A 1 395 ? -10.875 28.438 -2.58 1 94.69 395 PRO A C 1
ATOM 3078 O O . PRO A 1 395 ? -11.766 29.297 -2.467 1 94.69 395 PRO A O 1
ATOM 3081 N N . ASN A 1 396 ? -10.133 28.109 -1.625 1 96 396 ASN A N 1
ATOM 3082 C CA . ASN A 1 396 ? -10.359 28.609 -0.272 1 96 396 ASN A CA 1
ATOM 3083 C C . ASN A 1 396 ? -9.398 29.734 0.077 1 96 396 ASN A C 1
ATOM 3085 O O . ASN A 1 396 ? -9 29.875 1.233 1 96 396 ASN A O 1
ATOM 3089 N N . ARG A 1 397 ? -9.078 30.672 -0.898 1 95.5 397 ARG A N 1
ATOM 3090 C CA . ARG A 1 397 ? -8.016 31.656 -0.673 1 95.5 397 ARG A CA 1
ATOM 3091 C C . ARG A 1 397 ? -8.578 33.062 -0.502 1 95.5 397 ARG A C 1
ATOM 3093 O O . ARG A 1 397 ? -7.84 34 -0.204 1 95.5 397 ARG A O 1
ATOM 3100 N N . VAL A 1 398 ? -9.805 33.188 -0.565 1 97.19 398 VAL A N 1
ATOM 3101 C CA . VAL A 1 398 ? -10.375 34.531 -0.512 1 97.19 398 VAL A CA 1
ATOM 3102 C C . VAL A 1 398 ? -10.523 34.969 0.943 1 97.19 398 VAL A C 1
ATOM 3104 O O . VAL A 1 398 ? -11.008 34.219 1.783 1 97.19 398 VAL A O 1
ATOM 3107 N N . ILE A 1 399 ? -10.055 36.188 1.235 1 98.12 399 ILE A N 1
ATOM 3108 C CA . ILE A 1 399 ? -10.234 36.812 2.537 1 98.12 399 ILE A CA 1
ATOM 3109 C C . ILE A 1 399 ? -10.633 38.281 2.352 1 98.12 399 ILE A C 1
ATOM 3111 O O . ILE A 1 399 ? -10.406 38.875 1.291 1 98.12 399 ILE A O 1
ATOM 3115 N N . SER A 1 400 ? -11.25 38.875 3.316 1 98.25 400 SER A N 1
ATOM 3116 C CA . SER A 1 400 ? -11.625 40.281 3.281 1 98.25 400 SER A CA 1
ATOM 3117 C C . SER A 1 400 ? -11.508 40.906 4.66 1 98.25 400 SER A C 1
ATOM 3119 O O . SER A 1 400 ? -11.555 40.219 5.676 1 98.25 400 SER A O 1
ATOM 3121 N N . PHE A 1 401 ? -11.289 42.188 4.668 1 98.56 401 PHE A N 1
ATOM 3122 C CA . PHE A 1 401 ? -11.148 43 5.883 1 98.56 401 PHE A CA 1
ATOM 3123 C C . PHE A 1 401 ? -12.062 44.219 5.844 1 98.56 401 PHE A C 1
ATOM 3125 O O . PHE A 1 401 ? -12.133 44.906 4.832 1 98.56 401 PHE A O 1
ATOM 3132 N N . ILE A 1 402 ? -12.773 44.438 6.938 1 98.12 402 ILE A N 1
ATOM 3133 C CA . ILE A 1 402 ? -13.617 45.625 7.039 1 98.12 402 ILE A CA 1
ATOM 3134 C C . ILE A 1 402 ? -13.5 46.219 8.438 1 98.12 402 ILE A C 1
ATOM 3136 O O . ILE A 1 402 ? -12.891 45.625 9.328 1 98.12 402 ILE A O 1
ATOM 3140 N N . ASN A 1 403 ? -13.93 47.375 8.578 1 98.12 403 ASN A N 1
ATOM 3141 C CA . ASN A 1 403 ? -14.25 48 9.852 1 98.12 403 ASN A CA 1
ATOM 3142 C C . ASN A 1 403 ? -15.758 48.188 10.023 1 98.12 403 ASN A C 1
ATOM 3144 O O . ASN A 1 403 ? -16.406 48.875 9.219 1 98.12 403 ASN A O 1
ATOM 3148 N N . THR A 1 404 ? -16.312 47.656 11.023 1 97.56 404 THR A N 1
ATOM 3149 C CA . THR A 1 404 ? -17.766 47.562 11.133 1 97.56 404 THR A CA 1
ATOM 3150 C C . THR A 1 404 ? -18.344 48.906 11.609 1 97.56 404 THR A C 1
ATOM 3152 O O . THR A 1 404 ? -19.547 49.125 11.484 1 97.56 404 THR A O 1
ATOM 3155 N N . THR A 1 405 ? -17.578 49.719 12.172 1 97 405 THR A N 1
ATOM 3156 C CA . THR A 1 405 ? -18.078 50.969 12.75 1 97 405 THR A CA 1
ATOM 3157 C C . THR A 1 405 ? -17.766 52.156 11.852 1 97 405 THR A C 1
ATOM 3159 O O . THR A 1 405 ? -18.5 53.156 11.844 1 97 405 THR A O 1
ATOM 3162 N N . ASP A 1 406 ? -16.656 52.094 11.109 1 95.44 406 ASP A N 1
ATOM 3163 C CA . ASP A 1 406 ? -16.25 53.156 10.195 1 95.44 406 ASP A CA 1
ATOM 3164 C C . ASP A 1 406 ? -15.727 52.562 8.875 1 95.44 406 ASP A C 1
ATOM 3166 O O . ASP A 1 406 ? -14.57 52.156 8.789 1 95.44 406 ASP A O 1
ATOM 3170 N N . PRO A 1 407 ? -16.531 52.688 7.91 1 90.88 407 PRO A N 1
ATOM 3171 C CA . PRO A 1 407 ? -16.141 52.062 6.637 1 90.88 407 PRO A CA 1
ATOM 3172 C C . PRO A 1 407 ? -14.891 52.719 6.031 1 90.88 407 PRO A C 1
ATOM 3174 O O . PRO A 1 407 ? -14.258 52.125 5.148 1 90.88 407 PRO A O 1
ATOM 3177 N N . ASN A 1 408 ? -14.516 53.844 6.496 1 91.81 408 ASN A N 1
ATOM 3178 C CA . ASN A 1 408 ? -13.367 54.531 5.938 1 91.81 408 ASN A CA 1
ATOM 3179 C C . ASN A 1 408 ? -12.125 54.375 6.809 1 91.81 408 ASN A C 1
ATOM 3181 O O . ASN A 1 408 ? -11.055 54.875 6.492 1 91.81 408 ASN A O 1
ATOM 3185 N N . SER A 1 409 ? -12.281 53.562 7.82 1 95.06 409 SER A N 1
ATOM 3186 C CA . SER A 1 409 ? -11.141 53.312 8.688 1 95.06 409 SER A CA 1
ATOM 3187 C C . SER A 1 409 ? -10.086 52.438 7.984 1 95.06 409 SER A C 1
ATOM 3189 O O . SER A 1 409 ? -10.414 51.594 7.172 1 95.06 409 SER A O 1
ATOM 3191 N N . TYR A 1 410 ? -8.859 52.75 8.305 1 94.94 410 TYR A N 1
ATOM 3192 C CA . TYR A 1 410 ? -7.773 51.938 7.758 1 94.94 410 TYR A CA 1
ATOM 3193 C C . TYR A 1 410 ? -7.488 50.719 8.641 1 94.94 410 TYR A C 1
ATOM 3195 O O . TYR A 1 410 ? -6.695 49.875 8.273 1 94.94 410 TYR A O 1
ATOM 3203 N N . ALA A 1 411 ? -8.102 50.688 9.789 1 97.44 411 ALA A N 1
ATOM 3204 C CA . ALA A 1 411 ? -7.914 49.562 10.734 1 97.44 411 ALA A CA 1
ATOM 3205 C C . ALA A 1 411 ? -9.125 48.656 10.742 1 97.44 411 ALA A C 1
ATOM 3207 O O . ALA A 1 411 ? -10.25 49.094 11 1 97.44 411 ALA A O 1
ATOM 3208 N N . SER A 1 412 ? -8.906 47.469 10.453 1 98 412 SER A N 1
ATOM 3209 C CA . SER A 1 412 ? -9.992 46.5 10.391 1 98 412 SER A CA 1
ATOM 3210 C C . SER A 1 412 ? -10.367 46 11.789 1 98 412 SER A C 1
ATOM 3212 O O . SER A 1 412 ? -9.523 45.969 12.688 1 98 412 SER A O 1
ATOM 3214 N N . ASP A 1 413 ? -11.602 45.625 11.977 1 98.06 413 ASP A N 1
ATOM 3215 C CA . ASP A 1 413 ? -12.008 44.969 13.211 1 98.06 413 ASP A CA 1
ATOM 3216 C C . ASP A 1 413 ? -12.594 43.594 12.922 1 98.06 413 ASP A C 1
ATOM 3218 O O . ASP A 1 413 ? -12.789 42.781 13.844 1 98.06 413 ASP A O 1
ATOM 3222 N N . MET A 1 414 ? -12.82 43.344 11.617 1 98.56 414 MET A N 1
ATOM 3223 C CA . MET A 1 414 ? -13.328 42.031 11.219 1 98.56 414 MET A CA 1
ATOM 3224 C C . MET A 1 414 ? -12.586 41.5 9.984 1 98.56 414 MET A C 1
ATOM 3226 O O . MET A 1 414 ? -12.25 42.281 9.086 1 98.56 414 MET A O 1
ATOM 3230 N N . GLN A 1 415 ? -12.352 40.25 9.953 1 98.75 415 GLN A N 1
ATOM 3231 C CA . GLN A 1 415 ? -11.844 39.5 8.812 1 98.75 415 GLN A CA 1
ATOM 3232 C C . GLN A 1 415 ? -12.812 38.406 8.406 1 98.75 415 GLN A C 1
ATOM 3234 O O . GLN A 1 415 ? -13.391 37.719 9.258 1 98.75 415 GLN A O 1
ATOM 3239 N N . PHE A 1 416 ? -13.023 38.219 7.117 1 98.75 416 PHE A N 1
ATOM 3240 C CA . PHE A 1 416 ? -13.836 37.125 6.621 1 98.75 416 PHE A CA 1
ATOM 3241 C C . PHE A 1 416 ? -12.992 36.156 5.805 1 98.75 416 PHE A C 1
ATOM 3243 O O . PHE A 1 416 ? -12.141 36.562 5.016 1 98.75 416 PHE A O 1
ATOM 3250 N N . HIS A 1 417 ? -13.109 34.875 6.086 1 98.38 417 HIS A N 1
ATOM 3251 C CA . HIS A 1 417 ? -12.586 33.812 5.262 1 98.38 417 HIS A CA 1
ATOM 3252 C C . HIS A 1 417 ? -13.711 33.062 4.523 1 98.38 417 HIS A C 1
ATOM 3254 O O . HIS A 1 417 ? -14.805 32.906 5.062 1 98.38 417 HIS A O 1
ATOM 3260 N N . TYR A 1 418 ? -13.461 32.688 3.326 1 98.25 418 TYR A N 1
ATOM 3261 C CA . TYR A 1 418 ? -14.469 32 2.51 1 98.25 418 TYR A CA 1
ATOM 3262 C C . TYR A 1 418 ? -14 30.609 2.098 1 98.25 418 TYR A C 1
ATOM 3264 O O . TYR A 1 418 ? -12.977 30.469 1.424 1 98.25 418 TYR A O 1
ATOM 3272 N N . PHE A 1 419 ? -14.727 29.594 2.502 1 97.38 419 PHE A N 1
ATOM 3273 C CA . PHE A 1 419 ? -14.391 28.219 2.174 1 97.38 419 PHE A CA 1
ATOM 3274 C C . PHE A 1 419 ? -15.516 27.547 1.389 1 97.38 419 PHE A C 1
ATOM 3276 O O . PHE A 1 419 ? -16.688 27.656 1.762 1 97.38 419 PHE A O 1
ATOM 3283 N N . VAL A 1 420 ? -15.156 26.938 0.33 1 97.62 420 VAL A N 1
ATOM 3284 C CA . VAL A 1 420 ? -16.125 26.156 -0.428 1 97.62 420 VAL A CA 1
ATOM 3285 C C . VAL A 1 420 ? -15.875 24.656 -0.195 1 97.62 420 VAL A C 1
ATOM 3287 O O . VAL A 1 420 ? -14.828 24.141 -0.588 1 97.62 420 VAL A O 1
ATOM 3290 N N . LEU A 1 421 ? -16.828 24.016 0.402 1 97.62 421 LEU A N 1
ATOM 3291 C CA . LEU A 1 421 ? -16.719 22.594 0.721 1 97.62 421 LEU A CA 1
ATOM 3292 C C . LEU A 1 421 ? -17.578 21.766 -0.228 1 97.62 421 LEU A C 1
ATOM 3294 O O . LEU A 1 421 ? -18.797 21.922 -0.262 1 97.62 421 LEU A O 1
ATOM 3298 N N . PRO A 1 422 ? -16.969 20.891 -1 1 97.06 422 PRO A N 1
ATOM 3299 C CA . PRO A 1 422 ? -17.75 20.031 -1.895 1 97.06 422 PRO A CA 1
ATOM 3300 C C . PRO A 1 422 ? -18.609 19.016 -1.14 1 97.06 422 PRO A C 1
ATOM 3302 O O . PRO A 1 422 ? -18.375 18.766 0.043 1 97.06 422 PRO A O 1
ATOM 3305 N N . PRO A 1 423 ? -19.641 18.469 -1.878 1 97.44 423 PRO A N 1
ATOM 3306 C CA . PRO A 1 423 ? -20.484 17.453 -1.247 1 97.44 423 PRO A CA 1
ATOM 3307 C C . PRO A 1 423 ? -19.688 16.281 -0.679 1 97.44 423 PRO A C 1
ATOM 3309 O O . PRO A 1 423 ? -18.766 15.789 -1.333 1 97.44 423 PRO A O 1
ATOM 3312 N N . GLY A 1 424 ? -20.047 15.922 0.522 1 96.06 424 GLY A N 1
ATOM 3313 C CA . GLY A 1 424 ? -19.391 14.789 1.146 1 96.06 424 GLY A CA 1
ATOM 3314 C C . GLY A 1 424 ? -17.969 15.094 1.593 1 96.06 424 GLY A C 1
ATOM 3315 O O . GLY A 1 424 ? -17.109 14.211 1.594 1 96.06 424 GLY A O 1
ATOM 3316 N N . VAL A 1 425 ? -17.672 16.297 1.973 1 95.81 425 VAL A N 1
ATOM 3317 C CA . VAL A 1 425 ? -16.328 16.719 2.33 1 95.81 425 VAL A CA 1
ATOM 3318 C C . VAL A 1 425 ? -15.805 15.875 3.49 1 95.81 425 VAL A C 1
ATOM 3320 O O . VAL A 1 425 ? -14.602 15.641 3.607 1 95.81 425 VAL A O 1
ATOM 3323 N N . TYR A 1 426 ? -16.688 15.32 4.305 1 94.56 426 TYR A N 1
ATOM 3324 C CA . TYR A 1 426 ? -16.312 14.531 5.473 1 94.56 426 TYR A CA 1
ATOM 3325 C C . TYR A 1 426 ? -15.602 13.25 5.062 1 94.56 426 TYR A C 1
ATOM 3327 O O . TYR A 1 426 ? -14.945 12.602 5.883 1 94.56 426 TYR A O 1
ATOM 3335 N N . ASN A 1 427 ? -15.711 12.859 3.797 1 93.19 427 ASN A N 1
ATOM 3336 C CA . ASN A 1 427 ? -14.992 11.688 3.295 1 93.19 427 ASN A CA 1
ATOM 3337 C C . ASN A 1 427 ? -13.492 11.953 3.205 1 93.19 427 ASN A C 1
ATOM 3339 O O . ASN A 1 427 ? -12.695 11.016 3.242 1 93.19 427 ASN A O 1
ATOM 3343 N N . VAL A 1 428 ? -13.125 13.203 3.119 1 93.44 428 VAL A N 1
ATOM 3344 C CA . VAL A 1 428 ? -11.727 13.594 2.947 1 93.44 428 VAL A CA 1
ATOM 3345 C C . VAL A 1 428 ? -11.289 14.469 4.117 1 93.44 428 VAL A C 1
ATOM 3347 O O . VAL A 1 428 ? -10.188 14.297 4.648 1 93.44 428 VAL A O 1
ATOM 3350 N N . LEU A 1 429 ? -12.156 15.445 4.512 1 93.75 429 LEU A N 1
ATOM 3351 C CA . LEU A 1 429 ? -11.914 16.406 5.586 1 93.75 429 LEU A CA 1
ATOM 3352 C C . LEU A 1 429 ? -13.086 16.422 6.562 1 93.75 429 LEU A C 1
ATOM 3354 O O . LEU A 1 429 ? -14 17.234 6.418 1 93.75 429 LEU A O 1
ATOM 3358 N N . ASP A 1 430 ? -12.984 15.68 7.602 1 93.38 430 ASP A N 1
ATOM 3359 C CA . ASP A 1 430 ? -14.062 15.68 8.586 1 93.38 430 ASP A CA 1
ATOM 3360 C C . ASP A 1 430 ? -13.867 16.797 9.609 1 93.38 430 ASP A C 1
ATOM 3362 O O . ASP A 1 430 ? -13.609 16.531 10.789 1 93.38 430 ASP A O 1
ATOM 3366 N N . ILE A 1 431 ? -14.102 17.953 9.211 1 94.81 431 ILE A N 1
ATOM 3367 C CA . ILE A 1 431 ? -13.758 19.188 9.914 1 94.81 431 ILE A CA 1
ATOM 3368 C C . ILE A 1 431 ? -14.469 19.234 11.266 1 94.81 431 ILE A C 1
ATOM 3370 O O . ILE A 1 431 ? -13.852 19.531 12.289 1 94.81 431 ILE A O 1
ATOM 3374 N N . PHE A 1 432 ? -15.766 18.906 11.32 1 95.12 432 PHE A N 1
ATOM 3375 C CA . PHE A 1 432 ? -16.531 19 12.547 1 95.12 432 PHE A CA 1
ATOM 3376 C C . PHE A 1 432 ? -16.094 17.938 13.547 1 95.12 432 PHE A C 1
ATOM 3378 O O . PHE A 1 432 ? -15.992 18.219 14.75 1 95.12 432 PHE A O 1
ATOM 3385 N N . GLN A 1 433 ? -15.867 16.797 13.008 1 94.19 433 GLN A N 1
ATOM 3386 C CA . GLN A 1 433 ? -15.375 15.734 13.883 1 94.19 433 GLN A CA 1
ATOM 3387 C C . GLN A 1 433 ? -14 16.078 14.445 1 94.19 433 GLN A C 1
ATOM 3389 O O . GLN A 1 433 ? -13.727 15.836 15.625 1 94.19 433 GLN A O 1
ATOM 3394 N N . LYS A 1 434 ? -13.18 16.609 13.633 1 95.12 434 LYS A N 1
ATOM 3395 C CA . LYS A 1 434 ? -11.828 16.969 14.055 1 95.12 434 LYS A CA 1
ATOM 3396 C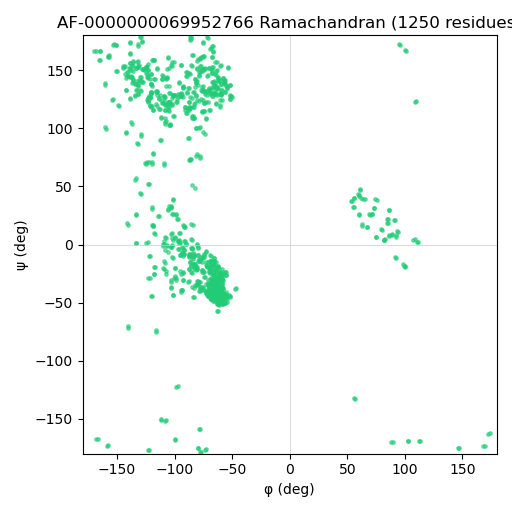 C . LYS A 1 434 ? -11.844 18.062 15.117 1 95.12 434 LYS A C 1
ATOM 3398 O O . LYS A 1 434 ? -10.984 18.094 16 1 95.12 434 LYS A O 1
ATOM 3403 N N . HIS A 1 435 ? -12.789 18.875 15.062 1 97.19 435 HIS A N 1
ATOM 3404 C CA . HIS A 1 435 ? -12.906 19.938 16.047 1 97.19 435 HIS A CA 1
ATOM 3405 C C . HIS A 1 435 ? -13.578 19.453 17.328 1 97.19 435 HIS A C 1
ATOM 3407 O O . HIS A 1 435 ? -13.516 20.125 18.359 1 97.19 435 HIS A O 1
ATOM 3413 N N . GLY A 1 436 ? -14.242 18.328 17.266 1 96.88 436 GLY A N 1
ATOM 3414 C CA . GLY A 1 436 ? -14.883 17.766 18.453 1 96.88 436 GLY A CA 1
ATOM 3415 C C . GLY A 1 436 ? -16.281 18.328 18.688 1 96.88 436 GLY A C 1
ATOM 3416 O O . GLY A 1 436 ? -16.703 18.453 19.844 1 96.88 436 GLY A O 1
ATOM 3417 N N . LEU A 1 437 ? -16.922 18.688 17.594 1 97.69 437 LEU A N 1
ATOM 3418 C CA . LEU A 1 437 ? -18.312 19.109 17.766 1 97.69 437 LEU A CA 1
ATOM 3419 C C . LEU A 1 437 ? -19.203 17.953 18.203 1 97.69 437 LEU A C 1
ATOM 3421 O O . LEU A 1 437 ? -18.859 16.797 17.984 1 97.69 437 LEU A O 1
ATOM 3425 N N . ASN A 1 438 ? -20.25 18.281 18.891 1 97.75 438 ASN A N 1
ATOM 3426 C CA . ASN A 1 438 ? -21.125 17.25 19.391 1 97.75 438 ASN A CA 1
ATOM 3427 C C . ASN A 1 438 ? -21.938 16.578 18.281 1 97.75 438 ASN A C 1
ATOM 3429 O O . ASN A 1 438 ? -21.859 17 17.125 1 97.75 438 ASN A O 1
ATOM 3433 N N . ASP A 1 439 ? -22.703 15.633 18.594 1 97.5 439 ASP A N 1
ATOM 3434 C CA . ASP A 1 439 ? -23.406 14.805 17.609 1 97.5 439 ASP A CA 1
ATOM 3435 C C . ASP A 1 439 ? -24.438 15.617 16.844 1 97.5 439 ASP A C 1
ATOM 3437 O O . ASP A 1 439 ? -24.625 15.414 15.633 1 97.5 439 ASP A O 1
ATOM 3441 N N . GLU A 1 440 ? -25.094 16.484 17.484 1 97.69 440 GLU A N 1
ATOM 3442 C CA . GLU A 1 440 ? -26.125 17.281 16.812 1 97.69 440 GLU A CA 1
ATOM 3443 C C . GLU A 1 440 ? -25.516 18.141 15.695 1 97.69 440 GLU A C 1
ATOM 3445 O O . GLU A 1 440 ? -25.953 18.062 14.547 1 97.69 440 GLU A O 1
ATOM 3450 N N . ALA A 1 441 ? -24.578 18.938 16.109 1 97.94 441 ALA A N 1
ATOM 3451 C CA . ALA A 1 441 ? -23.953 19.844 15.141 1 97.94 441 ALA A CA 1
ATOM 3452 C C . ALA A 1 441 ? -23.281 19.047 14.016 1 97.94 441 ALA A C 1
ATOM 3454 O O . ALA A 1 441 ? -23.391 19.422 12.844 1 97.94 441 ALA A O 1
ATOM 3455 N N . TYR A 1 442 ? -22.641 17.984 14.383 1 97.62 442 TYR A N 1
ATOM 3456 C CA . TYR A 1 442 ? -21.953 17.125 13.414 1 97.62 442 TYR A CA 1
ATOM 3457 C C . TYR A 1 442 ? -22.938 16.547 12.414 1 97.62 442 TYR A C 1
ATOM 3459 O O . TYR A 1 442 ? -22.719 16.625 11.203 1 97.62 442 TYR A O 1
ATOM 3467 N N . THR A 1 443 ? -24.016 15.953 12.883 1 97.88 443 THR A N 1
ATOM 3468 C CA . THR A 1 443 ? -25 15.297 12.031 1 97.88 443 THR A CA 1
ATOM 3469 C C . THR A 1 443 ? -25.688 16.312 11.125 1 97.88 443 THR A C 1
ATOM 3471 O O . THR A 1 443 ? -25.906 16.031 9.938 1 97.88 443 THR A O 1
ATOM 3474 N N . LYS A 1 444 ? -26.016 17.391 11.648 1 97.56 444 LYS A N 1
ATOM 3475 C CA . LYS A 1 444 ? -26.703 18.422 10.875 1 97.56 444 LYS A CA 1
ATOM 3476 C C . LYS A 1 444 ? -25.797 18.969 9.766 1 97.56 444 LYS A C 1
ATOM 3478 O O . LYS A 1 444 ? -26.266 19.219 8.656 1 97.56 444 LYS A O 1
ATOM 3483 N N . PHE A 1 445 ? -24.562 19.156 10.078 1 98 445 PHE A N 1
ATOM 3484 C CA . PHE A 1 445 ? -23.656 19.609 9.031 1 98 445 PHE A CA 1
ATOM 3485 C C . PHE A 1 445 ? -23.469 18.547 7.965 1 98 445 PHE A C 1
ATOM 3487 O O . PHE A 1 445 ? -23.422 18.844 6.773 1 98 445 PHE A O 1
ATOM 3494 N N . LYS A 1 446 ? -23.281 17.344 8.438 1 97.06 446 LYS A N 1
ATOM 3495 C CA . LYS A 1 446 ? -23.125 16.234 7.504 1 97.06 446 LYS A CA 1
ATOM 3496 C C . LYS A 1 446 ? -24.312 16.156 6.551 1 97.06 446 LYS A C 1
ATOM 3498 O O . LYS A 1 446 ? -24.141 15.945 5.348 1 97.06 446 LYS A O 1
ATOM 3503 N N . GLN A 1 447 ? -25.5 16.312 7.086 1 97.5 447 GLN A N 1
ATOM 3504 C CA . GLN A 1 447 ? -26.703 16.312 6.27 1 97.5 447 GLN A CA 1
ATOM 3505 C C . GLN A 1 447 ? -26.719 17.484 5.293 1 97.5 447 GLN A C 1
ATOM 3507 O O . GLN A 1 447 ? -27.078 17.312 4.125 1 97.5 447 GLN A O 1
ATOM 3512 N N . MET A 1 448 ? -26.281 18.609 5.742 1 97.38 448 MET A N 1
ATOM 3513 C CA . MET A 1 448 ? -26.234 19.812 4.91 1 97.38 448 MET A CA 1
ATOM 3514 C C . MET A 1 448 ? -25.281 19.625 3.729 1 97.38 448 MET A C 1
ATOM 3516 O O . MET A 1 448 ? -25.578 20.062 2.613 1 97.38 448 MET A O 1
ATOM 3520 N N . ASN A 1 449 ? -24.188 18.891 3.945 1 98.12 449 ASN A N 1
ATOM 3521 C CA . ASN A 1 449 ? -23.109 18.828 2.971 1 98.12 449 ASN A CA 1
ATOM 3522 C C . ASN A 1 449 ? -23.141 17.531 2.166 1 98.12 449 ASN A C 1
ATOM 3524 O O . ASN A 1 449 ? -22.344 17.344 1.244 1 98.12 449 ASN A O 1
ATOM 3528 N N . GLU A 1 450 ? -24.094 16.672 2.459 1 96.94 450 GLU A N 1
ATOM 3529 C CA . GLU A 1 450 ? -24.125 15.336 1.861 1 96.94 450 GLU A CA 1
ATOM 3530 C C . GLU A 1 450 ? -24.234 15.422 0.342 1 96.94 450 GLU A C 1
ATOM 3532 O O . GLU A 1 450 ? -23.531 14.719 -0.377 1 96.94 450 GLU A O 1
ATOM 3537 N N . ASP A 1 451 ? -25.125 16.312 -0.188 1 97.44 451 ASP A N 1
ATOM 3538 C CA . ASP A 1 451 ? -25.359 16.422 -1.624 1 97.44 451 ASP A CA 1
ATOM 3539 C C . ASP A 1 451 ? -25.359 17.875 -2.076 1 97.44 451 ASP A C 1
ATOM 3541 O O . ASP A 1 451 ? -26.062 18.234 -3.029 1 97.44 451 ASP A O 1
ATOM 3545 N N . LYS A 1 452 ? -24.625 18.734 -1.288 1 98.25 452 LYS A N 1
ATOM 3546 C CA . LYS A 1 452 ? -24.547 20.156 -1.614 1 98.25 452 LYS A CA 1
ATOM 3547 C C . LYS A 1 452 ? -23.109 20.688 -1.444 1 98.25 452 LYS A C 1
ATOM 3549 O O . LYS A 1 452 ? -22.406 20.266 -0.534 1 98.25 452 LYS A O 1
ATOM 3554 N N . PHE A 1 453 ? -22.781 21.594 -2.342 1 97.94 453 PHE A N 1
ATOM 3555 C CA . PHE A 1 453 ? -21.672 22.484 -2.014 1 97.94 453 PHE A CA 1
ATOM 3556 C C . PHE A 1 453 ? -22.031 23.406 -0.856 1 97.94 453 PHE A C 1
ATOM 3558 O O . PHE A 1 453 ? -23.156 23.906 -0.784 1 97.94 453 PHE A O 1
ATOM 3565 N N . THR A 1 454 ? -21.156 23.516 0.016 1 98.5 454 THR A N 1
ATOM 3566 C CA . THR A 1 454 ? -21.375 24.422 1.143 1 98.5 454 THR A CA 1
ATOM 3567 C C . THR A 1 454 ? -20.312 25.531 1.163 1 98.5 454 THR A C 1
ATOM 3569 O O . THR A 1 454 ? -19.125 25.25 1.266 1 98.5 454 THR A O 1
ATOM 3572 N N . LEU A 1 455 ? -20.719 26.766 0.987 1 98.56 455 LEU A N 1
ATOM 3573 C CA . LEU A 1 455 ? -19.891 27.938 1.207 1 98.56 455 LEU A CA 1
ATOM 3574 C C . LEU A 1 455 ? -19.953 28.391 2.664 1 98.56 455 LEU A C 1
ATOM 3576 O O . LEU A 1 455 ? -21.031 28.688 3.176 1 98.56 455 LEU A O 1
ATOM 3580 N N . VAL A 1 456 ? -18.828 28.344 3.287 1 98.5 456 VAL A N 1
ATOM 3581 C CA . VAL A 1 456 ? -18.75 28.734 4.691 1 98.5 456 VAL A CA 1
ATOM 3582 C C . VAL A 1 456 ? -18 30.062 4.812 1 98.5 456 VAL A C 1
ATOM 3584 O O . VAL A 1 456 ? -16.875 30.188 4.32 1 98.5 456 VAL A O 1
ATOM 3587 N N . ILE A 1 457 ? -18.578 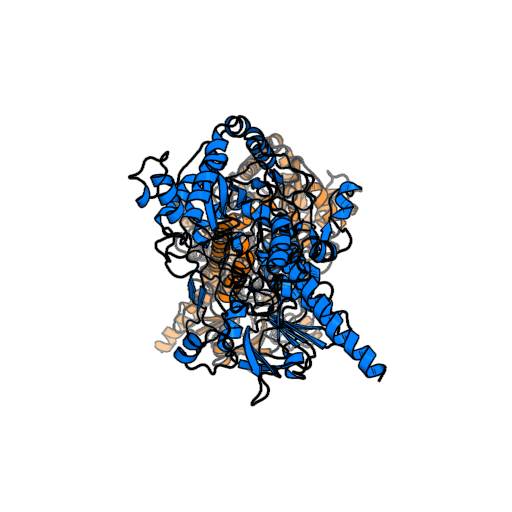31 5.473 1 98.69 457 ILE A N 1
ATOM 3588 C CA . ILE A 1 457 ? -17.938 32.281 5.754 1 98.69 457 ILE A CA 1
ATOM 3589 C C . ILE A 1 457 ? -17.578 32.375 7.234 1 98.69 457 ILE A C 1
ATOM 3591 O O . ILE A 1 457 ? -18.453 32.25 8.102 1 98.69 457 ILE A O 1
ATOM 3595 N N . PHE A 1 458 ? -16.297 32.531 7.5 1 98.56 458 PHE A N 1
ATOM 3596 C CA . PHE A 1 458 ? -15.852 32.781 8.867 1 98.56 458 PHE A CA 1
ATOM 3597 C C . PHE A 1 458 ? -15.953 34.25 9.211 1 98.56 458 PHE A C 1
ATOM 3599 O O . PHE A 1 458 ? -15.234 35.062 8.648 1 98.56 458 PHE A O 1
ATOM 3606 N N . ASN A 1 459 ? -16.891 34.594 10.062 1 98.75 459 ASN A N 1
ATOM 3607 C CA . ASN A 1 459 ? -16.906 35.938 10.641 1 98.75 459 ASN A CA 1
ATOM 3608 C C . ASN A 1 459 ? -15.938 36.062 11.805 1 98.75 459 ASN A C 1
ATOM 3610 O O . ASN A 1 459 ? -16.281 35.75 12.945 1 98.75 459 ASN A O 1
ATOM 3614 N N . THR A 1 460 ? -14.781 36.625 11.562 1 98.81 460 THR A N 1
ATOM 3615 C CA . THR A 1 460 ? -13.688 36.594 12.523 1 98.81 460 THR A CA 1
ATOM 3616 C C . THR A 1 460 ? -13.508 37.938 13.219 1 98.81 460 THR A C 1
ATOM 3618 O O . THR A 1 460 ? -13.281 38.938 12.562 1 98.81 460 THR A O 1
ATOM 3621 N N . LEU A 1 461 ? -13.594 37.875 14.492 1 98.81 461 LEU A N 1
ATOM 3622 C CA . LEU A 1 461 ? -13.336 39.062 15.305 1 98.81 461 LEU A CA 1
ATOM 3623 C C . LEU A 1 461 ? -11.836 39.281 15.477 1 98.81 461 LEU A C 1
ATOM 3625 O O . LEU A 1 461 ? -11.133 38.438 16 1 98.81 461 LEU A O 1
ATOM 3629 N N . LEU A 1 462 ? -11.344 40.469 15.109 1 98.5 462 LEU A N 1
ATOM 3630 C CA . LEU A 1 462 ? -9.898 40.656 15.008 1 98.5 462 LEU A CA 1
ATOM 3631 C C . LEU A 1 462 ? -9.359 41.375 16.25 1 98.5 462 LEU A C 1
ATOM 3633 O O . LEU A 1 462 ? -8.172 41.25 16.562 1 98.5 462 LEU A O 1
ATOM 3637 N N . LYS A 1 463 ? -10.141 42.188 16.891 1 97.12 463 LYS A N 1
ATOM 3638 C CA . LYS A 1 463 ? -9.688 42.938 18.078 1 97.12 463 LYS A CA 1
ATOM 3639 C C . LYS A 1 463 ? -10.633 42.688 19.25 1 97.12 463 LYS A C 1
ATOM 3641 O O . LYS A 1 463 ? -11.336 43.594 19.688 1 97.12 463 LYS A O 1
ATOM 3646 N N . PRO A 1 464 ? -10.578 41.5 19.75 1 98 464 PRO A N 1
ATOM 3647 C CA . PRO A 1 464 ? -11.438 41.25 20.906 1 98 464 PRO A CA 1
ATOM 3648 C C . PRO A 1 464 ? -11.094 42.125 22.109 1 98 464 PRO A C 1
ATOM 3650 O O . PRO A 1 464 ? -9.922 42.406 22.375 1 98 464 PRO A O 1
ATOM 3653 N N . LYS A 1 465 ? -12.086 42.531 22.781 1 97.69 465 LYS A N 1
ATOM 3654 C CA . LYS A 1 465 ? -11.906 43.219 24.031 1 97.69 465 LYS A CA 1
ATOM 3655 C C . LYS A 1 465 ? -11.75 42.25 25.203 1 97.69 465 LYS A C 1
ATOM 3657 O O . LYS A 1 465 ? -11.148 42.594 26.219 1 97.69 465 LYS A O 1
ATOM 3662 N N . SER A 1 466 ? -12.266 41.125 24.984 1 97.62 466 SER A N 1
ATOM 3663 C CA . SER A 1 466 ? -12.172 40.062 25.984 1 97.62 466 SER A CA 1
ATOM 3664 C C . SER A 1 466 ? -10.773 39.438 26.016 1 97.62 466 SER A C 1
ATOM 3666 O O . SER A 1 466 ? -10.141 39.281 24.969 1 97.62 466 SER A O 1
ATOM 3668 N N . ALA A 1 467 ? -10.25 39.219 27.188 1 97.75 467 ALA A N 1
ATOM 3669 C CA . ALA A 1 467 ? -8.992 38.5 27.406 1 97.75 467 ALA A CA 1
ATOM 3670 C C . ALA A 1 467 ? -9.141 37.469 28.484 1 97.75 467 ALA A C 1
ATOM 3672 O O . ALA A 1 467 ? -9.852 37.656 29.484 1 97.75 467 ALA A O 1
ATOM 3673 N N . GLY A 1 468 ? -8.523 36.344 28.266 1 98.12 468 GLY A N 1
ATOM 3674 C CA . GLY A 1 468 ? -8.531 35.25 29.234 1 98.12 468 GLY A CA 1
ATOM 3675 C C . GLY A 1 468 ? -7.199 35.062 29.938 1 98.12 468 GLY A C 1
ATOM 3676 O O . GLY A 1 468 ? -6.48 36.031 30.188 1 98.12 468 GLY A O 1
ATOM 3677 N N . ARG A 1 469 ? -6.996 33.812 30.312 1 98.38 469 ARG A N 1
ATOM 3678 C CA . ARG A 1 469 ? -5.758 33.5 31.031 1 98.38 469 ARG A CA 1
ATOM 3679 C C . ARG A 1 469 ? -5.398 32.031 30.922 1 98.38 469 ARG A C 1
ATOM 3681 O O . ARG A 1 469 ? -6.238 31.203 30.531 1 98.38 469 ARG A O 1
ATOM 3688 N N . ILE A 1 470 ? -4.168 31.75 31.203 1 98.75 470 ILE A N 1
ATOM 3689 C CA . ILE A 1 470 ? -3.639 30.391 31.281 1 98.75 470 ILE A CA 1
ATOM 3690 C C . ILE A 1 470 ? -3.188 30.094 32.688 1 98.75 470 ILE A C 1
ATOM 3692 O O . ILE A 1 470 ? -2.521 30.906 33.344 1 98.75 470 ILE A O 1
ATOM 3696 N N . LEU A 1 471 ? -3.623 28.938 33.219 1 98.62 471 LEU A N 1
ATOM 3697 C CA . LEU A 1 471 ? -3.166 28.453 34.5 1 98.62 471 LEU A CA 1
ATOM 3698 C C . LEU A 1 471 ? -2.568 27.047 34.406 1 98.62 471 LEU A C 1
ATOM 3700 O O . LEU A 1 471 ? -2.949 26.281 33.5 1 98.62 471 LEU A O 1
ATOM 3704 N N . LEU A 1 472 ? -1.57 26.812 35.25 1 98.56 472 LEU A N 1
ATOM 3705 C CA . LEU A 1 472 ? -1.104 25.438 35.344 1 98.56 472 LEU A CA 1
ATOM 3706 C C . LEU A 1 472 ? -2.184 24.531 35.938 1 98.56 472 LEU A C 1
ATOM 3708 O O . LEU A 1 472 ? -2.893 24.938 36.844 1 98.56 472 LEU A O 1
ATOM 3712 N N . ALA A 1 473 ? -2.35 23.375 35.344 1 98 473 ALA A N 1
ATOM 3713 C CA . ALA A 1 473 ? -3.244 22.375 35.938 1 98 473 ALA A CA 1
ATOM 3714 C C . ALA A 1 473 ? -2.59 21.688 37.156 1 98 473 ALA A C 1
ATOM 3716 O O . ALA A 1 473 ? -3.268 21.344 38.125 1 98 473 ALA A O 1
ATOM 3717 N N . SER A 1 474 ? -1.335 21.438 37.031 1 97.81 474 SER A N 1
ATOM 3718 C CA . SER A 1 474 ? -0.498 20.828 38.062 1 97.81 474 SER A CA 1
ATOM 3719 C C . SER A 1 474 ? 0.977 21.141 37.812 1 97.81 474 SER A C 1
ATOM 3721 O O . SER A 1 474 ? 1.32 21.906 36.938 1 97.81 474 SER A O 1
ATOM 3723 N N . LYS A 1 475 ? 1.799 20.5 38.625 1 96.94 475 LYS A N 1
ATOM 3724 C CA . LYS A 1 475 ? 3.238 20.688 38.469 1 96.94 475 LYS A CA 1
ATOM 3725 C C . LYS A 1 475 ? 3.811 19.75 37.406 1 96.94 475 LYS A C 1
ATOM 3727 O O . LYS A 1 475 ? 4.992 19.828 37.094 1 96.94 475 LYS A O 1
ATOM 3732 N N . ASN A 1 476 ? 2.938 18.891 36.875 1 96.69 476 ASN A N 1
ATOM 3733 C CA . ASN A 1 476 ? 3.371 17.969 35.844 1 96.69 476 ASN A CA 1
ATOM 3734 C C . ASN A 1 476 ? 3.535 18.672 34.5 1 96.69 476 ASN A C 1
ATOM 3736 O O . ASN A 1 476 ? 2.555 19.141 33.906 1 96.69 476 ASN A O 1
ATOM 3740 N N . PRO A 1 477 ? 4.766 18.734 34 1 96.69 477 PRO A N 1
ATOM 3741 C CA . PRO A 1 477 ? 5.008 19.484 32.781 1 96.69 477 PRO A CA 1
ATOM 3742 C C . PRO A 1 477 ? 4.375 18.828 31.547 1 96.69 477 PRO A C 1
ATOM 3744 O O . PRO A 1 477 ? 4.273 19.453 30.5 1 96.69 477 PRO A O 1
ATOM 3747 N N . LEU A 1 478 ? 3.973 17.609 31.625 1 96.12 478 LEU A N 1
ATOM 3748 C CA . LEU A 1 478 ? 3.418 16.875 30.5 1 96.12 478 LEU A CA 1
ATOM 3749 C C . LEU A 1 478 ? 1.898 17.016 30.453 1 96.12 478 LEU A C 1
ATOM 3751 O O . LEU A 1 478 ? 1.265 16.625 29.469 1 96.12 478 LEU A O 1
ATOM 3755 N N . GLU A 1 479 ? 1.379 17.594 31.469 1 96.69 479 GLU A N 1
ATOM 3756 C CA . GLU A 1 479 ? -0.057 17.859 31.5 1 96.69 479 GLU A CA 1
ATOM 3757 C C . GLU A 1 479 ? -0.388 19.203 30.875 1 96.69 479 GLU A C 1
ATOM 3759 O O . GLU A 1 479 ? 0.295 20.203 31.125 1 96.69 479 GLU A O 1
ATOM 3764 N N . ALA A 1 480 ? -1.399 19.25 30.047 1 97 480 ALA A N 1
ATOM 3765 C CA . ALA A 1 480 ? -1.816 20.5 29.406 1 97 480 ALA A CA 1
ATOM 3766 C C . ALA A 1 480 ? -2.266 21.516 30.453 1 97 480 ALA A C 1
ATOM 3768 O O . ALA A 1 480 ? -2.914 21.156 31.438 1 97 480 ALA A O 1
ATOM 3769 N N . PRO A 1 481 ? -1.968 22.781 30.234 1 97.94 481 PRO A N 1
ATOM 3770 C CA . PRO A 1 481 ? -2.5 23.828 31.109 1 97.94 481 PRO A CA 1
ATOM 3771 C C . PRO A 1 481 ? -4.008 24 30.969 1 97.94 481 PRO A C 1
ATOM 3773 O O . PRO A 1 481 ? -4.625 23.391 30.094 1 97.94 481 PRO A O 1
ATOM 3776 N N . LEU A 1 482 ? -4.484 24.734 31.875 1 98.38 482 LEU A N 1
ATOM 3777 C CA . LEU A 1 482 ? -5.875 25.172 31.766 1 98.38 482 LEU A CA 1
ATOM 3778 C C . LEU A 1 482 ? -5.992 26.453 30.953 1 98.38 482 LEU A C 1
ATOM 3780 O O . LEU A 1 482 ? -5.375 27.469 31.297 1 98.38 482 LEU A O 1
ATOM 3784 N N . PHE A 1 483 ? -6.75 26.406 29.922 1 98.5 483 PHE A N 1
ATOM 3785 C CA . PHE A 1 483 ? -6.906 27.562 29.047 1 98.5 483 PHE A CA 1
ATOM 3786 C C . PHE A 1 483 ? -8.289 28.188 29.203 1 98.5 483 PHE A C 1
ATOM 3788 O O . PHE A 1 483 ? -9.297 27.562 28.859 1 98.5 483 PHE A O 1
ATOM 3795 N N . PHE A 1 484 ? -8.352 29.328 29.641 1 98.38 484 PHE A N 1
ATOM 3796 C CA . PHE A 1 484 ? -9.586 30.109 29.75 1 98.38 484 PHE A CA 1
ATOM 3797 C C . PHE A 1 484 ? -9.609 31.219 28.703 1 98.38 484 PHE A C 1
ATOM 3799 O O . PHE A 1 484 ? -8.984 32.25 28.891 1 98.38 484 PHE A O 1
ATOM 3806 N N . ALA A 1 485 ? -10.391 31.047 27.734 1 97.19 485 ALA A N 1
ATOM 3807 C CA . ALA A 1 485 ? -10.422 32 26.641 1 97.19 485 ALA A CA 1
ATOM 3808 C C . ALA A 1 485 ? -11.219 33.25 27.016 1 97.19 485 ALA A C 1
ATOM 3810 O O . ALA A 1 485 ? -10.859 34.375 26.656 1 97.19 485 ALA A O 1
ATOM 3811 N N . ASP A 1 486 ? -12.359 32.969 27.75 1 97.56 486 ASP A N 1
ATOM 3812 C CA . ASP A 1 486 ? -13.273 34 28.188 1 97.56 486 ASP A CA 1
ATOM 3813 C C . ASP A 1 486 ? -13.852 34.781 26.984 1 97.56 486 ASP A C 1
ATOM 3815 O O . ASP A 1 486 ? -13.883 36 26.984 1 97.56 486 ASP A O 1
ATOM 3819 N N . TYR A 1 487 ? -14.211 34 25.969 1 98 487 TYR A N 1
ATOM 3820 C CA . TYR A 1 487 ? -14.867 34.594 24.812 1 98 487 TYR A CA 1
ATOM 3821 C C . TYR A 1 487 ? -16.125 35.344 25.234 1 98 487 TYR A C 1
ATOM 3823 O O . TYR A 1 487 ? -16.875 34.906 26.078 1 98 487 TYR A O 1
ATOM 3831 N N . TYR A 1 488 ? -16.375 36.531 24.656 1 98.19 488 TYR A N 1
ATOM 3832 C CA . TYR A 1 488 ? -17.562 37.344 24.781 1 98.19 488 TYR A CA 1
ATOM 3833 C C . TYR A 1 488 ? -17.703 37.875 26.203 1 98.19 488 TYR A C 1
ATOM 3835 O O . TYR A 1 488 ? -18.797 38.281 26.609 1 98.19 488 TYR A O 1
ATOM 3843 N N . LYS A 1 489 ? -16.641 37.781 26.938 1 97.75 489 LYS A N 1
ATOM 3844 C CA . LYS A 1 489 ? -16.688 38.375 28.266 1 97.75 489 LYS A CA 1
ATOM 3845 C C . LYS A 1 489 ? -17.062 39.844 28.188 1 97.75 489 LYS A C 1
ATOM 3847 O O . LYS A 1 489 ? -17.844 40.344 29 1 97.75 489 LYS A O 1
ATOM 3852 N N . ASP A 1 490 ? -16.484 40.531 27.312 1 98.12 490 ASP A N 1
ATOM 3853 C CA . ASP A 1 490 ? -16.922 41.875 26.984 1 98.12 490 ASP A CA 1
ATOM 3854 C C . ASP A 1 490 ? -18.047 41.844 25.953 1 98.12 490 ASP A C 1
ATOM 3856 O O . ASP A 1 490 ? -17.891 41.344 24.859 1 98.12 490 ASP A O 1
ATOM 3860 N N . PRO A 1 491 ? -19.172 42.469 26.203 1 97.5 491 PRO A N 1
ATOM 3861 C CA . PRO A 1 491 ? -20.344 42.406 25.312 1 97.5 491 PRO A CA 1
ATOM 3862 C C . PRO A 1 491 ? -20.094 43.031 23.953 1 97.5 491 PRO A C 1
ATOM 3864 O O . PRO A 1 491 ? -20.781 42.719 22.984 1 97.5 491 PRO A O 1
ATOM 3867 N N . GLU A 1 492 ? -19.125 43.875 23.891 1 98 492 GLU A N 1
ATOM 3868 C CA . GLU A 1 492 ? -18.812 44.531 22.625 1 98 492 GLU A CA 1
ATOM 3869 C C . GLU A 1 492 ? -18.344 43.5 21.594 1 98 492 GLU A C 1
ATOM 3871 O O . GLU A 1 492 ? -18.516 43.719 20.391 1 98 492 GLU A O 1
ATOM 3876 N N . ASP A 1 493 ? -17.75 42.469 22.031 1 98.5 493 ASP A N 1
ATOM 3877 C CA . ASP A 1 493 ? -17.266 41.438 21.125 1 98.5 493 ASP A CA 1
ATOM 3878 C C . ASP A 1 493 ? -18.422 40.812 20.344 1 98.5 493 ASP A C 1
ATOM 3880 O O . ASP A 1 493 ? -18.391 40.75 19.109 1 98.5 493 ASP A O 1
ATOM 3884 N N . MET A 1 494 ? -19.484 40.438 21.078 1 98.44 494 MET A N 1
ATOM 3885 C CA . MET A 1 494 ? -20.672 39.844 20.438 1 98.44 494 MET A CA 1
ATOM 3886 C C . MET A 1 494 ? -21.375 40.875 19.547 1 98.44 494 MET A C 1
ATOM 3888 O O . MET A 1 494 ? -21.812 40.531 18.453 1 98.44 494 MET A O 1
ATOM 3892 N N . ALA A 1 495 ? -21.422 42.031 20 1 98.31 495 ALA A N 1
ATOM 3893 C CA . ALA A 1 495 ? -22.062 43.094 19.219 1 98.31 495 ALA A CA 1
ATOM 3894 C C . ALA A 1 495 ? -21.344 43.281 17.891 1 98.31 495 ALA A C 1
ATOM 3896 O O . ALA A 1 495 ? -21.984 43.5 16.859 1 98.31 495 ALA A O 1
ATOM 3897 N N . THR A 1 496 ? -20.031 43.281 17.938 1 98.44 496 THR A N 1
ATOM 3898 C CA . THR A 1 496 ? -19.25 43.469 16.719 1 98.44 496 THR A CA 1
ATOM 3899 C C . THR A 1 496 ? -19.469 42.312 15.758 1 98.44 496 THR A C 1
ATOM 3901 O O . THR A 1 496 ? -19.609 42.5 14.555 1 98.44 496 THR A O 1
ATOM 3904 N N . VAL A 1 497 ? -19.547 41.094 16.266 1 98.56 497 VAL A N 1
ATOM 3905 C CA . VAL A 1 497 ? -19.766 39.906 15.445 1 98.56 497 VAL A CA 1
ATOM 3906 C C . VAL A 1 497 ? -21.125 39.969 14.766 1 98.56 497 VAL A C 1
ATOM 3908 O O . VAL A 1 497 ? -21.234 39.75 13.555 1 98.56 497 VAL A O 1
ATOM 3911 N N . ILE A 1 498 ? -22.125 40.344 15.539 1 98.38 498 ILE A N 1
ATOM 3912 C CA . ILE A 1 498 ? -23.484 40.406 15 1 98.38 498 ILE A CA 1
ATOM 3913 C C . ILE A 1 498 ? -23.547 41.531 13.953 1 98.38 498 ILE A C 1
ATOM 3915 O O . ILE A 1 498 ? -24.156 41.344 12.891 1 98.38 498 ILE A O 1
ATOM 3919 N N . ARG A 1 499 ? -22.906 42.625 14.25 1 98.06 499 ARG A N 1
ATOM 3920 C CA . ARG A 1 499 ? -22.859 43.75 13.297 1 98.06 499 ARG A CA 1
ATOM 3921 C C . ARG A 1 499 ? -22.203 43.312 11.992 1 98.06 499 ARG A C 1
ATOM 3923 O O . ARG A 1 499 ? -22.719 43.625 10.906 1 98.06 499 ARG A O 1
ATOM 3930 N N . ALA A 1 500 ? -21.141 42.656 12.125 1 98.19 500 ALA A N 1
ATOM 3931 C CA . ALA A 1 500 ? -20.406 42.188 10.945 1 98.19 500 ALA A CA 1
ATOM 3932 C C . ALA A 1 500 ? -21.25 41.188 10.133 1 98.19 500 ALA A C 1
ATOM 3934 O O . ALA A 1 500 ? -21.25 41.25 8.898 1 98.19 500 ALA A O 1
ATOM 3935 N N . MET A 1 501 ? -21.906 40.25 10.805 1 98.25 501 MET A N 1
ATOM 3936 C CA . MET A 1 501 ? -22.766 39.281 10.125 1 98.25 501 MET A CA 1
ATOM 3937 C C . MET A 1 501 ? -23.859 40 9.328 1 98.25 501 MET A C 1
ATOM 3939 O O . MET A 1 501 ? -24.094 39.656 8.164 1 98.25 501 MET A O 1
ATOM 3943 N N . LYS A 1 502 ? -24.422 40.969 9.906 1 97.69 5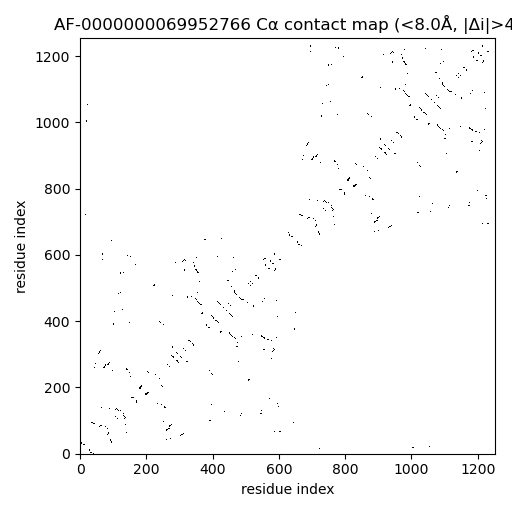02 LYS A N 1
ATOM 3944 C CA . LYS A 1 502 ? -25.516 41.719 9.273 1 97.69 502 LYS A CA 1
ATOM 3945 C C . LYS A 1 502 ? -25 42.562 8.117 1 97.69 502 LYS A C 1
ATOM 3947 O O . LYS A 1 502 ? -25.703 42.75 7.117 1 97.69 502 LYS A O 1
ATOM 3952 N N . GLN A 1 503 ? -23.781 43.031 8.266 1 96.88 503 GLN A N 1
ATOM 3953 C CA . GLN A 1 503 ? -23.234 43.938 7.277 1 96.88 503 GLN A CA 1
ATOM 3954 C C . GLN A 1 503 ? -22.688 43.188 6.066 1 96.88 503 GLN A C 1
ATOM 3956 O O . GLN A 1 503 ? -22.594 43.75 4.969 1 96.88 503 GLN A O 1
ATOM 3961 N N . HIS A 1 504 ? -22.391 41.938 6.281 1 97.5 504 HIS A N 1
ATOM 3962 C CA . HIS A 1 504 ? -21.625 41.312 5.203 1 97.5 504 HIS A CA 1
ATOM 3963 C C . HIS A 1 504 ? -22.094 39.875 4.957 1 97.5 504 HIS A C 1
ATOM 3965 O O . HIS A 1 504 ? -22.812 39.594 3.988 1 97.5 504 HIS A O 1
ATOM 3971 N N . SER A 1 505 ? -21.812 38.906 5.855 1 97.88 505 SER A N 1
ATOM 3972 C CA . SER A 1 505 ? -21.953 37.5 5.57 1 97.88 505 SER A CA 1
ATOM 3973 C C . SER A 1 505 ? -23.406 37.125 5.277 1 97.88 505 SER A C 1
ATOM 3975 O O . SER A 1 505 ? -23.688 36.281 4.43 1 97.88 505 SER A O 1
ATOM 3977 N N . LEU A 1 506 ? -24.375 37.781 5.934 1 98 506 LEU A N 1
ATOM 3978 C CA . LEU A 1 506 ? -25.781 37.438 5.746 1 98 506 LEU A CA 1
ATOM 3979 C C . LEU A 1 506 ? -26.344 38.156 4.52 1 98 506 LEU A C 1
ATOM 3981 O O . LEU A 1 506 ? -27.438 37.812 4.047 1 98 506 LEU A O 1
ATOM 3985 N N . ARG A 1 507 ? -25.578 39.031 3.943 1 97.75 507 ARG A N 1
ATOM 3986 C CA . ARG A 1 507 ? -26.062 39.812 2.797 1 97.75 507 ARG A CA 1
ATOM 3987 C C . ARG A 1 507 ? -25.5 39.25 1.493 1 97.75 507 ARG A C 1
ATOM 3989 O O . ARG A 1 507 ? -25.938 39.625 0.407 1 97.75 507 ARG A O 1
ATOM 3996 N N . LEU A 1 508 ? -24.578 38.375 1.55 1 97.69 508 LEU A N 1
ATOM 3997 C CA . LEU A 1 508 ? -23.938 37.844 0.354 1 97.69 508 LEU A CA 1
ATOM 3998 C C . LEU A 1 508 ? -24.969 37.188 -0.559 1 97.69 508 LEU A C 1
ATOM 4000 O O . LEU A 1 508 ? -24.844 37.25 -1.784 1 97.69 508 LEU A O 1
ATOM 4004 N N . GLY A 1 509 ? -25.969 36.531 -0.009 1 96 509 GLY A N 1
ATOM 4005 C CA . GLY A 1 509 ? -27 35.844 -0.771 1 96 509 GLY A CA 1
ATOM 4006 C C . GLY A 1 509 ? -27.828 36.781 -1.633 1 96 509 GLY A C 1
ATOM 4007 O O . GLY A 1 509 ? -28.484 36.344 -2.578 1 96 509 GLY A O 1
ATOM 4008 N N . ASP A 1 510 ? -27.797 38 -1.33 1 95.56 510 ASP A N 1
ATOM 4009 C CA . ASP A 1 510 ? -28.594 39 -2.051 1 95.56 510 ASP A CA 1
ATOM 4010 C C . ASP A 1 510 ? -27.844 39.531 -3.271 1 95.56 510 ASP A C 1
ATOM 4012 O O . ASP A 1 510 ? -28.406 40.219 -4.113 1 95.56 510 ASP A O 1
ATOM 4016 N N . THR A 1 511 ? -26.625 39.188 -3.357 1 97.94 511 THR A N 1
ATOM 4017 C CA . THR A 1 511 ? -25.797 39.688 -4.461 1 97.94 511 THR A CA 1
ATOM 4018 C C . THR A 1 511 ? -26.094 38.906 -5.738 1 97.94 511 THR A C 1
ATOM 4020 O O . THR A 1 511 ? -26.531 37.75 -5.688 1 97.94 511 THR A O 1
ATOM 4023 N N . LYS A 1 512 ? -25.859 39.562 -6.867 1 97.75 512 LYS A N 1
ATOM 4024 C CA . LYS A 1 512 ? -26.047 38.906 -8.164 1 97.75 512 LYS A CA 1
ATOM 4025 C C . LYS A 1 512 ? -25.094 37.719 -8.328 1 97.75 512 LYS A C 1
ATOM 4027 O O . LYS A 1 512 ? -25.484 36.688 -8.844 1 97.75 512 LYS A O 1
ATOM 4032 N N . ALA A 1 513 ? -23.875 37.844 -7.891 1 97.25 513 ALA A N 1
ATOM 4033 C CA . ALA A 1 513 ? -22.828 36.844 -8.055 1 97.25 513 ALA A CA 1
ATOM 4034 C C . ALA A 1 513 ? -23.234 35.531 -7.379 1 97.25 513 ALA A C 1
ATOM 4036 O O . ALA A 1 513 ? -23.141 34.469 -7.98 1 97.25 513 ALA A O 1
ATOM 4037 N N . LEU A 1 514 ? -23.734 35.562 -6.152 1 97.62 514 LEU A N 1
ATOM 4038 C CA . LEU A 1 514 ? -24.094 34.344 -5.434 1 97.62 514 LEU A CA 1
ATOM 4039 C C . LEU A 1 514 ? -25.406 33.75 -5.953 1 97.62 514 LEU A C 1
ATOM 4041 O O . LEU A 1 514 ? -25.578 32.531 -6.023 1 97.62 514 LEU A O 1
ATOM 4045 N N . LYS A 1 515 ? -26.328 34.656 -6.301 1 97.25 515 LYS A N 1
ATOM 4046 C CA . LYS A 1 515 ? -27.609 34.219 -6.836 1 97.25 515 LYS A CA 1
ATOM 4047 C C . LYS A 1 515 ? -27.422 33.469 -8.141 1 97.25 515 LYS A C 1
ATOM 4049 O O . LYS A 1 515 ? -28 32.375 -8.328 1 97.25 515 LYS A O 1
ATOM 4054 N N . GLU A 1 516 ? -26.625 33.969 -8.984 1 97 516 GLU A N 1
ATOM 4055 C CA . GLU A 1 516 ? -26.391 33.344 -10.273 1 97 516 GLU A CA 1
ATOM 4056 C C . GLU A 1 516 ? -25.656 32 -10.102 1 97 516 GLU A C 1
ATOM 4058 O O . GLU A 1 516 ? -25.859 31.094 -10.898 1 97 516 GLU A O 1
ATOM 4063 N N . ALA A 1 517 ? -24.875 31.969 -9.086 1 96.56 517 ALA A N 1
ATOM 4064 C CA . ALA A 1 517 ? -24.125 30.734 -8.836 1 96.56 517 ALA A CA 1
ATOM 4065 C C . ALA A 1 517 ? -25.016 29.703 -8.164 1 96.56 517 ALA A C 1
ATOM 4067 O O . ALA A 1 517 ? -24.672 28.516 -8.117 1 96.56 517 ALA A O 1
ATOM 4068 N N . GLY A 1 518 ? -26.156 30.109 -7.648 1 97.31 518 GLY A N 1
ATOM 4069 C CA . GLY A 1 518 ? -27.141 29.188 -7.113 1 97.31 518 GLY A CA 1
ATOM 4070 C C . GLY A 1 518 ? -27 28.969 -5.617 1 97.31 518 GLY A C 1
ATOM 4071 O O . GLY A 1 518 ? -27.641 28.078 -5.055 1 97.31 518 GLY A O 1
ATOM 4072 N N . PHE A 1 519 ? -26.203 29.766 -4.969 1 98.06 519 PHE A N 1
ATOM 4073 C CA . PHE A 1 519 ? -26.016 29.625 -3.529 1 98.06 519 PHE A CA 1
ATOM 4074 C C . PHE A 1 519 ? -27.156 30.297 -2.775 1 98.06 519 PHE A C 1
ATOM 4076 O O . PHE A 1 519 ? -27.594 31.391 -3.148 1 98.06 519 PHE A O 1
ATOM 4083 N N . LYS A 1 520 ? -27.609 29.641 -1.72 1 97.94 520 LYS A N 1
ATOM 4084 C CA . LYS A 1 520 ? -28.656 30.172 -0.848 1 97.94 520 LYS A CA 1
ATOM 4085 C C . LYS A 1 520 ? -28.25 30.094 0.619 1 97.94 520 LYS A C 1
ATOM 4087 O O . LYS A 1 520 ? -27.578 29.141 1.024 1 97.94 520 LYS A O 1
ATOM 4092 N N . LEU A 1 521 ? -28.688 31.109 1.289 1 97.75 521 LEU A N 1
ATOM 4093 C CA . LEU A 1 521 ? -28.438 31.109 2.725 1 97.75 521 LEU A CA 1
ATOM 4094 C C . LEU A 1 521 ? -29 29.844 3.373 1 97.75 521 LEU A C 1
ATOM 4096 O O . LEU A 1 521 ? -30.109 29.422 3.053 1 97.75 521 LEU A O 1
ATOM 4100 N N . ASP A 1 522 ? -28.188 29.188 4.191 1 97 522 ASP A N 1
ATOM 4101 C CA . ASP A 1 522 ? -28.562 27.969 4.914 1 97 522 ASP A CA 1
ATOM 4102 C C . ASP A 1 522 ? -28.141 28.062 6.379 1 97 522 ASP A C 1
ATOM 4104 O O . ASP A 1 522 ? -27.328 28.906 6.754 1 97 522 ASP A O 1
ATOM 4108 N N . TRP A 1 523 ? -28.828 27.391 7.266 1 95.5 523 TRP A N 1
ATOM 4109 C CA . TRP A 1 523 ? -28.562 27.422 8.703 1 95.5 523 TRP A CA 1
ATOM 4110 C C . TRP A 1 523 ? -28.438 26.016 9.266 1 95.5 523 TRP A C 1
ATOM 4112 O O . TRP A 1 523 ? -29.125 25.094 8.82 1 95.5 523 TRP A O 1
ATOM 4122 N N . LEU A 1 524 ? -27.469 25.859 10.18 1 95.81 524 LEU A N 1
ATOM 4123 C CA . LEU A 1 524 ? -27.547 24.672 11.031 1 95.81 524 LEU A CA 1
ATOM 4124 C C . LEU A 1 524 ? -28.641 24.828 12.078 1 95.81 524 LEU A C 1
ATOM 4126 O O . LEU A 1 524 ? -28.562 25.719 12.938 1 95.81 524 LEU A O 1
ATOM 4130 N N . ASP A 1 525 ? -29.625 24.047 12.008 1 94.88 525 ASP A N 1
ATOM 4131 C CA . ASP A 1 525 ? -30.766 24.172 12.891 1 94.88 525 ASP A CA 1
ATOM 4132 C C . ASP A 1 525 ? -30.469 23.594 14.273 1 94.88 525 ASP A C 1
ATOM 4134 O O . ASP A 1 525 ? -31 22.547 14.648 1 94.88 525 ASP A O 1
ATOM 4138 N N . ILE A 1 526 ? -29.703 24.375 15.023 1 97.69 526 ILE A N 1
ATOM 4139 C CA . ILE A 1 526 ? -29.312 23.953 16.359 1 97.69 526 ILE A CA 1
ATOM 4140 C C . ILE A 1 526 ? -30.516 24.109 17.312 1 97.69 526 ILE A C 1
ATOM 4142 O O . ILE A 1 526 ? -31.141 25.156 17.359 1 97.69 526 ILE A O 1
ATOM 4146 N N . ASP A 1 527 ? -30.781 23.109 18.094 1 97.44 527 ASP A N 1
ATOM 4147 C CA . ASP A 1 527 ? -31.969 23.016 18.922 1 97.44 527 ASP A CA 1
ATOM 4148 C C . ASP A 1 527 ? -32.062 24.188 19.906 1 97.44 527 ASP A C 1
ATOM 4150 O O . ASP A 1 527 ? -33.125 24.766 20.109 1 97.44 527 ASP A O 1
ATOM 4154 N N . ALA A 1 528 ? -30.984 24.562 20.5 1 96.94 528 ALA A N 1
ATOM 4155 C CA . ALA A 1 528 ? -30.938 25.609 21.516 1 96.94 528 ALA A CA 1
ATOM 4156 C C . ALA A 1 528 ? -31.391 26.953 20.938 1 96.94 528 ALA A C 1
ATOM 4158 O O . ALA A 1 528 ? -31.844 27.828 21.688 1 96.94 528 ALA A O 1
ATOM 4159 N N . CYS A 1 529 ? -31.297 27.141 19.656 1 97.88 529 CYS A N 1
ATOM 4160 C CA . CYS A 1 529 ? -31.547 28.453 19.062 1 97.88 529 CYS A CA 1
ATOM 4161 C C . CYS A 1 529 ? -32.844 28.453 18.281 1 97.88 529 CYS A C 1
ATOM 4163 O O . CYS A 1 529 ? -33.281 29.5 17.797 1 97.88 529 CYS A O 1
ATOM 4165 N N . LYS A 1 530 ? -33.594 27.422 18.25 1 96 530 LYS A N 1
ATOM 4166 C CA . LYS A 1 530 ? -34.781 27.281 17.438 1 96 530 LYS A CA 1
ATOM 4167 C C . LYS A 1 530 ? -35.906 28.203 17.938 1 96 530 LYS A C 1
ATOM 4169 O O . LYS A 1 530 ? -36.812 28.562 17.172 1 96 530 LYS A O 1
ATOM 4174 N N . LYS A 1 531 ? -35.906 28.547 19.078 1 96.19 531 LYS A N 1
ATOM 4175 C CA . LYS A 1 531 ? -36.969 29.344 19.688 1 96.19 531 LYS A CA 1
ATOM 4176 C C . LYS A 1 531 ? -36.906 30.781 19.203 1 96.19 531 LYS A C 1
ATOM 4178 O O . LYS A 1 531 ? -37.844 31.547 19.359 1 96.19 531 LYS A O 1
ATOM 4183 N N . PHE A 1 532 ? -35.844 31.172 18.609 1 97.38 532 PHE A N 1
ATOM 4184 C CA . PHE A 1 532 ? -35.688 32.562 18.156 1 97.38 532 PHE A CA 1
ATOM 4185 C C . PHE A 1 532 ? -35.906 32.656 16.656 1 97.38 532 PHE A C 1
ATOM 4187 O O . PHE A 1 532 ? -35.688 31.688 15.914 1 97.38 532 PHE A O 1
ATOM 4194 N N . ASP A 1 533 ? -36.312 33.812 16.203 1 95.25 533 ASP A N 1
ATOM 4195 C CA . ASP A 1 533 ? -36.406 34.125 14.773 1 95.25 533 ASP A CA 1
ATOM 4196 C C . ASP A 1 533 ? -35.031 34.281 14.148 1 95.25 533 ASP A C 1
ATOM 4198 O O . ASP A 1 533 ? -34.188 35.031 14.664 1 95.25 533 ASP A O 1
ATOM 4202 N N . LYS A 1 534 ? -34.719 33.656 13.109 1 92 534 LYS A N 1
ATOM 4203 C CA . LYS A 1 534 ? -33.406 33.656 12.477 1 92 534 LYS A CA 1
ATOM 4204 C C . LYS A 1 534 ? -32.969 35.062 12.078 1 92 534 LYS A C 1
ATOM 4206 O O . LYS A 1 534 ? -31.781 35.312 11.906 1 92 534 LYS A O 1
ATOM 4211 N N . SER A 1 535 ? -33.906 35.969 11.938 1 90.56 535 SER A N 1
ATOM 4212 C CA . SER A 1 535 ? -33.594 37.344 11.547 1 90.56 535 SER A CA 1
ATOM 4213 C C . SER A 1 535 ? -33.344 38.219 12.773 1 90.56 535 SER A C 1
ATOM 4215 O O . SER A 1 535 ? -32.969 39.406 12.641 1 90.56 535 SER A O 1
ATOM 4217 N N . SER A 1 536 ? -33.438 37.625 13.93 1 96.56 536 SER A N 1
ATOM 4218 C CA . SER A 1 536 ? -33.344 38.406 15.156 1 96.56 536 SER A CA 1
ATOM 4219 C C . SER A 1 536 ? -31.906 38.406 15.703 1 96.56 536 SER A C 1
ATOM 4221 O O . SER A 1 536 ? -31.125 37.5 15.43 1 96.56 536 SER A O 1
ATOM 4223 N N . ASP A 1 537 ? -31.641 39.469 16.453 1 97.12 537 ASP A N 1
ATOM 4224 C CA . ASP A 1 537 ? -30.359 39.531 17.141 1 97.12 537 ASP A CA 1
ATOM 4225 C C . ASP A 1 537 ? -30.219 38.438 18.172 1 97.12 537 ASP A C 1
ATOM 4227 O O . ASP A 1 537 ? -29.125 37.938 18.422 1 97.12 537 ASP A O 1
ATOM 4231 N N . GLU A 1 538 ? -31.328 38 18.719 1 97.56 538 GLU A N 1
ATOM 4232 C CA . GLU A 1 538 ? -31.328 36.906 19.688 1 97.56 538 GLU A CA 1
ATOM 4233 C C . GLU A 1 538 ? -30.859 35.594 19.062 1 97.56 538 GLU A C 1
ATOM 4235 O O . GLU A 1 538 ? -30.109 34.844 19.672 1 97.56 538 GLU A O 1
ATOM 4240 N N . TYR A 1 539 ? -31.359 35.406 17.906 1 97.88 539 TYR A N 1
ATOM 4241 C CA . TYR A 1 539 ? -30.938 34.188 17.203 1 97.88 539 TYR A CA 1
ATOM 4242 C C . TYR A 1 539 ? -29.438 34.25 16.875 1 97.88 539 TYR A C 1
ATOM 4244 O O . TYR A 1 539 ? -28.719 33.281 17.062 1 97.88 539 TYR A O 1
ATOM 4252 N N . LEU A 1 540 ? -28.984 35.406 16.391 1 98.44 540 LEU A N 1
ATOM 4253 C CA . LEU A 1 540 ? -27.578 35.562 16.016 1 98.44 540 LEU A CA 1
ATOM 4254 C C . LEU A 1 540 ? -26.672 35.406 17.234 1 98.44 540 LEU A C 1
ATOM 4256 O O . LEU A 1 540 ? -25.578 34.844 17.141 1 98.44 540 LEU A O 1
ATOM 4260 N N . ASP A 1 541 ? -27.109 35.906 18.312 1 98.38 541 ASP A N 1
ATOM 4261 C CA . ASP A 1 541 ? -26.375 35.719 19.562 1 98.38 541 ASP A CA 1
ATOM 4262 C C . ASP A 1 541 ? -26.297 34.25 19.938 1 98.38 541 ASP A C 1
ATOM 4264 O O . ASP A 1 541 ? -25.219 33.75 20.25 1 98.38 541 ASP A O 1
ATOM 4268 N N . CYS A 1 542 ? -27.391 33.594 19.859 1 98.12 542 CYS A N 1
ATOM 4269 C CA . CYS A 1 542 ? -27.469 32.188 20.234 1 98.12 542 CYS A CA 1
ATOM 4270 C C . CYS A 1 542 ? -26.578 31.312 19.359 1 98.12 542 CYS A C 1
ATOM 4272 O O . CYS A 1 542 ? -25.766 30.547 19.844 1 98.12 542 CYS A O 1
ATOM 4274 N N . ILE A 1 543 ? -26.75 31.484 18.062 1 98.19 543 ILE A N 1
ATOM 4275 C CA . ILE A 1 543 ? -26.016 30.641 17.125 1 98.19 543 ILE A CA 1
ATOM 4276 C C . ILE A 1 543 ? -24.516 30.938 17.219 1 98.19 543 ILE A C 1
ATOM 4278 O O . ILE A 1 543 ? -23.688 30.047 17.031 1 98.19 543 ILE A O 1
ATOM 4282 N N . SER A 1 544 ? -24.172 32.219 17.484 1 98.38 544 SER A N 1
ATOM 4283 C CA . SER A 1 544 ? -22.766 32.562 17.672 1 98.38 544 SER A CA 1
ATOM 4284 C C . SER A 1 544 ? -22.172 31.859 18.891 1 98.38 544 SER A C 1
ATOM 4286 O O . SER A 1 544 ? -21.047 31.344 18.828 1 98.38 544 SER A O 1
ATOM 4288 N N . ARG A 1 545 ? -22.891 31.812 19.922 1 98.19 545 ARG A N 1
ATOM 4289 C CA . ARG A 1 545 ? -22.406 31.141 21.125 1 98.19 545 ARG A CA 1
ATOM 4290 C C . ARG A 1 545 ? -22.281 29.641 20.891 1 98.19 545 ARG A C 1
ATOM 4292 O O . ARG A 1 545 ? -21.359 29 21.406 1 98.19 545 ARG A O 1
ATOM 4299 N N . GLU A 1 546 ? -23.219 29.062 20.125 1 97.94 546 GLU A N 1
ATOM 4300 C CA . GLU A 1 546 ? -23.219 27.641 19.844 1 97.94 546 GLU A CA 1
ATOM 4301 C C . GLU A 1 546 ? -22.062 27.266 18.922 1 97.94 546 GLU A C 1
ATOM 4303 O O . GLU A 1 546 ? -21.391 26.25 19.141 1 97.94 546 GLU A O 1
ATOM 4308 N N . LEU A 1 547 ? -21.75 28.125 17.953 1 98.06 547 LEU A N 1
ATOM 4309 C CA . LEU A 1 547 ? -20.844 27.734 16.875 1 98.06 547 LEU A CA 1
ATOM 4310 C C . LEU A 1 547 ? -19.625 28.625 16.844 1 98.06 547 LEU A C 1
ATOM 4312 O O . LEU A 1 547 ? -19.094 28.938 15.766 1 98.06 547 LEU A O 1
ATOM 4316 N N . THR A 1 548 ? -19.25 29.094 17.984 1 98.25 548 THR A N 1
ATOM 4317 C CA . THR A 1 548 ? -17.953 29.781 18.047 1 98.25 548 THR A CA 1
ATOM 4318 C C . THR A 1 548 ? -16.812 28.812 17.797 1 98.25 548 THR A C 1
ATOM 4320 O O . THR A 1 548 ? -16.797 27.703 18.328 1 98.25 548 THR A O 1
ATOM 4323 N N . PHE A 1 549 ? -15.977 29.156 16.891 1 97.88 549 PHE A N 1
ATOM 4324 C CA . PHE A 1 549 ? -14.711 28.469 16.672 1 97.88 549 PHE A CA 1
ATOM 4325 C C . PHE A 1 549 ? -13.539 29.406 16.969 1 97.88 549 PHE A C 1
ATOM 4327 O O . PHE A 1 549 ? -13.672 30.625 16.906 1 97.88 549 PHE A O 1
ATOM 4334 N N . SER A 1 550 ? -12.438 28.828 17.375 1 97.25 550 SER A N 1
ATOM 4335 C CA . SER A 1 550 ? -11.18 29.562 17.359 1 97.25 550 SER A CA 1
ATOM 4336 C C . SER A 1 550 ? -10.562 29.594 15.969 1 97.25 550 SER A C 1
ATOM 4338 O O . SER A 1 550 ? -10.648 28.609 15.227 1 97.25 550 SER A O 1
ATOM 4340 N N . LEU A 1 551 ? -10.008 30.719 15.633 1 96.75 551 LEU A N 1
ATOM 4341 C CA . LEU A 1 551 ? -9.211 30.766 14.414 1 96.75 551 LEU A CA 1
ATOM 4342 C C . LEU A 1 551 ? -7.773 30.328 14.688 1 96.75 551 LEU A C 1
ATOM 4344 O O . LEU A 1 551 ? -6.879 30.578 13.867 1 96.75 551 LEU A O 1
ATOM 4348 N N . TYR A 1 552 ? -7.562 29.891 15.945 1 96.25 552 TYR A N 1
ATOM 4349 C CA . TYR A 1 552 ? -6.297 29.281 16.344 1 96.25 552 TYR A CA 1
ATOM 4350 C C . TYR A 1 552 ? -5.207 30.328 16.484 1 96.25 552 TYR A C 1
ATOM 4352 O O . TYR A 1 552 ? -4.082 30.141 16.016 1 96.25 552 TYR A O 1
ATOM 4360 N N . HIS A 1 553 ? -5.547 31.5 17.031 1 97.94 553 HIS A N 1
ATOM 4361 C CA . HIS A 1 553 ? -4.582 32.594 17.125 1 97.94 553 HIS A CA 1
ATOM 4362 C C . HIS A 1 553 ? -4.406 33.062 18.562 1 97.94 553 HIS A C 1
ATOM 4364 O O . HIS A 1 553 ? -4.5 34.25 18.859 1 97.94 553 HIS A O 1
ATOM 4370 N N . PRO A 1 554 ? -4.129 32.125 19.453 1 98.19 554 PRO A N 1
ATOM 4371 C CA . PRO A 1 554 ? -3.816 32.594 20.812 1 98.19 554 PRO A CA 1
ATOM 4372 C C . PRO A 1 554 ? -2.527 33.406 20.859 1 98.19 554 PRO A C 1
ATOM 4374 O O . PRO A 1 554 ? -1.552 33.094 20.188 1 98.19 554 PRO A O 1
ATOM 4377 N N . THR A 1 555 ? -2.566 34.5 21.656 1 98.56 555 THR A N 1
ATOM 4378 C CA . THR A 1 555 ? -1.414 35.375 21.797 1 98.56 555 THR A CA 1
ATOM 4379 C C . THR A 1 555 ? -1.438 36.094 23.156 1 98.56 555 THR A C 1
ATOM 4381 O O . THR A 1 555 ? -2.373 35.906 23.938 1 98.56 555 THR A O 1
ATOM 4384 N N . SER A 1 556 ? -0.391 36.812 23.531 1 98.69 556 SER A N 1
ATOM 4385 C CA . SER A 1 556 ? -0.363 37.906 24.469 1 98.69 556 SER A CA 1
ATOM 4386 C C . SER A 1 556 ? -0.225 37.406 25.906 1 98.69 556 SER A C 1
ATOM 4388 O O . SER A 1 556 ? -0.481 38.156 26.859 1 98.69 556 SER A O 1
ATOM 4390 N N . THR A 1 557 ? 0.258 36.25 26.109 1 98.81 557 THR A N 1
ATOM 4391 C CA . THR A 1 557 ? 0.238 35.594 27.422 1 98.81 557 THR A CA 1
ATOM 4392 C C . THR A 1 557 ? 1.556 35.844 28.156 1 98.81 557 THR A C 1
ATOM 4394 O O . THR A 1 557 ? 1.709 35.438 29.312 1 98.81 557 THR A O 1
ATOM 4397 N N . ALA A 1 558 ? 2.465 36.375 27.5 1 98.81 558 ALA A N 1
ATOM 4398 C CA . ALA A 1 558 ? 3.705 36.906 28.047 1 98.81 558 ALA A CA 1
ATOM 4399 C C . ALA A 1 558 ? 4.008 38.281 27.453 1 98.81 558 ALA A C 1
ATOM 4401 O O . ALA A 1 558 ? 5.117 38.531 26.969 1 98.81 558 ALA A O 1
ATOM 4402 N N . LYS A 1 559 ? 3.133 39.188 27.562 1 98.19 559 LYS A N 1
ATOM 4403 C CA . LYS A 1 559 ? 3.1 40.406 26.75 1 98.19 559 LYS A CA 1
ATOM 4404 C C . LYS A 1 559 ? 4.273 41.312 27.078 1 98.19 559 LYS A C 1
ATOM 4406 O O . LYS A 1 559 ? 4.719 41.375 28.219 1 98.19 559 LYS A O 1
ATOM 4411 N N . MET A 1 560 ? 4.668 42.031 26.094 1 98.44 560 MET A N 1
ATOM 4412 C CA . MET A 1 560 ? 5.703 43.062 26.25 1 98.44 560 MET A CA 1
ATOM 4413 C C . MET A 1 560 ? 5.102 44.375 26.734 1 98.44 560 MET A C 1
ATOM 4415 O O . MET A 1 560 ? 3.916 44.625 26.516 1 98.44 560 MET A O 1
ATOM 4419 N N . GLY A 1 561 ? 5.887 45.156 27.391 1 98.25 561 GLY A N 1
ATOM 4420 C CA . GLY A 1 561 ? 5.512 46.5 27.859 1 98.25 561 GLY A CA 1
ATOM 4421 C C . GLY A 1 561 ? 6.703 47.344 28.281 1 98.25 561 GLY A C 1
ATOM 4422 O O . GLY A 1 561 ? 7.781 46.812 28.562 1 98.25 561 GLY A O 1
ATOM 4423 N N . PRO A 1 562 ? 6.484 48.594 28.281 1 97.25 562 PRO A N 1
ATOM 4424 C CA . PRO A 1 562 ? 7.566 49.5 28.719 1 97.25 562 PRO A CA 1
ATOM 4425 C C . PRO A 1 562 ? 7.883 49.344 30.203 1 97.25 562 PRO A C 1
ATOM 4427 O O . PRO A 1 562 ? 7.141 48.688 30.938 1 97.25 562 PRO A O 1
ATOM 4430 N N . ASP A 1 563 ? 8.984 50 30.594 1 95.19 563 ASP A N 1
ATOM 4431 C CA . ASP A 1 563 ? 9.32 50.031 32 1 95.19 563 ASP A CA 1
ATOM 4432 C C . ASP A 1 563 ? 8.203 50.656 32.844 1 95.19 563 ASP A C 1
ATOM 4434 O O . ASP A 1 563 ? 7.629 51.688 32.438 1 95.19 563 ASP A O 1
ATOM 4438 N N . GLY A 1 564 ? 7.871 50.062 33.844 1 94.38 564 GLY A N 1
ATOM 4439 C CA . GLY A 1 564 ? 6.816 50.594 34.719 1 94.38 564 GLY A CA 1
ATOM 4440 C C . GLY A 1 564 ? 5.477 49.906 34.469 1 94.38 564 GLY A C 1
ATOM 4441 O O . GLY A 1 564 ? 4.566 50.031 35.281 1 94.38 564 GLY A O 1
ATOM 4442 N N . ASP A 1 565 ? 5.32 49.281 33.375 1 96.56 565 ASP A N 1
ATOM 4443 C CA . ASP A 1 565 ? 4.094 48.562 33.094 1 96.56 565 ASP A CA 1
ATOM 4444 C C . ASP A 1 565 ? 4.031 47.281 33.938 1 96.56 565 ASP A C 1
ATOM 4446 O O . ASP A 1 565 ? 4.68 46.281 33.594 1 96.56 565 ASP A O 1
ATOM 4450 N N . GLU A 1 566 ? 3.229 47.188 34.875 1 96 566 GLU A N 1
ATOM 4451 C CA . GLU A 1 566 ? 3.143 46.094 35.812 1 96 566 GLU A CA 1
ATOM 4452 C C . GLU A 1 566 ? 2.457 44.875 35.156 1 96 566 GLU A C 1
ATOM 4454 O O . GLU A 1 566 ? 2.52 43.781 35.688 1 96 566 GLU A O 1
ATOM 4459 N N . THR A 1 567 ? 1.896 45.094 34 1 97.06 567 THR A N 1
ATOM 4460 C CA . THR A 1 567 ? 1.184 44 33.344 1 97.06 567 THR A CA 1
ATOM 4461 C C . THR A 1 567 ? 2.078 43.312 32.312 1 97.06 567 THR A C 1
ATOM 4463 O O . THR A 1 567 ? 1.646 42.375 31.641 1 97.06 567 THR A O 1
ATOM 4466 N N . ALA A 1 568 ? 3.32 43.781 32.25 1 98.31 568 ALA A N 1
ATOM 4467 C CA . ALA A 1 568 ? 4.227 43.25 31.25 1 98.31 568 ALA A CA 1
ATOM 4468 C C . ALA A 1 568 ? 5.117 42.156 31.812 1 98.31 568 ALA A C 1
ATOM 4470 O O . ALA A 1 568 ? 5.555 42.25 32.969 1 98.31 568 ALA A O 1
ATOM 4471 N N . VAL A 1 569 ? 5.316 41.125 31.047 1 98.81 569 VAL A N 1
ATOM 4472 C CA . VAL A 1 569 ? 6.18 40.031 31.406 1 98.81 569 VAL A CA 1
ATOM 4473 C C . VAL A 1 569 ? 7.586 40.25 30.859 1 98.81 569 VAL A C 1
ATOM 4475 O O . VAL A 1 569 ? 8.578 39.938 31.531 1 98.81 569 VAL A O 1
ATOM 4478 N N . VAL A 1 570 ? 7.668 40.781 29.625 1 98.88 570 VAL A N 1
ATOM 4479 C CA . VAL A 1 570 ? 8.961 41.062 29 1 98.88 570 VAL A CA 1
ATOM 4480 C C . VAL A 1 570 ? 9.078 42.531 28.703 1 98.88 570 VAL A C 1
ATOM 4482 O O . VAL A 1 570 ? 8.062 43.25 28.625 1 98.88 570 VAL A O 1
ATOM 4485 N N . ASP A 1 571 ? 10.273 43 28.547 1 98.56 571 ASP A N 1
ATOM 4486 C CA . ASP A 1 571 ? 10.5 44.375 28.109 1 98.56 571 ASP A CA 1
ATOM 4487 C C . ASP A 1 571 ? 10.484 44.5 26.594 1 98.56 571 ASP A C 1
ATOM 4489 O O . ASP A 1 571 ? 10.281 43.5 25.891 1 98.56 571 ASP A O 1
ATOM 4493 N N . PRO A 1 572 ? 10.633 45.625 26 1 98.38 572 PRO A N 1
ATOM 4494 C CA . PRO A 1 572 ? 10.516 45.781 24.547 1 98.38 572 PRO A CA 1
ATOM 4495 C C . PRO A 1 572 ? 11.641 45.125 23.781 1 98.38 572 PRO A C 1
ATOM 4497 O O . PRO A 1 572 ? 11.578 45 22.562 1 98.38 572 PRO A O 1
ATOM 4500 N N . GLU A 1 573 ? 12.664 44.656 24.453 1 98.19 573 GLU A N 1
ATOM 4501 C CA . GLU A 1 573 ? 13.711 43.844 23.828 1 98.19 573 GLU A CA 1
ATOM 4502 C C . GLU A 1 573 ? 13.508 42.375 24.094 1 98.19 573 GLU A C 1
ATOM 4504 O O . GLU A 1 573 ? 14.398 41.562 23.828 1 98.19 573 GLU A O 1
ATOM 4509 N N . LEU A 1 574 ? 12.398 42.031 24.703 1 98.81 574 LEU A N 1
ATOM 4510 C CA . LEU A 1 574 ? 11.844 40.688 24.844 1 98.81 574 LEU A CA 1
ATOM 4511 C C . LEU A 1 574 ? 12.547 39.938 25.969 1 98.81 574 LEU A C 1
ATOM 4513 O O . LEU A 1 574 ? 12.492 38.719 26.016 1 98.81 574 LEU A O 1
ATOM 4517 N N . ARG A 1 575 ? 13.336 40.656 26.797 1 98.75 575 ARG A N 1
ATOM 4518 C CA . ARG A 1 575 ? 13.938 40.062 27.984 1 98.75 575 ARG A CA 1
ATOM 4519 C C . ARG A 1 575 ? 12.906 39.875 29.094 1 98.75 575 ARG A C 1
ATOM 4521 O O . ARG A 1 575 ? 12.125 40.781 29.375 1 98.75 575 ARG A O 1
ATOM 4528 N N . VAL A 1 576 ? 12.898 38.75 29.672 1 98.88 576 VAL A N 1
ATOM 4529 C CA . VAL A 1 576 ? 11.984 38.5 30.781 1 98.88 576 VAL A CA 1
ATOM 4530 C C . VAL A 1 576 ? 12.375 39.375 31.969 1 98.88 576 VAL A C 1
ATOM 4532 O O . VAL A 1 576 ? 13.531 39.344 32.406 1 98.88 576 VAL A O 1
ATOM 4535 N N . ARG A 1 577 ? 11.453 40.062 32.531 1 98.5 577 ARG A N 1
ATOM 4536 C CA . ARG A 1 577 ? 11.711 40.969 33.625 1 98.5 577 ARG A CA 1
ATOM 4537 C C . ARG A 1 577 ? 12.133 40.188 34.875 1 98.5 577 ARG A C 1
ATOM 4539 O O . ARG A 1 577 ? 11.625 39.094 35.156 1 98.5 577 ARG A O 1
ATOM 4546 N N . LYS A 1 578 ? 13.109 40.719 35.594 1 97.75 578 LYS A N 1
ATOM 4547 C CA . LYS A 1 578 ? 13.578 40.219 36.906 1 97.75 578 LYS A CA 1
ATOM 4548 C C . LYS A 1 578 ? 14.414 38.938 36.719 1 97.75 578 LYS A C 1
ATOM 4550 O O . LYS A 1 578 ? 14.758 38.281 37.688 1 97.75 578 LYS A O 1
ATOM 4555 N N . VAL A 1 579 ? 14.688 38.562 35.5 1 98.25 579 VAL A N 1
ATOM 4556 C CA . VAL A 1 579 ? 15.469 37.375 35.219 1 98.25 579 VAL A CA 1
ATOM 4557 C C . VAL A 1 579 ? 16.594 37.719 34.219 1 98.25 579 VAL A C 1
ATOM 4559 O O . VAL A 1 579 ? 16.391 38.5 33.312 1 98.25 579 VAL A O 1
ATOM 4562 N N . GLN A 1 580 ? 17.75 37.156 34.469 1 98.06 580 GLN A N 1
ATOM 4563 C CA . GLN A 1 580 ? 18.875 37.406 33.562 1 98.06 580 GLN A CA 1
ATOM 4564 C C . GLN A 1 580 ? 19.125 36.219 32.656 1 98.06 580 GLN A C 1
ATOM 4566 O O . GLN A 1 580 ? 19.125 35.062 33.094 1 98.06 580 GLN A O 1
ATOM 4571 N N . GLY A 1 581 ? 19.234 36.5 31.344 1 98.31 581 GLY A N 1
ATOM 4572 C CA . GLY A 1 581 ? 19.625 35.469 30.406 1 98.31 581 GLY A CA 1
ATOM 4573 C C . GLY A 1 581 ? 18.453 34.719 29.797 1 98.31 581 GLY A C 1
ATOM 4574 O O . GLY A 1 581 ? 18.594 33.594 29.328 1 98.31 581 GLY A O 1
ATOM 4575 N N . LEU A 1 582 ? 17.25 35.375 29.844 1 98.81 582 LEU A N 1
ATOM 4576 C CA . LEU A 1 582 ? 16.047 34.719 29.344 1 98.81 582 LEU A CA 1
ATOM 4577 C C . LEU A 1 582 ? 15.234 35.688 28.469 1 98.81 582 LEU A C 1
ATOM 4579 O O . LEU A 1 582 ? 14.977 36.844 28.875 1 98.81 582 LEU A O 1
ATOM 4583 N N . ARG A 1 583 ? 14.883 35.25 27.266 1 98.88 583 ARG A N 1
ATOM 4584 C CA . ARG A 1 583 ? 13.953 36 26.406 1 98.88 583 ARG A CA 1
ATOM 4585 C C . ARG A 1 583 ? 12.781 35.094 26 1 98.88 583 ARG A C 1
ATOM 4587 O O . ARG A 1 583 ? 12.883 33.875 26.016 1 98.88 583 ARG A O 1
ATOM 4594 N N . VAL A 1 584 ? 11.672 35.719 25.75 1 98.94 584 VAL A N 1
ATOM 4595 C CA . VAL A 1 584 ? 10.539 35.094 25.078 1 98.94 584 VAL A CA 1
ATOM 4596 C C . VAL A 1 584 ? 10.359 35.688 23.688 1 98.94 584 VAL A C 1
ATOM 4598 O O . VAL A 1 584 ? 10.227 36.906 23.547 1 98.94 584 VAL A O 1
ATOM 4601 N N . ILE A 1 585 ? 10.406 34.844 22.672 1 98.94 585 ILE A N 1
ATOM 4602 C CA . ILE A 1 585 ? 10.266 35.312 21.297 1 98.94 585 ILE A CA 1
ATOM 4603 C C . ILE A 1 585 ? 9.234 34.438 20.562 1 98.94 585 ILE A C 1
ATOM 4605 O O . ILE A 1 585 ? 9.586 33.469 19.922 1 98.94 585 ILE A O 1
ATOM 4609 N N . ASP A 1 586 ? 8.031 34.75 20.656 1 98.81 586 ASP A N 1
ATOM 4610 C CA . ASP A 1 586 ? 6.902 34.125 19.969 1 98.81 586 ASP A CA 1
ATOM 4611 C C . ASP A 1 586 ? 5.645 35 20.078 1 98.81 586 ASP A C 1
ATOM 4613 O O . ASP A 1 586 ? 5.719 36.156 20.438 1 98.81 586 ASP A O 1
ATOM 4617 N N . ALA A 1 587 ? 4.539 34.438 19.734 1 98.75 587 ALA A N 1
ATOM 4618 C CA . ALA A 1 587 ? 3.307 35.219 19.641 1 98.75 587 ALA A CA 1
ATOM 4619 C C . ALA A 1 587 ? 2.848 35.688 21.016 1 98.75 587 ALA A C 1
ATOM 4621 O O . ALA A 1 587 ? 2.031 36.594 21.141 1 98.75 587 ALA A O 1
ATOM 4622 N N . SER A 1 588 ? 3.361 35.062 22.094 1 98.88 588 SER A N 1
ATOM 4623 C CA . SER A 1 588 ? 2.926 35.406 23.438 1 98.88 588 SER A CA 1
ATOM 4624 C C . SER A 1 588 ? 3.367 36.812 23.828 1 98.88 588 SER A C 1
ATOM 4626 O O . SER A 1 588 ? 2.785 37.438 24.734 1 98.88 588 SER A O 1
ATOM 4628 N N . ILE A 1 589 ? 4.285 37.406 23.172 1 98.88 589 ILE A N 1
ATOM 4629 C CA . ILE A 1 589 ? 4.848 38.688 23.594 1 98.88 589 ILE A CA 1
ATOM 4630 C C . ILE A 1 589 ? 3.969 39.844 23.094 1 98.88 589 ILE A C 1
ATOM 4632 O O . ILE A 1 589 ? 4.117 40.969 23.531 1 98.88 589 ILE A O 1
ATOM 4636 N N . MET A 1 590 ? 3.051 39.562 22.203 1 98.75 590 MET A N 1
ATOM 4637 C CA . MET A 1 590 ? 2.211 40.625 21.656 1 98.75 590 MET A CA 1
ATOM 4638 C C . MET A 1 590 ? 1.434 41.312 22.766 1 98.75 590 MET A C 1
ATOM 4640 O O . MET A 1 590 ? 0.779 40.656 23.578 1 98.75 590 MET A O 1
ATOM 4644 N N . PRO A 1 591 ? 1.504 42.656 22.781 1 98.06 591 PRO A N 1
ATOM 4645 C CA . PRO A 1 591 ? 0.657 43.312 23.766 1 98.06 591 PRO A CA 1
ATOM 4646 C C . PRO A 1 591 ? -0.833 43.125 23.484 1 98.06 591 PRO A C 1
ATOM 4648 O O . PRO A 1 591 ? -1.622 42.969 24.422 1 98.06 591 PRO A O 1
ATOM 4651 N N . SER A 1 592 ? -1.124 43.188 22.266 1 97.69 592 SER A N 1
ATOM 4652 C CA . SER A 1 592 ? -2.459 42.906 21.75 1 97.69 592 SER A CA 1
ATOM 4653 C C . SER A 1 592 ? -2.387 42.125 20.438 1 97.69 592 SER A C 1
ATOM 4655 O O . SER A 1 592 ? -1.442 42.312 19.656 1 97.69 592 SER A O 1
ATOM 4657 N N . VAL A 1 593 ? -3.363 41.312 20.25 1 98.12 593 VAL A N 1
ATOM 4658 C CA . VAL A 1 593 ? -3.363 40.469 19.062 1 98.12 593 VAL A CA 1
ATOM 4659 C C . VAL A 1 593 ? -3.473 41.344 17.812 1 98.12 593 VAL A C 1
ATOM 4661 O O . VAL A 1 593 ? -4.105 42.406 17.859 1 98.12 593 VAL A O 1
ATOM 4664 N N . VAL A 1 594 ? -2.875 40.969 16.75 1 98.44 594 VAL A N 1
ATOM 4665 C CA . VAL A 1 594 ? -2.85 41.719 15.516 1 98.44 594 VAL A CA 1
ATOM 4666 C C . VAL A 1 594 ? -4.145 41.5 14.742 1 98.44 594 VAL A C 1
ATOM 4668 O O . VAL A 1 594 ? -4.859 40.531 14.984 1 98.44 594 VAL A O 1
ATOM 4671 N N . ARG A 1 595 ? -4.418 42.5 13.828 1 98.44 595 ARG A N 1
ATOM 4672 C CA . ARG A 1 595 ? -5.582 42.406 12.961 1 98.44 595 ARG A CA 1
ATOM 4673 C C . ARG A 1 595 ? -5.312 41.5 11.766 1 98.44 595 ARG A C 1
ATOM 4675 O O . ARG A 1 595 ? -5.215 41.938 10.633 1 98.44 595 ARG A O 1
ATOM 4682 N N . GLY A 1 596 ? -5.363 40.156 12 1 97.62 596 GLY A N 1
ATOM 4683 C CA . GLY A 1 596 ? -5.125 39.156 10.977 1 97.62 596 GLY A CA 1
ATOM 4684 C C . GLY A 1 596 ? -4.457 37.906 11.508 1 97.62 596 GLY A C 1
ATOM 4685 O O . GLY A 1 596 ? -4.266 37.781 12.719 1 97.62 596 GLY A O 1
ATOM 4686 N N . ASN A 1 597 ? -4.113 36.969 10.625 1 97.44 597 ASN A N 1
ATOM 4687 C CA . ASN A 1 597 ? -3.439 35.75 11 1 97.44 597 ASN A CA 1
ATOM 4688 C C . ASN A 1 597 ? -2.084 36 11.648 1 97.44 597 ASN A C 1
ATOM 4690 O O . ASN A 1 597 ? -1.426 37 11.32 1 97.44 597 ASN A O 1
ATOM 4694 N N . THR A 1 598 ? -1.623 35.125 12.461 1 98.25 598 THR A N 1
ATOM 4695 C CA . THR A 1 598 ? -0.529 35.469 13.352 1 98.25 598 THR A CA 1
ATOM 4696 C C . THR A 1 598 ? 0.776 34.844 12.898 1 98.25 598 THR A C 1
ATOM 4698 O O . THR A 1 598 ? 1.834 35.094 13.477 1 98.25 598 THR A O 1
ATOM 4701 N N . ASN A 1 599 ? 0.729 34 11.883 1 98.38 599 ASN A N 1
ATOM 4702 C CA . ASN A 1 599 ? 1.939 33.281 11.461 1 98.38 599 ASN A CA 1
ATOM 4703 C C . ASN A 1 599 ? 3.02 34.25 11 1 98.38 599 ASN A C 1
ATOM 4705 O O . ASN A 1 599 ? 4.156 34.188 11.469 1 98.38 599 ASN A O 1
ATOM 4709 N N . ALA A 1 600 ? 2.699 35.156 10.078 1 98.69 600 ALA A N 1
ATOM 4710 C CA . ALA A 1 600 ? 3.666 36.125 9.555 1 98.69 600 ALA A CA 1
ATOM 4711 C C . ALA A 1 600 ? 4.199 37.031 10.656 1 98.69 600 ALA A C 1
ATOM 4713 O O . ALA A 1 600 ? 5.41 37.219 10.781 1 98.69 600 ALA A O 1
ATOM 4714 N N . PRO A 1 601 ? 3.33 37.562 11.477 1 98.81 601 PRO A N 1
ATOM 4715 C CA . PRO A 1 601 ? 3.836 38.375 12.586 1 98.81 601 PRO A CA 1
ATOM 4716 C C . PRO A 1 601 ? 4.762 37.594 13.516 1 98.81 601 PRO A C 1
ATOM 4718 O O . PRO A 1 601 ? 5.73 38.125 14.039 1 98.81 601 PRO A O 1
ATOM 4721 N N . SER A 1 602 ? 4.477 36.344 13.758 1 98.88 602 SER A N 1
ATOM 4722 C CA . SER A 1 602 ? 5.336 35.531 14.609 1 98.88 602 SER A CA 1
ATOM 4723 C C . SER A 1 602 ? 6.719 35.344 13.992 1 98.88 602 SER A C 1
ATOM 4725 O O . SER A 1 602 ? 7.727 35.344 14.703 1 98.88 602 SER A O 1
ATOM 4727 N N . ILE A 1 603 ? 6.723 35.125 12.688 1 98.88 603 ILE A N 1
ATOM 4728 C CA . ILE A 1 603 ? 7.992 35.031 11.977 1 98.88 603 ILE A CA 1
ATOM 4729 C C . ILE A 1 603 ? 8.75 36.344 12.086 1 98.88 603 ILE A C 1
ATOM 4731 O O . ILE A 1 603 ? 9.953 36.344 12.336 1 98.88 603 ILE A O 1
ATOM 4735 N N . MET A 1 604 ? 8.031 37.438 11.883 1 98.88 604 MET A N 1
ATOM 4736 C CA . MET A 1 604 ? 8.617 38.781 12.039 1 98.88 604 MET A CA 1
ATOM 4737 C C . MET A 1 604 ? 9.203 38.969 13.438 1 98.88 604 MET A C 1
ATOM 4739 O O . MET A 1 604 ? 10.312 39.469 13.586 1 98.88 604 MET A O 1
ATOM 4743 N N . ILE A 1 605 ? 8.523 38.531 14.43 1 98.94 605 ILE A N 1
ATOM 4744 C CA . ILE A 1 605 ? 8.992 38.594 15.812 1 98.94 605 ILE A CA 1
ATOM 4745 C C . ILE A 1 605 ? 10.281 37.781 15.953 1 98.94 605 ILE A C 1
ATOM 4747 O O . ILE A 1 605 ? 11.203 38.188 16.656 1 98.94 605 ILE A O 1
ATOM 4751 N N . GLY A 1 606 ? 10.305 36.625 15.305 1 98.94 606 GLY A N 1
ATOM 4752 C CA . GLY A 1 606 ? 11.523 35.812 15.297 1 98.94 606 GLY A CA 1
ATOM 4753 C C . GLY A 1 606 ? 12.703 36.562 14.68 1 98.94 606 GLY A C 1
ATOM 4754 O O . GLY A 1 606 ? 13.805 36.531 15.227 1 98.94 606 GLY A O 1
ATOM 4755 N N . GLU A 1 607 ? 12.477 37.188 13.539 1 98.81 607 GLU A N 1
ATOM 4756 C CA . GLU A 1 607 ? 13.516 37.969 12.867 1 98.81 607 GLU A CA 1
ATOM 4757 C C . GLU A 1 607 ? 14.031 39.094 13.758 1 98.81 607 GLU A C 1
ATOM 4759 O O . GLU A 1 607 ? 15.242 39.25 13.922 1 98.81 607 GLU A O 1
ATOM 4764 N N . LYS A 1 608 ? 13.164 39.781 14.281 1 98.88 608 LYS A N 1
ATOM 4765 C CA . LYS A 1 608 ? 13.539 40.938 15.094 1 98.88 608 LYS A CA 1
ATOM 4766 C C . LYS A 1 608 ? 14.219 40.5 16.391 1 98.88 608 LYS A C 1
ATOM 4768 O O . LYS A 1 608 ? 15.203 41.125 16.812 1 98.88 608 LYS A O 1
ATOM 4773 N N . GLY A 1 609 ? 13.633 39.531 17 1 98.81 609 GLY A N 1
ATOM 4774 C CA . GLY A 1 609 ? 14.25 39 18.203 1 98.81 609 GLY A CA 1
ATOM 4775 C C . GLY A 1 609 ? 15.68 38.531 18 1 98.81 609 GLY A C 1
ATOM 4776 O O . GLY A 1 609 ? 16.562 38.844 18.812 1 98.81 609 GLY A O 1
ATOM 4777 N N . ALA A 1 610 ? 15.914 37.844 16.953 1 98.81 610 ALA A N 1
ATOM 4778 C CA . ALA A 1 610 ? 17.266 37.406 16.625 1 98.81 610 ALA A CA 1
ATOM 4779 C C . ALA A 1 610 ? 18.203 38.594 16.406 1 98.81 610 ALA A C 1
ATOM 4781 O O . ALA A 1 610 ? 19.359 38.562 16.828 1 98.81 610 ALA A O 1
ATOM 4782 N N . ASP A 1 611 ? 17.688 39.562 15.719 1 98.44 611 ASP A N 1
ATOM 4783 C CA . ASP A 1 611 ? 18.469 40.75 15.477 1 98.44 611 ASP A CA 1
ATOM 4784 C C . ASP A 1 611 ? 18.844 41.438 16.797 1 98.44 611 ASP A C 1
ATOM 4786 O O . ASP A 1 611 ? 19.969 41.906 16.953 1 98.44 611 ASP A O 1
ATOM 4790 N N . MET A 1 612 ? 17.969 41.562 17.719 1 98.12 612 MET A N 1
ATOM 4791 C CA . MET A 1 612 ? 18.219 42.156 19.047 1 98.12 612 MET A CA 1
ATOM 4792 C C . MET A 1 612 ? 19.328 41.375 19.766 1 98.12 612 MET A C 1
ATOM 4794 O O . MET A 1 612 ? 20.203 42 20.375 1 98.12 612 MET A O 1
ATOM 4798 N N . ILE A 1 613 ? 19.25 40.125 19.688 1 98.31 613 ILE A N 1
ATOM 4799 C CA . ILE A 1 613 ? 20.219 39.281 20.359 1 98.31 613 ILE A CA 1
ATOM 4800 C C . ILE A 1 613 ? 21.594 39.469 19.734 1 98.31 613 ILE A C 1
ATOM 4802 O O . ILE A 1 613 ? 22.594 39.625 20.438 1 98.31 613 ILE A O 1
ATOM 4806 N N . LYS A 1 614 ? 21.641 39.469 18.438 1 97.81 614 LYS A N 1
ATOM 4807 C CA . LYS A 1 614 ? 22.906 39.688 17.734 1 97.81 614 LYS A CA 1
ATOM 4808 C C . LYS A 1 614 ? 23.516 41.031 18.094 1 97.81 614 LYS A C 1
ATOM 4810 O O . LYS A 1 614 ? 24.734 41.125 18.328 1 97.81 614 LYS A O 1
ATOM 4815 N N . LYS A 1 615 ? 22.719 42.062 18.109 1 96.06 615 LYS A N 1
ATOM 4816 C CA . LYS A 1 615 ? 23.203 43.375 18.453 1 96.06 615 LYS A CA 1
ATOM 4817 C C . LYS A 1 615 ? 23.766 43.406 19.875 1 96.06 615 LYS A C 1
ATOM 4819 O O . LYS A 1 615 ? 24.812 44.031 20.109 1 96.06 615 LYS A O 1
ATOM 4824 N N . GLN A 1 616 ? 23.156 42.75 20.734 1 95.5 616 GLN A N 1
ATOM 4825 C CA . GLN A 1 616 ? 23.578 42.719 22.125 1 95.5 616 GLN A CA 1
ATOM 4826 C C . GLN A 1 616 ? 24.891 41.969 22.297 1 95.5 616 GLN A C 1
ATOM 4828 O O . GLN A 1 616 ? 25.797 42.438 23 1 95.5 616 GLN A O 1
ATOM 4833 N N . TRP A 1 617 ? 25.094 40.844 21.734 1 95 617 TRP A N 1
ATOM 4834 C CA . TRP A 1 617 ? 26.203 39.969 22.047 1 95 617 TRP A CA 1
ATOM 4835 C C . TRP A 1 617 ? 27.359 40.188 21.078 1 95 617 TRP A C 1
ATOM 4837 O O . TRP A 1 617 ? 28.5 39.812 21.391 1 95 617 TRP A O 1
ATOM 4847 N N . LEU A 1 618 ? 27.062 40.719 19.891 1 91.56 618 LEU A N 1
ATOM 4848 C CA . LEU A 1 618 ? 28.156 41.031 18.984 1 91.56 618 LEU A CA 1
ATOM 4849 C C . LEU A 1 618 ? 28.75 42.375 19.312 1 91.56 618 LEU A C 1
ATOM 4851 O O . LEU A 1 618 ? 29.938 42.625 19.031 1 91.56 618 LEU A O 1
ATOM 4855 N N . SER A 1 619 ? 27.984 43.375 19.703 1 80.88 619 SER A N 1
ATOM 4856 C CA . SER A 1 619 ? 28.516 44.656 20.141 1 80.88 619 SER A CA 1
ATOM 4857 C C . SER A 1 619 ? 29.375 44.5 21.375 1 80.88 619 SER A C 1
ATOM 4859 O O . SER A 1 619 ? 30.391 45.188 21.531 1 80.88 619 SER A O 1
ATOM 4861 N N . ASN A 1 620 ? 29.047 43.688 22.234 1 61.81 620 ASN A N 1
ATOM 4862 C CA . ASN A 1 620 ? 29.828 43.438 23.453 1 61.81 620 ASN A CA 1
ATOM 4863 C C . ASN A 1 620 ? 31.156 42.75 23.141 1 61.81 620 ASN A C 1
ATOM 4865 O O . ASN A 1 620 ? 32.156 42.969 23.844 1 61.81 620 ASN A O 1
ATOM 4869 N N . HIS A 1 621 ? 31.234 41.969 22.078 1 53.75 621 HIS A N 1
ATOM 4870 C CA . HIS A 1 621 ? 32.5 41.344 21.672 1 53.75 621 HIS A CA 1
ATOM 4871 C C . HIS A 1 621 ? 33.469 42.375 21.109 1 53.75 621 HIS A C 1
ATOM 4873 O O . HIS A 1 621 ? 34.688 42.219 21.203 1 53.75 621 HIS A O 1
ATOM 4879 N N . LYS A 1 622 ? 33.062 43.25 20.375 1 54.06 622 LYS A N 1
ATOM 4880 C CA . LYS A 1 622 ? 34 44.25 19.891 1 54.06 622 LYS A CA 1
ATOM 4881 C C . LYS A 1 622 ? 34.562 45.062 21.062 1 54.06 622 LYS A C 1
ATOM 4883 O O . LYS A 1 622 ? 35.688 45.594 20.969 1 54.06 622 LYS A O 1
ATOM 4888 N N . LEU A 1 623 ? 33.75 45.312 22.031 1 40.66 623 LEU A N 1
ATOM 4889 C CA . LEU A 1 623 ? 34.188 46.062 23.188 1 40.66 623 LEU A CA 1
ATOM 4890 C C . LEU A 1 623 ? 35.188 45.281 24.016 1 40.66 623 LEU A C 1
ATOM 4892 O O . LEU A 1 623 ? 36.125 45.844 24.594 1 40.66 623 LEU A O 1
ATOM 4896 N N . HIS A 1 624 ? 34.75 43.938 24.141 1 41.34 624 HIS A N 1
ATOM 4897 C CA . HIS A 1 624 ? 35.719 43.188 24.906 1 41.34 624 HIS A CA 1
ATOM 4898 C C . HIS A 1 624 ? 37.031 43 24.125 1 41.34 624 HIS A C 1
ATOM 4900 O O . HIS A 1 624 ? 38.062 42.719 24.703 1 41.34 624 HIS A O 1
ATOM 4906 N N . THR A 1 625 ? 36.906 42.875 22.812 1 39.69 625 THR A N 1
ATOM 4907 C CA . THR A 1 625 ? 38.156 42.812 22.062 1 39.69 625 THR A CA 1
ATOM 4908 C C . THR A 1 625 ? 38.844 44.156 22.047 1 39.69 625 THR A C 1
ATOM 4910 O O . THR A 1 625 ? 40.062 44.25 21.797 1 39.69 625 THR A O 1
ATOM 4913 N N . GLU A 1 626 ? 38.125 45.156 22.016 1 32.84 626 GLU A N 1
ATOM 4914 C CA . GLU A 1 626 ? 38.781 46.469 22.031 1 32.84 626 GLU A CA 1
ATOM 4915 C C . GLU A 1 626 ? 39.281 46.812 23.422 1 32.84 626 GLU A C 1
ATOM 4917 O O . GLU A 1 626 ? 40.125 47.688 23.578 1 32.84 626 GLU A O 1
ATOM 4922 N N . LEU A 1 627 ? 38.75 46.219 24.422 1 30.98 627 LEU A N 1
ATOM 4923 C CA . LEU A 1 627 ? 39.406 46.469 25.703 1 30.98 627 LEU A CA 1
ATOM 4924 C C . LEU A 1 627 ? 40.562 45.5 25.906 1 30.98 627 LEU A C 1
ATOM 4926 O O . LEU A 1 627 ? 41.469 45.75 26.734 1 30.98 627 LEU A O 1
ATOM 4930 N N . MET B 1 1 ? 5.477 -14.516 7.723 1 62.22 1 MET B N 1
ATOM 4931 C CA . MET B 1 1 ? 4.102 -14.023 7.75 1 62.22 1 MET B CA 1
ATOM 4932 C C . MET B 1 1 ? 3.887 -12.945 6.691 1 62.22 1 MET B C 1
ATOM 4934 O O . MET B 1 1 ? 4.789 -12.156 6.414 1 62.22 1 MET B O 1
ATOM 4938 N N . SER B 1 2 ? 2.762 -13.18 5.957 1 78.19 2 SER B N 1
ATOM 4939 C CA . SER B 1 2 ? 2.383 -12.109 5.035 1 78.19 2 SER B CA 1
ATOM 4940 C C . SER B 1 2 ? 2.32 -10.766 5.746 1 78.19 2 SER B C 1
ATOM 4942 O O . SER B 1 2 ? 1.707 -10.641 6.809 1 78.19 2 SER B O 1
ATOM 4944 N N . TRP B 1 3 ? 3.045 -9.797 5.246 1 81 3 TRP B N 1
ATOM 4945 C CA . TRP B 1 3 ? 3.143 -8.484 5.887 1 81 3 TRP B CA 1
ATOM 4946 C C . TRP B 1 3 ? 1.76 -7.883 6.102 1 81 3 TRP B C 1
ATOM 4948 O O . TRP B 1 3 ? 1.55 -7.121 7.051 1 81 3 TRP B O 1
ATOM 4958 N N . ALA B 1 4 ? 0.791 -8.297 5.254 1 86.44 4 ALA B N 1
ATOM 4959 C CA . ALA B 1 4 ? -0.552 -7.73 5.332 1 86.44 4 ALA B CA 1
ATOM 4960 C C . ALA B 1 4 ? -1.284 -8.219 6.578 1 86.44 4 ALA B C 1
ATOM 4962 O O . ALA B 1 4 ? -2.301 -7.648 6.977 1 86.44 4 ALA B O 1
ATOM 4963 N N . CYS B 1 5 ? -0.793 -9.32 7.152 1 89.25 5 CYS B N 1
ATOM 4964 C CA . CYS B 1 5 ? -1.43 -9.875 8.344 1 89.25 5 CYS B CA 1
ATOM 4965 C C . CYS B 1 5 ? -0.776 -9.344 9.609 1 89.25 5 CYS B C 1
ATOM 4967 O O . CYS B 1 5 ? -1.185 -9.695 10.719 1 89.25 5 CYS B O 1
ATOM 4969 N N . ASP B 1 6 ? 0.274 -8.523 9.508 1 89.69 6 ASP B N 1
ATOM 4970 C CA . ASP B 1 6 ? 0.924 -7.867 10.641 1 89.69 6 ASP B CA 1
ATOM 4971 C C . ASP B 1 6 ? 0.183 -6.594 11.039 1 89.69 6 ASP B C 1
ATOM 4973 O O . ASP B 1 6 ? 0.312 -5.562 10.375 1 89.69 6 ASP B O 1
ATOM 4977 N N . PRO B 1 7 ? -0.474 -6.645 12.164 1 87.5 7 PRO B N 1
ATOM 4978 C CA . PRO B 1 7 ? -1.309 -5.496 12.523 1 87.5 7 PRO B CA 1
ATOM 4979 C C . PRO B 1 7 ? -0.49 -4.234 12.797 1 87.5 7 PRO B C 1
ATOM 4981 O O . PRO B 1 7 ? -0.951 -3.123 12.523 1 87.5 7 PRO B O 1
ATOM 4984 N N . VAL B 1 8 ? 0.732 -4.352 13.312 1 88 8 VAL B N 1
ATOM 4985 C CA . VAL B 1 8 ? 1.572 -3.197 13.609 1 88 8 VAL B CA 1
ATOM 4986 C C . VAL B 1 8 ? 2.004 -2.521 12.312 1 88 8 VAL B C 1
ATOM 4988 O O . VAL B 1 8 ? 1.895 -1.301 12.172 1 88 8 VAL B O 1
ATOM 4991 N N . LEU B 1 9 ? 2.434 -3.365 11.414 1 86.56 9 LEU B N 1
ATOM 4992 C CA . LEU B 1 9 ? 2.893 -2.826 10.141 1 86.56 9 LEU B CA 1
ATOM 4993 C C . LEU B 1 9 ? 1.739 -2.199 9.367 1 86.56 9 LEU B C 1
ATOM 4995 O O . LEU B 1 9 ? 1.871 -1.097 8.836 1 86.56 9 LEU B O 1
ATOM 4999 N N . THR B 1 10 ? 0.63 -2.932 9.25 1 89.38 10 THR B N 1
ATOM 5000 C CA . THR B 1 10 ? -0.491 -2.416 8.469 1 89.38 10 THR B CA 1
ATOM 5001 C C . THR B 1 10 ? -1.043 -1.139 9.094 1 89.38 10 THR B C 1
ATOM 5003 O O . THR B 1 10 ? -1.426 -0.208 8.383 1 89.38 10 THR B O 1
ATOM 5006 N N . SER B 1 11 ? -1.053 -1.034 10.43 1 88.44 11 SER B N 1
ATOM 5007 C CA . SER B 1 11 ? -1.506 0.18 11.102 1 88.44 11 SER B CA 1
ATOM 5008 C C . SER B 1 11 ? -0.573 1.352 10.812 1 88.44 11 SER B C 1
ATOM 5010 O O . SER B 1 11 ? -1.029 2.475 10.594 1 88.44 11 SER B O 1
ATOM 5012 N N . ASN B 1 12 ? 0.701 1.085 10.82 1 85 12 ASN B N 1
ATOM 5013 C CA . ASN B 1 12 ? 1.678 2.123 10.516 1 85 12 ASN B CA 1
ATOM 5014 C C . ASN B 1 12 ? 1.499 2.652 9.094 1 85 12 ASN B C 1
ATOM 5016 O O . ASN B 1 12 ? 1.592 3.859 8.859 1 85 12 ASN B O 1
ATOM 5020 N N . ILE B 1 13 ? 1.25 1.733 8.195 1 85.94 13 ILE B N 1
ATOM 5021 C CA . ILE B 1 13 ? 1.061 2.127 6.805 1 85.94 13 ILE B CA 1
ATOM 5022 C C . ILE B 1 13 ? -0.236 2.922 6.664 1 85.94 13 ILE B C 1
ATOM 5024 O O . ILE B 1 13 ? -0.247 4.004 6.074 1 85.94 13 ILE B O 1
ATOM 5028 N N . VAL B 1 14 ? -1.291 2.438 7.25 1 88.62 14 VAL B N 1
ATOM 5029 C CA . VAL B 1 14 ? -2.588 3.1 7.156 1 88.62 14 VAL B CA 1
ATOM 5030 C C . VAL B 1 14 ? -2.5 4.496 7.773 1 88.62 14 VAL B C 1
ATOM 5032 O O . VAL B 1 14 ? -2.967 5.473 7.18 1 88.62 14 VAL B O 1
ATOM 5035 N N . ASN B 1 15 ? -1.858 4.609 8.891 1 84.81 15 ASN B N 1
ATOM 5036 C CA . ASN B 1 15 ? -1.751 5.887 9.594 1 84.81 15 ASN B CA 1
ATOM 5037 C C . ASN B 1 15 ? -0.908 6.887 8.805 1 84.81 15 ASN B C 1
ATOM 5039 O O . ASN B 1 15 ? -1.123 8.094 8.898 1 84.81 15 ASN B O 1
ATOM 5043 N N . SER B 1 16 ? 0.012 6.391 8.109 1 84 16 SER B N 1
ATOM 5044 C CA . SER B 1 16 ? 0.868 7.27 7.32 1 84 16 SER B CA 1
ATOM 5045 C C . SER B 1 16 ? 0.08 7.953 6.211 1 84 16 SER B C 1
ATOM 5047 O O . SER B 1 16 ? 0.537 8.945 5.637 1 84 16 SER B O 1
ATOM 5049 N N . TYR B 1 17 ? -1.161 7.43 5.953 1 86 17 TYR B N 1
ATOM 5050 C CA . TYR B 1 17 ? -1.981 8.031 4.902 1 86 17 TYR B CA 1
ATOM 5051 C C . TYR B 1 17 ? -3.236 8.664 5.488 1 86 17 TYR B C 1
ATOM 5053 O O . TYR B 1 17 ? -4.242 8.82 4.793 1 86 17 TYR B O 1
ATOM 5061 N N . GLN B 1 18 ? -3.189 9.016 6.688 1 84.75 18 GLN B N 1
ATOM 5062 C CA . GLN B 1 18 ? -4.34 9.633 7.344 1 84.75 18 GLN B CA 1
ATOM 5063 C C . GLN B 1 18 ? -4.738 10.93 6.652 1 84.75 18 GLN B C 1
ATOM 5065 O O . GLN B 1 18 ? -5.91 11.32 6.672 1 84.75 18 GLN B O 1
ATOM 5070 N N . THR B 1 19 ? -3.787 11.523 5.984 1 85.94 19 THR B N 1
ATOM 5071 C CA . THR B 1 19 ? -4.016 12.797 5.301 1 85.94 19 THR B CA 1
ATOM 5072 C C . THR B 1 19 ? -5.023 12.625 4.168 1 85.94 19 THR B C 1
ATOM 5074 O O . THR B 1 19 ? -5.711 13.578 3.793 1 85.94 19 THR B O 1
ATOM 5077 N N . ALA B 1 20 ? -5.09 11.375 3.697 1 85.12 20 ALA B N 1
ATOM 5078 C CA . ALA B 1 20 ? -5.98 11.125 2.568 1 85.12 20 ALA B CA 1
ATOM 5079 C C . ALA B 1 20 ? -7.43 10.992 3.033 1 85.12 20 ALA B C 1
ATOM 5081 O O . ALA B 1 20 ? -8.352 10.945 2.213 1 85.12 20 ALA B O 1
ATOM 5082 N N . GLY B 1 21 ? -7.668 11.055 4.344 1 87.31 21 GLY B N 1
ATOM 5083 C CA . GLY B 1 21 ? -9.031 11.117 4.848 1 87.31 21 GLY B CA 1
ATOM 5084 C C . GLY B 1 21 ? -9.539 9.789 5.355 1 87.31 21 GLY B C 1
ATOM 5085 O O . GLY B 1 21 ? -8.93 8.742 5.113 1 87.31 21 GLY B O 1
ATOM 5086 N N . PRO B 1 22 ? -10.625 9.812 6.055 1 84.94 22 PRO B N 1
ATOM 5087 C CA . PRO B 1 22 ? -11.141 8.625 6.734 1 84.94 22 PRO B CA 1
ATOM 5088 C C . PRO B 1 22 ? -11.555 7.52 5.762 1 84.94 22 PRO B C 1
ATOM 5090 O O . PRO B 1 22 ? -11.312 6.336 6.023 1 84.94 22 PRO B O 1
ATOM 5093 N N . LEU B 1 23 ? -12.164 7.957 4.656 1 82.56 23 LEU B N 1
ATOM 5094 C CA . LEU B 1 23 ? -12.617 6.941 3.707 1 82.56 23 LEU B CA 1
ATOM 5095 C C . LEU B 1 23 ? -11.43 6.172 3.131 1 82.56 23 LEU B C 1
ATOM 5097 O O . LEU B 1 23 ? -11.492 4.949 2.98 1 82.56 23 LEU B O 1
ATOM 5101 N N . PHE B 1 24 ? -10.414 6.832 2.816 1 89.56 24 PHE B N 1
ATOM 5102 C CA . PHE B 1 24 ? -9.227 6.18 2.277 1 89.56 24 PHE B CA 1
ATOM 5103 C C . PHE B 1 24 ? -8.594 5.266 3.318 1 89.56 24 PHE B C 1
ATOM 5105 O O . PHE B 1 24 ? -8.219 4.129 3.012 1 89.56 24 PHE B O 1
ATOM 5112 N N . MET B 1 25 ? -8.484 5.801 4.52 1 88.06 25 MET B N 1
ATOM 5113 C CA . MET B 1 25 ? -7.895 5.004 5.59 1 88.06 25 MET B CA 1
ATOM 5114 C C . MET B 1 25 ? -8.688 3.719 5.809 1 88.06 25 MET B C 1
ATOM 5116 O O . MET B 1 25 ? -8.109 2.635 5.902 1 88.06 25 MET B O 1
ATOM 5120 N N . GLN B 1 26 ? -9.984 3.883 5.863 1 87.31 26 GLN B N 1
ATOM 5121 C CA . GLN B 1 26 ? -10.844 2.725 6.074 1 87.31 26 GLN B CA 1
ATOM 5122 C C . GLN B 1 26 ? -10.727 1.73 4.922 1 87.31 26 GLN B C 1
ATOM 5124 O O . GLN B 1 26 ? -10.695 0.519 5.1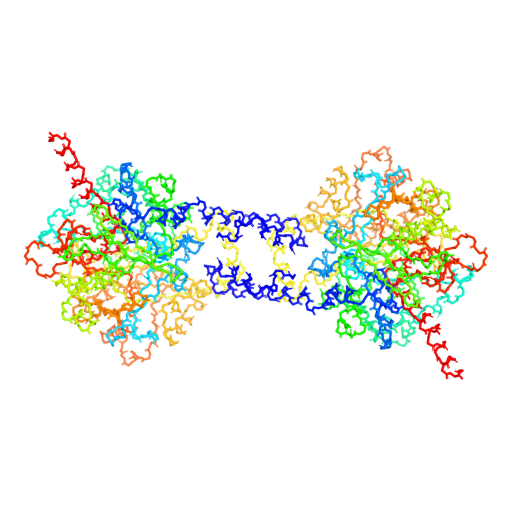45 1 87.31 26 GLN B O 1
ATOM 5129 N N . SER B 1 27 ? -10.664 2.227 3.729 1 87.81 27 SER B N 1
ATOM 5130 C CA . SER B 1 27 ? -10.547 1.368 2.553 1 87.81 27 SER B CA 1
ATOM 5131 C C . SER B 1 27 ? -9.219 0.622 2.541 1 87.81 27 SER B C 1
ATOM 5133 O O . SER B 1 27 ? -9.164 -0.556 2.18 1 87.81 27 SER B O 1
ATOM 5135 N N . LEU B 1 28 ? -8.188 1.327 2.84 1 89.62 28 LEU B N 1
ATOM 5136 C CA . LEU B 1 28 ? -6.863 0.707 2.877 1 89.62 28 LEU B CA 1
ATOM 5137 C C . LEU B 1 28 ? -6.809 -0.384 3.941 1 89.62 28 LEU B C 1
ATOM 5139 O O . LEU B 1 28 ? -6.227 -1.448 3.717 1 89.62 28 LEU B O 1
ATOM 5143 N N . GLN B 1 29 ? -7.426 -0.109 5.113 1 89.5 29 GLN B N 1
ATOM 5144 C CA . GLN B 1 29 ? -7.5 -1.104 6.176 1 89.5 29 GLN B CA 1
ATOM 5145 C C . GLN B 1 29 ? -8.266 -2.342 5.719 1 89.5 29 GLN B C 1
ATOM 5147 O O . GLN B 1 29 ? -7.844 -3.471 5.98 1 89.5 29 GLN B O 1
ATOM 5152 N N . THR B 1 30 ? -9.383 -2.094 5.074 1 89 30 THR B N 1
ATOM 5153 C CA . THR B 1 30 ? -10.188 -3.189 4.547 1 89 30 THR B CA 1
ATOM 5154 C C . THR B 1 30 ? -9.406 -3.99 3.514 1 89 30 THR B C 1
ATOM 5156 O O . THR B 1 30 ? -9.477 -5.223 3.488 1 89 30 THR B O 1
ATOM 5159 N N . PHE B 1 31 ? -8.641 -3.336 2.729 1 91.19 31 PHE B N 1
ATOM 5160 C CA . PHE B 1 31 ? -7.836 -3.982 1.7 1 91.19 31 PHE B CA 1
ATOM 5161 C C . PHE B 1 31 ? -6.805 -4.91 2.328 1 91.19 31 PHE B C 1
ATOM 5163 O O . PHE B 1 31 ? -6.652 -6.059 1.899 1 91.19 31 PHE B O 1
ATOM 5170 N N . PHE B 1 32 ? -6.082 -4.441 3.305 1 90.06 32 PHE B N 1
ATOM 5171 C CA . PHE B 1 32 ? -5.059 -5.25 3.953 1 90.06 32 PHE B CA 1
ATOM 5172 C C . PHE B 1 32 ? -5.684 -6.449 4.66 1 90.06 32 PHE B C 1
ATOM 5174 O O . PHE B 1 32 ? -5.141 -7.555 4.617 1 90.06 32 PHE B O 1
ATOM 5181 N N . ALA B 1 33 ? -6.852 -6.234 5.324 1 90.06 33 ALA B N 1
ATOM 5182 C CA . ALA B 1 33 ? -7.543 -7.324 6.008 1 90.06 33 ALA B CA 1
ATOM 5183 C C . ALA B 1 33 ? -8.008 -8.391 5.016 1 90.06 33 ALA B C 1
ATOM 5185 O O . ALA B 1 33 ? -7.898 -9.586 5.289 1 90.06 33 ALA B O 1
ATOM 5186 N N . ALA B 1 34 ? -8.531 -7.926 3.895 1 90.31 34 ALA B N 1
ATOM 5187 C CA . ALA B 1 34 ? -8.984 -8.844 2.852 1 90.31 34 ALA B CA 1
ATOM 5188 C C . ALA B 1 34 ? -7.82 -9.648 2.283 1 90.31 34 ALA B C 1
ATOM 5190 O O . ALA B 1 34 ? -7.949 -10.844 2.025 1 90.31 34 ALA B O 1
ATOM 5191 N N . GLN B 1 35 ? -6.746 -8.977 2.035 1 88.75 35 GLN B N 1
ATOM 5192 C CA . GLN B 1 35 ? -5.547 -9.656 1.558 1 88.75 35 GLN B CA 1
ATOM 5193 C C . GLN B 1 35 ? -5.086 -10.719 2.553 1 88.75 35 GLN B C 1
ATOM 5195 O O . GLN B 1 35 ? -4.73 -11.828 2.16 1 88.75 35 GLN B O 1
ATOM 5200 N N . CYS B 1 36 ? -5.059 -10.398 3.816 1 89.06 36 CYS B N 1
ATOM 5201 C CA . CYS B 1 36 ? -4.668 -11.352 4.852 1 89.06 36 CYS B CA 1
ATOM 5202 C C . CYS B 1 36 ? -5.602 -12.562 4.859 1 89.06 36 CYS B C 1
ATOM 5204 O O . CYS B 1 36 ? -5.152 -13.695 5.004 1 89.06 36 CYS B O 1
ATOM 5206 N N . ALA B 1 37 ? -6.859 -12.328 4.668 1 88 37 ALA B N 1
ATOM 5207 C CA . ALA B 1 37 ? -7.852 -13.398 4.66 1 88 37 ALA B CA 1
ATOM 5208 C C . ALA B 1 37 ? -7.625 -14.352 3.486 1 88 37 ALA B C 1
ATOM 5210 O O . ALA B 1 37 ? -7.891 -15.547 3.59 1 88 37 ALA B O 1
ATOM 5211 N N . LEU B 1 38 ? -7.109 -13.867 2.453 1 87 38 LEU B N 1
ATOM 5212 C CA . LEU B 1 38 ? -6.941 -14.633 1.224 1 87 38 LEU B CA 1
ATOM 5213 C C . LEU B 1 38 ? -5.691 -15.5 1.292 1 87 38 LEU B C 1
ATOM 5215 O O . LEU B 1 38 ? -5.664 -16.609 0.738 1 87 38 LEU B O 1
ATOM 5219 N N . VAL B 1 39 ? -4.617 -15.07 1.918 1 86 39 VAL B N 1
ATOM 5220 C CA . VAL B 1 39 ? -3.363 -15.797 1.776 1 86 39 VAL B CA 1
ATOM 5221 C C . VAL B 1 39 ? -2.633 -15.836 3.115 1 86 39 VAL B C 1
ATOM 5223 O O . VAL B 1 39 ? -1.422 -16.062 3.164 1 86 39 VAL B O 1
ATOM 5226 N N . GLY B 1 40 ? -3.242 -15.586 4.152 1 87.62 40 GLY B N 1
ATOM 5227 C CA . GLY B 1 40 ? -2.602 -15.594 5.457 1 87.62 40 GLY B CA 1
ATOM 5228 C C . GLY B 1 40 ? -2.076 -16.969 5.855 1 87.62 40 GLY B C 1
ATOM 5229 O O . GLY B 1 40 ? -2.586 -17.984 5.395 1 87.62 40 GLY B O 1
ATOM 5230 N N . ASP B 1 41 ? -1.155 -17 6.711 1 89.62 41 ASP B N 1
ATOM 5231 C CA . ASP B 1 41 ? -0.488 -18.219 7.148 1 89.62 41 ASP B CA 1
ATOM 5232 C C . ASP B 1 41 ? -1.463 -19.141 7.867 1 89.62 41 ASP B C 1
ATOM 5234 O O . ASP B 1 41 ? -1.241 -20.359 7.93 1 89.62 41 ASP B O 1
ATOM 5238 N N . HIS B 1 42 ? -2.521 -18.625 8.375 1 89.88 42 HIS B N 1
ATOM 5239 C CA . HIS B 1 42 ? -3.479 -19.406 9.164 1 89.88 42 HIS B CA 1
ATOM 5240 C C . HIS B 1 42 ? -4.211 -20.422 8.289 1 89.88 42 HIS B C 1
ATOM 5242 O O . HIS B 1 42 ? -4.816 -21.359 8.805 1 89.88 42 HIS B O 1
ATOM 5248 N N . ILE B 1 43 ? -4.117 -20.281 6.977 1 91.69 43 ILE B N 1
ATOM 5249 C CA . ILE B 1 43 ? -4.809 -21.156 6.039 1 91.69 43 ILE B CA 1
ATOM 5250 C C . ILE B 1 43 ? -4.023 -22.453 5.871 1 91.69 43 ILE B C 1
ATOM 5252 O O . ILE B 1 43 ? -4.598 -23.5 5.547 1 91.69 43 ILE B O 1
ATOM 5256 N N . TRP B 1 44 ? -2.766 -22.5 6.164 1 96 44 TRP B N 1
ATOM 5257 C CA . TRP B 1 44 ? -1.866 -23.594 5.785 1 96 44 TRP B CA 1
ATOM 5258 C C . TRP B 1 44 ? -1.291 -24.281 7.016 1 96 44 TRP B C 1
ATOM 5260 O O . TRP B 1 44 ? -1.291 -23.703 8.109 1 96 44 TRP B O 1
ATOM 5270 N N . PRO B 1 45 ? -0.83 -25.531 6.805 1 96.88 45 PRO B N 1
ATOM 5271 C CA . PRO B 1 45 ? -0.136 -26.172 7.926 1 96.88 45 PRO B CA 1
ATOM 5272 C C . PRO B 1 45 ? 1.058 -25.359 8.422 1 96.88 45 PRO B C 1
ATOM 5274 O O . PRO B 1 45 ? 1.794 -24.781 7.617 1 96.88 45 PRO B O 1
ATOM 5277 N N . ALA B 1 46 ? 1.232 -25.344 9.711 1 95.88 46 ALA B N 1
ATOM 5278 C CA . ALA B 1 46 ? 2.369 -24.641 10.289 1 95.88 46 ALA B CA 1
ATOM 5279 C C . ALA B 1 46 ? 3.686 -25.328 9.93 1 95.88 46 ALA B C 1
ATOM 5281 O O . ALA B 1 46 ? 3.719 -26.531 9.703 1 95.88 46 ALA B O 1
ATOM 5282 N N . ASP B 1 47 ? 4.715 -24.562 9.781 1 96.69 47 ASP B N 1
ATOM 5283 C CA . ASP B 1 47 ? 6.043 -25.141 9.578 1 96.69 47 ASP B CA 1
ATOM 5284 C C . ASP B 1 47 ? 6.492 -25.938 10.797 1 96.69 47 ASP B C 1
ATOM 5286 O O . ASP B 1 47 ? 6.641 -25.375 11.891 1 96.69 47 ASP B O 1
ATOM 5290 N N . ALA B 1 48 ? 6.766 -27.172 10.641 1 97.69 48 ALA B N 1
ATOM 5291 C CA . ALA B 1 48 ? 7.02 -28.078 11.758 1 97.69 48 ALA B CA 1
ATOM 5292 C C . ALA B 1 48 ? 8.516 -28.328 11.93 1 97.69 48 ALA B C 1
ATOM 5294 O O . ALA B 1 48 ? 8.922 -29.406 12.383 1 97.69 48 ALA B O 1
ATOM 5295 N N . THR B 1 49 ? 9.344 -27.406 11.508 1 97.19 49 THR B N 1
ATOM 5296 C CA . THR B 1 49 ? 10.789 -27.578 11.594 1 97.19 49 THR B CA 1
ATOM 5297 C C . THR B 1 49 ? 11.211 -27.969 13.008 1 97.19 49 THR B C 1
ATOM 5299 O O . THR B 1 49 ? 11.977 -28.922 13.188 1 97.19 49 THR B O 1
ATOM 5302 N N . GLN B 1 50 ? 10.688 -27.328 14.07 1 96.75 50 GLN B N 1
ATOM 5303 C CA . GLN B 1 50 ? 11.078 -27.609 15.445 1 96.75 50 GLN B CA 1
ATOM 5304 C C . GLN B 1 50 ? 10.617 -29 15.875 1 96.75 50 GLN B C 1
ATOM 5306 O O . GLN B 1 50 ? 11.352 -29.734 16.547 1 96.75 50 GLN B O 1
ATOM 5311 N N . ALA B 1 51 ? 9.438 -29.359 15.477 1 97.12 51 ALA B N 1
ATOM 5312 C CA . ALA B 1 51 ? 8.914 -30.688 15.805 1 97.12 51 ALA B CA 1
ATOM 5313 C C . ALA B 1 51 ? 9.773 -31.781 15.195 1 97.12 51 ALA B C 1
ATOM 5315 O O . ALA B 1 51 ? 10.023 -32.812 15.82 1 97.12 51 ALA B O 1
ATOM 5316 N N . VAL B 1 52 ? 10.211 -31.578 13.945 1 98.19 52 VAL B N 1
ATOM 5317 C CA . VAL B 1 52 ? 11.039 -32.562 13.227 1 98.19 52 VAL B CA 1
ATOM 5318 C C . VAL B 1 52 ? 12.398 -32.688 13.914 1 98.19 52 VAL B C 1
ATOM 5320 O O . VAL B 1 52 ? 12.93 -33.781 14.047 1 98.19 52 VAL B O 1
ATOM 5323 N N . LEU B 1 53 ? 12.969 -31.562 14.312 1 97.31 53 LEU B N 1
ATOM 5324 C CA . LEU B 1 53 ? 14.258 -31.578 14.992 1 97.31 53 LEU B CA 1
ATOM 5325 C C . LEU B 1 53 ? 14.148 -32.25 16.344 1 97.31 53 LEU B C 1
ATOM 5327 O O . LEU B 1 53 ? 15.062 -32.969 16.766 1 97.31 53 LEU B O 1
ATOM 5331 N N . ASP B 1 54 ? 13.023 -32.094 17.062 1 97.38 54 ASP B N 1
ATOM 5332 C CA . ASP B 1 54 ? 12.797 -32.688 18.375 1 97.38 54 ASP B CA 1
ATOM 5333 C C . ASP B 1 54 ? 12.633 -34.219 18.266 1 97.38 54 ASP B C 1
ATOM 5335 O O . ASP B 1 54 ? 13.125 -34.969 19.109 1 97.38 54 ASP B O 1
ATOM 5339 N N . ASP B 1 55 ? 11.93 -34.688 17.266 1 97.94 55 ASP B N 1
ATOM 5340 C CA . ASP B 1 55 ? 11.711 -36.094 16.984 1 97.94 55 ASP B CA 1
ATOM 5341 C C . ASP B 1 55 ? 11.719 -36.375 15.484 1 97.94 55 ASP B C 1
ATOM 5343 O O . ASP B 1 55 ? 10.672 -36.344 14.836 1 97.94 55 ASP B O 1
ATOM 5347 N N . PRO B 1 56 ? 12.867 -36.781 14.992 1 98.06 56 PRO B N 1
ATOM 5348 C CA . PRO B 1 56 ? 13.023 -36.938 13.547 1 98.06 56 PRO B CA 1
ATOM 5349 C C . PRO B 1 56 ? 12.523 -38.281 13.031 1 98.06 56 PRO B C 1
ATOM 5351 O O . PRO B 1 56 ? 12.891 -38.688 11.93 1 98.06 56 PRO B O 1
ATOM 5354 N N . ASN B 1 57 ? 11.68 -39.062 13.828 1 98.5 57 ASN B N 1
ATOM 5355 C CA . ASN B 1 57 ? 11.203 -40.375 13.453 1 98.5 57 ASN B CA 1
ATOM 5356 C C . ASN B 1 57 ? 9.773 -40.344 12.938 1 98.5 57 ASN B C 1
ATOM 5358 O O . ASN B 1 57 ? 8.867 -39.875 13.633 1 98.5 57 ASN B O 1
ATOM 5362 N N . TYR B 1 58 ? 9.516 -40.875 11.82 1 98.88 58 TYR B N 1
ATOM 5363 C CA . TYR B 1 58 ? 8.203 -40.906 11.188 1 98.88 58 TYR B CA 1
ATOM 5364 C C . TYR B 1 58 ? 7.922 -42.25 10.57 1 98.88 58 TYR B C 1
ATOM 5366 O O . TYR B 1 58 ? 8.852 -42.969 10.188 1 98.88 58 TYR B O 1
ATOM 5374 N N . ASP B 1 59 ? 6.645 -42.656 10.508 1 98.69 59 ASP B N 1
ATOM 5375 C CA . ASP B 1 59 ? 6.27 -43.875 9.805 1 98.69 59 ASP B CA 1
ATOM 5376 C C . ASP B 1 59 ? 6.398 -43.688 8.297 1 98.69 59 ASP B C 1
ATOM 5378 O O . ASP B 1 59 ? 6.914 -44.562 7.605 1 98.69 59 ASP B O 1
ATOM 5382 N N . PHE B 1 60 ? 5.918 -42.562 7.848 1 98.88 60 PHE B N 1
ATOM 5383 C CA . PHE B 1 60 ? 5.984 -42.25 6.43 1 98.88 60 PHE B CA 1
ATOM 5384 C C . PHE B 1 60 ? 6.52 -40.844 6.23 1 98.88 60 PHE B C 1
ATOM 5386 O O . PHE B 1 60 ? 6.16 -39.906 6.973 1 98.88 60 PHE B O 1
ATOM 5393 N N . VAL B 1 61 ? 7.402 -40.656 5.281 1 98.94 61 VAL B N 1
ATOM 5394 C CA . VAL B 1 61 ? 7.875 -39.344 4.828 1 98.94 61 VAL B CA 1
ATOM 5395 C C . VAL B 1 61 ? 7.578 -39.156 3.342 1 98.94 61 VAL B C 1
ATOM 5397 O O . VAL B 1 61 ? 7.961 -40 2.525 1 98.94 61 VAL B O 1
ATOM 5400 N N . VAL B 1 62 ? 6.805 -38.188 3.016 1 98.94 62 VAL B N 1
ATOM 5401 C CA . VAL B 1 62 ? 6.492 -37.844 1.634 1 98.94 62 VAL B CA 1
ATOM 5402 C C . VAL B 1 62 ? 7.316 -36.625 1.201 1 98.94 62 VAL B C 1
ATOM 5404 O O . VAL B 1 62 ? 7.215 -35.562 1.799 1 98.94 62 VAL B O 1
ATOM 5407 N N . VAL B 1 63 ? 8.133 -36.781 0.143 1 98.94 63 VAL B N 1
ATOM 5408 C CA . VAL B 1 63 ? 8.992 -35.688 -0.321 1 98.94 63 VAL B CA 1
ATOM 5409 C C . VAL B 1 63 ? 8.375 -35.031 -1.547 1 98.94 63 VAL B C 1
ATOM 5411 O O . VAL B 1 63 ? 8.398 -35.562 -2.645 1 98.94 63 VAL B O 1
ATOM 5414 N N . GLY B 1 64 ? 7.898 -33.781 -1.389 1 98.81 64 GLY B N 1
ATOM 5415 C CA . GLY B 1 64 ? 7.191 -33.031 -2.41 1 98.81 64 GLY B CA 1
ATOM 5416 C C . GLY B 1 64 ? 5.715 -32.844 -2.102 1 98.81 64 GLY B C 1
ATOM 5417 O O . GLY B 1 64 ? 4.992 -33.844 -1.915 1 98.81 64 GLY B O 1
ATOM 5418 N N . ALA B 1 65 ? 5.301 -31.625 -2.062 1 98.81 65 ALA B N 1
ATOM 5419 C CA . ALA B 1 65 ? 3.92 -31.312 -1.705 1 98.81 65 ALA B CA 1
ATOM 5420 C C . ALA B 1 65 ? 3.105 -30.953 -2.941 1 98.81 65 ALA B C 1
ATOM 5422 O O . ALA B 1 65 ? 2.205 -30.109 -2.871 1 98.81 65 ALA B O 1
ATOM 5423 N N . GLY B 1 66 ? 3.441 -31.547 -4.082 1 98.56 66 GLY B N 1
ATOM 5424 C CA . GLY B 1 66 ? 2.732 -31.281 -5.324 1 98.56 66 GLY B CA 1
ATOM 5425 C C . GLY B 1 66 ? 1.407 -32 -5.426 1 98.56 66 GLY B C 1
ATOM 5426 O O . GLY B 1 66 ? 0.811 -32.375 -4.41 1 98.56 66 GLY B O 1
ATOM 5427 N N . SER B 1 67 ? 0.938 -32.156 -6.648 1 98.62 67 SER B N 1
ATOM 5428 C CA . SER B 1 67 ? -0.372 -32.719 -6.941 1 98.62 67 SER B CA 1
ATOM 5429 C C . SER B 1 67 ? -0.525 -34.094 -6.309 1 98.62 67 SER B C 1
ATOM 5431 O O . SER B 1 67 ? -1.54 -34.375 -5.668 1 98.62 67 SER B O 1
ATOM 5433 N N . ALA B 1 68 ? 0.459 -34.875 -6.453 1 98.88 68 ALA B N 1
ATOM 5434 C CA . ALA B 1 68 ? 0.385 -36.219 -5.914 1 98.88 68 ALA B CA 1
ATOM 5435 C C . ALA B 1 68 ? 0.753 -36.25 -4.434 1 98.88 68 ALA B C 1
ATOM 5437 O O . ALA B 1 68 ? 0.063 -36.875 -3.625 1 98.88 68 ALA B O 1
ATOM 5438 N N . GLY B 1 69 ? 1.801 -35.594 -4.039 1 98.88 69 GLY B N 1
ATOM 5439 C CA . GLY B 1 69 ? 2.318 -35.625 -2.682 1 98.88 69 GLY B CA 1
ATOM 5440 C C . GLY B 1 69 ? 1.334 -35.125 -1.645 1 98.88 69 GLY B C 1
ATOM 5441 O O . GLY B 1 69 ? 1.203 -35.719 -0.568 1 98.88 69 GLY B O 1
ATOM 5442 N N . ALA B 1 70 ? 0.689 -34.031 -1.954 1 98.88 70 ALA B N 1
ATOM 5443 C CA . ALA B 1 70 ? -0.317 -33.5 -1.042 1 98.88 70 ALA B CA 1
ATOM 5444 C C . ALA B 1 70 ? -1.446 -34.5 -0.82 1 98.88 70 ALA B C 1
ATOM 5446 O O . ALA B 1 70 ? -1.938 -34.656 0.301 1 98.88 70 ALA B O 1
ATOM 5447 N N . THR B 1 71 ? -1.811 -35.188 -1.872 1 98.88 71 THR B N 1
ATOM 5448 C CA . THR B 1 71 ? -2.873 -36.188 -1.817 1 98.88 71 THR B CA 1
ATOM 5449 C C . THR B 1 71 ? -2.445 -37.375 -0.979 1 98.88 71 THR B C 1
ATOM 5451 O O . THR B 1 71 ? -3.193 -37.844 -0.112 1 98.88 71 THR B O 1
ATOM 5454 N N . VAL B 1 72 ? -1.239 -37.844 -1.189 1 98.88 72 VAL B N 1
ATOM 5455 C CA . VAL B 1 72 ? -0.703 -39 -0.458 1 98.88 72 VAL B CA 1
ATOM 5456 C C . VAL B 1 72 ? -0.646 -38.656 1.033 1 98.88 72 VAL B C 1
ATOM 5458 O O . VAL B 1 72 ? -1.093 -39.469 1.864 1 98.88 72 VAL B O 1
ATOM 5461 N N . ALA B 1 73 ? -0.083 -37.531 1.35 1 98.88 73 ALA B N 1
ATOM 5462 C CA . ALA B 1 73 ? 0.081 -37.125 2.746 1 98.88 73 ALA B CA 1
ATOM 5463 C C . ALA B 1 73 ? -1.269 -37.031 3.451 1 98.88 73 ALA B C 1
ATOM 5465 O O . ALA B 1 73 ? -1.408 -37.469 4.598 1 98.88 73 ALA B O 1
ATOM 5466 N N . ASN B 1 74 ? -2.244 -36.406 2.764 1 98.88 74 ASN B N 1
ATOM 5467 C CA . ASN B 1 74 ? -3.596 -36.312 3.311 1 98.88 74 ASN B CA 1
ATOM 5468 C C . ASN B 1 74 ? -4.156 -37.719 3.609 1 98.88 74 ASN B C 1
ATOM 5470 O O . ASN B 1 74 ? -4.637 -37.969 4.715 1 98.88 74 ASN B O 1
ATOM 5474 N N . ARG B 1 75 ? -4.059 -38.625 2.689 1 98.81 75 ARG B N 1
ATOM 5475 C CA . ARG B 1 75 ? -4.691 -39.938 2.797 1 98.81 75 ARG B CA 1
ATOM 5476 C C . ARG B 1 75 ? -3.979 -40.781 3.83 1 98.81 75 ARG B C 1
ATOM 5478 O O . ARG B 1 75 ? -4.625 -41.5 4.602 1 98.81 75 ARG B O 1
ATOM 5485 N N . LEU B 1 76 ? -2.672 -40.781 3.855 1 98.75 76 LEU B N 1
ATOM 5486 C CA . LEU B 1 76 ? -1.948 -41.594 4.816 1 98.75 76 LEU B CA 1
ATOM 5487 C C . LEU B 1 76 ? -2.207 -41.125 6.242 1 98.75 76 LEU B C 1
ATOM 5489 O O . LEU B 1 76 ? -2.318 -41.938 7.164 1 98.75 76 LEU B O 1
ATOM 5493 N N . SER B 1 77 ? -2.305 -39.844 6.484 1 98.56 77 SER B N 1
ATOM 5494 C CA . SER B 1 77 ? -2.473 -39.281 7.824 1 98.56 77 SER B CA 1
ATOM 5495 C C . SER B 1 77 ? -3.893 -39.5 8.336 1 98.56 77 SER B C 1
ATOM 5497 O O . SER B 1 77 ? -4.184 -39.219 9.5 1 98.56 77 SER B O 1
ATOM 5499 N N . GLU B 1 78 ? -4.789 -40 7.441 1 98 78 GLU B N 1
ATOM 5500 C CA . GLU B 1 78 ? -6.109 -40.406 7.902 1 98 78 GLU B CA 1
ATOM 5501 C C . GLU B 1 78 ? -6.004 -41.5 8.961 1 98 78 GLU B C 1
ATOM 5503 O O . GLU B 1 78 ? -6.91 -41.688 9.773 1 98 78 GLU B O 1
ATOM 5508 N N . VAL B 1 79 ? -4.938 -42.25 8.891 1 97.81 79 VAL B N 1
ATOM 5509 C CA . VAL B 1 79 ? -4.691 -43.312 9.883 1 97.81 79 VAL B CA 1
ATOM 5510 C C . VAL B 1 79 ? -4.012 -42.688 11.109 1 97.81 79 VAL B C 1
ATOM 5512 O O . VAL B 1 79 ? -2.824 -42.344 11.062 1 97.81 79 VAL B O 1
ATOM 5515 N N . PRO B 1 80 ? -4.68 -42.625 12.172 1 96.31 80 PRO B N 1
ATOM 5516 C CA . PRO B 1 80 ? -4.184 -41.844 13.312 1 96.31 80 PRO B CA 1
ATOM 5517 C C . PRO B 1 80 ? -2.924 -42.438 13.93 1 96.31 80 PRO B C 1
ATOM 5519 O O . PRO B 1 80 ? -2.135 -41.719 14.555 1 96.31 80 PRO B O 1
ATOM 5522 N N . GLU B 1 81 ? -2.668 -43.75 13.766 1 96 81 GLU B N 1
ATOM 5523 C CA . GLU B 1 81 ? -1.521 -44.438 14.352 1 96 81 GLU B CA 1
ATOM 5524 C C . GLU B 1 81 ? -0.242 -44.125 13.578 1 96 81 GLU B C 1
ATOM 5526 O O . GLU B 1 81 ? 0.859 -44.406 14.055 1 96 81 GLU B O 1
ATOM 5531 N N . TRP B 1 82 ? -0.4 -43.594 12.422 1 98.38 82 TRP B N 1
ATOM 5532 C CA . TRP B 1 82 ? 0.756 -43.344 11.578 1 98.38 82 TRP B CA 1
ATOM 5533 C C . TRP B 1 82 ? 1.215 -41.875 11.727 1 98.38 82 TRP B C 1
ATOM 5535 O O . TRP B 1 82 ? 0.398 -40.969 11.695 1 98.38 82 TRP B O 1
ATOM 5545 N N . LYS B 1 83 ? 2.461 -41.688 11.969 1 98.62 83 LYS B N 1
ATOM 5546 C CA . LYS B 1 83 ? 3.082 -40.375 11.953 1 98.62 83 LYS B CA 1
ATOM 5547 C C . LYS B 1 83 ? 3.631 -40.031 10.57 1 98.62 83 LYS B C 1
ATOM 5549 O O . LYS B 1 83 ? 4.527 -40.719 10.07 1 98.62 83 LYS B O 1
ATOM 5554 N N . VAL B 1 84 ? 3.094 -38.938 9.961 1 98.88 84 VAL B N 1
ATOM 5555 C CA . VAL B 1 84 ? 3.391 -38.625 8.562 1 98.88 84 VAL B CA 1
ATOM 5556 C C . VAL B 1 84 ? 4.051 -37.25 8.453 1 98.88 84 VAL B C 1
ATOM 5558 O O . VAL B 1 84 ? 3.576 -36.281 9.039 1 98.88 84 VAL B O 1
ATOM 5561 N N . LEU B 1 85 ? 5.176 -37.156 7.719 1 98.94 85 LEU B N 1
ATOM 5562 C CA . LEU B 1 85 ? 5.855 -35.875 7.426 1 98.94 85 LEU B CA 1
ATOM 5563 C C . LEU B 1 85 ? 5.785 -35.562 5.938 1 98.94 85 LEU B C 1
ATOM 5565 O O . LEU B 1 85 ? 6.082 -36.406 5.098 1 98.94 85 LEU B O 1
ATOM 5569 N N . LEU B 1 86 ? 5.293 -34.406 5.645 1 98.94 86 LEU B N 1
ATOM 5570 C CA . LEU B 1 86 ? 5.363 -33.875 4.293 1 98.94 86 LEU B CA 1
ATOM 5571 C C . LEU B 1 86 ? 6.488 -32.844 4.168 1 98.94 86 LEU B C 1
ATOM 5573 O O . LEU B 1 86 ? 6.582 -31.938 4.98 1 98.94 86 LEU B O 1
ATOM 5577 N N . VAL B 1 87 ? 7.359 -33.031 3.158 1 98.88 87 VAL B N 1
ATOM 5578 C CA . VAL B 1 87 ? 8.516 -32.156 2.947 1 98.88 87 VAL B CA 1
ATOM 5579 C C . VAL B 1 87 ? 8.305 -31.312 1.703 1 98.88 87 VAL B C 1
ATOM 5581 O O . VAL B 1 87 ? 7.984 -31.828 0.632 1 98.88 87 VAL B O 1
ATOM 5584 N N . GLU B 1 88 ? 8.453 -30.016 1.824 1 98.75 88 GLU B N 1
ATOM 5585 C CA . GLU B 1 88 ? 8.297 -29.094 0.702 1 98.75 88 GLU B CA 1
ATOM 5586 C C . GLU B 1 88 ? 9.445 -28.078 0.651 1 98.75 88 GLU B C 1
ATOM 5588 O O . GLU B 1 88 ? 9.812 -27.5 1.674 1 98.75 88 GLU B O 1
ATOM 5593 N N . ALA B 1 89 ? 10.008 -27.906 -0.545 1 98.44 89 ALA B N 1
ATOM 5594 C CA . ALA B 1 89 ? 11.133 -27 -0.764 1 98.44 89 ALA B CA 1
ATOM 5595 C C . ALA B 1 89 ? 10.672 -25.531 -0.722 1 98.44 89 ALA B C 1
ATOM 5597 O O . ALA B 1 89 ? 11.453 -24.641 -0.385 1 98.44 89 ALA B O 1
ATOM 5598 N N . GLY B 1 90 ? 9.43 -25.312 -1.064 1 97.56 90 GLY B N 1
ATOM 5599 C CA . GLY B 1 90 ? 8.883 -23.969 -1.054 1 97.56 90 GLY B CA 1
ATOM 5600 C C . GLY B 1 90 ? 8.055 -23.672 0.182 1 97.56 90 GLY B C 1
ATOM 5601 O O . GLY B 1 90 ? 8.141 -24.391 1.181 1 97.56 90 GLY B O 1
ATOM 5602 N N . GLY B 1 91 ? 7.324 -22.547 0.125 1 95.94 91 GLY B N 1
ATOM 5603 C CA . GLY B 1 91 ? 6.508 -22.109 1.243 1 95.94 91 GLY B CA 1
ATOM 5604 C C . GLY B 1 91 ? 5.02 -22.188 0.963 1 95.94 91 GLY B C 1
ATOM 5605 O O . GLY B 1 91 ? 4.559 -23.109 0.279 1 95.94 91 GLY B O 1
ATOM 5606 N N . ASN B 1 92 ? 4.324 -21.297 1.611 1 95.5 92 ASN B N 1
ATOM 5607 C CA . ASN B 1 92 ? 2.877 -21.219 1.44 1 95.5 92 ASN B CA 1
ATOM 5608 C C . ASN B 1 92 ? 2.508 -20.609 0.091 1 95.5 92 ASN B C 1
ATOM 5610 O O . ASN B 1 92 ? 3.305 -19.875 -0.504 1 95.5 92 ASN B O 1
ATOM 5614 N N . PRO B 1 93 ? 1.352 -21 -0.405 1 93.88 93 PRO B N 1
ATOM 5615 C CA . PRO B 1 93 ? 0.806 -20.219 -1.519 1 93.88 93 PRO B CA 1
ATOM 5616 C C . PRO B 1 93 ? 0.706 -18.719 -1.2 1 93.88 93 PRO B C 1
ATOM 5618 O O . PRO B 1 93 ? 0.618 -18.344 -0.031 1 93.88 93 PRO B O 1
ATOM 5621 N N . THR B 1 94 ? 0.788 -17.938 -2.225 1 91.44 94 THR B N 1
ATOM 5622 C CA . THR B 1 94 ? 0.767 -16.469 -2.105 1 91.44 94 THR B CA 1
ATOM 5623 C C . THR B 1 94 ? -0.375 -15.883 -2.926 1 91.44 94 THR B C 1
ATOM 5625 O O . THR B 1 94 ? -1.153 -16.609 -3.539 1 91.44 94 THR B O 1
ATOM 5628 N N . LEU B 1 95 ? -0.432 -14.555 -2.941 1 88.75 95 LEU B N 1
ATOM 5629 C CA . LEU B 1 95 ? -1.428 -13.883 -3.771 1 88.75 95 LEU B CA 1
ATOM 5630 C C . LEU B 1 95 ? -1.251 -14.258 -5.238 1 88.75 95 LEU B C 1
ATOM 5632 O O . LEU B 1 95 ? -2.234 -14.414 -5.969 1 88.75 95 LEU B O 1
ATOM 5636 N N . ASN B 1 96 ? -0.073 -14.453 -5.562 1 88.88 96 ASN B N 1
ATOM 5637 C CA . ASN B 1 96 ? 0.252 -14.812 -6.938 1 88.88 96 ASN B CA 1
ATOM 5638 C C . ASN B 1 96 ? -0.359 -16.156 -7.32 1 88.88 96 ASN B C 1
ATOM 5640 O O . ASN B 1 96 ? -0.862 -16.328 -8.438 1 88.88 96 ASN B O 1
ATOM 5644 N N . THR B 1 97 ? -0.348 -17.016 -6.43 1 94.44 97 THR B N 1
ATOM 5645 C CA . THR B 1 97 ? -0.78 -18.375 -6.746 1 94.44 97 THR B CA 1
ATOM 5646 C C . THR B 1 97 ? -2.301 -18.5 -6.676 1 94.44 97 THR B C 1
ATOM 5648 O O . THR B 1 97 ? -2.893 -19.359 -7.316 1 94.44 97 THR B O 1
ATOM 5651 N N . GLU B 1 98 ? -2.914 -17.578 -6.004 1 94 98 GLU B N 1
ATOM 5652 C CA . GLU B 1 98 ? -4.324 -17.781 -5.676 1 94 98 GLU B CA 1
ATOM 5653 C C . GLU B 1 98 ? -5.23 -17.156 -6.73 1 94 98 GLU B C 1
ATOM 5655 O O . GLU B 1 98 ? -6.375 -17.578 -6.898 1 94 98 GLU B O 1
ATOM 5660 N N . ILE B 1 99 ? -4.754 -16.172 -7.449 1 94.38 99 ILE B N 1
ATOM 5661 C CA . ILE B 1 99 ? -5.574 -15.453 -8.422 1 94.38 99 ILE B CA 1
ATOM 5662 C C . ILE B 1 99 ? -5.609 -16.219 -9.734 1 94.38 99 ILE B C 1
ATOM 5664 O O . ILE B 1 99 ? -4.586 -16.344 -10.414 1 94.38 99 ILE B O 1
ATOM 5668 N N . PRO B 1 100 ? -6.688 -16.641 -10.164 1 95.75 100 PRO B N 1
ATOM 5669 C CA . PRO B 1 100 ? -6.758 -17.531 -11.312 1 95.75 100 PRO B CA 1
ATOM 5670 C C . PRO B 1 100 ? -6.312 -16.875 -12.609 1 95.75 100 PRO B C 1
ATOM 5672 O O . PRO B 1 100 ? -5.465 -17.406 -13.328 1 95.75 100 PRO B O 1
ATOM 5675 N N . HIS B 1 101 ? -6.797 -15.695 -12.875 1 95.19 101 HIS B N 1
ATOM 5676 C CA . HIS B 1 101 ? -6.637 -15.062 -14.18 1 95.19 101 HIS B CA 1
ATOM 5677 C C . HIS B 1 101 ? -5.176 -14.719 -14.453 1 95.19 101 HIS B C 1
ATOM 5679 O O . HIS B 1 101 ? -4.758 -14.633 -15.609 1 95.19 101 HIS B O 1
ATOM 5685 N N . LEU B 1 102 ? -4.414 -14.531 -13.422 1 94 102 LEU B N 1
ATOM 5686 C CA . LEU B 1 102 ? -3.049 -14.039 -13.578 1 94 102 LEU B CA 1
ATOM 5687 C C . LEU B 1 102 ? -2.041 -15.172 -13.406 1 94 102 LEU B C 1
ATOM 5689 O O . LEU B 1 102 ? -0.92 -14.945 -12.945 1 94 102 LEU B O 1
ATOM 5693 N N . PHE B 1 103 ? -2.361 -16.328 -13.789 1 93.31 103 PHE B N 1
ATOM 5694 C CA . PHE B 1 103 ? -1.611 -17.547 -13.5 1 93.31 103 PHE B CA 1
ATOM 5695 C C . PHE B 1 103 ? -0.216 -17.484 -14.109 1 93.31 103 PHE B C 1
ATOM 5697 O O . PHE B 1 103 ? 0.742 -18 -13.539 1 93.31 103 PHE B O 1
ATOM 5704 N N . TYR B 1 104 ? -0.019 -16.812 -15.195 1 93.56 104 TYR B N 1
ATOM 5705 C CA . TYR B 1 104 ? 1.285 -16.766 -15.852 1 93.56 104 TYR B CA 1
ATOM 5706 C C . TYR B 1 104 ? 2.283 -15.969 -15.023 1 93.56 104 TYR B C 1
ATOM 5708 O O . TYR B 1 104 ? 3.496 -16.109 -15.203 1 93.56 104 TYR B O 1
ATOM 5716 N N . ASN B 1 105 ? 1.775 -15.195 -14.195 1 93.81 105 ASN B N 1
ATOM 5717 C CA . ASN B 1 105 ? 2.67 -14.375 -13.383 1 93.81 105 ASN B CA 1
ATOM 5718 C C . ASN B 1 105 ? 3.389 -15.203 -12.32 1 93.81 105 ASN B C 1
ATOM 5720 O O . ASN B 1 105 ? 4.34 -14.727 -11.703 1 93.81 105 ASN B O 1
ATOM 5724 N N . ASN B 1 106 ? 3.039 -16.422 -12.195 1 94.44 106 ASN B N 1
ATOM 5725 C CA . ASN B 1 106 ? 3.756 -17.328 -11.305 1 94.44 106 ASN B CA 1
ATOM 5726 C C . ASN B 1 106 ? 5.105 -17.734 -11.883 1 94.44 106 ASN B C 1
ATOM 5728 O O . ASN B 1 106 ? 6 -18.156 -11.141 1 94.44 106 ASN B O 1
ATOM 5732 N N . MET B 1 107 ? 5.223 -17.656 -13.164 1 95.25 107 MET B N 1
ATOM 5733 C CA . MET B 1 107 ? 6.496 -18 -13.789 1 95.25 107 MET B CA 1
ATOM 5734 C C . MET B 1 107 ? 7.594 -17.047 -13.344 1 95.25 107 MET B C 1
ATOM 5736 O O . MET B 1 107 ? 7.367 -15.836 -13.242 1 95.25 107 MET B O 1
ATOM 5740 N N . LYS B 1 108 ? 8.734 -17.609 -13.008 1 93.38 108 LYS B N 1
ATOM 5741 C CA . LYS B 1 108 ? 9.922 -16.875 -12.578 1 93.38 108 LYS B CA 1
ATOM 5742 C C . LYS B 1 108 ? 9.656 -16.109 -11.289 1 93.38 108 LYS B C 1
ATOM 5744 O O . LYS B 1 108 ? 10.312 -15.102 -11.016 1 93.38 108 LYS B O 1
ATOM 5749 N N . SER B 1 109 ? 8.617 -16.469 -10.594 1 91.94 109 SER B N 1
ATOM 5750 C CA . SER B 1 109 ? 8.391 -16 -9.227 1 91.94 109 SER B CA 1
ATOM 5751 C C . SER B 1 109 ? 9.094 -16.906 -8.219 1 91.94 109 SER B C 1
ATOM 5753 O O . SER B 1 109 ? 9.641 -17.938 -8.586 1 91.94 109 SER B O 1
ATOM 5755 N N . PRO B 1 110 ? 9.031 -16.531 -6.914 1 91.19 110 PRO B N 1
ATOM 5756 C CA . PRO B 1 110 ? 9.633 -17.406 -5.902 1 91.19 110 PRO B CA 1
ATOM 5757 C C . PRO B 1 110 ? 8.922 -18.75 -5.781 1 91.19 110 PRO B C 1
ATOM 5759 O O . PRO B 1 110 ? 9.469 -19.688 -5.207 1 91.19 110 PRO B O 1
ATOM 5762 N N . GLN B 1 111 ? 7.762 -18.891 -6.375 1 95.25 111 GLN B N 1
ATOM 5763 C CA . GLN B 1 111 ? 7 -20.141 -6.305 1 95.25 111 GLN B CA 1
ATOM 5764 C C . GLN B 1 111 ? 7.262 -21.016 -7.527 1 95.25 111 GLN B C 1
ATOM 5766 O O . GLN B 1 111 ? 6.586 -22.016 -7.73 1 95.25 111 GLN B O 1
ATOM 5771 N N . ASP B 1 112 ? 8.258 -20.625 -8.312 1 97.12 112 ASP B N 1
ATOM 5772 C CA . ASP B 1 112 ? 8.617 -21.344 -9.531 1 97.12 112 ASP B CA 1
ATOM 5773 C C . ASP B 1 112 ? 10.078 -21.781 -9.492 1 97.12 112 ASP B C 1
ATOM 5775 O O . ASP B 1 112 ? 10.977 -20.969 -9.266 1 97.12 112 ASP B O 1
ATOM 5779 N N . TRP B 1 113 ? 10.305 -23.125 -9.711 1 97.81 113 TRP B N 1
ATOM 5780 C CA . TRP B 1 113 ? 11.68 -23.594 -9.836 1 97.81 113 TRP B CA 1
ATOM 5781 C C . TRP B 1 113 ? 12.367 -22.969 -11.039 1 97.81 113 TRP B C 1
ATOM 5783 O O . TRP B 1 113 ? 13.594 -22.859 -11.07 1 97.81 113 TRP B O 1
ATOM 5793 N N . ALA B 1 114 ? 11.594 -22.594 -12.047 1 97.38 114 ALA B N 1
ATOM 5794 C CA . ALA B 1 114 ? 12.031 -21.875 -13.234 1 97.38 114 ALA B CA 1
ATOM 5795 C C . ALA B 1 114 ? 13.062 -22.688 -14.023 1 97.38 114 ALA B C 1
ATOM 5797 O O . ALA B 1 114 ? 14.117 -22.156 -14.398 1 97.38 114 ALA B O 1
ATOM 5798 N N . TYR B 1 115 ? 12.789 -23.938 -14.25 1 97.88 115 TYR B N 1
ATOM 5799 C CA . TYR B 1 115 ? 13.695 -24.797 -15.008 1 97.88 115 TYR B CA 1
ATOM 5800 C C . TYR B 1 115 ? 13.617 -24.5 -16.5 1 97.88 115 TYR B C 1
ATOM 5802 O O . TYR B 1 115 ? 12.664 -23.875 -16.969 1 97.88 115 TYR B O 1
ATOM 5810 N N . LYS B 1 116 ? 14.633 -24.938 -17.234 1 97.31 116 LYS B N 1
ATOM 5811 C CA . LYS B 1 116 ? 14.695 -24.875 -18.688 1 97.31 116 LYS B CA 1
ATOM 5812 C C . LYS B 1 116 ? 15.398 -26.109 -19.266 1 97.31 116 LYS B C 1
ATOM 5814 O O . LYS B 1 116 ? 16.234 -26.719 -18.594 1 97.31 116 LYS B O 1
ATOM 5819 N N . THR B 1 117 ? 15.086 -26.453 -20.406 1 98 117 THR B N 1
ATOM 5820 C CA . THR B 1 117 ? 15.758 -27.562 -21.062 1 98 117 THR B CA 1
ATOM 5821 C C . THR B 1 117 ? 17.109 -27.125 -21.594 1 98 117 THR B C 1
ATOM 5823 O O . THR B 1 117 ? 17.375 -25.938 -21.75 1 98 117 THR B O 1
ATOM 5826 N N . GLN B 1 118 ? 17.938 -28.125 -21.828 1 97.81 118 GLN B N 1
ATOM 5827 C CA . GLN B 1 118 ? 19.219 -27.859 -22.5 1 97.81 118 GLN B CA 1
ATOM 5828 C C . GLN B 1 118 ? 19 -27.344 -23.906 1 97.81 118 GLN B C 1
ATOM 5830 O O . GLN B 1 118 ? 17.984 -27.641 -24.547 1 97.81 118 GLN B O 1
ATOM 5835 N N . PRO B 1 119 ? 19.906 -26.516 -24.375 1 96.56 119 PRO B N 1
ATOM 5836 C CA . PRO B 1 119 ? 19.766 -26.016 -25.734 1 96.56 119 PRO B CA 1
ATOM 5837 C C . PRO B 1 119 ? 19.641 -27.141 -26.766 1 96.56 119 PRO B C 1
ATOM 5839 O O . PRO B 1 119 ? 20.297 -28.172 -26.641 1 96.56 119 PRO B O 1
ATOM 5842 N N . ASP B 1 120 ? 18.75 -26.938 -27.641 1 92.75 120 ASP B N 1
ATOM 5843 C CA . ASP B 1 120 ? 18.453 -27.906 -28.703 1 92.75 120 ASP B CA 1
ATOM 5844 C C . ASP B 1 120 ? 18.141 -27.188 -30.016 1 92.75 120 ASP B C 1
ATOM 5846 O O . ASP B 1 120 ? 17.359 -26.234 -30.047 1 92.75 120 ASP B O 1
ATOM 5850 N N . ASN B 1 121 ? 18.719 -27.594 -31.125 1 94.19 121 ASN B N 1
ATOM 5851 C CA . ASN B 1 121 ? 18.484 -26.953 -32.406 1 94.19 121 ASN B CA 1
ATOM 5852 C C . ASN B 1 121 ? 17.172 -27.406 -33.031 1 94.19 121 ASN B C 1
ATOM 5854 O O . ASN B 1 121 ? 16.688 -26.781 -34 1 94.19 121 ASN B O 1
ATOM 5858 N N . ALA B 1 122 ? 16.594 -28.359 -32.469 1 96.75 122 ALA B N 1
ATOM 5859 C CA . ALA B 1 122 ? 15.383 -28.922 -33.062 1 96.75 122 ALA B CA 1
ATOM 5860 C C . ALA B 1 122 ? 14.141 -28.172 -32.594 1 96.75 122 ALA B C 1
ATOM 5862 O O . ALA B 1 122 ? 13.086 -28.25 -33.219 1 96.75 122 ALA B O 1
ATOM 5863 N N . ALA B 1 123 ? 14.25 -27.516 -31.516 1 97.88 123 ALA B N 1
ATOM 5864 C CA . ALA B 1 123 ? 13.07 -26.859 -30.953 1 97.88 123 ALA B CA 1
ATOM 5865 C C . ALA B 1 123 ? 13.461 -25.703 -30.047 1 97.88 123 ALA B C 1
ATOM 5867 O O . ALA B 1 123 ? 14.625 -25.562 -29.672 1 97.88 123 ALA B O 1
ATOM 5868 N N . CYS B 1 124 ? 12.508 -24.766 -29.766 1 98.19 124 CYS B N 1
ATOM 5869 C CA . CYS B 1 124 ? 12.672 -23.641 -28.844 1 98.19 124 CYS B CA 1
ATOM 5870 C C . CYS B 1 124 ? 13.805 -22.734 -29.297 1 98.19 124 CYS B C 1
ATOM 5872 O O . CYS B 1 124 ? 14.578 -22.234 -28.469 1 98.19 124 CYS B O 1
ATOM 5874 N N . ARG B 1 125 ? 13.828 -22.531 -30.562 1 98.06 125 ARG B N 1
ATOM 5875 C CA . ARG B 1 125 ? 14.961 -21.812 -31.125 1 98.06 125 ARG B CA 1
ATOM 5876 C C . ARG B 1 125 ? 14.859 -20.312 -30.859 1 98.06 125 ARG B C 1
ATOM 5878 O O . ARG B 1 125 ? 15.875 -19.625 -30.797 1 98.06 125 ARG B O 1
ATOM 5885 N N . SER B 1 126 ? 13.656 -19.844 -30.609 1 97.81 126 SER B N 1
ATOM 5886 C CA . SER B 1 126 ? 13.461 -18.406 -30.391 1 97.81 126 SER B CA 1
ATOM 5887 C C . SER B 1 126 ? 13.555 -18.062 -28.906 1 97.81 126 SER B C 1
ATOM 5889 O O . SER B 1 126 ? 13.086 -17.016 -28.484 1 97.81 126 SER B O 1
ATOM 5891 N N . TYR B 1 127 ? 14.047 -18.906 -28.156 1 97.88 127 TYR B N 1
ATOM 5892 C CA . TYR B 1 127 ? 14.359 -18.625 -26.75 1 97.88 127 TYR B CA 1
ATOM 5893 C C . TYR B 1 127 ? 15.781 -18.094 -26.609 1 97.88 127 TYR B C 1
ATOM 5895 O O . TYR B 1 127 ? 16.688 -18.516 -27.344 1 97.88 127 TYR B O 1
ATOM 5903 N N . THR B 1 128 ? 15.977 -17.234 -25.625 1 96.62 128 THR B N 1
ATOM 5904 C CA . THR B 1 128 ? 17.312 -16.734 -25.344 1 96.62 128 THR B CA 1
ATOM 5905 C C . THR B 1 128 ? 18.266 -17.875 -24.984 1 96.62 128 THR B C 1
ATOM 5907 O O . THR B 1 128 ? 19.406 -17.906 -25.438 1 96.62 128 THR B O 1
ATOM 5910 N N . ALA B 1 129 ? 17.734 -18.812 -24.266 1 9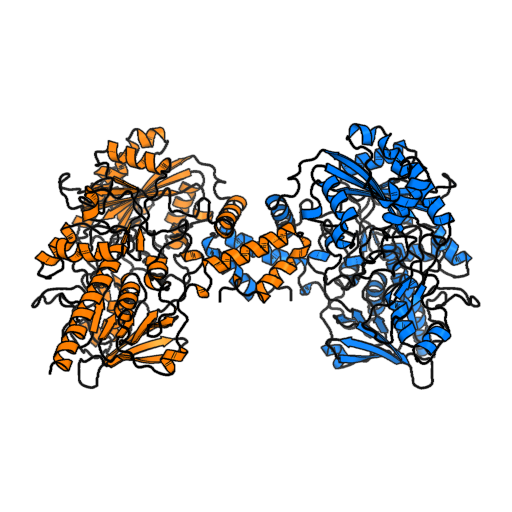4.69 129 ALA B N 1
ATOM 5911 C CA . ALA B 1 129 ? 18.547 -19.938 -23.781 1 94.69 129 ALA B CA 1
ATOM 5912 C C . ALA B 1 129 ? 18.609 -21.062 -24.812 1 94.69 129 ALA B C 1
ATOM 5914 O O . ALA B 1 129 ? 19.344 -22.031 -24.641 1 94.69 129 ALA B O 1
ATOM 5915 N N . LYS B 1 130 ? 17.844 -20.984 -25.875 1 95.81 130 LYS B N 1
ATOM 5916 C CA . LYS B 1 130 ? 17.719 -22.031 -26.891 1 95.81 130 LYS B CA 1
ATOM 5917 C C . LYS B 1 130 ? 17.203 -23.328 -26.297 1 95.81 130 LYS B C 1
ATOM 5919 O O . LYS B 1 130 ? 17.578 -24.422 -26.75 1 95.81 130 LYS B O 1
ATOM 5924 N N . GLY B 1 131 ? 16.516 -23.25 -25.266 1 96.94 131 GLY B N 1
ATOM 5925 C CA . GLY B 1 131 ? 15.734 -24.266 -24.562 1 96.94 131 GLY B CA 1
ATOM 5926 C C . GLY B 1 131 ? 14.406 -23.75 -24.062 1 96.94 131 GLY B C 1
ATOM 5927 O O . GLY B 1 131 ? 14.273 -22.562 -23.734 1 96.94 131 GLY B O 1
ATOM 5928 N N . CYS B 1 132 ? 13.438 -24.625 -23.953 1 97.5 132 CYS B N 1
ATOM 5929 C CA . CYS B 1 132 ? 12.102 -24.219 -23.531 1 97.5 132 CYS B CA 1
ATOM 5930 C C . CYS B 1 132 ? 12.055 -23.969 -22.031 1 97.5 132 CYS B C 1
ATOM 5932 O O . CYS B 1 132 ? 12.812 -24.578 -21.266 1 97.5 132 CYS B O 1
ATOM 5934 N N . ALA B 1 133 ? 11.172 -23.078 -21.625 1 97.56 133 ALA B N 1
ATOM 5935 C CA . ALA B 1 133 ? 10.898 -22.875 -20.203 1 97.56 133 ALA B CA 1
ATOM 5936 C C . ALA B 1 133 ? 10.078 -24.031 -19.625 1 97.56 133 ALA B C 1
ATOM 5938 O O . ALA B 1 133 ? 9.102 -24.469 -20.234 1 97.56 133 ALA B O 1
ATOM 5939 N N . TRP B 1 134 ? 10.5 -24.562 -18.516 1 97.88 134 TRP B N 1
ATOM 5940 C CA . TRP B 1 134 ? 9.805 -25.625 -17.797 1 97.88 134 TRP B CA 1
ATOM 5941 C C . TRP B 1 134 ? 9.477 -25.203 -16.375 1 97.88 134 TRP B C 1
ATOM 5943 O O . TRP B 1 134 ? 10.047 -25.734 -15.422 1 97.88 134 TRP B O 1
ATOM 5953 N N . PRO B 1 135 ? 8.516 -24.266 -16.219 1 97.5 135 PRO B N 1
ATOM 5954 C CA . PRO B 1 135 ? 8.117 -23.891 -14.867 1 97.5 135 PRO B CA 1
ATOM 5955 C C . PRO B 1 135 ? 7.582 -25.078 -14.062 1 97.5 135 PRO B C 1
ATOM 5957 O O . PRO B 1 135 ? 6.883 -25.938 -14.609 1 97.5 135 PRO B O 1
ATOM 5960 N N . ARG B 1 136 ? 7.973 -25.156 -12.812 1 98.12 136 ARG B N 1
ATOM 5961 C CA . ARG B 1 136 ? 7.508 -26.141 -11.844 1 98.12 136 ARG B CA 1
ATOM 5962 C C . ARG B 1 136 ? 7.223 -25.5 -10.492 1 98.12 136 ARG B C 1
ATOM 5964 O O . ARG B 1 136 ? 7.969 -24.625 -10.047 1 98.12 136 ARG B O 1
ATOM 5971 N N . GLY B 1 137 ? 6.191 -25.906 -9.891 1 98.06 137 GLY B N 1
ATOM 5972 C CA . GLY B 1 137 ? 5.789 -25.297 -8.633 1 98.06 137 GLY B CA 1
ATOM 5973 C C . GLY B 1 137 ? 6.742 -25.609 -7.496 1 98.06 137 GLY B C 1
ATOM 5974 O O . GLY B 1 137 ? 7.164 -26.75 -7.316 1 98.06 137 GLY B O 1
ATOM 5975 N N . LYS B 1 138 ? 7.156 -24.562 -6.801 1 98.12 138 LYS B N 1
ATOM 5976 C CA . LYS B 1 138 ? 7.941 -24.641 -5.57 1 98.12 138 LYS B CA 1
ATOM 5977 C C . LYS B 1 138 ? 7.191 -24 -4.402 1 98.12 138 LYS B C 1
ATOM 5979 O O . LYS B 1 138 ? 7.562 -22.922 -3.93 1 98.12 138 LYS B O 1
ATOM 5984 N N . ALA B 1 139 ? 6.148 -24.656 -3.961 1 97.62 139 ALA B N 1
ATOM 5985 C CA . ALA B 1 139 ? 5.227 -24.266 -2.893 1 97.62 139 ALA B CA 1
ATOM 5986 C C . ALA B 1 139 ? 4.305 -25.422 -2.523 1 97.62 139 ALA B C 1
ATOM 5988 O O . ALA B 1 139 ? 4.266 -26.438 -3.223 1 97.62 139 ALA B O 1
ATOM 5989 N N . LEU B 1 140 ? 3.627 -25.266 -1.369 1 98.38 140 LEU B N 1
ATOM 5990 C CA . LEU B 1 140 ? 2.553 -26.203 -1.101 1 98.38 140 LEU B CA 1
ATOM 5991 C C . LEU B 1 140 ? 1.591 -26.297 -2.281 1 98.38 140 LEU B C 1
ATOM 5993 O O . LEU B 1 140 ? 1.182 -25.266 -2.828 1 98.38 140 LEU B O 1
ATOM 5997 N N . GLY B 1 141 ? 1.361 -27.469 -2.713 1 98.44 141 GLY B N 1
ATOM 5998 C CA . GLY B 1 141 ? 0.543 -27.688 -3.893 1 98.44 141 GLY B CA 1
ATOM 5999 C C . GLY B 1 141 ? 1.36 -27.938 -5.148 1 98.44 141 GLY B C 1
ATOM 6000 O O . GLY B 1 141 ? 0.84 -28.422 -6.148 1 98.44 141 GLY B O 1
ATOM 6001 N N . GLY B 1 142 ? 2.648 -27.516 -5.074 1 98.25 142 GLY B N 1
ATOM 6002 C CA . GLY B 1 142 ? 3.518 -27.703 -6.223 1 98.25 142 GLY B CA 1
ATOM 6003 C C . GLY B 1 142 ? 2.98 -27.078 -7.492 1 98.25 142 GLY B C 1
ATOM 6004 O O . GLY B 1 142 ? 2.568 -25.906 -7.484 1 98.25 142 GLY B O 1
ATOM 6005 N N . SER B 1 143 ? 2.992 -27.844 -8.562 1 98.31 143 SER B N 1
ATOM 6006 C CA . SER B 1 143 ? 2.592 -27.281 -9.852 1 98.31 143 SER B CA 1
ATOM 6007 C C . SER B 1 143 ? 1.087 -27.047 -9.906 1 98.31 143 SER B C 1
ATOM 6009 O O . SER B 1 143 ? 0.612 -26.25 -10.719 1 98.31 143 SER B O 1
ATOM 6011 N N . SER B 1 144 ? 0.283 -27.641 -9.039 1 98.38 144 SER B N 1
ATOM 6012 C CA . SER B 1 144 ? -1.14 -27.328 -8.969 1 98.38 144 SER B CA 1
ATOM 6013 C C . SER B 1 144 ? -1.366 -25.906 -8.461 1 98.38 144 SER B C 1
ATOM 6015 O O . SER B 1 144 ? -2.449 -25.344 -8.633 1 98.38 144 SER B O 1
ATOM 6017 N N . SER B 1 145 ? -0.34 -25.312 -7.898 1 97.75 145 SER B N 1
ATOM 6018 C CA . SER B 1 145 ? -0.442 -23.969 -7.344 1 97.75 145 SER B CA 1
ATOM 6019 C C . SER B 1 145 ? -0.031 -22.906 -8.367 1 97.75 145 SER B C 1
ATOM 6021 O O . SER B 1 145 ? -0.207 -21.719 -8.141 1 97.75 145 SER B O 1
ATOM 6023 N N . ILE B 1 146 ? 0.47 -23.344 -9.5 1 97.19 146 ILE B N 1
ATOM 6024 C CA . ILE B 1 146 ? 0.917 -22.312 -10.43 1 97.19 146 ILE B CA 1
ATOM 6025 C C . ILE B 1 146 ? 0.406 -22.625 -11.836 1 97.19 146 ILE B C 1
ATOM 6027 O O . ILE B 1 146 ? 0.7 -21.906 -12.789 1 97.19 146 ILE B O 1
ATOM 6031 N N . ASN B 1 147 ? -0.353 -23.703 -11.984 1 97.12 147 ASN B N 1
ATOM 6032 C CA . ASN B 1 147 ? -0.827 -24.125 -13.305 1 97.12 147 ASN B CA 1
ATOM 6033 C C . ASN B 1 147 ? -2.031 -23.297 -13.75 1 97.12 147 ASN B C 1
ATOM 6035 O O . ASN B 1 147 ? -2.389 -22.312 -13.109 1 97.12 147 ASN B O 1
ATOM 6039 N N . PHE B 1 148 ? -2.639 -23.656 -14.914 1 96.69 148 PHE B N 1
ATOM 6040 C CA . PHE B 1 148 ? -3.773 -22.938 -15.484 1 96.69 148 PHE B CA 1
ATOM 6041 C C . PHE B 1 148 ? -5.078 -23.391 -14.836 1 96.69 148 PHE B C 1
ATOM 6043 O O . PHE B 1 148 ? -6.102 -22.703 -14.953 1 96.69 148 PHE B O 1
ATOM 6050 N N . MET B 1 149 ? -5.121 -24.547 -14.164 1 97.75 149 MET B N 1
ATOM 6051 C CA . MET B 1 149 ? -6.254 -25.062 -13.391 1 97.75 149 MET B CA 1
ATOM 6052 C C . MET B 1 149 ? -7.227 -25.812 -14.297 1 97.75 149 MET B C 1
ATOM 6054 O O . MET B 1 149 ? -8.383 -26.016 -13.93 1 97.75 149 MET B O 1
ATOM 6058 N N . PHE B 1 150 ? -6.781 -26.25 -15.531 1 97.56 150 PHE B N 1
ATOM 6059 C CA . PHE B 1 150 ? -7.602 -27.156 -16.312 1 97.56 150 PHE B CA 1
ATOM 6060 C C . PHE B 1 150 ? -7.773 -28.484 -15.594 1 97.56 150 PHE B C 1
ATOM 6062 O O . PHE B 1 150 ? -6.816 -29.016 -15.023 1 97.56 150 PHE B O 1
ATOM 6069 N N . TYR B 1 151 ? -8.93 -28.984 -15.578 1 98.06 151 TYR B N 1
ATOM 6070 C CA . TYR B 1 151 ? -9.148 -30.344 -15.094 1 98.06 151 TYR B CA 1
ATOM 6071 C C . TYR B 1 151 ? -9.391 -31.297 -16.25 1 98.06 151 TYR B C 1
ATOM 6073 O O . TYR B 1 151 ? -10.484 -31.328 -16.828 1 98.06 151 TYR B O 1
ATOM 6081 N N . VAL B 1 152 ? -8.422 -32.062 -16.609 1 98.25 152 VAL B N 1
ATOM 6082 C CA . VAL B 1 152 ? -8.43 -33.062 -17.688 1 98.25 152 VAL B CA 1
ATOM 6083 C C . VAL B 1 152 ? -7.863 -34.375 -17.172 1 98.25 152 VAL B C 1
ATOM 6085 O O . VAL B 1 152 ? -6.766 -34.406 -16.625 1 98.25 152 VAL B O 1
ATOM 6088 N N . ARG B 1 153 ? -8.523 -35.438 -17.359 1 98.12 153 ARG B N 1
ATOM 6089 C CA . ARG B 1 153 ? -8.141 -36.719 -16.781 1 98.12 153 ARG B CA 1
ATOM 6090 C C . ARG B 1 153 ? -7.266 -37.531 -17.734 1 98.12 153 ARG B C 1
ATOM 6092 O O . ARG B 1 153 ? -6.609 -38.5 -17.328 1 98.12 153 ARG B O 1
ATOM 6099 N N . GLY B 1 154 ? -7.148 -37.125 -18.922 1 97.5 154 GLY B N 1
ATOM 6100 C CA . GLY B 1 154 ? -6.621 -37.969 -19.984 1 97.5 154 GLY B CA 1
ATOM 6101 C C . GLY B 1 154 ? -7.695 -38.781 -20.703 1 97.5 154 GLY B C 1
ATOM 6102 O O . GLY B 1 154 ? -8.883 -38.469 -20.594 1 97.5 154 GLY B O 1
ATOM 6103 N N . ASN B 1 155 ? -7.266 -39.688 -21.5 1 98.31 155 ASN B N 1
ATOM 6104 C CA . ASN B 1 155 ? -8.148 -40.531 -22.297 1 98.31 155 ASN B CA 1
ATOM 6105 C C . ASN B 1 155 ? -8.195 -41.938 -21.75 1 98.31 155 ASN B C 1
ATOM 6107 O O . ASN B 1 155 ? -7.18 -42.469 -21.266 1 98.31 155 ASN B O 1
ATOM 6111 N N . ARG B 1 156 ? -9.359 -42.594 -21.797 1 97.56 156 ARG B N 1
ATOM 6112 C CA . ARG B 1 156 ? -9.484 -44 -21.391 1 97.56 156 ARG B CA 1
ATOM 6113 C C . ARG B 1 156 ? -8.383 -44.844 -22.016 1 97.56 156 ARG B C 1
ATOM 6115 O O . ARG B 1 156 ? -7.828 -45.719 -21.359 1 97.56 156 ARG B O 1
ATOM 6122 N N . ALA B 1 157 ? -8.047 -44.562 -23.219 1 98.12 157 ALA B N 1
ATOM 6123 C CA . ALA B 1 157 ? -7.035 -45.312 -23.953 1 98.12 157 ALA B CA 1
ATOM 6124 C C . ALA B 1 157 ? -5.684 -45.25 -23.25 1 98.12 157 ALA B C 1
ATOM 6126 O O . ALA B 1 157 ? -4.898 -46.188 -23.312 1 98.12 157 ALA B O 1
ATOM 6127 N N . ASP B 1 158 ? -5.406 -44.188 -22.609 1 98.5 158 ASP B N 1
ATOM 6128 C CA . ASP B 1 158 ? -4.133 -44.062 -21.922 1 98.5 158 ASP B CA 1
ATOM 6129 C C . ASP B 1 158 ? -3.955 -45.156 -20.875 1 98.5 158 ASP B C 1
ATOM 6131 O O . ASP B 1 158 ? -2.938 -45.844 -20.859 1 98.5 158 ASP B O 1
ATOM 6135 N N . PHE B 1 159 ? -4.895 -45.312 -20.094 1 98.69 159 PHE B N 1
ATOM 6136 C CA . PHE B 1 159 ? -4.82 -46.219 -18.953 1 98.69 159 PHE B CA 1
ATOM 6137 C C . PHE B 1 159 ? -4.969 -47.656 -19.391 1 98.69 159 PHE B C 1
ATOM 6139 O O . PHE B 1 159 ? -4.297 -48.562 -18.859 1 98.69 159 PHE B O 1
ATOM 6146 N N . ASP B 1 160 ? -5.797 -47.844 -20.359 1 98.44 160 ASP B N 1
ATOM 6147 C CA . ASP B 1 160 ? -5.898 -49.188 -20.922 1 98.44 160 ASP B CA 1
ATOM 6148 C C . ASP B 1 160 ? -4.586 -49.625 -21.578 1 98.44 160 ASP B C 1
ATOM 6150 O O . ASP B 1 160 ? -4.211 -50.781 -21.531 1 98.44 160 ASP B O 1
ATOM 6154 N N . GLU B 1 161 ? -3.932 -48.688 -22.172 1 98.06 161 GLU B N 1
ATOM 6155 C CA . GLU B 1 161 ? -2.609 -48.938 -22.719 1 98.06 161 GLU B CA 1
ATOM 6156 C C . GLU B 1 161 ? -1.603 -49.281 -21.625 1 98.06 161 GLU B C 1
ATOM 6158 O O . GLU B 1 161 ? -0.779 -50.188 -21.781 1 98.06 161 GLU B O 1
ATOM 6163 N N . TRP B 1 162 ? -1.648 -48.531 -20.516 1 98.44 162 TRP B N 1
ATOM 6164 C CA . TRP B 1 162 ? -0.77 -48.844 -19.391 1 98.44 162 TRP B CA 1
ATOM 6165 C C . TRP B 1 162 ? -0.972 -50.281 -18.938 1 98.44 162 TRP B C 1
ATOM 6167 O O . TRP B 1 162 ? -0.002 -51 -18.703 1 98.44 162 TRP B O 1
ATOM 6177 N N . ALA B 1 163 ? -2.225 -50.656 -18.844 1 98.38 163 ALA B N 1
ATOM 6178 C CA . ALA B 1 163 ? -2.559 -52 -18.406 1 98.38 163 ALA B CA 1
ATOM 6179 C C . ALA B 1 163 ? -2.09 -53.031 -19.438 1 98.38 163 ALA B C 1
ATOM 6181 O O . ALA B 1 163 ? -1.575 -54.094 -19.062 1 98.38 163 ALA B O 1
ATOM 6182 N N . ALA B 1 164 ? -2.314 -52.719 -20.672 1 97.62 164 ALA B N 1
ATOM 6183 C CA . ALA B 1 164 ? -1.925 -53.625 -21.75 1 97.62 164 ALA B CA 1
ATOM 6184 C C . ALA B 1 164 ? -0.413 -53.844 -21.766 1 97.62 164 ALA B C 1
ATOM 6186 O O . ALA B 1 164 ? 0.068 -54.906 -22.172 1 97.62 164 ALA B O 1
ATOM 6187 N N . ASP B 1 165 ? 0.29 -52.906 -21.266 1 95.81 165 ASP B N 1
ATOM 6188 C CA . ASP B 1 165 ? 1.744 -53 -21.188 1 95.81 165 ASP B CA 1
ATOM 6189 C C . ASP B 1 165 ? 2.18 -53.844 -20 1 95.81 165 ASP B C 1
ATOM 6191 O O . ASP B 1 165 ? 3.375 -53.969 -19.719 1 95.81 165 ASP B O 1
ATOM 6195 N N . GLY B 1 166 ? 1.28 -54.344 -19.266 1 97 166 GLY B N 1
ATOM 6196 C CA . GLY B 1 166 ? 1.578 -55.281 -18.203 1 97 166 GLY B CA 1
ATOM 6197 C C . GLY B 1 166 ? 1.438 -54.688 -16.812 1 97 166 GLY B C 1
ATOM 6198 O O . GLY B 1 166 ? 1.754 -55.344 -15.812 1 97 166 GLY B O 1
ATOM 6199 N N . ASN B 1 167 ? 1.012 -53.5 -16.766 1 98.25 167 ASN B N 1
ATOM 6200 C CA . ASN B 1 167 ? 0.835 -52.875 -15.469 1 98.25 167 ASN B CA 1
ATOM 6201 C C . ASN B 1 167 ? -0.546 -53.156 -14.883 1 98.25 167 ASN B C 1
ATOM 6203 O O . ASN B 1 167 ? -1.469 -52.344 -15.039 1 98.25 167 ASN B O 1
ATOM 6207 N N . TYR B 1 168 ? -0.614 -54.156 -14.156 1 97.62 168 TYR B N 1
ATOM 6208 C CA . TYR B 1 168 ? -1.895 -54.562 -13.602 1 97.62 168 TYR B CA 1
ATOM 6209 C C . TYR B 1 168 ? -2.482 -53.5 -12.695 1 97.62 168 TYR B C 1
ATOM 6211 O O . TYR B 1 168 ? -1.748 -52.812 -11.977 1 97.62 168 TYR B O 1
ATOM 6219 N N . GLY B 1 169 ? -3.807 -53.344 -12.805 1 97.94 169 GLY B N 1
ATOM 6220 C CA . GLY B 1 169 ? -4.52 -52.406 -11.922 1 97.94 169 GLY B CA 1
ATOM 6221 C C . GLY B 1 169 ? -4.535 -51 -12.43 1 97.94 169 GLY B C 1
ATOM 6222 O O . GLY B 1 169 ? -5.016 -50.094 -11.742 1 97.94 169 GLY B O 1
ATOM 6223 N N . TRP B 1 170 ? -4.074 -50.781 -13.648 1 98.62 170 TRP B N 1
ATOM 6224 C CA . TRP B 1 170 ? -3.947 -49.406 -14.109 1 98.62 170 TRP B CA 1
ATOM 6225 C C . TRP B 1 170 ? -4.797 -49.156 -15.352 1 98.62 170 TRP B C 1
ATOM 6227 O O . TRP B 1 170 ? -4.578 -48.188 -16.078 1 98.62 170 TRP B O 1
ATOM 6237 N N . SER B 1 171 ? -5.781 -50.062 -15.648 1 98.62 171 SER B N 1
ATOM 6238 C CA . SER B 1 171 ? -6.758 -49.781 -16.703 1 98.62 171 SER B CA 1
ATOM 6239 C C . SER B 1 171 ? -7.664 -48.625 -16.328 1 98.62 171 SER B C 1
ATOM 6241 O O . SER B 1 171 ? -7.695 -48.188 -15.172 1 98.62 171 SER B O 1
ATOM 6243 N N . TYR B 1 172 ? -8.359 -48.156 -17.297 1 98.38 172 TYR B N 1
ATOM 6244 C CA . TYR B 1 172 ? -9.266 -47.031 -17.031 1 98.38 172 TYR B CA 1
ATOM 6245 C C . TYR B 1 172 ? -10.281 -47.406 -15.961 1 98.38 172 TYR B C 1
ATOM 6247 O O . TYR B 1 172 ? -10.57 -46.594 -15.07 1 98.38 172 TYR B O 1
ATOM 6255 N N . ASP B 1 173 ? -10.82 -48.531 -16.031 1 97.81 173 ASP B N 1
ATOM 6256 C CA . ASP B 1 173 ? -11.805 -48.969 -15.047 1 97.81 173 ASP B CA 1
ATOM 6257 C C . ASP B 1 173 ? -11.188 -49.062 -13.648 1 97.81 173 ASP B C 1
ATOM 6259 O O . ASP B 1 173 ? -11.875 -48.844 -12.648 1 97.81 173 ASP B O 1
ATOM 6263 N N . ASP B 1 174 ? -9.938 -49.312 -13.594 1 98.31 174 ASP B N 1
ATOM 6264 C CA . ASP B 1 174 ? -9.242 -49.469 -12.312 1 98.31 174 ASP B CA 1
ATOM 6265 C C . ASP B 1 174 ? -8.938 -48.094 -11.703 1 98.31 174 ASP B C 1
ATOM 6267 O O . ASP B 1 174 ? -8.867 -47.969 -10.477 1 98.31 174 ASP B O 1
ATOM 6271 N N . VAL B 1 175 ? -8.719 -47.094 -12.555 1 98.44 175 VAL B N 1
ATOM 6272 C CA . VAL B 1 175 ? -8.234 -45.844 -12.008 1 98.44 175 VAL B CA 1
ATOM 6273 C C . VAL B 1 175 ? -9.391 -44.875 -11.875 1 98.44 175 VAL B C 1
ATOM 6275 O O . VAL B 1 175 ? -9.312 -43.906 -11.102 1 98.44 175 VAL B O 1
ATOM 6278 N N . LEU B 1 176 ? -10.523 -45.031 -12.562 1 98.19 176 LEU B N 1
ATOM 6279 C CA . LEU B 1 176 ? -11.672 -44.094 -12.547 1 98.19 176 LEU B CA 1
ATOM 6280 C C . LEU B 1 176 ? -12.148 -43.875 -11.117 1 98.19 176 LEU B C 1
ATOM 6282 O O . LEU B 1 176 ? -12.461 -42.719 -10.75 1 98.19 176 LEU B O 1
ATOM 6286 N N . PRO B 1 177 ? -12.219 -44.906 -10.266 1 97.94 177 PRO B N 1
ATOM 6287 C CA . PRO B 1 177 ? -12.672 -44.656 -8.898 1 97.94 177 PRO B CA 1
ATOM 6288 C C . PRO B 1 177 ? -11.789 -43.656 -8.164 1 97.94 177 PRO B C 1
ATOM 6290 O O . PRO B 1 177 ? -12.266 -42.938 -7.293 1 97.94 177 PRO B O 1
ATOM 6293 N N . TYR B 1 178 ? -10.5 -43.594 -8.5 1 98.5 178 TYR B N 1
ATOM 6294 C CA . TYR B 1 178 ? -9.586 -42.688 -7.82 1 98.5 178 TYR B CA 1
ATOM 6295 C C . TYR B 1 178 ? -9.727 -41.281 -8.352 1 98.5 178 TYR B C 1
ATOM 6297 O O . TYR B 1 178 ? -9.539 -40.312 -7.613 1 98.5 178 TYR B O 1
ATOM 6305 N N . PHE B 1 179 ? -10.055 -41.156 -9.664 1 98.31 179 PHE B N 1
ATOM 6306 C CA . PHE B 1 179 ? -10.453 -39.844 -10.172 1 98.31 179 PHE B CA 1
ATOM 6307 C C . PHE B 1 179 ? -11.68 -39.312 -9.438 1 98.31 179 PHE B C 1
ATOM 6309 O O . PHE B 1 179 ? -11.711 -38.156 -9 1 98.31 179 PHE B O 1
ATOM 6316 N N . ARG B 1 180 ? -12.633 -40.188 -9.297 1 97.75 180 ARG B N 1
ATOM 6317 C CA . ARG B 1 180 ? -13.898 -39.812 -8.672 1 97.75 180 ARG B CA 1
ATOM 6318 C C . ARG B 1 180 ? -13.703 -39.531 -7.188 1 97.75 180 ARG B C 1
ATOM 6320 O O . ARG B 1 180 ? -14.336 -38.594 -6.645 1 97.75 180 ARG B O 1
ATOM 6327 N N . LYS B 1 181 ? -12.844 -40.188 -6.57 1 97.94 181 LYS B N 1
ATOM 6328 C CA . LYS B 1 181 ? -12.617 -40.031 -5.137 1 97.94 181 LYS B CA 1
ATOM 6329 C C . LYS B 1 181 ? -12.203 -38.625 -4.781 1 97.94 181 LYS B C 1
ATOM 6331 O O . LYS B 1 181 ? -12.664 -38.062 -3.779 1 97.94 181 LYS B O 1
ATOM 6336 N N . SER B 1 182 ? -11.367 -38 -5.578 1 97.88 182 SER B N 1
ATOM 6337 C CA . SER B 1 182 ? -10.82 -36.688 -5.266 1 97.88 182 SER B CA 1
ATOM 6338 C C . SER B 1 182 ? -11.758 -35.594 -5.738 1 97.88 182 SER B C 1
ATOM 6340 O O . SER B 1 182 ? -11.672 -34.438 -5.262 1 97.88 182 SER B O 1
ATOM 6342 N N . GLU B 1 183 ? -12.68 -35.875 -6.559 1 97.75 183 GLU B N 1
ATOM 6343 C CA . GLU B 1 183 ? -13.414 -34.875 -7.301 1 97.75 183 GLU B CA 1
ATOM 6344 C C . GLU B 1 183 ? -14.641 -34.406 -6.527 1 97.75 183 GLU B C 1
ATOM 6346 O O . GLU B 1 183 ? -15.391 -35.219 -5.988 1 97.75 183 GLU B O 1
ATOM 6351 N N . LYS B 1 184 ? -14.797 -33.125 -6.426 1 97.19 184 LYS B N 1
ATOM 6352 C CA . LYS B 1 184 ? -16.062 -32.469 -6.113 1 97.19 184 LYS B CA 1
ATOM 6353 C C . LYS B 1 184 ? -16.578 -31.672 -7.312 1 97.19 184 LYS B C 1
ATOM 6355 O O . LYS B 1 184 ? -16.328 -30.469 -7.434 1 97.19 184 LYS B O 1
ATOM 6360 N N . PHE B 1 185 ? -17.359 -32.406 -8.109 1 95.38 185 PHE B N 1
ATOM 6361 C CA . PHE B 1 185 ? -17.891 -31.844 -9.352 1 95.38 185 PHE B CA 1
ATOM 6362 C C . PHE B 1 185 ? -19.062 -30.906 -9.07 1 95.38 185 PHE B C 1
ATOM 6364 O O . PHE B 1 185 ? -19.953 -31.234 -8.297 1 95.38 185 PHE B O 1
ATOM 6371 N N . THR B 1 186 ? -19.031 -29.703 -9.719 1 92.12 186 THR B N 1
ATOM 6372 C CA . THR B 1 186 ? -20.062 -28.719 -9.398 1 92.12 186 THR B CA 1
ATOM 6373 C C . THR B 1 186 ? -21.078 -28.609 -10.531 1 92.12 186 THR B C 1
ATOM 6375 O O . THR B 1 186 ? -21.984 -27.781 -10.477 1 92.12 186 THR B O 1
ATOM 6378 N N . GLY B 1 187 ? -20.891 -29.359 -11.617 1 88.38 187 GLY B N 1
ATOM 6379 C CA . GLY B 1 187 ? -21.844 -29.328 -12.727 1 88.38 187 GLY B CA 1
ATOM 6380 C C . GLY B 1 187 ? -23.141 -30.016 -12.414 1 88.38 187 GLY B C 1
ATOM 6381 O O . GLY B 1 187 ? -23.406 -30.406 -11.266 1 88.38 187 GLY B O 1
ATOM 6382 N N . ILE B 1 188 ? -24.016 -30.078 -13.445 1 82.25 188 ILE B N 1
ATOM 6383 C CA . ILE B 1 188 ? -25.312 -30.719 -13.289 1 82.25 188 ILE B CA 1
ATOM 6384 C C . ILE B 1 188 ? -25.141 -32.25 -13.219 1 82.25 188 ILE B C 1
ATOM 6386 O O . ILE B 1 188 ? -24.469 -32.812 -14.07 1 82.25 188 ILE B O 1
ATOM 6390 N N . PHE B 1 189 ? -25.625 -32.656 -12.18 1 78.56 189 PHE B N 1
ATOM 6391 C CA . PHE B 1 189 ? -25.547 -34.094 -11.953 1 78.56 189 PHE B CA 1
ATOM 6392 C C . PHE B 1 189 ? -26.766 -34.812 -12.555 1 78.56 189 PHE B C 1
ATOM 6394 O O . PHE B 1 189 ? -27.906 -34.438 -12.273 1 78.56 189 PHE B O 1
ATOM 6401 N N . ASN B 1 190 ? -26.547 -35.688 -13.555 1 78.62 190 ASN B N 1
ATOM 6402 C CA . ASN B 1 190 ? -27.594 -36.531 -14.117 1 78.62 190 ASN B CA 1
ATOM 6403 C C . ASN B 1 190 ? -27.188 -38 -14.141 1 78.62 190 ASN B C 1
ATOM 6405 O O . ASN B 1 190 ? -26.094 -38.344 -13.711 1 78.62 190 ASN B O 1
ATOM 6409 N N . GLU B 1 191 ? -28.078 -38.844 -14.531 1 79.19 191 GLU B N 1
ATOM 6410 C CA . GLU B 1 191 ? -27.875 -40.312 -14.5 1 79.19 191 GLU B CA 1
ATOM 6411 C C . GLU B 1 191 ? -26.703 -40.719 -15.406 1 79.19 191 GLU B C 1
ATOM 6413 O O . GLU B 1 191 ? -25.953 -41.625 -15.086 1 79.19 191 GLU B O 1
ATOM 6418 N N . GLU B 1 192 ? -26.516 -39.938 -16.391 1 77 192 GLU B N 1
ATOM 6419 C CA . GLU B 1 192 ? -25.5 -40.312 -17.375 1 77 192 GLU B CA 1
ATOM 6420 C C . GLU B 1 192 ? -24.109 -39.969 -16.844 1 77 192 GLU B C 1
ATOM 6422 O O . GLU B 1 192 ? -23.141 -40.719 -17.109 1 77 192 GLU B O 1
ATOM 6427 N N . ASN B 1 193 ? -24 -39 -16.109 1 84.69 193 ASN B N 1
ATOM 6428 C CA . ASN B 1 193 ? -22.641 -38.594 -15.766 1 84.69 193 ASN B CA 1
ATOM 6429 C C . ASN B 1 193 ? -22.281 -39.031 -14.344 1 84.69 193 ASN B C 1
ATOM 6431 O O . ASN B 1 193 ? -21.125 -38.875 -13.922 1 84.69 193 ASN B O 1
ATOM 6435 N N . GLN B 1 194 ? -23.188 -39.625 -13.688 1 88.19 194 GLN B N 1
ATOM 6436 C CA . GLN B 1 194 ? -22.922 -40.125 -12.336 1 88.19 194 GLN B CA 1
ATOM 6437 C C . GLN B 1 194 ? -21.859 -41.219 -12.359 1 88.19 194 GLN B C 1
ATOM 6439 O O . GLN B 1 194 ? -21.172 -41.438 -11.367 1 88.19 194 GLN B O 1
ATOM 6444 N N . LYS B 1 195 ? -21.859 -41.844 -13.422 1 91.19 195 LYS B N 1
ATOM 6445 C CA . LYS B 1 195 ? -20.859 -42.906 -13.578 1 91.19 195 LYS B CA 1
ATOM 6446 C C . LYS B 1 195 ? -19.453 -42.344 -13.547 1 91.19 195 LYS B C 1
ATOM 6448 O O . LYS B 1 195 ? -18.516 -43.031 -13.133 1 91.19 195 LYS B O 1
ATOM 6453 N N . TYR B 1 196 ? -19.297 -41.125 -13.938 1 95.19 196 TYR B N 1
ATOM 6454 C CA . TYR B 1 196 ? -17.969 -40.594 -14.164 1 95.19 196 TYR B CA 1
ATOM 6455 C C . TYR B 1 196 ? -17.609 -39.562 -13.094 1 95.19 196 TYR B C 1
ATOM 6457 O O . TYR B 1 196 ? -16.422 -39.281 -12.859 1 95.19 196 TYR B O 1
ATOM 6465 N N . HIS B 1 197 ? -18.531 -39 -12.43 1 95.62 197 HIS B N 1
ATOM 6466 C CA . HIS B 1 197 ? -18.234 -37.844 -11.57 1 95.62 197 HIS B CA 1
ATOM 6467 C C . HIS B 1 197 ? -18.688 -38.094 -10.133 1 95.62 197 HIS B C 1
ATOM 6469 O O . HIS B 1 197 ? -19.531 -38.938 -9.891 1 95.62 197 HIS B O 1
ATOM 6475 N N . ASN B 1 198 ? -18.016 -37.406 -9.219 1 94.75 198 ASN B N 1
ATOM 6476 C CA . ASN B 1 198 ? -18.312 -37.406 -7.793 1 94.75 198 ASN B CA 1
ATOM 6477 C C . ASN B 1 198 ? -18.5 -36 -7.246 1 94.75 198 ASN B C 1
ATOM 6479 O O . ASN B 1 198 ? -17.891 -35.031 -7.75 1 94.75 198 ASN B O 1
ATOM 6483 N N . TYR B 1 199 ? -19.312 -35.812 -6.227 1 91.69 199 TYR B N 1
ATOM 6484 C CA . TYR B 1 199 ? -19.641 -34.5 -5.711 1 91.69 199 TYR B CA 1
ATOM 6485 C C . TYR B 1 199 ? -19.172 -34.344 -4.27 1 91.69 199 TYR B C 1
ATOM 6487 O O . TYR B 1 199 ? -19.484 -33.344 -3.613 1 91.69 199 TYR B O 1
ATOM 6495 N N . GLU B 1 200 ? -18.422 -35.25 -3.771 1 94 200 GLU B N 1
ATOM 6496 C CA . GLU B 1 200 ? -18.109 -35.219 -2.344 1 94 200 GLU B CA 1
ATOM 6497 C C . GLU B 1 200 ? -16.609 -35.188 -2.102 1 94 200 GLU B C 1
ATOM 6499 O O . GLU B 1 200 ? -16.156 -35.219 -0.955 1 94 200 GLU B O 1
ATOM 6504 N N . GLY B 1 201 ? -15.805 -35.156 -3.086 1 96.75 201 GLY B N 1
ATOM 6505 C CA . GLY B 1 201 ? -14.359 -35.25 -2.916 1 96.75 201 GLY B CA 1
ATOM 6506 C C . GLY B 1 201 ? -13.75 -33.938 -2.445 1 96.75 201 GLY B C 1
ATOM 6507 O O . GLY B 1 201 ? -14.469 -32.969 -2.154 1 96.75 201 GLY B O 1
ATOM 6508 N N . ASN B 1 202 ? -12.469 -33.906 -2.289 1 97.31 202 ASN B N 1
ATOM 6509 C CA . ASN B 1 202 ? -11.75 -32.75 -1.743 1 97.31 202 ASN B CA 1
ATOM 6510 C C . ASN B 1 202 ? -11.539 -31.656 -2.793 1 97.31 202 ASN B C 1
ATOM 6512 O O . ASN B 1 202 ? -11.516 -30.469 -2.467 1 97.31 202 ASN B O 1
ATOM 6516 N N . LEU B 1 203 ? -11.352 -32.094 -4.008 1 98.5 203 LEU B N 1
ATOM 6517 C CA . LEU B 1 203 ? -10.914 -31.188 -5.066 1 98.5 203 LEU B CA 1
ATOM 6518 C C . LEU B 1 203 ? -12.109 -30.562 -5.781 1 98.5 203 LEU B C 1
ATOM 6520 O O . LEU B 1 203 ? -12.883 -31.266 -6.434 1 98.5 203 LEU B O 1
ATOM 6524 N N . ASN B 1 204 ? -12.305 -29.281 -5.652 1 97.81 204 ASN B N 1
ATOM 6525 C CA . ASN B 1 204 ? -13.391 -28.609 -6.348 1 97.81 204 ASN B CA 1
ATOM 6526 C C . ASN B 1 204 ? -13.133 -28.531 -7.852 1 97.81 204 ASN B C 1
ATOM 6528 O O . ASN B 1 204 ? -12.148 -27.953 -8.297 1 97.81 204 ASN B O 1
ATOM 6532 N N . VAL B 1 205 ? -13.93 -29.156 -8.578 1 97.12 205 VAL B N 1
ATOM 6533 C CA . VAL B 1 205 ? -13.906 -29.109 -10.031 1 97.12 205 VAL B CA 1
ATOM 6534 C C . VAL B 1 205 ? -15.109 -28.312 -10.547 1 97.12 205 VAL B C 1
ATOM 6536 O O . VAL B 1 205 ? -16.203 -28.859 -10.672 1 97.12 205 VAL B O 1
ATOM 6539 N N . ASP B 1 206 ? -14.812 -27.156 -10.938 1 94.81 206 ASP B N 1
ATOM 6540 C CA . ASP B 1 206 ? -15.859 -26.156 -11.156 1 94.81 206 ASP B CA 1
ATOM 6541 C C . ASP B 1 206 ? -16.328 -26.172 -12.609 1 94.81 206 ASP B C 1
ATOM 6543 O O . ASP B 1 206 ? -15.531 -26.328 -13.531 1 94.81 206 ASP B O 1
ATOM 6547 N N . VAL B 1 207 ? -17.609 -26.125 -12.766 1 90.56 207 VAL B N 1
ATOM 6548 C CA . VAL B 1 207 ? -18.25 -25.922 -14.062 1 90.56 207 VAL B CA 1
ATOM 6549 C C . VAL B 1 207 ? -18.922 -24.562 -14.102 1 90.56 207 VAL B C 1
ATOM 6551 O O . VAL B 1 207 ? -19.906 -24.328 -13.406 1 90.56 207 VAL B O 1
ATOM 6554 N N . ASP B 1 208 ? -18.344 -23.688 -14.867 1 81.88 208 ASP B N 1
ATOM 6555 C CA . ASP B 1 208 ? -18.891 -22.344 -14.961 1 81.88 208 ASP B CA 1
ATOM 6556 C C . ASP B 1 208 ? -20.078 -22.297 -15.938 1 81.88 208 ASP B C 1
ATOM 6558 O O . ASP B 1 208 ? -19.922 -22.641 -17.109 1 81.88 208 ASP B O 1
ATOM 6562 N N . LYS B 1 209 ? -21.125 -21.766 -15.461 1 78.06 209 LYS B N 1
ATOM 6563 C CA . LYS B 1 209 ? -22.344 -21.734 -16.266 1 78.06 209 LYS B CA 1
ATOM 6564 C C . LYS B 1 209 ? -22.359 -20.516 -17.188 1 78.06 209 LYS B C 1
ATOM 6566 O O . LYS B 1 209 ? -23.078 -20.5 -18.188 1 78.06 209 LYS B O 1
ATOM 6571 N N . GLN B 1 210 ? -21.562 -19.562 -16.891 1 79.94 210 GLN B N 1
ATOM 6572 C CA . GLN B 1 210 ? -21.531 -18.359 -17.703 1 79.94 210 GLN B CA 1
ATOM 6573 C C . GLN B 1 210 ? -20.469 -18.453 -18.781 1 79.94 210 GLN B C 1
ATOM 6575 O O . GLN B 1 210 ? -19.359 -18.938 -18.547 1 79.94 210 GLN B O 1
ATOM 6580 N N . SER B 1 211 ? -20.953 -18.219 -19.969 1 80.81 211 SER B N 1
ATOM 6581 C CA . SER B 1 211 ? -20 -18.25 -21.078 1 80.81 211 SER B CA 1
ATOM 6582 C C . SER B 1 211 ? -19.656 -16.859 -21.578 1 80.81 211 SER B C 1
ATOM 6584 O O . SER B 1 211 ? -20.531 -15.992 -21.641 1 80.81 211 SER B O 1
ATOM 6586 N N . HIS B 1 212 ? -18.422 -16.656 -21.812 1 90 212 HIS B N 1
ATOM 6587 C CA . HIS B 1 212 ? -17.922 -15.422 -22.422 1 90 212 HIS B CA 1
ATOM 6588 C C . HIS B 1 212 ? -18.141 -15.422 -23.922 1 90 212 HIS B C 1
ATOM 6590 O O . HIS B 1 212 ? -18.062 -16.469 -24.578 1 90 212 HIS B O 1
ATOM 6596 N N . ASP B 1 213 ? -18.344 -14.312 -24.516 1 92.31 213 ASP B N 1
ATOM 6597 C CA . ASP B 1 213 ? -18.609 -14.188 -25.938 1 92.31 213 ASP B CA 1
ATOM 6598 C C . ASP B 1 213 ? -17.453 -14.773 -26.766 1 92.31 213 ASP B C 1
ATOM 6600 O O . ASP B 1 213 ? -17.688 -15.422 -27.781 1 92.31 213 ASP B O 1
ATOM 6604 N N . PHE B 1 214 ? -16.25 -14.594 -26.312 1 95.81 214 PHE B N 1
ATOM 6605 C CA . PHE B 1 214 ? -15.102 -15.141 -27.031 1 95.81 214 PHE B CA 1
ATOM 6606 C C . PHE B 1 214 ? -15.102 -16.656 -26.969 1 95.81 214 PHE B C 1
ATOM 6608 O O . PHE B 1 214 ? -14.711 -17.328 -27.938 1 95.81 214 PHE B O 1
ATOM 6615 N N . GLU B 1 215 ? -15.469 -17.203 -25.844 1 96.12 215 GLU B N 1
ATOM 6616 C CA . GLU B 1 215 ? -15.531 -18.656 -25.734 1 96.12 215 GLU B CA 1
ATOM 6617 C C . GLU B 1 215 ? -16.594 -19.25 -26.656 1 96.12 215 GLU B C 1
ATOM 6619 O O . GLU B 1 215 ? -16.344 -20.266 -27.328 1 96.12 215 GLU B O 1
ATOM 6624 N N . HIS B 1 216 ? -17.688 -18.562 -26.734 1 94.81 216 HIS B N 1
ATOM 6625 C CA . HIS B 1 216 ? -18.75 -19 -27.641 1 94.81 216 HIS B CA 1
ATOM 6626 C C . HIS B 1 216 ? -18.297 -18.938 -29.094 1 94.81 216 HIS B C 1
ATOM 6628 O O . HIS B 1 216 ? -18.562 -19.859 -29.875 1 94.81 216 HIS B O 1
ATOM 6634 N N . MET B 1 217 ? -17.688 -17.891 -29.406 1 96.31 217 MET B N 1
ATOM 6635 C CA . MET B 1 217 ? -17.172 -17.703 -30.75 1 96.31 217 MET B CA 1
ATOM 6636 C C . MET B 1 217 ? -16.219 -18.828 -31.125 1 96.31 217 MET B C 1
ATOM 6638 O O . MET B 1 217 ? -16.312 -19.391 -32.219 1 96.31 217 MET B O 1
ATOM 6642 N N . ILE B 1 218 ? -15.328 -19.172 -30.266 1 98 218 ILE B N 1
ATOM 6643 C CA . ILE B 1 218 ? -14.312 -20.188 -30.516 1 98 218 ILE B CA 1
ATOM 6644 C C . ILE B 1 218 ? -14.969 -21.562 -30.672 1 98 218 ILE B C 1
ATOM 6646 O O . ILE B 1 218 ? -14.625 -22.312 -31.578 1 98 218 ILE B O 1
ATOM 6650 N N . ILE B 1 219 ? -15.883 -21.891 -29.797 1 97.19 219 ILE B N 1
ATOM 6651 C CA . ILE B 1 219 ? -16.578 -23.172 -29.844 1 97.19 219 ILE B CA 1
ATOM 6652 C C . ILE B 1 219 ? -17.328 -23.297 -31.172 1 97.19 219 ILE B C 1
ATOM 6654 O O . ILE B 1 219 ? -17.234 -24.328 -31.844 1 97.19 219 ILE B O 1
ATOM 6658 N N . ASN B 1 220 ? -18.016 -22.25 -31.562 1 97.06 220 ASN B N 1
ATOM 6659 C CA . ASN B 1 220 ? -18.75 -22.266 -32.812 1 97.06 220 ASN B CA 1
ATOM 6660 C C . ASN B 1 220 ? -17.812 -22.453 -34 1 97.06 220 ASN B C 1
ATOM 6662 O O . ASN B 1 220 ? -18.141 -23.188 -34.938 1 97.06 220 ASN B O 1
ATOM 6666 N N . ALA B 1 221 ? -16.719 -21.781 -33.969 1 98.5 221 ALA B N 1
ATOM 6667 C CA . ALA B 1 221 ? -15.742 -21.922 -35.062 1 98.5 221 ALA B CA 1
ATOM 6668 C C . ALA B 1 221 ? -15.242 -23.359 -35.188 1 98.5 221 ALA B C 1
ATOM 6670 O O . ALA B 1 221 ? -15.117 -23.891 -36.281 1 98.5 221 ALA B O 1
ATOM 6671 N N . ALA B 1 222 ? -14.93 -23.953 -34.031 1 98.31 222 ALA B N 1
ATOM 6672 C CA . ALA B 1 222 ? -14.445 -25.328 -34.031 1 98.31 222 ALA B CA 1
ATOM 6673 C C . ALA B 1 222 ? -15.508 -26.297 -34.531 1 98.31 222 ALA B C 1
ATOM 6675 O O . ALA B 1 222 ? -15.203 -27.234 -35.281 1 98.31 222 ALA B O 1
ATOM 6676 N N . ILE B 1 223 ? -16.734 -26.078 -34.188 1 97.44 223 ILE B N 1
ATOM 6677 C CA . ILE B 1 223 ? -17.844 -26.906 -34.625 1 97.44 223 ILE B CA 1
ATOM 6678 C C . ILE B 1 223 ? -18.016 -26.766 -36.125 1 97.44 223 ILE B C 1
ATOM 6680 O O . ILE B 1 223 ? -18.25 -27.766 -36.812 1 97.44 223 ILE B O 1
ATOM 6684 N N . GLU B 1 224 ? -17.859 -25.594 -36.625 1 97.88 224 GLU B N 1
ATOM 6685 C CA . GLU B 1 224 ? -17.953 -25.359 -38.062 1 97.88 224 GLU B CA 1
ATOM 6686 C C . GLU B 1 224 ? -16.906 -26.172 -38.812 1 97.88 224 GLU B C 1
ATOM 6688 O O . GLU B 1 224 ? -17.125 -26.547 -39.969 1 97.88 224 GLU B O 1
ATOM 6693 N N . LEU B 1 225 ? -15.828 -26.406 -38.156 1 97.31 225 LEU B N 1
ATOM 6694 C CA . LEU B 1 225 ? -14.758 -27.172 -38.781 1 97.31 225 LEU B CA 1
ATOM 6695 C C . LEU B 1 225 ? -14.984 -28.672 -38.625 1 97.31 225 LEU B C 1
ATOM 6697 O O . LEU B 1 225 ? -14.141 -29.484 -39 1 97.31 225 LEU B O 1
ATOM 6701 N N . GLY B 1 226 ? -16.047 -29.047 -37.906 1 95.38 226 GLY B N 1
ATOM 6702 C CA . GLY B 1 226 ? -16.422 -30.453 -37.875 1 95.38 226 GLY B CA 1
ATOM 6703 C C . GLY B 1 226 ? -16.188 -31.094 -36.5 1 95.38 226 GLY B C 1
ATOM 6704 O O . GLY B 1 226 ? -16.438 -32.281 -36.344 1 95.38 226 GLY B O 1
ATOM 6705 N N . LEU B 1 227 ? -15.75 -30.375 -35.531 1 96.88 227 LEU B N 1
ATOM 6706 C CA . LEU B 1 227 ? -15.547 -30.984 -34.219 1 96.88 227 LEU B CA 1
ATOM 6707 C C . LEU B 1 227 ? -16.875 -31.188 -33.5 1 96.88 227 LEU B C 1
ATOM 6709 O O . LEU B 1 227 ? -17.812 -30.406 -33.688 1 96.88 227 LEU B O 1
ATOM 6713 N N . LYS B 1 228 ? -16.875 -32.188 -32.719 1 95.62 228 LYS B N 1
ATOM 6714 C CA . LYS B 1 228 ? -18.047 -32.469 -31.875 1 95.62 228 LYS B CA 1
ATOM 6715 C C . LYS B 1 228 ? -18.203 -31.438 -30.766 1 95.62 228 LYS B C 1
ATOM 6717 O O . LYS B 1 228 ? -17.219 -31.031 -30.156 1 95.62 228 LYS B O 1
ATOM 6722 N N . ASN B 1 229 ? -19.422 -31.016 -30.641 1 94.38 229 ASN B N 1
ATOM 6723 C CA . ASN B 1 229 ? -19.75 -30.188 -29.484 1 94.38 229 ASN B CA 1
ATOM 6724 C C . ASN B 1 229 ? -19.844 -31.031 -28.203 1 94.38 229 ASN B C 1
ATOM 6726 O O . ASN B 1 229 ? -20.906 -31.562 -27.875 1 94.38 229 ASN B O 1
ATOM 6730 N N . SER B 1 230 ? -18.766 -31.047 -27.469 1 92.56 230 SER B N 1
ATOM 6731 C CA . SER B 1 230 ? -18.703 -31.891 -26.281 1 92.56 230 SER B CA 1
ATOM 6732 C C . SER B 1 230 ? -19.25 -31.172 -25.062 1 92.56 230 SER B C 1
ATOM 6734 O O . SER B 1 230 ? -19.141 -29.953 -24.953 1 92.56 230 SER B O 1
ATOM 6736 N N . THR B 1 231 ? -19.859 -31.953 -24.172 1 86.81 231 THR B N 1
ATOM 6737 C CA . THR B 1 231 ? -20.359 -31.375 -22.938 1 86.81 231 THR B CA 1
ATOM 6738 C C . THR B 1 231 ? -19.516 -31.812 -21.75 1 86.81 231 THR B C 1
ATOM 6740 O O . THR B 1 231 ? -19.594 -31.219 -20.672 1 86.81 231 THR B O 1
ATOM 6743 N N . ASP B 1 232 ? -18.734 -32.844 -21.953 1 92.56 232 ASP B N 1
ATOM 6744 C CA . ASP B 1 232 ? -17.953 -33.375 -20.844 1 92.56 232 ASP B CA 1
ATOM 6745 C C . ASP B 1 232 ? -16.781 -34.219 -21.344 1 92.56 232 ASP B C 1
ATOM 6747 O O . ASP B 1 232 ? -16.906 -35.406 -21.562 1 92.56 232 ASP B O 1
ATOM 6751 N N . ILE B 1 233 ? -15.633 -33.625 -21.328 1 93.62 233 ILE B N 1
ATOM 6752 C CA . ILE B 1 233 ? -14.445 -34.312 -21.844 1 93.62 233 ILE B CA 1
ATOM 6753 C C . ILE B 1 233 ? -13.93 -35.312 -20.812 1 93.62 233 ILE B C 1
ATOM 6755 O O . ILE B 1 233 ? -13.07 -36.125 -21.109 1 93.62 233 ILE B O 1
ATOM 6759 N N . ASN B 1 234 ? -14.414 -35.25 -19.609 1 95.75 234 ASN B N 1
ATOM 6760 C CA . ASN B 1 234 ? -14 -36.156 -18.531 1 95.75 234 ASN B CA 1
ATOM 6761 C C . ASN B 1 234 ? -15.039 -37.25 -18.266 1 95.75 234 ASN B C 1
ATOM 6763 O O . ASN B 1 234 ? -14.961 -37.969 -17.266 1 95.75 234 ASN B O 1
ATOM 6767 N N . GLY B 1 235 ? -16.031 -37.344 -19.141 1 93.56 235 GLY B N 1
ATOM 6768 C CA . GLY B 1 235 ? -17.047 -38.375 -19.078 1 93.56 235 GLY B CA 1
ATOM 6769 C C . GLY B 1 235 ? -16.766 -39.562 -20 1 93.56 235 GLY B C 1
ATOM 6770 O O . GLY B 1 235 ? -15.68 -40.125 -19.969 1 93.56 235 GLY B O 1
ATOM 6771 N N . GLU B 1 236 ? -17.734 -39.75 -20.844 1 91.88 236 GLU B N 1
ATOM 6772 C CA . GLU B 1 236 ? -17.688 -40.906 -21.703 1 91.88 236 GLU B CA 1
ATOM 6773 C C . GLU B 1 236 ? -16.641 -40.75 -22.797 1 91.88 236 GLU B C 1
ATOM 6775 O O . GLU B 1 236 ? -15.969 -41.719 -23.172 1 91.88 236 GLU B O 1
ATOM 6780 N N . SER B 1 237 ? -16.594 -39.594 -23.344 1 94.44 237 SER B N 1
ATOM 6781 C CA . SER B 1 237 ? -15.656 -39.344 -24.453 1 94.44 237 SER B CA 1
ATOM 6782 C C . SER B 1 237 ? -14.898 -38.031 -24.25 1 94.44 237 SER B C 1
ATOM 6784 O O . SER B 1 237 ? -15.492 -37.031 -23.875 1 94.44 237 SER B O 1
ATOM 6786 N N . GLN B 1 238 ? -13.633 -38.125 -24.562 1 96.56 238 GLN B N 1
ATOM 6787 C CA . GLN B 1 238 ? -12.781 -36.969 -24.438 1 96.56 238 GLN B CA 1
ATOM 6788 C C . GLN B 1 238 ? -12.883 -36.062 -25.688 1 96.56 238 GLN B C 1
ATOM 6790 O O . GLN B 1 238 ? -12.547 -34.875 -25.641 1 96.56 238 GLN B O 1
ATOM 6795 N N . MET B 1 239 ? -13.391 -36.531 -26.797 1 97.38 239 MET B N 1
ATOM 6796 C CA . MET B 1 239 ? -13.242 -35.938 -28.125 1 97.38 239 MET B CA 1
ATOM 6797 C C . MET B 1 239 ? -14.188 -34.75 -28.297 1 97.38 239 MET B C 1
ATOM 6799 O O . MET B 1 239 ? -15.305 -34.781 -27.766 1 97.38 239 MET B O 1
ATOM 6803 N N . GLY B 1 240 ? -13.68 -33.719 -29.062 1 97.06 240 GLY B N 1
ATOM 6804 C CA . GLY B 1 240 ? -14.508 -32.594 -29.375 1 97.06 240 GLY B CA 1
ATOM 6805 C C . GLY B 1 240 ? -14.031 -31.297 -28.703 1 97.06 240 GLY B C 1
ATOM 6806 O O . GLY B 1 240 ? -12.867 -31.188 -28.328 1 97.06 240 GLY B O 1
ATOM 6807 N N . VAL B 1 241 ? -14.906 -30.25 -28.766 1 97.38 241 VAL B N 1
ATOM 6808 C CA . VAL B 1 241 ? -14.57 -28.938 -28.234 1 97.38 241 VAL B CA 1
ATOM 6809 C C . VAL B 1 241 ? -15.531 -28.578 -27.094 1 97.38 241 VAL B C 1
ATOM 6811 O O . VAL B 1 241 ? -16.719 -28.922 -27.141 1 97.38 241 VAL B O 1
ATOM 6814 N N . MET B 1 242 ? -15.016 -27.922 -26.047 1 95 242 MET B N 1
ATOM 6815 C CA . MET B 1 242 ? -15.859 -27.484 -24.938 1 95 242 MET B CA 1
ATOM 6816 C C . MET B 1 242 ? -15.133 -26.453 -24.078 1 95 242 MET B C 1
ATOM 6818 O O . MET B 1 242 ? -13.922 -26.25 -24.234 1 95 242 MET B O 1
ATOM 6822 N N . THR B 1 243 ? -15.922 -25.797 -23.234 1 94.31 243 THR B N 1
ATOM 6823 C CA . THR B 1 243 ? -15.328 -25.078 -22.125 1 94.31 243 THR B CA 1
ATOM 6824 C C . THR B 1 243 ? -14.906 -26.031 -21.016 1 94.31 243 THR B C 1
ATOM 6826 O O . THR B 1 243 ? -15.727 -26.797 -20.5 1 94.31 243 THR B O 1
ATOM 6829 N N . SER B 1 244 ? -13.727 -25.969 -20.656 1 93.81 244 SER B N 1
ATOM 6830 C CA . SER B 1 244 ? -13.156 -26.953 -19.734 1 93.81 244 SER B CA 1
ATOM 6831 C C . SER B 1 244 ? -13.625 -26.703 -18.297 1 93.81 244 SER B C 1
ATOM 6833 O O . SER B 1 244 ? -13.961 -25.562 -17.938 1 93.81 244 SER B O 1
ATOM 6835 N N . GLN B 1 245 ? -13.695 -27.766 -17.547 1 94.88 245 GLN B N 1
ATOM 6836 C CA . GLN B 1 245 ? -13.781 -27.656 -16.094 1 94.88 245 GLN B CA 1
ATOM 6837 C C . GLN B 1 245 ? -12.469 -27.156 -15.5 1 94.88 245 GLN B C 1
ATOM 6839 O O . GLN B 1 245 ? -11.406 -27.344 -16.094 1 94.88 245 GLN B O 1
ATOM 6844 N N . THR B 1 246 ? -12.57 -26.484 -14.375 1 96.62 246 THR B N 1
ATOM 6845 C CA . THR B 1 246 ? -11.367 -25.938 -13.766 1 96.62 246 THR B CA 1
ATOM 6846 C C . THR B 1 246 ? -11.297 -26.281 -12.281 1 96.62 246 THR B C 1
ATOM 6848 O O . THR B 1 246 ? -12.328 -26.547 -11.656 1 96.62 246 THR B O 1
ATOM 6851 N N . THR B 1 247 ? -10.094 -26.328 -11.766 1 98 247 THR B N 1
ATOM 6852 C CA . THR B 1 247 ? -9.898 -26.484 -10.328 1 98 247 THR B CA 1
ATOM 6853 C C . THR B 1 247 ? -9.898 -25.109 -9.641 1 98 247 THR B C 1
ATOM 6855 O O . THR B 1 247 ? -8.852 -24.641 -9.203 1 98 247 THR B O 1
ATOM 6858 N N . THR B 1 248 ? -11.031 -24.531 -9.547 1 96.62 248 THR B N 1
ATOM 6859 C CA . THR B 1 248 ? -11.281 -23.234 -8.914 1 96.62 248 THR B CA 1
ATOM 6860 C C . THR B 1 248 ? -12.484 -23.297 -7.984 1 96.62 248 THR B C 1
ATOM 6862 O O . THR B 1 248 ? -13.305 -24.219 -8.094 1 96.62 248 THR B O 1
ATOM 6865 N N . LYS B 1 249 ? -12.547 -22.422 -7.059 1 95.38 249 LYS B N 1
ATOM 6866 C CA . LYS B 1 249 ? -13.672 -22.312 -6.141 1 95.38 249 LYS B CA 1
ATOM 6867 C C . LYS B 1 249 ? -13.82 -20.875 -5.617 1 95.38 249 LYS B C 1
ATOM 6869 O O . LYS B 1 249 ? -12.859 -20.297 -5.102 1 95.38 249 LYS B O 1
ATOM 6874 N N . ASN B 1 250 ? -14.93 -20.297 -5.75 1 91.69 250 ASN B N 1
ATOM 6875 C CA . ASN B 1 250 ? -15.273 -18.984 -5.211 1 91.69 250 ASN B CA 1
ATOM 6876 C C . ASN B 1 250 ? -14.258 -17.922 -5.633 1 91.69 250 ASN B C 1
ATOM 6878 O O . ASN B 1 250 ? -13.789 -17.141 -4.805 1 91.69 250 ASN B O 1
ATOM 6882 N N . GLY B 1 251 ? -13.82 -18.078 -6.848 1 91.75 251 GLY B N 1
ATOM 6883 C CA . GLY B 1 251 ? -12.984 -17.031 -7.414 1 91.75 251 GLY B CA 1
ATOM 6884 C C . GLY B 1 251 ? -11.508 -17.219 -7.129 1 91.75 251 GLY B C 1
ATOM 6885 O O . GLY B 1 251 ? -10.695 -16.344 -7.418 1 91.75 251 GLY B O 1
ATOM 6886 N N . HIS B 1 252 ? -11.164 -18.359 -6.582 1 94.19 252 HIS B N 1
ATOM 6887 C CA . HIS B 1 252 ? -9.773 -18.656 -6.258 1 94.19 252 HIS B CA 1
ATOM 6888 C C . HIS B 1 252 ? -9.328 -19.969 -6.906 1 94.19 252 HIS B C 1
ATOM 6890 O O . HIS B 1 252 ? -10.148 -20.828 -7.195 1 94.19 252 HIS B O 1
ATOM 6896 N N . ARG B 1 253 ? -8.039 -19.984 -7.125 1 96.5 253 ARG B N 1
ATOM 6897 C CA . ARG B 1 253 ? -7.457 -21.281 -7.449 1 96.5 253 ARG B CA 1
ATOM 6898 C C . ARG B 1 253 ? -7.746 -22.297 -6.352 1 96.5 253 ARG B C 1
ATOM 6900 O O . ARG B 1 253 ? -7.703 -21.969 -5.164 1 96.5 253 ARG B O 1
ATOM 6907 N N . PHE B 1 254 ? -8.031 -23.484 -6.793 1 97.88 254 PHE B N 1
ATOM 6908 C CA . PHE B 1 254 ? -8.219 -24.547 -5.816 1 97.88 254 PHE B CA 1
ATOM 6909 C C . PHE B 1 254 ? -7.184 -25.656 -6.016 1 97.88 254 PHE B C 1
ATOM 6911 O O . PHE B 1 254 ? -7.512 -26.734 -6.508 1 97.88 254 PHE B O 1
ATOM 6918 N N . SER B 1 255 ? -5.969 -25.375 -5.527 1 98.12 255 SER B N 1
ATOM 6919 C CA . SER B 1 255 ? -4.824 -26.266 -5.648 1 98.12 255 SER B CA 1
ATOM 6920 C C . SER B 1 255 ? -4.934 -27.438 -4.684 1 98.12 255 SER B C 1
ATOM 6922 O O . SER B 1 255 ? -5.848 -27.5 -3.859 1 98.12 255 SER B O 1
ATOM 6924 N N . THR B 1 256 ? -4 -28.375 -4.805 1 98.69 256 THR B N 1
ATOM 6925 C CA . THR B 1 256 ? -3.98 -29.5 -3.881 1 98.69 256 THR B CA 1
ATOM 6926 C C . THR B 1 256 ? -3.559 -29.047 -2.484 1 98.69 256 THR B C 1
ATOM 6928 O O . THR B 1 256 ? -3.816 -29.75 -1.498 1 98.69 256 THR B O 1
ATOM 6931 N N . ALA B 1 257 ? -2.904 -27.906 -2.395 1 98.38 257 ALA B N 1
ATOM 6932 C CA . ALA B 1 257 ? -2.666 -27.328 -1.075 1 98.38 257 ALA B CA 1
ATOM 6933 C C . ALA B 1 257 ? -3.98 -26.969 -0.386 1 98.38 257 ALA B C 1
ATOM 6935 O O . ALA B 1 257 ? -4.172 -27.281 0.794 1 98.38 257 ALA B O 1
ATOM 6936 N N . ARG B 1 258 ? -4.895 -26.359 -1.106 1 97.25 258 ARG B N 1
ATOM 6937 C CA . ARG B 1 258 ? -6.191 -25.969 -0.562 1 97.25 258 ARG B CA 1
ATOM 6938 C C . ARG B 1 258 ? -7.082 -27.188 -0.356 1 97.25 258 ARG B C 1
ATOM 6940 O O . ARG B 1 258 ? -7.824 -27.266 0.625 1 97.25 258 ARG B O 1
ATOM 6947 N N . ALA B 1 259 ? -7.02 -28.031 -1.254 1 98.44 259 ALA B N 1
ATOM 6948 C CA . ALA B 1 259 ? -7.969 -29.141 -1.282 1 98.44 259 ALA B CA 1
ATOM 6949 C C . ALA B 1 259 ? -7.598 -30.219 -0.257 1 98.44 259 ALA B C 1
ATOM 6951 O O . ALA B 1 259 ? -8.469 -30.766 0.41 1 98.44 259 ALA B O 1
ATOM 6952 N N . PHE B 1 260 ? -6.285 -30.469 -0.115 1 98.75 260 PHE B N 1
ATOM 6953 C CA . PHE B 1 260 ? -5.906 -31.672 0.616 1 98.75 260 PHE B CA 1
ATOM 6954 C C . PHE B 1 260 ? -5.117 -31.328 1.87 1 98.75 260 PHE B C 1
ATOM 6956 O O . PHE B 1 260 ? -5.102 -32.094 2.836 1 98.75 260 PHE B O 1
ATOM 6963 N N . LEU B 1 261 ? -4.438 -30.188 1.904 1 98.69 261 LEU B N 1
ATOM 6964 C CA . LEU B 1 261 ? -3.562 -29.891 3.033 1 98.69 261 LEU B CA 1
ATOM 6965 C C . LEU B 1 261 ? -4.23 -28.922 4.004 1 98.69 261 LEU B C 1
ATOM 6967 O O . LEU B 1 261 ? -4.16 -29.109 5.219 1 98.69 261 LEU B O 1
ATOM 6971 N N . ALA B 1 262 ? -4.895 -27.875 3.471 1 97.44 262 ALA B N 1
ATOM 6972 C CA . ALA B 1 262 ? -5.539 -26.875 4.309 1 97.44 262 ALA B CA 1
ATOM 6973 C C . ALA B 1 262 ? -6.551 -27.516 5.258 1 97.44 262 ALA B C 1
ATOM 6975 O O . ALA B 1 262 ? -6.598 -27.172 6.445 1 97.44 262 ALA B O 1
ATOM 6976 N N . PRO B 1 263 ? -7.359 -28.484 4.777 1 97.56 263 PRO B N 1
ATOM 6977 C CA . PRO B 1 263 ? -8.383 -29.047 5.652 1 97.56 263 PRO B CA 1
ATOM 6978 C C . PRO B 1 263 ? -7.793 -29.844 6.82 1 97.56 263 PRO B C 1
ATOM 6980 O O . PRO B 1 263 ? -8.477 -30.078 7.82 1 97.56 263 PRO B O 1
ATOM 6983 N N . ILE B 1 264 ? -6.539 -30.234 6.727 1 98.12 264 ILE B N 1
ATOM 6984 C CA . ILE B 1 264 ? -5.984 -31.094 7.766 1 98.12 264 ILE B CA 1
ATOM 6985 C C . ILE B 1 264 ? -4.82 -30.391 8.453 1 98.12 264 ILE B C 1
ATOM 6987 O O . ILE B 1 264 ? -3.967 -31.031 9.062 1 98.12 264 ILE B O 1
ATOM 6991 N N . LYS B 1 265 ? -4.734 -29.141 8.289 1 97.31 265 LYS B N 1
ATOM 6992 C CA . LYS B 1 265 ? -3.592 -28.359 8.75 1 97.31 265 LYS B CA 1
ATOM 6993 C C . LYS B 1 265 ? -3.365 -28.562 10.25 1 97.31 265 LYS B C 1
ATOM 6995 O O . LYS B 1 265 ? -2.238 -28.438 10.734 1 97.31 265 LYS B O 1
ATOM 7000 N N . ASP B 1 266 ? -4.449 -28.969 11.031 1 96.56 266 ASP B N 1
ATOM 7001 C CA . ASP B 1 266 ? -4.352 -29.094 12.484 1 96.56 266 ASP B CA 1
ATOM 7002 C C . ASP B 1 266 ? -4.344 -30.562 12.906 1 96.56 266 ASP B C 1
ATOM 7004 O O . ASP B 1 266 ? -4.461 -30.859 14.102 1 96.56 266 ASP B O 1
ATOM 7008 N N . ARG B 1 267 ? -4.301 -31.484 11.914 1 97.69 267 ARG B N 1
ATOM 7009 C CA . ARG B 1 267 ? -4.273 -32.906 12.25 1 97.69 267 ARG B CA 1
ATOM 7010 C C . ARG B 1 267 ? -3.01 -33.25 13.023 1 97.69 267 ARG B C 1
ATOM 7012 O O . ARG B 1 267 ? -1.898 -32.969 12.578 1 97.69 267 ARG B O 1
ATOM 7019 N N . LYS B 1 268 ? -3.021 -33.906 14.156 1 96.81 268 LYS B N 1
ATOM 7020 C CA . LYS B 1 268 ? -1.954 -34.062 15.141 1 96.81 268 LYS B CA 1
ATOM 7021 C C . LYS B 1 268 ? -0.841 -34.969 14.625 1 96.81 268 LYS B C 1
ATOM 7023 O O . LYS B 1 268 ? 0.327 -34.781 14.977 1 96.81 268 LYS B O 1
ATOM 7028 N N . ASN B 1 269 ? -1.201 -35.969 13.859 1 98.19 269 ASN B N 1
ATOM 7029 C CA . ASN B 1 269 ? -0.199 -36.938 13.414 1 98.19 269 ASN B CA 1
ATOM 7030 C C . ASN B 1 269 ? 0.393 -36.562 12.062 1 98.19 269 ASN B C 1
ATOM 7032 O O . ASN B 1 269 ? 0.967 -37.406 11.367 1 98.19 269 ASN B O 1
ATOM 7036 N N . PHE B 1 270 ? 0.164 -35.25 11.695 1 98.56 270 PHE B N 1
ATOM 7037 C CA . PHE B 1 270 ? 0.618 -34.75 10.398 1 98.56 270 PHE B CA 1
ATOM 7038 C C . PHE B 1 270 ? 1.513 -33.531 10.57 1 98.56 270 PHE B C 1
ATOM 7040 O O . PHE B 1 270 ? 1.13 -32.562 11.234 1 98.56 270 PHE B O 1
ATOM 7047 N N . HIS B 1 271 ? 2.732 -33.625 10 1 98.75 271 HIS B N 1
ATOM 7048 C CA . HIS B 1 271 ? 3.67 -32.5 10.031 1 98.75 271 HIS B CA 1
ATOM 7049 C C . HIS B 1 271 ? 4.102 -32.094 8.625 1 98.75 271 HIS B C 1
ATOM 7051 O O . HIS B 1 271 ? 4.207 -32.969 7.742 1 98.75 271 HIS B O 1
ATOM 7057 N N . VAL B 1 272 ? 4.297 -30.828 8.438 1 98.75 272 VAL B N 1
ATOM 7058 C CA . VAL B 1 272 ? 4.879 -30.297 7.203 1 98.75 272 VAL B CA 1
ATOM 7059 C C . VAL B 1 272 ? 6.145 -29.516 7.523 1 98.75 272 VAL B C 1
ATOM 7061 O O . VAL B 1 272 ? 6.137 -28.656 8.414 1 98.75 272 VAL B O 1
ATOM 7064 N N . ILE B 1 273 ? 7.199 -29.828 6.914 1 98.62 273 ILE B N 1
ATOM 7065 C CA . ILE B 1 273 ? 8.391 -29 6.977 1 98.62 273 ILE B CA 1
ATOM 7066 C C . ILE B 1 273 ? 8.555 -28.234 5.664 1 98.62 273 ILE B C 1
ATOM 7068 O O . ILE B 1 273 ? 8.562 -28.828 4.586 1 98.62 273 ILE B O 1
ATOM 7072 N N . LYS B 1 274 ? 8.609 -26.938 5.703 1 97.12 274 LYS B N 1
ATOM 7073 C CA . LYS B 1 274 ? 8.672 -26.047 4.539 1 97.12 274 LYS B CA 1
ATOM 7074 C C . LYS B 1 274 ? 10.07 -25.469 4.363 1 97.12 274 LYS B C 1
ATOM 7076 O O . LYS B 1 274 ? 10.891 -25.516 5.285 1 97.12 274 LYS B O 1
ATOM 7081 N N . HIS B 1 275 ? 10.281 -25 3.141 1 97.69 275 HIS B N 1
ATOM 7082 C CA . HIS B 1 275 ? 11.578 -24.453 2.779 1 97.69 275 HIS B CA 1
ATOM 7083 C C . HIS B 1 275 ? 12.703 -25.453 3.057 1 97.69 275 HIS B C 1
ATOM 7085 O O . HIS B 1 275 ? 13.781 -25.062 3.5 1 97.69 275 HIS B O 1
ATOM 7091 N N . ALA B 1 276 ? 12.406 -26.688 2.926 1 98.62 276 ALA B N 1
ATOM 7092 C CA . ALA B 1 276 ? 13.352 -27.797 3.074 1 98.62 276 ALA B CA 1
ATOM 7093 C C . ALA B 1 276 ? 13.391 -28.656 1.813 1 98.62 276 ALA B C 1
ATOM 7095 O O . ALA B 1 276 ? 12.367 -29.188 1.383 1 98.62 276 ALA B O 1
ATOM 7096 N N . GLN B 1 277 ? 14.508 -28.797 1.273 1 98.5 277 GLN B N 1
ATOM 7097 C CA . GLN B 1 277 ? 14.664 -29.578 0.044 1 98.5 277 GLN B CA 1
ATOM 7098 C C . GLN B 1 277 ? 15.148 -30.984 0.339 1 98.5 277 GLN B C 1
ATOM 7100 O O . GLN B 1 277 ? 16.141 -31.172 1.058 1 98.5 277 GLN B O 1
ATOM 7105 N N . GLY B 1 278 ? 14.375 -32.062 -0.097 1 98.62 278 GLY B N 1
ATOM 7106 C CA . GLY B 1 278 ? 14.898 -33.406 -0.067 1 98.62 278 GLY B CA 1
ATOM 7107 C C . GLY B 1 278 ? 16.062 -33.625 -1.009 1 98.62 278 GLY B C 1
ATOM 7108 O O . GLY B 1 278 ? 15.992 -33.281 -2.191 1 98.62 278 GLY B O 1
ATOM 7109 N N . THR B 1 279 ? 17.172 -34.219 -0.502 1 98.25 279 THR B N 1
ATOM 7110 C CA . THR B 1 279 ? 18.375 -34.25 -1.324 1 98.25 279 THR B CA 1
ATOM 7111 C C . THR B 1 279 ? 18.844 -35.656 -1.575 1 98.25 279 THR B C 1
ATOM 7113 O O . THR B 1 279 ? 19.484 -35.938 -2.596 1 98.25 279 THR B O 1
ATOM 7116 N N . LYS B 1 280 ? 18.531 -36.531 -0.582 1 98.06 280 LYS B N 1
ATOM 7117 C CA . LYS B 1 280 ? 19.125 -37.844 -0.713 1 98.06 280 LYS B CA 1
ATOM 7118 C C . LYS B 1 280 ? 18.375 -38.875 0.137 1 98.06 280 LYS B C 1
ATOM 7120 O O . LYS B 1 280 ? 18 -38.594 1.276 1 98.06 280 LYS B O 1
ATOM 7125 N N . VAL B 1 281 ? 18.172 -40.094 -0.506 1 98.62 281 VAL B N 1
ATOM 7126 C CA . VAL B 1 281 ? 17.641 -41.219 0.233 1 98.62 281 VAL B CA 1
ATOM 7127 C C . VAL B 1 281 ? 18.75 -41.875 1.038 1 98.62 281 VAL B C 1
ATOM 7129 O O . VAL B 1 281 ? 19.859 -42.062 0.539 1 98.62 281 VAL B O 1
ATOM 7132 N N . LEU B 1 282 ? 18.453 -42.219 2.258 1 98.38 282 LEU B N 1
ATOM 7133 C CA . LEU B 1 282 ? 19.422 -42.875 3.127 1 98.38 282 LEU B CA 1
ATOM 7134 C C . LEU B 1 282 ? 19.078 -44.344 3.293 1 98.38 282 LEU B C 1
ATOM 7136 O O . LEU B 1 282 ? 17.906 -44.719 3.271 1 98.38 282 LEU B O 1
ATOM 7140 N N . PHE B 1 283 ? 20.141 -45.188 3.535 1 98.31 283 PHE B N 1
ATOM 7141 C CA . PHE B 1 283 ? 19.969 -46.625 3.602 1 98.31 283 PHE B CA 1
ATOM 7142 C C . PHE B 1 283 ? 20.562 -47.188 4.891 1 98.31 283 PHE B C 1
ATOM 7144 O O . PHE B 1 283 ? 21.5 -46.594 5.449 1 98.31 283 PHE B O 1
ATOM 7151 N N . VAL B 1 284 ? 19.953 -48.281 5.312 1 97.5 284 VAL B N 1
ATOM 7152 C CA . VAL B 1 284 ? 20.609 -49.062 6.348 1 97.5 284 VAL B CA 1
ATOM 7153 C C . VAL B 1 284 ? 21.984 -49.531 5.844 1 97.5 284 VAL B C 1
ATOM 7155 O O . VAL B 1 284 ? 22.078 -50.094 4.75 1 97.5 284 VAL B O 1
ATOM 7158 N N . PRO B 1 285 ? 23.047 -49.312 6.621 1 95.06 285 PRO B N 1
ATOM 7159 C CA . PRO B 1 285 ? 24.391 -49.656 6.16 1 95.06 285 PRO B CA 1
ATOM 7160 C C . PRO B 1 285 ? 24.5 -51.062 5.625 1 95.06 285 PRO B C 1
ATOM 7162 O O . PRO B 1 285 ? 24.031 -52.031 6.27 1 95.06 285 PRO B O 1
ATOM 7165 N N . GLY B 1 286 ? 24.984 -51.188 4.48 1 94.56 286 GLY B N 1
ATOM 7166 C CA . GLY B 1 286 ? 25.266 -52.469 3.865 1 94.56 286 GLY B CA 1
ATOM 7167 C C . GLY B 1 286 ? 24.047 -53.094 3.217 1 94.56 286 GLY B C 1
ATOM 7168 O O . GLY B 1 286 ? 24.109 -54.25 2.746 1 94.56 286 GLY B O 1
ATOM 7169 N N . THR B 1 287 ? 22.922 -52.344 3.213 1 96.81 287 THR B N 1
ATOM 7170 C CA . THR B 1 287 ? 21.703 -52.875 2.621 1 96.81 287 THR B CA 1
ATOM 7171 C C . THR B 1 287 ? 21.078 -51.844 1.664 1 96.81 287 THR B C 1
ATOM 7173 O O . THR B 1 287 ? 21.562 -50.719 1.548 1 96.81 287 THR B O 1
ATOM 7176 N N . ASN B 1 288 ? 20.078 -52.375 0.96 1 97.69 288 ASN B N 1
ATOM 7177 C CA . ASN B 1 288 ? 19.281 -51.469 0.121 1 97.69 288 ASN B CA 1
ATOM 7178 C C . ASN B 1 288 ? 17.906 -51.219 0.743 1 97.69 288 ASN B C 1
ATOM 7180 O O . ASN B 1 288 ? 16.938 -51 0.027 1 97.69 288 ASN B O 1
ATOM 7184 N N . LYS B 1 289 ? 17.953 -51.281 2.02 1 98.06 289 LYS B N 1
ATOM 7185 C CA . LYS B 1 289 ? 16.75 -50.906 2.771 1 98.06 289 LYS B CA 1
ATOM 7186 C C . LYS B 1 289 ? 16.812 -49.438 3.207 1 98.06 289 LYS B C 1
ATOM 7188 O O . LYS B 1 289 ? 17.781 -49 3.838 1 98.06 289 LYS B O 1
ATOM 7193 N N . VAL B 1 290 ? 15.766 -48.688 2.908 1 98.69 290 VAL B N 1
ATOM 7194 C CA . VAL B 1 290 ? 15.727 -47.281 3.188 1 98.69 290 VAL B CA 1
ATOM 7195 C C . VAL B 1 290 ? 15.648 -47.031 4.695 1 98.69 290 VAL B C 1
ATOM 7197 O O . VAL B 1 290 ? 14.883 -47.719 5.395 1 98.69 290 VAL B O 1
ATOM 7200 N N . SER B 1 291 ? 16.484 -46.094 5.227 1 98.56 291 SER B N 1
ATOM 7201 C CA . SER B 1 291 ? 16.453 -45.719 6.641 1 98.56 291 SER B CA 1
ATOM 7202 C C . SER B 1 291 ? 15.867 -44.344 6.84 1 98.56 291 SER B C 1
ATOM 7204 O O . SER B 1 291 ? 15.414 -44 7.938 1 98.56 291 SER B O 1
ATOM 7206 N N . GLY B 1 292 ? 15.969 -43.562 5.828 1 98.62 292 GLY B N 1
ATOM 7207 C CA . GLY B 1 292 ? 15.461 -42.188 5.961 1 98.62 292 GLY B CA 1
ATOM 7208 C C . GLY B 1 292 ? 15.773 -41.312 4.762 1 98.62 292 GLY B C 1
ATOM 7209 O O . GLY B 1 292 ? 15.961 -41.812 3.654 1 98.62 292 GLY B O 1
ATOM 7210 N N . VAL B 1 293 ? 15.672 -40 4.973 1 98.81 293 VAL B N 1
ATOM 7211 C CA . VAL B 1 293 ? 15.93 -39 3.92 1 98.81 293 VAL B CA 1
ATOM 7212 C C . VAL B 1 293 ? 16.719 -37.844 4.488 1 98.81 293 VAL B C 1
ATOM 7214 O O . VAL B 1 293 ? 16.531 -37.469 5.652 1 98.81 293 VAL B O 1
ATOM 7217 N N . MET B 1 294 ? 17.609 -37.281 3.727 1 98.69 294 MET B N 1
ATOM 7218 C CA . MET B 1 294 ? 18.344 -36.062 4.059 1 98.69 294 MET B CA 1
ATOM 7219 C C . MET B 1 294 ? 17.656 -34.844 3.48 1 98.69 294 MET B C 1
ATOM 7221 O O . MET B 1 294 ? 17.312 -34.812 2.299 1 98.69 294 MET B O 1
ATOM 7225 N N . LEU B 1 295 ? 17.406 -33.844 4.332 1 98.62 295 LEU B N 1
ATOM 7226 C CA . LEU B 1 295 ? 16.844 -32.562 3.936 1 98.62 295 LEU B CA 1
ATOM 7227 C C . LEU B 1 295 ? 17.875 -31.453 4.07 1 98.62 295 LEU B C 1
ATOM 7229 O O . LEU B 1 295 ? 18.75 -31.516 4.926 1 98.62 295 LEU B O 1
ATOM 7233 N N . HIS B 1 296 ? 17.781 -30.5 3.16 1 98.38 296 HIS B N 1
ATOM 7234 C CA . HIS B 1 296 ? 18.594 -29.297 3.256 1 98.38 296 HIS B CA 1
ATOM 7235 C C . HIS B 1 296 ? 17.719 -28.078 3.518 1 98.38 296 HIS B C 1
ATOM 7237 O O . HIS B 1 296 ? 16.828 -27.766 2.73 1 98.38 296 HIS B O 1
ATOM 7243 N N . LYS B 1 297 ? 17.891 -27.453 4.645 1 97.5 297 LYS B N 1
ATOM 7244 C CA . LYS B 1 297 ? 17.125 -26.266 5.047 1 97.5 297 LYS B CA 1
ATOM 7245 C C . LYS B 1 297 ? 18.031 -25.234 5.723 1 97.5 297 LYS B C 1
ATOM 7247 O O . LYS B 1 297 ? 18.797 -25.578 6.621 1 97.5 297 LYS B O 1
ATOM 7252 N N . ASP B 1 298 ? 18.016 -24.031 5.215 1 93.62 298 ASP B N 1
ATOM 7253 C CA . ASP B 1 298 ? 18.734 -22.891 5.789 1 93.62 298 ASP B CA 1
ATOM 7254 C C . ASP B 1 298 ? 20.219 -23.203 5.93 1 93.62 298 ASP B C 1
ATOM 7256 O O . ASP B 1 298 ? 20.812 -22.969 6.984 1 93.62 298 ASP B O 1
ATOM 7260 N N . GLY B 1 299 ? 20.734 -23.844 4.973 1 94.38 299 GLY B N 1
ATOM 7261 C CA . GLY B 1 299 ? 22.172 -24.109 4.922 1 94.38 299 GLY B CA 1
ATOM 7262 C C . GLY B 1 299 ? 22.578 -25.312 5.758 1 94.38 299 GLY B C 1
ATOM 7263 O O . GLY B 1 299 ? 23.766 -25.625 5.84 1 94.38 299 GLY B O 1
ATOM 7264 N N . LYS B 1 300 ? 21.656 -25.969 6.328 1 96.38 300 LYS B N 1
ATOM 7265 C CA . LYS B 1 300 ? 21.969 -27.109 7.195 1 96.38 300 LYS B CA 1
ATOM 7266 C C . LYS B 1 300 ? 21.266 -28.375 6.699 1 96.38 300 LYS B C 1
ATOM 7268 O O . LYS B 1 300 ? 20.188 -28.312 6.117 1 96.38 300 LYS B O 1
ATOM 7273 N N . ASP B 1 301 ? 21.922 -29.547 6.973 1 97.12 301 ASP B N 1
ATOM 7274 C CA . ASP B 1 301 ? 21.344 -30.844 6.656 1 97.12 301 ASP B CA 1
ATOM 7275 C C . ASP B 1 301 ? 20.562 -31.406 7.848 1 97.12 301 ASP B C 1
ATOM 7277 O O . ASP B 1 301 ? 21 -31.266 8.992 1 97.12 301 ASP B O 1
ATOM 7281 N N . ILE B 1 302 ? 19.438 -31.906 7.551 1 98 302 ILE B N 1
ATOM 7282 C CA . ILE B 1 302 ? 18.578 -32.562 8.539 1 98 302 ILE B CA 1
ATOM 7283 C C . ILE B 1 302 ? 18.281 -34 8.117 1 98 302 ILE B C 1
ATOM 7285 O O . ILE B 1 302 ? 17.828 -34.219 7 1 98 302 ILE B O 1
ATOM 7289 N N . VAL B 1 303 ? 18.531 -34.969 8.992 1 98.44 303 VAL B N 1
ATOM 7290 C CA . VAL B 1 303 ? 18.219 -36.375 8.711 1 98.44 303 VAL B CA 1
ATOM 7291 C C . VAL B 1 303 ? 16.875 -36.719 9.336 1 98.44 303 VAL B C 1
ATOM 7293 O O . VAL B 1 303 ? 16.641 -36.5 10.523 1 98.44 303 VAL B O 1
ATOM 7296 N N . VAL B 1 304 ? 15.984 -37.25 8.578 1 98.81 304 VAL B N 1
ATOM 7297 C CA . VAL B 1 304 ? 14.703 -37.75 9.055 1 98.81 304 VAL B CA 1
ATOM 7298 C C . VAL B 1 304 ? 14.633 -39.25 8.859 1 98.81 304 VAL B C 1
ATOM 7300 O O . VAL B 1 304 ? 14.867 -39.781 7.758 1 98.81 304 VAL B O 1
ATOM 7303 N N . ASN B 1 305 ? 14.297 -39.969 9.898 1 98.69 305 ASN B N 1
ATOM 7304 C CA . ASN B 1 305 ? 14.203 -41.406 9.852 1 98.69 305 ASN B CA 1
ATOM 7305 C C . ASN B 1 305 ? 12.805 -41.875 9.445 1 98.69 305 ASN B C 1
ATOM 7307 O O . ASN B 1 305 ? 11.812 -41.25 9.805 1 98.69 305 ASN B O 1
ATOM 7311 N N . VAL B 1 306 ? 12.789 -43 8.68 1 98.56 306 VAL B N 1
ATOM 7312 C CA . VAL B 1 306 ? 11.523 -43.562 8.219 1 98.56 306 VAL B CA 1
ATOM 7313 C C . VAL B 1 306 ? 11.367 -45 8.742 1 98.56 306 VAL B C 1
ATOM 7315 O O . VAL B 1 306 ? 12.242 -45.844 8.531 1 98.56 306 VAL B O 1
ATOM 7318 N N . ARG B 1 307 ? 10.242 -45.281 9.32 1 97.81 307 ARG B N 1
ATOM 7319 C CA . ARG B 1 307 ? 10.008 -46.594 9.922 1 97.81 307 ARG B CA 1
ATOM 7320 C C . ARG B 1 307 ? 9.344 -47.531 8.938 1 97.81 307 ARG B C 1
ATOM 7322 O O . ARG B 1 307 ? 9.562 -48.75 8.984 1 97.81 307 ARG B O 1
ATOM 7329 N N . LYS B 1 308 ? 8.586 -47 8.078 1 97.94 308 LYS B N 1
ATOM 7330 C CA . LYS B 1 308 ? 7.84 -47.844 7.145 1 97.94 308 LYS B CA 1
ATOM 7331 C C . LYS B 1 308 ? 8.273 -47.594 5.707 1 97.94 308 LYS B C 1
ATOM 7333 O O . LYS B 1 308 ? 9.195 -48.25 5.203 1 97.94 308 LYS B O 1
ATOM 7338 N N . GLU B 1 309 ? 7.793 -46.375 5.121 1 98.5 309 GLU B N 1
ATOM 7339 C CA . GLU B 1 309 ? 8.203 -46.156 3.74 1 98.5 309 GLU B CA 1
ATOM 7340 C C . GLU B 1 309 ? 8.523 -44.688 3.506 1 98.5 309 GLU B C 1
ATOM 7342 O O . GLU B 1 309 ? 7.906 -43.781 4.117 1 98.5 309 GLU B O 1
ATOM 7347 N N . LEU B 1 310 ? 9.492 -44.5 2.68 1 98.88 310 LEU B N 1
ATOM 7348 C CA . LEU B 1 310 ? 9.758 -43.188 2.074 1 98.88 310 LEU B CA 1
ATOM 7349 C C . LEU B 1 310 ? 9.07 -43.094 0.716 1 98.88 310 LEU B C 1
ATOM 7351 O O . LEU B 1 310 ? 9.141 -44 -0.101 1 98.88 310 LEU B O 1
ATOM 7355 N N . ILE B 1 311 ? 8.328 -42 0.5 1 98.94 311 ILE B N 1
ATOM 7356 C CA . ILE B 1 311 ? 7.621 -41.781 -0.755 1 98.94 311 ILE B CA 1
ATOM 7357 C C . ILE B 1 311 ? 8.188 -40.562 -1.462 1 98.94 311 ILE B C 1
ATOM 7359 O O . ILE B 1 311 ? 8.172 -39.438 -0.913 1 98.94 311 ILE B O 1
ATOM 7363 N N . LEU B 1 312 ? 8.711 -40.75 -2.652 1 98.94 312 LEU B N 1
ATOM 7364 C CA . LEU B 1 312 ? 9.133 -39.625 -3.477 1 98.94 312 LEU B CA 1
ATOM 7365 C C . LEU B 1 312 ? 7.988 -39.125 -4.359 1 98.94 312 LEU B C 1
ATOM 7367 O O . LEU B 1 312 ? 7.457 -39.875 -5.172 1 98.94 312 LEU B O 1
ATOM 7371 N N . SER B 1 313 ? 7.562 -37.969 -4.176 1 98.88 313 SER B N 1
ATOM 7372 C CA . SER B 1 313 ? 6.551 -37.281 -4.965 1 98.88 313 SER B CA 1
ATOM 7373 C C . SER B 1 313 ? 7.035 -35.875 -5.391 1 98.88 313 SER B C 1
ATOM 7375 O O . SER B 1 313 ? 6.32 -34.906 -5.234 1 98.88 313 SER B O 1
ATOM 7377 N N . SER B 1 314 ? 8.25 -35.844 -5.824 1 98.62 314 SER B N 1
ATOM 7378 C CA . SER B 1 314 ? 8.906 -34.562 -6.129 1 98.62 314 SER B CA 1
ATOM 7379 C C . SER B 1 314 ? 8.711 -34.188 -7.59 1 98.62 314 SER B C 1
ATOM 7381 O O . SER B 1 314 ? 9.219 -33.156 -8.039 1 98.62 314 SER B O 1
ATOM 7383 N N . GLY B 1 315 ? 7.953 -35 -8.344 1 98.19 315 GLY B N 1
ATOM 7384 C CA . GLY B 1 315 ? 7.641 -34.688 -9.727 1 98.19 315 GLY B CA 1
ATOM 7385 C C . GLY B 1 315 ? 8.586 -35.344 -10.727 1 98.19 315 GLY B C 1
ATOM 7386 O O . GLY B 1 315 ? 9.641 -35.844 -10.344 1 98.19 315 GLY B O 1
ATOM 7387 N N . ALA B 1 316 ? 8.281 -35.219 -11.914 1 98.44 316 ALA B N 1
ATOM 7388 C CA . ALA B 1 316 ? 8.953 -35.906 -13 1 98.44 316 ALA B CA 1
ATOM 7389 C C . ALA B 1 316 ? 10.375 -35.375 -13.203 1 98.44 316 ALA B C 1
ATOM 7391 O O . ALA B 1 316 ? 11.195 -36.031 -13.867 1 98.44 316 ALA B O 1
ATOM 7392 N N . LEU B 1 317 ? 10.664 -34.25 -12.617 1 98.31 317 LEU B N 1
ATOM 7393 C CA . LEU B 1 317 ? 11.984 -33.656 -12.797 1 98.31 317 LEU B CA 1
ATOM 7394 C C . LEU B 1 317 ? 12.852 -33.875 -11.562 1 98.31 317 LEU B C 1
ATOM 7396 O O . LEU B 1 317 ? 14.031 -34.219 -11.672 1 98.31 317 LEU B O 1
ATOM 7400 N N . ASN B 1 318 ? 12.25 -33.812 -10.422 1 98.56 318 ASN B N 1
ATOM 7401 C CA . ASN B 1 318 ? 13.047 -33.812 -9.203 1 98.56 318 ASN B CA 1
ATOM 7402 C C . ASN B 1 318 ? 13.094 -35.219 -8.578 1 98.56 318 ASN B C 1
ATOM 7404 O O . ASN B 1 318 ? 14.039 -35.531 -7.855 1 98.56 318 ASN B O 1
ATOM 7408 N N . SER B 1 319 ? 12.086 -36.062 -8.766 1 98.88 319 SER B N 1
ATOM 7409 C CA . SER B 1 319 ? 12.156 -37.406 -8.25 1 98.88 319 SER B CA 1
ATOM 7410 C C . SER B 1 319 ? 13.352 -38.156 -8.836 1 98.88 319 SER B C 1
ATOM 7412 O O . SER B 1 319 ? 14.133 -38.781 -8.094 1 98.88 319 SER B O 1
ATOM 7414 N N . PRO B 1 320 ? 13.562 -38.125 -10.148 1 98.81 320 PRO B N 1
ATOM 7415 C CA . PRO B 1 320 ? 14.75 -38.781 -10.688 1 98.81 320 PRO B CA 1
ATOM 7416 C C . PRO B 1 320 ? 16.047 -38.188 -10.172 1 98.81 320 PRO B C 1
ATOM 7418 O O . PRO B 1 320 ? 17.047 -38.906 -9.992 1 98.81 320 PRO B O 1
ATOM 7421 N N . GLN B 1 321 ? 16.062 -36.875 -9.961 1 98.69 321 GLN B N 1
ATOM 7422 C CA . GLN B 1 321 ? 17.25 -36.25 -9.398 1 98.69 321 GLN B CA 1
ATOM 7423 C C . GLN B 1 321 ? 17.609 -36.844 -8.047 1 98.69 321 GLN B C 1
ATOM 7425 O O . GLN B 1 321 ? 18.75 -37.25 -7.82 1 98.69 321 GLN B O 1
ATOM 7430 N N . ILE B 1 322 ? 16.656 -36.938 -7.191 1 98.81 322 ILE B N 1
ATOM 7431 C CA . ILE B 1 322 ? 16.875 -37.469 -5.848 1 98.81 322 ILE B CA 1
ATOM 7432 C C . ILE B 1 322 ? 17.281 -38.938 -5.934 1 98.81 322 ILE B C 1
ATOM 7434 O O . ILE B 1 322 ? 18.188 -39.375 -5.227 1 98.81 322 ILE B O 1
ATOM 7438 N N . LEU B 1 323 ? 16.641 -39.719 -6.781 1 98.94 323 LEU B N 1
ATOM 7439 C CA . LEU B 1 323 ? 16.984 -41.125 -6.961 1 98.94 323 LEU B CA 1
ATOM 7440 C C . LEU B 1 323 ? 18.438 -41.25 -7.387 1 98.94 323 LEU B C 1
ATOM 7442 O O . LEU B 1 323 ? 19.203 -42.031 -6.773 1 98.94 323 LEU B O 1
ATOM 7446 N N . MET B 1 324 ? 18.844 -40.5 -8.352 1 98.88 324 MET B N 1
ATOM 7447 C CA . MET B 1 324 ? 20.203 -40.625 -8.875 1 98.88 324 MET B CA 1
ATOM 7448 C C . MET B 1 324 ? 21.219 -40.188 -7.828 1 98.88 324 MET B C 1
ATOM 7450 O O . MET B 1 324 ? 22.25 -40.844 -7.641 1 98.88 324 MET B O 1
ATOM 7454 N N . LEU B 1 325 ? 20.938 -39.125 -7.168 1 98.69 325 LEU B N 1
ATOM 7455 C CA . LEU B 1 325 ? 21.844 -38.656 -6.121 1 98.69 325 LEU B CA 1
ATOM 7456 C C . LEU B 1 325 ? 21.953 -39.688 -5 1 98.69 325 LEU B C 1
ATOM 7458 O O . LEU B 1 325 ? 22.922 -39.656 -4.23 1 98.69 325 LEU B O 1
ATOM 7462 N N . SER B 1 326 ? 21.031 -40.594 -4.898 1 98.75 326 SER B N 1
ATOM 7463 C CA . SER B 1 326 ? 20.969 -41.594 -3.844 1 98.75 326 SER B CA 1
ATOM 7464 C C . SER B 1 326 ? 21.594 -42.906 -4.301 1 98.75 326 SER B C 1
ATOM 7466 O O . SER B 1 326 ? 21.547 -43.938 -3.586 1 98.75 326 SER B O 1
ATOM 7468 N N . GLY B 1 327 ? 22.109 -42.969 -5.5 1 98.5 327 GLY B N 1
ATOM 7469 C CA . GLY B 1 327 ? 22.75 -44.156 -6.02 1 98.5 327 GLY B CA 1
ATOM 7470 C C . GLY B 1 327 ? 21.797 -45.062 -6.789 1 98.5 327 GLY B C 1
ATOM 7471 O O . GLY B 1 327 ? 22.141 -46.219 -7.094 1 98.5 327 GLY B O 1
ATOM 7472 N N . ILE B 1 328 ? 20.656 -44.688 -7.047 1 98.81 328 ILE B N 1
ATOM 7473 C CA . ILE B 1 328 ? 19.656 -45.406 -7.832 1 98.81 328 ILE B CA 1
ATOM 7474 C C . ILE B 1 328 ? 19.531 -44.781 -9.219 1 98.81 328 ILE B C 1
ATOM 7476 O O . ILE B 1 328 ? 18.891 -43.75 -9.383 1 98.81 328 ILE B O 1
ATOM 7480 N N . GLY B 1 329 ? 20.062 -45.344 -10.25 1 98.69 329 GLY B N 1
ATOM 7481 C CA . GLY B 1 329 ? 20.078 -44.781 -11.594 1 98.69 329 GLY B CA 1
ATOM 7482 C C . GLY B 1 329 ? 21.031 -45.531 -12.523 1 98.69 329 GLY B C 1
ATOM 7483 O O . GLY B 1 329 ? 21.578 -46.562 -12.164 1 98.69 329 GLY B O 1
ATOM 7484 N N . PRO B 1 330 ? 21.203 -45.031 -13.68 1 98.56 330 PRO B N 1
ATOM 7485 C CA . PRO B 1 330 ? 22.094 -45.688 -14.633 1 98.56 330 PRO B CA 1
ATOM 7486 C C . PRO B 1 330 ? 23.516 -45.812 -14.109 1 98.56 330 PRO B C 1
ATOM 7488 O O . PRO B 1 330 ? 24.156 -44.781 -13.812 1 98.56 330 PRO B O 1
ATOM 7491 N N . LYS B 1 331 ? 24.016 -47.031 -14.078 1 98.44 331 LYS B N 1
ATOM 7492 C CA . LYS B 1 331 ? 25.281 -47.344 -13.422 1 98.44 331 LYS B CA 1
ATOM 7493 C C . LYS B 1 331 ? 26.422 -46.5 -13.977 1 98.44 331 LYS B C 1
ATOM 7495 O O . LYS B 1 331 ? 27.141 -45.844 -13.219 1 98.44 331 LYS B O 1
ATOM 7500 N N . LYS B 1 332 ? 26.547 -46.469 -15.234 1 98.25 332 LYS B N 1
ATOM 7501 C CA . LYS B 1 332 ? 27.641 -45.75 -15.859 1 98.25 332 LYS B CA 1
ATOM 7502 C C . LYS B 1 332 ? 27.609 -44.281 -15.492 1 98.25 332 LYS B C 1
ATOM 7504 O O . LYS B 1 332 ? 28.641 -43.688 -15.156 1 98.25 332 LYS B O 1
ATOM 7509 N N . HIS B 1 333 ? 26.469 -43.656 -15.547 1 98.19 333 HIS B N 1
ATOM 7510 C CA . HIS B 1 333 ? 26.312 -42.25 -15.234 1 98.19 333 HIS B CA 1
ATOM 7511 C C . HIS B 1 333 ? 26.672 -41.969 -13.789 1 98.19 333 HIS B C 1
ATOM 7513 O O . HIS B 1 333 ? 27.375 -40.969 -13.5 1 98.19 333 HIS B O 1
ATOM 7519 N N . LEU B 1 334 ? 26.234 -42.75 -12.875 1 98.56 334 LEU B N 1
ATOM 7520 C CA . LEU B 1 334 ? 26.5 -42.594 -11.453 1 98.56 334 LEU B CA 1
ATOM 7521 C C . LEU B 1 334 ? 27.984 -42.75 -11.156 1 98.56 334 LEU B C 1
ATOM 7523 O O . LEU B 1 334 ? 28.562 -41.969 -10.391 1 98.56 334 LEU B O 1
ATOM 7527 N N . GLU B 1 335 ? 28.562 -43.719 -11.781 1 98.31 335 GLU B N 1
ATOM 7528 C CA . GLU B 1 335 ? 30 -43.969 -11.586 1 98.31 335 GLU B CA 1
ATOM 7529 C C . GLU B 1 335 ? 30.828 -42.812 -12.109 1 98.31 335 GLU B C 1
ATOM 7531 O O . GLU B 1 335 ? 31.828 -42.438 -11.492 1 98.31 335 GLU B O 1
ATOM 7536 N N . ASP B 1 336 ? 30.422 -42.312 -13.195 1 98 336 ASP B N 1
ATOM 7537 C CA . ASP B 1 336 ? 31.109 -41.156 -13.758 1 98 336 ASP B CA 1
ATOM 7538 C C . ASP B 1 336 ? 31.109 -39.969 -12.773 1 98 336 ASP B C 1
ATOM 7540 O O . ASP B 1 336 ? 32.031 -39.188 -12.758 1 98 336 ASP B O 1
ATOM 7544 N N . LEU B 1 337 ? 30.094 -39.875 -11.953 1 98.06 337 LEU B N 1
ATOM 7545 C CA . LEU B 1 337 ? 29.969 -38.781 -10.977 1 98.06 337 LEU B CA 1
ATOM 7546 C C . LEU B 1 337 ? 30.469 -39.219 -9.609 1 98.06 337 LEU B C 1
ATOM 7548 O O . LEU B 1 337 ? 30.344 -38.469 -8.625 1 98.06 337 LEU B O 1
ATOM 7552 N N . LYS B 1 338 ? 30.969 -40.438 -9.539 1 97.81 338 LYS B N 1
ATOM 7553 C CA . LYS B 1 338 ? 31.531 -41 -8.312 1 97.81 338 LYS B CA 1
ATOM 7554 C C . LYS B 1 338 ? 30.453 -41.156 -7.242 1 97.81 338 LYS B C 1
ATOM 7556 O O . LYS B 1 338 ? 30.688 -40.844 -6.07 1 97.81 338 LYS B O 1
ATOM 7561 N N . ILE B 1 339 ? 29.281 -41.562 -7.672 1 97.94 339 ILE B N 1
ATOM 7562 C CA . ILE B 1 339 ? 28.188 -41.875 -6.766 1 97.94 339 ILE B CA 1
ATOM 7563 C C . ILE B 1 339 ? 28.109 -43.406 -6.598 1 97.94 339 ILE B C 1
ATOM 7565 O O . ILE B 1 339 ? 28.109 -44.156 -7.586 1 97.94 339 ILE B O 1
ATOM 7569 N N . GLU B 1 340 ? 28.094 -43.844 -5.348 1 97 340 GLU B N 1
ATOM 7570 C CA . GLU B 1 340 ? 27.969 -45.281 -5.094 1 97 340 GLU B CA 1
ATOM 7571 C C . GLU B 1 340 ? 26.672 -45.812 -5.664 1 97 340 GLU B C 1
ATOM 7573 O O . GLU B 1 340 ? 25.594 -45.281 -5.41 1 97 340 GLU B O 1
ATOM 7578 N N . VAL B 1 341 ? 26.797 -46.906 -6.434 1 97.94 341 VAL B N 1
ATOM 7579 C CA . VAL B 1 341 ? 25.625 -47.469 -7.082 1 97.94 341 VAL B CA 1
ATOM 7580 C C . VAL B 1 341 ? 24.922 -48.438 -6.129 1 97.94 341 VAL B C 1
ATOM 7582 O O . VAL B 1 341 ? 25.516 -49.438 -5.707 1 97.94 341 VAL B O 1
ATOM 7585 N N . LYS B 1 342 ? 23.75 -48.156 -5.793 1 97.62 342 LYS B N 1
ATOM 7586 C CA . LYS B 1 342 ? 22.906 -49.031 -4.98 1 97.62 342 LYS B CA 1
ATOM 7587 C C . LYS B 1 342 ? 22.016 -49.906 -5.859 1 97.62 342 LYS B C 1
ATOM 7589 O O . LYS B 1 342 ? 21.766 -51.062 -5.527 1 97.62 342 LYS B O 1
ATOM 7594 N N . ALA B 1 343 ? 21.516 -49.312 -6.941 1 98.25 343 ALA B N 1
ATOM 7595 C CA . ALA B 1 343 ? 20.641 -50.031 -7.875 1 98.25 343 ALA B CA 1
ATOM 7596 C C . ALA B 1 343 ? 20.797 -49.5 -9.289 1 98.25 343 ALA B C 1
ATOM 7598 O O . ALA B 1 343 ? 20.609 -48.281 -9.539 1 98.25 343 ALA B O 1
ATOM 7599 N N . ASP B 1 344 ? 21.188 -50.344 -10.18 1 98.31 344 ASP B N 1
ATOM 7600 C CA . ASP B 1 344 ? 21.266 -50 -11.586 1 98.31 344 ASP B CA 1
ATOM 7601 C C . ASP B 1 344 ? 19.875 -50.031 -12.242 1 98.31 344 ASP B C 1
ATOM 7603 O O . ASP B 1 344 ? 19.359 -51.125 -12.531 1 98.31 344 ASP B O 1
ATOM 7607 N N . LEU B 1 345 ? 19.266 -48.938 -12.422 1 98.69 345 LEU B N 1
ATOM 7608 C CA . LEU B 1 345 ? 17.938 -48.75 -12.992 1 98.69 345 LEU B CA 1
ATOM 7609 C C . LEU B 1 345 ? 17.922 -47.594 -13.984 1 98.69 345 LEU B C 1
ATOM 7611 O O . LEU B 1 345 ? 18.719 -46.656 -13.867 1 98.69 345 LEU B O 1
ATOM 7615 N N . PRO B 1 346 ? 17.062 -47.562 -14.945 1 98.62 346 PRO B N 1
ATOM 7616 C CA . PRO B 1 346 ? 17.047 -46.531 -15.977 1 98.62 346 PRO B CA 1
ATOM 7617 C C . PRO B 1 346 ? 16.328 -45.25 -15.523 1 98.62 346 PRO B C 1
ATOM 7619 O O . PRO B 1 346 ? 15.469 -44.75 -16.25 1 98.62 346 PRO B O 1
ATOM 7622 N N . VAL B 1 347 ? 16.688 -44.781 -14.359 1 98.81 347 VAL B N 1
ATOM 7623 C CA . VAL B 1 347 ? 16.125 -43.531 -13.836 1 98.81 347 VAL B CA 1
ATOM 7624 C C . VAL B 1 347 ? 16.5 -42.375 -14.758 1 98.81 347 VAL B C 1
ATOM 7626 O O . VAL B 1 347 ? 17.656 -42.25 -15.18 1 98.81 347 VAL B O 1
ATOM 7629 N N . GLY B 1 348 ? 15.531 -41.5 -15.086 1 98.75 348 GLY B N 1
ATOM 7630 C CA . GLY B 1 348 ? 15.773 -40.312 -15.898 1 98.75 348 GLY B CA 1
ATOM 7631 C C . GLY B 1 348 ? 15.555 -40.562 -17.391 1 98.75 348 GLY B C 1
ATOM 7632 O O . GLY B 1 348 ? 15.445 -39.625 -18.156 1 98.75 348 GLY B O 1
ATOM 7633 N N . GLU B 1 349 ? 15.414 -41.781 -17.719 1 98.12 349 GLU B N 1
ATOM 7634 C CA . GLU B 1 349 ? 15.164 -42.125 -19.125 1 98.12 349 GLU B CA 1
ATOM 7635 C C . GLU B 1 349 ? 13.68 -42.031 -19.453 1 98.12 349 GLU B C 1
ATOM 7637 O O . GLU B 1 349 ? 12.836 -41.906 -18.562 1 98.12 349 GLU B O 1
ATOM 7642 N N . ASN B 1 350 ? 13.305 -41.969 -20.719 1 98.19 350 ASN B N 1
ATOM 7643 C CA . ASN B 1 350 ? 11.938 -42 -21.219 1 98.19 350 ASN B CA 1
ATOM 7644 C C . ASN B 1 350 ? 11.203 -40.688 -20.891 1 98.19 350 ASN B C 1
ATOM 7646 O O . ASN B 1 350 ? 9.984 -40.688 -20.688 1 98.19 350 ASN B O 1
ATOM 7650 N N . LEU B 1 351 ? 11.977 -39.594 -20.75 1 98.62 351 LEU B N 1
ATOM 7651 C CA . LEU B 1 351 ? 11.367 -38.312 -20.484 1 98.62 351 LEU B CA 1
ATOM 7652 C C . LEU B 1 351 ? 10.43 -37.906 -21.609 1 98.62 351 LEU B C 1
ATOM 7654 O O . LEU B 1 351 ? 10.844 -37.781 -22.766 1 98.62 351 LEU B O 1
ATOM 7658 N N . GLN B 1 352 ? 9.18 -37.719 -21.297 1 98.5 352 GLN B N 1
ATOM 7659 C CA . GLN B 1 352 ? 8.156 -37.281 -22.234 1 98.5 352 GLN B CA 1
ATOM 7660 C C . GLN B 1 352 ? 7.516 -36 -21.797 1 98.5 352 GLN B C 1
ATOM 7662 O O . GLN B 1 352 ? 7.422 -35.719 -20.594 1 98.5 352 GLN B O 1
ATOM 7667 N N . ASP B 1 353 ? 7.117 -35.156 -22.75 1 98.25 353 ASP B N 1
ATOM 7668 C CA . ASP B 1 353 ? 6.477 -33.875 -22.5 1 98.25 353 ASP B CA 1
ATOM 7669 C C . ASP B 1 353 ? 5.539 -33.5 -23.641 1 98.25 353 ASP B C 1
ATOM 7671 O O . ASP B 1 353 ? 5.688 -34 -24.766 1 98.25 353 ASP B O 1
ATOM 7675 N N . HIS B 1 354 ? 4.508 -32.781 -23.281 1 98.5 354 HIS B N 1
ATOM 7676 C CA . HIS B 1 354 ? 3.674 -32.156 -24.312 1 98.5 354 HIS B CA 1
ATOM 7677 C C . HIS B 1 354 ? 4.273 -30.844 -24.797 1 98.5 354 HIS B C 1
ATOM 7679 O O . HIS B 1 354 ? 4.535 -29.953 -24 1 98.5 354 HIS B O 1
ATOM 7685 N N . LEU B 1 355 ? 4.535 -30.75 -26.047 1 98.38 355 LEU B N 1
ATOM 7686 C CA . LEU B 1 355 ? 4.91 -29.469 -26.641 1 98.38 355 LEU B CA 1
ATOM 7687 C C . LEU B 1 355 ? 3.73 -28.859 -27.391 1 98.38 355 LEU B C 1
ATOM 7689 O O . LEU B 1 355 ? 2.777 -29.562 -27.75 1 98.38 355 LEU B O 1
ATOM 7693 N N . PHE B 1 356 ? 3.752 -27.531 -27.578 1 98.44 356 PHE B N 1
ATOM 7694 C CA . PHE B 1 356 ? 2.764 -26.906 -28.438 1 98.44 356 PHE B CA 1
ATOM 7695 C C . PHE B 1 356 ? 3.408 -25.828 -29.297 1 98.44 356 PHE B C 1
ATOM 7697 O O . PHE B 1 356 ? 4.5 -25.344 -28.984 1 98.44 356 PHE B O 1
ATOM 7704 N N . VAL B 1 357 ? 2.793 -25.562 -30.375 1 98.62 357 VAL B N 1
ATOM 7705 C CA . VAL B 1 357 ? 3.146 -24.484 -31.297 1 98.62 357 VAL B CA 1
ATOM 7706 C C . VAL B 1 357 ? 1.963 -23.531 -31.453 1 98.62 357 VAL B C 1
ATOM 7708 O O . VAL B 1 357 ? 0.853 -23.969 -31.781 1 98.62 357 VAL B O 1
ATOM 7711 N N . PRO B 1 358 ? 2.195 -22.281 -31.25 1 98.38 358 PRO B N 1
ATOM 7712 C CA . PRO B 1 358 ? 1.072 -21.344 -31.312 1 98.38 358 PRO B CA 1
ATOM 7713 C C . PRO B 1 358 ? 0.717 -20.922 -32.75 1 98.38 358 PRO B C 1
ATOM 7715 O O . PRO B 1 358 ? 1.605 -20.797 -33.594 1 98.38 358 PRO B O 1
ATOM 7718 N N . THR B 1 359 ? -0.511 -20.781 -33 1 98.38 359 THR B N 1
ATOM 7719 C CA . THR B 1 359 ? -1.081 -20.047 -34.125 1 98.38 359 THR B CA 1
ATOM 7720 C C . THR B 1 359 ? -1.786 -18.781 -33.656 1 98.38 359 THR B C 1
ATOM 7722 O O . THR B 1 359 ? -2.439 -18.781 -32.594 1 98.38 359 THR B O 1
ATOM 7725 N N . PHE B 1 360 ? -1.667 -17.688 -34.469 1 98.44 360 PHE B N 1
ATOM 7726 C CA . PHE B 1 360 ? -2.186 -16.406 -33.969 1 98.44 360 PHE B CA 1
ATOM 7727 C C . PHE B 1 360 ? -3.264 -15.875 -34.906 1 98.44 360 PHE B C 1
ATOM 7729 O O . PHE B 1 360 ? -3.141 -15.984 -36.125 1 98.44 360 PHE B O 1
ATOM 7736 N N . TYR B 1 361 ? -4.305 -15.367 -34.344 1 98.69 361 TYR B N 1
ATOM 7737 C CA . TYR B 1 361 ? -5.297 -14.523 -35 1 98.69 361 TYR B CA 1
ATOM 7738 C C . TYR B 1 361 ? -5.43 -13.188 -34.281 1 98.69 361 TYR B C 1
ATOM 7740 O O . TYR B 1 361 ? -5.301 -13.117 -33.031 1 98.69 361 TYR B O 1
ATOM 7748 N N . THR B 1 362 ? -5.637 -12.109 -35 1 98.5 362 THR B N 1
ATOM 7749 C CA . THR B 1 362 ? -5.715 -10.805 -34.344 1 98.5 362 THR B CA 1
ATOM 7750 C C . THR B 1 362 ? -6.938 -10.031 -34.812 1 98.5 362 THR B C 1
ATOM 7752 O O . THR B 1 362 ? -7.469 -10.305 -35.906 1 98.5 362 THR B O 1
ATOM 7755 N N . LYS B 1 363 ? -7.418 -9.156 -34.031 1 97.94 363 LYS B N 1
ATOM 7756 C CA . LYS B 1 363 ? -8.438 -8.156 -34.375 1 97.94 363 LYS B CA 1
ATOM 7757 C C . LYS B 1 363 ? -8.141 -6.836 -33.656 1 97.94 363 LYS B C 1
ATOM 7759 O O . LYS B 1 363 ? -7.648 -6.824 -32.531 1 97.94 363 LYS B O 1
ATOM 7764 N N . PRO B 1 364 ? -8.453 -5.68 -34.281 1 97.5 364 PRO B N 1
ATOM 7765 C CA . PRO B 1 364 ? -8.156 -4.387 -33.656 1 97.5 364 PRO B CA 1
ATOM 7766 C C . PRO B 1 364 ? -8.82 -4.227 -32.281 1 97.5 364 PRO B C 1
ATOM 7768 O O . PRO B 1 364 ? -9.945 -4.707 -32.094 1 97.5 364 PRO B O 1
ATOM 7771 N N . GLY B 1 365 ? -8.086 -3.562 -31.344 1 96.81 365 GLY B N 1
ATOM 7772 C CA . GLY B 1 365 ? -8.578 -3.258 -30.016 1 96.81 365 GLY B CA 1
ATOM 7773 C C . GLY B 1 365 ? -7.977 -1.996 -29.422 1 96.81 365 GLY B C 1
ATOM 7774 O O . GLY B 1 365 ? -7.082 -1.395 -30.016 1 96.81 365 GLY B O 1
ATOM 7775 N N . ASP B 1 366 ? -8.484 -1.56 -28.297 1 96.38 366 ASP B N 1
ATOM 7776 C CA . ASP B 1 366 ? -8.023 -0.346 -27.625 1 96.38 366 ASP B CA 1
ATOM 7777 C C . ASP B 1 366 ? -6.664 -0.568 -26.953 1 96.38 366 ASP B C 1
ATOM 7779 O O . ASP B 1 366 ? -6.543 -1.386 -26.047 1 96.38 366 ASP B O 1
ATOM 7783 N N . LYS B 1 367 ? -5.727 0.226 -27.359 1 93.62 367 LYS B N 1
ATOM 7784 C CA . LYS B 1 367 ? -4.375 0.107 -26.828 1 93.62 367 LYS B CA 1
ATOM 7785 C C . LYS B 1 367 ? -4.352 0.375 -25.328 1 93.62 367 LYS B C 1
ATOM 7787 O O . LYS B 1 367 ? -3.424 -0.036 -24.625 1 93.62 367 LYS B O 1
ATOM 7792 N N . ASN B 1 368 ? -5.359 1.035 -24.766 1 92.44 368 ASN B N 1
ATOM 7793 C CA . ASN B 1 368 ? -5.41 1.387 -23.359 1 92.44 368 ASN B CA 1
ATOM 7794 C C . ASN B 1 368 ? -6.254 0.392 -22.562 1 92.44 368 ASN B C 1
ATOM 7796 O O . ASN B 1 368 ? -6.723 0.706 -21.469 1 92.44 368 ASN B O 1
ATOM 7800 N N . TYR B 1 369 ? -6.379 -0.763 -23.125 1 94 369 TYR B N 1
ATOM 7801 C CA . TYR B 1 369 ? -7.18 -1.794 -22.469 1 94 369 TYR B CA 1
ATOM 7802 C C . TYR B 1 369 ? -6.668 -2.066 -21.062 1 94 369 TYR B C 1
ATOM 7804 O O . TYR B 1 369 ? -7.457 -2.141 -20.109 1 94 369 TYR B O 1
ATOM 7812 N N . TYR B 1 370 ? -5.316 -2.184 -20.875 1 92.94 370 TYR B N 1
ATOM 7813 C CA . TYR B 1 370 ? -4.695 -2.404 -19.578 1 92.94 370 TYR B CA 1
ATOM 7814 C C . TYR B 1 370 ? -3.947 -1.161 -19.109 1 92.94 370 TYR B C 1
ATOM 7816 O O . TYR B 1 370 ? -2.725 -1.191 -18.953 1 92.94 370 TYR B O 1
ATOM 7824 N N . SER B 1 371 ? -4.703 -0.146 -18.812 1 91 371 SER B N 1
ATOM 7825 C CA . SER B 1 371 ? -4.145 1.036 -18.156 1 91 371 SER B CA 1
ATOM 7826 C C . SER B 1 371 ? -3.879 0.782 -16.688 1 91 371 SER B C 1
ATOM 7828 O O . SER B 1 371 ? -4.422 -0.159 -16.094 1 91 371 SER B O 1
ATOM 7830 N N . ILE B 1 372 ? -3.062 1.578 -16.078 1 89 372 ILE B N 1
ATOM 7831 C CA . ILE B 1 372 ? -2.727 1.415 -14.672 1 89 372 ILE B CA 1
ATOM 7832 C C . ILE B 1 372 ? -3.99 1.535 -13.82 1 89 372 ILE B C 1
ATOM 7834 O O . ILE B 1 372 ? -4.137 0.839 -12.812 1 89 372 ILE B O 1
ATOM 7838 N N . SER B 1 373 ? -4.875 2.451 -14.188 1 87.38 373 SER B N 1
ATOM 7839 C CA . SER B 1 373 ? -6.129 2.609 -13.453 1 87.38 373 SER B CA 1
ATOM 7840 C C . SER B 1 373 ? -6.973 1.344 -13.523 1 87.38 373 SER B C 1
ATOM 7842 O O . SER B 1 373 ? -7.535 0.909 -12.516 1 87.38 373 SER B O 1
ATOM 7844 N N . THR B 1 374 ? -7.02 0.738 -14.703 1 90.06 374 THR B N 1
ATOM 7845 C CA . THR B 1 374 ? -7.797 -0.483 -14.898 1 90.06 374 THR B CA 1
ATOM 7846 C C . THR B 1 374 ? -7.191 -1.638 -14.102 1 90.06 374 THR B C 1
ATOM 7848 O O . THR B 1 374 ? -7.91 -2.383 -13.438 1 90.06 374 THR B O 1
ATOM 7851 N N . ILE B 1 375 ? -5.945 -1.79 -14.164 1 92.31 375 ILE B N 1
ATOM 7852 C CA . ILE B 1 375 ? -5.238 -2.861 -13.469 1 92.31 375 ILE B CA 1
ATOM 7853 C C . ILE B 1 375 ? -5.461 -2.729 -11.961 1 92.31 375 ILE B C 1
ATOM 7855 O O . ILE B 1 375 ? -5.824 -3.699 -11.289 1 92.31 375 ILE B O 1
ATOM 7859 N N . ALA B 1 376 ? -5.266 -1.544 -11.43 1 89.31 376 ALA B N 1
ATOM 7860 C CA . ALA B 1 376 ? -5.41 -1.295 -9.992 1 89.31 376 ALA B CA 1
ATOM 7861 C C . ALA B 1 376 ? -6.84 -1.562 -9.539 1 89.31 376 ALA B C 1
ATOM 7863 O O . ALA B 1 376 ? -7.059 -2.137 -8.469 1 89.31 376 ALA B O 1
ATOM 7864 N N . GLN B 1 377 ? -7.762 -1.085 -10.281 1 88.88 377 GLN B N 1
ATOM 7865 C CA . GLN B 1 377 ? -9.172 -1.274 -9.938 1 88.88 377 GLN B CA 1
ATOM 7866 C C . GLN B 1 377 ? -9.539 -2.756 -9.922 1 88.88 377 GLN B C 1
ATOM 7868 O O . GLN B 1 377 ? -10.227 -3.221 -9.008 1 88.88 377 GLN B O 1
ATOM 7873 N N . ASN B 1 378 ? -9.133 -3.512 -10.969 1 92.31 378 ASN B N 1
ATOM 7874 C CA . ASN B 1 378 ? -9.414 -4.941 -11.039 1 92.31 378 ASN B CA 1
ATOM 7875 C C . ASN B 1 378 ? -8.812 -5.688 -9.852 1 92.31 378 ASN B C 1
ATOM 7877 O O . ASN B 1 378 ? -9.453 -6.562 -9.266 1 92.31 378 ASN B O 1
ATOM 7881 N N . PHE B 1 379 ? -7.656 -5.312 -9.547 1 92 379 PHE B N 1
ATOM 7882 C CA . PHE B 1 379 ? -6.945 -5.969 -8.453 1 92 379 PHE B CA 1
ATOM 7883 C C . PHE B 1 379 ? -7.621 -5.68 -7.121 1 92 379 PHE B C 1
ATOM 7885 O O . PHE B 1 379 ? -7.848 -6.59 -6.32 1 92 379 PHE B O 1
ATOM 7892 N N . ALA B 1 380 ? -7.961 -4.406 -6.887 1 89.5 380 ALA B N 1
ATOM 7893 C CA . ALA B 1 380 ? -8.641 -4.027 -5.648 1 89.5 380 ALA B CA 1
ATOM 7894 C C . ALA B 1 380 ? -10 -4.707 -5.539 1 89.5 380 ALA B C 1
ATOM 7896 O O . ALA B 1 380 ? -10.398 -5.137 -4.453 1 89.5 380 ALA B O 1
ATOM 7897 N N . GLN B 1 381 ? -10.711 -4.711 -6.613 1 90.75 381 GLN B N 1
ATOM 7898 C CA . GLN B 1 381 ? -12.016 -5.363 -6.641 1 90.75 381 GLN B CA 1
ATOM 7899 C C . GLN B 1 381 ? -11.891 -6.84 -6.277 1 90.75 381 GLN B C 1
ATOM 7901 O O . GLN B 1 381 ? -12.711 -7.367 -5.516 1 90.75 381 GLN B O 1
ATOM 7906 N N . TYR B 1 382 ? -10.922 -7.527 -6.84 1 94 382 TYR B N 1
ATOM 7907 C CA . TYR B 1 382 ? -10.695 -8.93 -6.512 1 94 382 TYR B CA 1
ATOM 7908 C C . TYR B 1 382 ? -10.414 -9.102 -5.023 1 94 382 TYR B C 1
ATOM 7910 O O . TYR B 1 382 ? -11.039 -9.938 -4.359 1 94 382 TYR B O 1
ATOM 7918 N N . ILE B 1 383 ? -9.492 -8.328 -4.531 1 91.25 383 ILE B N 1
ATOM 7919 C CA . ILE B 1 383 ? -9.039 -8.492 -3.152 1 91.25 383 ILE B CA 1
ATOM 7920 C C . ILE B 1 383 ? -10.18 -8.156 -2.193 1 91.25 383 ILE B C 1
ATOM 7922 O O . ILE B 1 383 ? -10.445 -8.906 -1.251 1 91.25 383 ILE B O 1
ATOM 7926 N N . MET B 1 384 ? -10.906 -7.102 -2.43 1 89.31 384 MET B N 1
ATOM 7927 C CA . MET B 1 384 ? -11.852 -6.57 -1.449 1 89.31 384 MET B CA 1
ATOM 7928 C C . MET B 1 384 ? -13.211 -7.238 -1.596 1 89.31 384 MET B C 1
ATOM 7930 O O . MET B 1 384 ? -13.93 -7.414 -0.61 1 89.31 384 MET B O 1
ATOM 7934 N N . GLU B 1 385 ? -13.57 -7.621 -2.844 1 89.69 385 GLU B N 1
ATOM 7935 C CA . GLU B 1 385 ? -14.938 -8.07 -3.082 1 89.69 385 GLU B CA 1
ATOM 7936 C C . GLU B 1 385 ? -14.969 -9.523 -3.539 1 89.69 385 GLU B C 1
ATOM 7938 O O . GLU B 1 385 ? -16.016 -10.18 -3.488 1 89.69 385 GLU B O 1
ATOM 7943 N N . GLY B 1 386 ? -13.875 -10.086 -4.043 1 91.06 386 GLY B N 1
ATOM 7944 C CA . GLY B 1 386 ? -13.859 -11.438 -4.586 1 91.06 386 GLY B CA 1
ATOM 7945 C C . GLY B 1 386 ? -14.633 -11.562 -5.887 1 91.06 386 GLY B C 1
ATOM 7946 O O . GLY B 1 386 ? -15.242 -12.602 -6.152 1 91.06 386 GLY B O 1
ATOM 7947 N N . THR B 1 387 ? -14.742 -10.5 -6.574 1 92.12 387 THR B N 1
ATOM 7948 C CA . THR B 1 387 ? -15.43 -10.469 -7.859 1 92.12 387 THR B CA 1
ATOM 7949 C C . THR B 1 387 ? -14.562 -9.805 -8.922 1 92.12 387 THR B C 1
ATOM 7951 O O . THR B 1 387 ? -13.414 -9.43 -8.656 1 92.12 387 THR B O 1
ATOM 7954 N N . GLY B 1 388 ? -15.062 -9.734 -10.172 1 92.06 388 GLY B N 1
ATOM 7955 C CA . GLY B 1 388 ? -14.367 -9.062 -11.258 1 92.06 388 GLY B CA 1
ATOM 7956 C C . GLY B 1 388 ? -13.688 -10.023 -12.211 1 92.06 388 GLY B C 1
ATOM 7957 O O . GLY B 1 388 ? -13.859 -11.242 -12.109 1 92.06 388 GLY B O 1
ATOM 7958 N N . PRO B 1 389 ? -12.883 -9.453 -13.055 1 92.88 389 PRO B N 1
ATOM 7959 C CA . PRO B 1 389 ? -12.352 -10.258 -14.156 1 92.88 389 PRO B CA 1
ATOM 7960 C C . PRO B 1 389 ? -11.258 -11.227 -13.719 1 92.88 389 PRO B C 1
ATOM 7962 O O . PRO B 1 389 ? -10.898 -12.141 -14.453 1 92.88 389 PRO B O 1
ATOM 7965 N N . LEU B 1 390 ? -10.734 -11.102 -12.516 1 94.44 390 LEU B N 1
ATOM 7966 C CA . LEU B 1 390 ? -9.57 -11.883 -12.117 1 94.44 390 LEU B CA 1
ATOM 7967 C C . LEU B 1 390 ? -10 -13.18 -11.438 1 94.44 390 LEU B C 1
ATOM 7969 O O . LEU B 1 390 ? -9.164 -14.062 -11.195 1 94.44 390 LEU B O 1
ATOM 7973 N N . ILE B 1 391 ? -11.328 -13.383 -11.211 1 93 391 ILE B N 1
ATOM 7974 C CA . ILE B 1 391 ? -11.805 -14.461 -10.352 1 93 391 ILE B CA 1
ATOM 7975 C C . ILE B 1 391 ? -11.875 -15.766 -11.148 1 93 391 ILE B C 1
ATOM 7977 O O . ILE B 1 391 ? -12.078 -16.844 -10.578 1 93 391 ILE B O 1
ATOM 7981 N N . LYS B 1 392 ? -11.703 -15.672 -12.484 1 91.81 392 LYS B N 1
ATOM 7982 C CA . LYS B 1 392 ? -11.781 -16.844 -13.344 1 91.81 392 LYS B CA 1
ATOM 7983 C C . LYS B 1 392 ? -10.695 -16.812 -14.414 1 91.81 392 LYS B C 1
ATOM 7985 O O . LYS B 1 392 ? -9.984 -15.812 -14.555 1 91.81 392 LYS B O 1
ATOM 7990 N N . THR B 1 393 ? -10.648 -17.906 -15.133 1 92.75 393 THR B N 1
ATOM 7991 C CA . THR B 1 393 ? -9.695 -17.984 -16.234 1 92.75 393 THR B CA 1
ATOM 7992 C C . THR B 1 393 ? -10.375 -17.641 -17.562 1 92.75 393 THR B C 1
ATOM 7994 O O . THR B 1 393 ? -9.734 -17.625 -18.609 1 92.75 393 THR B O 1
ATOM 7997 N N . SER B 1 394 ? -11.711 -17.406 -17.531 1 92.62 394 SER B N 1
ATOM 7998 C CA . SER B 1 394 ? -12.422 -16.922 -18.703 1 92.62 394 SER B CA 1
ATOM 7999 C C . SER B 1 394 ? -11.75 -15.672 -19.281 1 92.62 394 SER B C 1
ATOM 8001 O O . SER B 1 394 ? -11.266 -14.82 -18.531 1 92.62 394 SER B O 1
ATOM 8003 N N . PRO B 1 395 ? -11.641 -15.625 -20.578 1 94.75 395 PRO B N 1
ATOM 8004 C CA . PRO B 1 395 ? -12.25 -16.422 -21.641 1 94.75 395 PRO B CA 1
ATOM 8005 C C . PRO B 1 395 ? -11.32 -17.516 -22.156 1 94.75 395 PRO B C 1
ATOM 8007 O O . PRO B 1 395 ? -11.414 -17.906 -23.328 1 94.75 395 PRO B O 1
ATOM 8010 N N . ASN B 1 396 ? -10.438 -17.938 -21.359 1 96 396 ASN B N 1
ATOM 8011 C CA . ASN B 1 396 ? -9.375 -18.828 -21.812 1 96 396 ASN B CA 1
ATOM 8012 C C . ASN B 1 396 ? -9.656 -20.281 -21.438 1 96 396 ASN B C 1
ATOM 8014 O O . ASN B 1 396 ? -8.727 -21.047 -21.141 1 96 396 ASN B O 1
ATOM 8018 N N . ARG B 1 397 ? -10.961 -20.766 -21.516 1 95.5 397 ARG B N 1
ATOM 8019 C CA . ARG B 1 397 ? -11.305 -22.078 -20.969 1 95.5 397 ARG B CA 1
ATOM 8020 C C . ARG B 1 397 ? -11.609 -23.078 -22.078 1 95.5 397 ARG B C 1
ATOM 8022 O O . ARG B 1 397 ? -11.828 -24.25 -21.812 1 95.5 397 ARG B O 1
ATOM 8029 N N . VAL B 1 398 ? -11.547 -22.672 -23.25 1 97.25 398 VAL B N 1
ATOM 8030 C CA . VAL B 1 398 ? -11.938 -23.562 -24.328 1 97.25 398 VAL B CA 1
ATOM 8031 C C . VAL B 1 398 ? -10.773 -24.484 -24.688 1 97.25 398 VAL B C 1
ATOM 8033 O O . VAL B 1 398 ? -9.633 -24.031 -24.828 1 97.25 398 VAL B O 1
ATOM 8036 N N . ILE B 1 399 ? -11.07 -25.797 -24.781 1 98.12 399 ILE B N 1
ATOM 8037 C CA . ILE B 1 399 ? -10.109 -26.797 -25.25 1 98.12 399 ILE B CA 1
ATOM 8038 C C . ILE B 1 399 ? -10.789 -27.75 -26.219 1 98.12 399 ILE B C 1
ATOM 8040 O O . ILE B 1 399 ? -12.016 -27.859 -26.234 1 98.12 399 ILE B O 1
ATOM 8044 N N . SER B 1 400 ? -10.039 -28.375 -27.047 1 98.31 400 SER B N 1
ATOM 8045 C CA . SER B 1 400 ? -10.57 -29.359 -27.984 1 98.31 400 SER B CA 1
ATOM 8046 C C . SER B 1 400 ? -9.594 -30.516 -28.172 1 98.31 400 SER B C 1
ATOM 8048 O O . SER B 1 400 ? -8.391 -30.359 -27.953 1 98.31 400 SER B O 1
ATOM 8050 N N . PHE B 1 401 ? -10.141 -31.656 -28.531 1 98.56 401 PHE B N 1
ATOM 8051 C CA . PHE B 1 401 ? -9.383 -32.875 -28.766 1 98.56 401 PHE B CA 1
ATOM 8052 C C . PHE B 1 401 ? -9.75 -33.5 -30.109 1 98.56 401 PHE B C 1
ATOM 8054 O O . PHE B 1 401 ? -10.93 -33.625 -30.453 1 98.56 401 PHE B O 1
ATOM 8061 N N . ILE B 1 402 ? -8.727 -33.875 -30.891 1 98.19 402 ILE B N 1
ATOM 8062 C CA . ILE B 1 402 ? -8.977 -34.531 -32.156 1 98.19 402 ILE B CA 1
ATOM 8063 C C . ILE B 1 402 ? -7.965 -35.688 -32.344 1 98.19 402 ILE B C 1
ATOM 8065 O O . ILE B 1 402 ? -7.016 -35.812 -31.547 1 98.19 402 ILE B O 1
ATOM 8069 N N . ASN B 1 403 ? -8.227 -36.531 -33.219 1 98.12 403 ASN B N 1
ATOM 8070 C CA . ASN B 1 403 ? -7.273 -37.438 -33.812 1 98.12 403 ASN B CA 1
ATOM 8071 C C . ASN B 1 403 ? -6.949 -37.062 -35.25 1 98.12 403 ASN B C 1
ATOM 8073 O O . ASN B 1 403 ? -7.844 -37.031 -36.094 1 98.12 403 ASN B O 1
ATOM 8077 N N . THR B 1 404 ? -5.742 -36.844 -35.562 1 97.56 404 THR B N 1
ATOM 8078 C CA . THR B 1 404 ? -5.383 -36.25 -36.844 1 97.56 404 THR B CA 1
ATOM 8079 C C . THR B 1 404 ? -5.383 -37.312 -37.938 1 97.56 404 THR B C 1
ATOM 8081 O O . THR B 1 404 ? -5.391 -36.969 -39.125 1 97.56 404 THR B O 1
ATOM 8084 N N . THR B 1 405 ? -5.328 -38.531 -37.594 1 96.94 405 THR B N 1
ATOM 8085 C CA . THR B 1 405 ? -5.215 -39.594 -38.594 1 96.94 405 THR B CA 1
ATOM 8086 C C . THR B 1 405 ? -6.551 -40.281 -38.781 1 96.94 405 THR B C 1
ATOM 8088 O O . THR B 1 405 ? -6.832 -40.812 -39.875 1 96.94 405 THR B O 1
ATOM 8091 N N . ASP B 1 406 ? -7.367 -40.375 -37.75 1 95.5 406 ASP B N 1
ATOM 8092 C CA . ASP B 1 406 ? -8.68 -41 -37.781 1 95.5 406 ASP B CA 1
ATOM 8093 C C . ASP B 1 406 ? -9.719 -40.188 -37.031 1 95.5 406 ASP B C 1
ATOM 8095 O O . ASP B 1 406 ? -9.82 -40.25 -35.812 1 95.5 406 ASP B O 1
ATOM 8099 N N . PRO B 1 407 ? -10.523 -39.531 -37.781 1 91 407 PRO B N 1
ATOM 8100 C CA . PRO B 1 407 ? -11.492 -38.656 -37.125 1 91 407 PRO B CA 1
ATOM 8101 C C . PRO B 1 407 ? -12.492 -39.406 -36.25 1 91 407 PRO B C 1
ATOM 8103 O O . PRO B 1 407 ? -13.164 -38.812 -35.406 1 91 407 PRO B O 1
ATOM 8106 N N . ASN B 1 408 ? -12.57 -40.656 -36.406 1 91.94 408 ASN B N 1
ATOM 8107 C CA . ASN B 1 408 ? -13.531 -41.438 -35.656 1 91.94 408 ASN B CA 1
ATOM 8108 C C . ASN B 1 408 ? -12.875 -42.156 -34.469 1 91.94 408 ASN B C 1
ATOM 8110 O O . ASN B 1 408 ? -13.539 -42.875 -33.719 1 91.94 408 ASN B O 1
ATOM 8114 N N . SER B 1 409 ? -11.617 -41.875 -34.312 1 95.06 409 SER B N 1
ATOM 8115 C CA . SER B 1 409 ? -10.906 -42.5 -33.188 1 95.06 409 SER B CA 1
ATOM 8116 C C . SER B 1 409 ? -11.375 -41.906 -31.859 1 95.06 409 SER B C 1
ATOM 8118 O O . SER B 1 409 ? -11.719 -40.719 -31.766 1 95.06 409 SER B O 1
ATOM 8120 N N . TYR B 1 410 ? -11.398 -42.75 -30.875 1 94.94 410 TYR B N 1
ATOM 8121 C CA . TYR B 1 410 ? -11.75 -42.312 -29.531 1 94.94 410 TYR B CA 1
ATOM 8122 C C . TYR B 1 410 ? -10.516 -41.812 -28.797 1 94.94 410 TYR B C 1
ATOM 8124 O O . TYR B 1 410 ? -10.625 -41.25 -27.703 1 94.94 410 TYR B O 1
ATOM 8132 N N . ALA B 1 411 ? -9.352 -42 -29.359 1 97.44 411 ALA B N 1
ATOM 8133 C CA . ALA B 1 411 ? -8.094 -41.594 -28.75 1 97.44 411 ALA B CA 1
ATOM 8134 C C . ALA B 1 411 ? -7.535 -40.344 -29.453 1 97.44 411 ALA B C 1
ATOM 8136 O O . ALA B 1 411 ? -7.297 -40.375 -30.672 1 97.44 411 ALA B O 1
ATOM 8137 N N . SER B 1 412 ? -7.367 -39.344 -28.75 1 98 412 SER B N 1
ATOM 8138 C CA . SER B 1 412 ? -6.863 -38.125 -29.328 1 98 412 SER B CA 1
ATOM 8139 C C . SER B 1 412 ? -5.348 -38.156 -29.5 1 98 412 SER B C 1
ATOM 8141 O O . SER B 1 412 ? -4.656 -38.844 -28.75 1 98 412 SER B O 1
ATOM 8143 N N . ASP B 1 413 ? -4.832 -37.438 -30.453 1 98.06 413 ASP B N 1
ATOM 8144 C CA . ASP B 1 413 ? -3.387 -37.281 -30.578 1 98.06 413 ASP B CA 1
ATOM 8145 C C . ASP B 1 413 ? -3.008 -35.781 -30.516 1 98.06 413 ASP B C 1
ATOM 8147 O O . ASP B 1 413 ? -1.83 -35.438 -30.391 1 98.06 413 ASP B O 1
ATOM 8151 N N . MET B 1 414 ? -4.062 -34.938 -30.578 1 98.56 414 MET B N 1
ATOM 8152 C CA . MET B 1 414 ? -3.828 -33.5 -30.484 1 98.56 414 MET B CA 1
ATOM 8153 C C . MET B 1 414 ? -4.848 -32.844 -29.562 1 98.56 414 MET B C 1
ATOM 8155 O O . MET B 1 414 ? -6.02 -33.219 -29.547 1 98.56 414 MET B O 1
ATOM 8159 N N . GLN B 1 415 ? -4.406 -31.906 -28.812 1 98.75 415 GLN B N 1
ATOM 8160 C CA . GLN B 1 415 ? -5.223 -31 -28.016 1 98.75 415 GLN B CA 1
ATOM 8161 C C . GLN B 1 415 ? -5 -29.547 -28.406 1 98.75 415 GLN B C 1
ATOM 8163 O O . GLN B 1 415 ? -3.869 -29.141 -28.672 1 98.75 415 GLN B O 1
ATOM 8168 N N . PHE B 1 416 ? -6.066 -28.781 -28.484 1 98.75 416 PHE B N 1
ATOM 8169 C CA . PHE B 1 416 ? -5.949 -27.344 -28.75 1 98.75 416 PHE B CA 1
ATOM 8170 C C . PHE B 1 416 ? -6.438 -26.547 -27.547 1 98.75 416 PHE B C 1
ATOM 8172 O O . PHE B 1 416 ? -7.453 -26.875 -26.938 1 98.75 416 PHE B O 1
ATOM 8179 N N . HIS B 1 417 ? -5.664 -25.578 -27.125 1 98.38 417 HIS B N 1
ATOM 8180 C CA . HIS B 1 417 ? -6.066 -24.562 -26.188 1 98.38 417 HIS B CA 1
ATOM 8181 C C . HIS B 1 417 ? -6.266 -23.219 -26.875 1 98.38 417 HIS B C 1
ATOM 8183 O O . HIS B 1 417 ? -5.539 -22.875 -27.812 1 98.38 417 HIS B O 1
ATOM 8189 N N . TYR B 1 418 ? -7.23 -22.453 -26.438 1 98.25 418 TYR B N 1
ATOM 8190 C CA . TYR B 1 418 ? -7.547 -21.172 -27.047 1 98.25 418 TYR B CA 1
ATOM 8191 C C . TYR B 1 418 ? -7.441 -20.047 -26.031 1 98.25 418 TYR B C 1
ATOM 8193 O O . TYR B 1 418 ? -8.156 -20.047 -25.031 1 98.25 418 TYR B O 1
ATOM 8201 N N . PHE B 1 419 ? -6.562 -19.109 -26.281 1 97.38 419 PHE B N 1
ATOM 8202 C CA . PHE B 1 419 ? -6.367 -17.969 -25.375 1 97.38 419 PHE B CA 1
ATOM 8203 C C . PHE B 1 419 ? -6.637 -16.656 -26.094 1 97.38 419 PHE B C 1
ATOM 8205 O O . PHE B 1 419 ? -6.148 -16.438 -27.203 1 97.38 419 PHE B O 1
ATOM 8212 N N . VAL B 1 420 ? -7.418 -15.844 -25.5 1 97.69 420 VAL B N 1
ATOM 8213 C CA . VAL B 1 420 ? -7.641 -14.5 -26.016 1 97.69 420 VAL B CA 1
ATOM 8214 C C . VAL B 1 420 ? -6.883 -13.484 -25.172 1 97.69 420 VAL B C 1
ATOM 8216 O O . VAL B 1 420 ? -7.195 -13.289 -23.984 1 97.69 420 VAL B O 1
ATOM 8219 N N . LEU B 1 421 ? -5.938 -12.844 -25.766 1 97.62 421 LEU B N 1
ATOM 8220 C CA . LEU B 1 421 ? -5.102 -11.859 -25.078 1 97.62 421 LEU B CA 1
ATOM 8221 C C . LEU B 1 421 ? -5.5 -10.438 -25.484 1 97.62 421 LEU B C 1
ATOM 8223 O O . LEU B 1 421 ? -5.395 -10.07 -26.656 1 97.62 421 LEU B O 1
ATOM 8227 N N . PRO B 1 422 ? -5.941 -9.633 -24.531 1 97.06 422 PRO B N 1
ATOM 8228 C CA . PRO B 1 422 ? -6.289 -8.242 -24.844 1 97.06 422 PRO B CA 1
ATOM 8229 C C . PRO B 1 422 ? -5.074 -7.398 -25.234 1 97.06 422 PRO B C 1
ATOM 8231 O O . PRO B 1 422 ? -3.938 -7.785 -24.938 1 97.06 422 PRO B O 1
ATOM 8234 N N . PRO B 1 423 ? -5.355 -6.238 -25.906 1 97.44 423 PRO B N 1
ATOM 8235 C CA . PRO B 1 423 ? -4.246 -5.344 -26.266 1 97.44 423 PRO B CA 1
ATOM 8236 C C . PRO B 1 423 ? -3.398 -4.953 -25.047 1 97.44 423 PRO B C 1
ATOM 8238 O O . PRO B 1 423 ? -3.938 -4.641 -23.984 1 97.44 423 PRO B O 1
ATOM 8241 N N . GLY B 1 424 ? -2.107 -5.039 -25.266 1 96.06 424 GLY B N 1
ATOM 8242 C CA . GLY B 1 424 ? -1.195 -4.637 -24.203 1 96.06 424 GLY B CA 1
ATOM 8243 C C . GLY B 1 424 ? -1.136 -5.633 -23.062 1 96.06 424 GLY B C 1
ATOM 8244 O O . GLY B 1 424 ? -0.932 -5.25 -21.906 1 96.06 424 GLY B O 1
ATOM 8245 N N . VAL B 1 425 ? -1.316 -6.895 -23.312 1 95.88 425 VAL B N 1
ATOM 8246 C CA . VAL B 1 425 ? -1.373 -7.922 -22.281 1 95.88 425 VAL B CA 1
ATOM 8247 C C . VAL B 1 425 ? -0.07 -7.93 -21.484 1 95.88 425 VAL B C 1
ATOM 8249 O O . VAL B 1 425 ? -0.062 -8.258 -20.297 1 95.88 425 VAL B O 1
ATOM 8252 N N . TYR B 1 426 ? 1.026 -7.465 -22.078 1 94.56 426 TYR B N 1
ATOM 8253 C CA . TYR B 1 426 ? 2.336 -7.469 -21.422 1 94.56 426 TYR B CA 1
ATOM 8254 C C . TYR B 1 426 ? 2.357 -6.52 -20.234 1 94.56 426 TYR B C 1
ATOM 8256 O O . TYR B 1 426 ? 3.254 -6.594 -19.391 1 94.56 426 TYR B O 1
ATOM 8264 N N . ASN B 1 427 ? 1.384 -5.617 -20.125 1 93.38 427 ASN B N 1
ATOM 8265 C CA . ASN B 1 427 ? 1.277 -4.738 -18.969 1 93.38 427 ASN B CA 1
ATOM 8266 C C . ASN B 1 427 ? 0.854 -5.504 -17.719 1 93.38 427 ASN B C 1
ATOM 8268 O O . ASN B 1 427 ? 1.134 -5.074 -16.594 1 93.38 427 ASN B O 1
ATOM 8272 N N . VAL B 1 428 ? 0.212 -6.633 -17.922 1 93.5 428 VAL B N 1
ATOM 8273 C CA . VAL B 1 428 ? -0.322 -7.422 -16.812 1 93.5 428 VAL B CA 1
ATOM 8274 C C . VAL B 1 428 ? 0.32 -8.805 -16.812 1 93.5 428 VAL B C 1
ATOM 8276 O O . VAL B 1 428 ? 0.68 -9.328 -15.75 1 93.5 428 VAL B O 1
ATOM 8279 N N . LEU B 1 429 ? 0.436 -9.43 -18 1 93.75 429 LEU B N 1
ATOM 8280 C CA . LEU B 1 429 ? 0.987 -10.766 -18.219 1 93.75 429 LEU B CA 1
ATOM 8281 C C . LEU B 1 429 ? 2.049 -10.742 -19.312 1 93.75 429 LEU B C 1
ATOM 8283 O O . LEU B 1 429 ? 1.745 -11 -20.484 1 93.75 429 LEU B O 1
ATOM 8287 N N . ASP B 1 430 ? 3.264 -10.602 -18.938 1 93.38 430 ASP B N 1
ATOM 8288 C CA . ASP B 1 430 ? 4.328 -10.602 -19.938 1 93.38 430 ASP B CA 1
ATOM 8289 C C . ASP B 1 430 ? 4.781 -12.023 -20.266 1 93.38 430 ASP B C 1
ATOM 8291 O O . ASP B 1 430 ? 5.91 -12.406 -19.953 1 93.38 430 ASP B O 1
ATOM 8295 N N . ILE B 1 431 ? 4.004 -12.711 -20.969 1 94.94 431 ILE B N 1
ATOM 8296 C CA . ILE B 1 431 ? 4.102 -14.141 -21.203 1 94.94 431 ILE B CA 1
ATOM 8297 C C . ILE B 1 431 ? 5.422 -14.469 -21.906 1 94.94 431 ILE B C 1
ATOM 8299 O O . ILE B 1 431 ? 6.141 -15.383 -21.484 1 94.94 431 ILE B O 1
ATOM 8303 N N . PHE B 1 432 ? 5.797 -13.711 -22.938 1 95.25 432 PHE B N 1
ATOM 8304 C CA . PHE B 1 432 ? 6.996 -14.008 -23.703 1 95.25 432 PHE B CA 1
ATOM 8305 C C . PHE B 1 432 ? 8.25 -13.742 -22.891 1 95.25 432 PHE B C 1
ATOM 8307 O O . PHE B 1 432 ? 9.211 -14.508 -22.938 1 95.25 432 PHE B O 1
ATOM 8314 N N . GLN B 1 433 ? 8.172 -12.664 -22.172 1 94.12 433 GLN B N 1
ATOM 8315 C CA . GLN B 1 433 ? 9.312 -12.359 -21.297 1 94.12 433 GLN B CA 1
ATOM 8316 C C . GLN B 1 433 ? 9.469 -13.422 -20.219 1 94.12 433 GLN B C 1
ATOM 8318 O O . GLN B 1 433 ? 10.586 -13.844 -19.906 1 94.12 433 GLN B O 1
ATOM 8323 N N . LYS B 1 434 ? 8.391 -13.844 -19.688 1 95.12 434 LYS B N 1
ATOM 8324 C CA . LYS B 1 434 ? 8.422 -14.844 -18.625 1 95.12 434 LYS B CA 1
ATOM 8325 C C . LYS B 1 434 ? 8.961 -16.172 -19.125 1 95.12 434 LYS B C 1
ATOM 8327 O O . LYS B 1 434 ? 9.609 -16.922 -18.391 1 95.12 434 LYS B O 1
ATOM 8332 N N . HIS B 1 435 ? 8.734 -16.438 -20.312 1 97.25 435 HIS B N 1
ATOM 8333 C CA . HIS B 1 435 ? 9.219 -17.688 -20.906 1 97.25 435 HIS B CA 1
ATOM 8334 C C . HIS B 1 435 ? 10.672 -17.562 -21.344 1 97.25 435 HIS B C 1
ATOM 8336 O O . HIS B 1 435 ? 11.336 -18.578 -21.594 1 97.25 435 HIS B O 1
ATOM 8342 N N . GLY B 1 436 ? 11.18 -16.375 -21.469 1 96.94 436 GLY B N 1
ATOM 8343 C CA . GLY B 1 436 ? 12.562 -16.172 -21.844 1 96.94 436 GLY B CA 1
ATOM 8344 C C . GLY B 1 436 ? 12.789 -16.172 -23.344 1 96.94 436 GLY B C 1
ATOM 8345 O O . GLY B 1 436 ? 13.836 -16.594 -23.828 1 96.94 436 GLY B O 1
ATOM 8346 N N . LEU B 1 437 ? 11.758 -15.734 -24.062 1 97.75 437 LEU B N 1
ATOM 8347 C CA . LEU B 1 437 ? 11.953 -15.617 -25.5 1 97.75 437 LEU B CA 1
ATOM 8348 C C . LEU B 1 437 ? 12.945 -14.508 -25.828 1 97.75 437 LEU B C 1
ATOM 8350 O O . LEU B 1 437 ? 13.156 -13.602 -25.016 1 97.75 437 LEU B O 1
ATOM 8354 N N . ASN B 1 438 ? 13.602 -14.656 -26.938 1 97.75 438 ASN B N 1
ATOM 8355 C CA . ASN B 1 438 ? 14.617 -13.672 -27.312 1 97.75 438 ASN B CA 1
ATOM 8356 C C . ASN B 1 438 ? 13.992 -12.344 -27.734 1 97.75 438 ASN B C 1
ATOM 8358 O O . ASN B 1 438 ? 12.766 -12.227 -27.797 1 97.75 438 ASN B O 1
ATOM 8362 N N . ASP B 1 439 ? 14.773 -11.406 -28.047 1 97.5 439 ASP B N 1
ATOM 8363 C CA . ASP B 1 439 ? 14.328 -10.047 -28.297 1 97.5 439 ASP B CA 1
ATOM 8364 C C . ASP B 1 439 ? 13.461 -9.977 -29.562 1 97.5 439 ASP B C 1
ATOM 8366 O O . ASP B 1 439 ? 12.484 -9.227 -29.609 1 97.5 439 ASP B O 1
ATOM 8370 N N . GLU B 1 440 ? 13.797 -10.703 -30.531 1 97.75 440 GLU B N 1
ATOM 8371 C CA . GLU B 1 440 ? 13.039 -10.656 -31.781 1 97.75 440 GLU B CA 1
ATOM 8372 C C . GLU B 1 440 ? 11.602 -11.125 -31.562 1 97.75 440 GLU B C 1
ATOM 8374 O O . GLU B 1 440 ? 10.656 -10.406 -31.906 1 97.75 440 GLU B O 1
ATOM 8379 N N . ALA B 1 441 ? 11.508 -12.328 -31.062 1 97.94 441 ALA B N 1
ATOM 8380 C CA . ALA B 1 441 ? 10.172 -12.891 -30.844 1 97.94 441 ALA B CA 1
ATOM 8381 C C . ALA B 1 441 ? 9.367 -12.023 -29.875 1 97.94 441 ALA B C 1
ATOM 8383 O O . ALA B 1 441 ? 8.172 -11.789 -30.094 1 97.94 441 ALA B O 1
ATOM 8384 N N . TYR B 1 442 ? 10.023 -11.562 -28.875 1 97.62 442 TYR B N 1
ATOM 8385 C CA . TYR B 1 442 ? 9.375 -10.727 -27.859 1 97.62 442 TYR B CA 1
ATOM 8386 C C . TYR B 1 442 ? 8.852 -9.438 -28.484 1 97.62 442 TYR B C 1
ATOM 8388 O O . TYR B 1 442 ? 7.691 -9.078 -28.281 1 97.62 442 TYR B O 1
ATOM 8396 N N . THR B 1 443 ? 9.688 -8.742 -29.203 1 97.88 443 THR B N 1
ATOM 8397 C CA . THR B 1 443 ? 9.328 -7.457 -29.797 1 97.88 443 THR B CA 1
ATOM 8398 C C . THR B 1 443 ? 8.219 -7.625 -30.828 1 97.88 443 THR B C 1
ATOM 8400 O O . THR B 1 443 ? 7.293 -6.812 -30.891 1 97.88 443 THR B O 1
ATOM 8403 N N . LYS B 1 444 ? 8.32 -8.617 -31.594 1 97.56 444 LYS B N 1
ATOM 8404 C CA . LYS B 1 444 ? 7.316 -8.852 -32.625 1 97.56 444 LYS B CA 1
ATOM 8405 C C . LYS B 1 444 ? 5.957 -9.18 -32.031 1 97.56 444 LYS B C 1
ATOM 8407 O O . LYS B 1 444 ? 4.922 -8.734 -32.531 1 97.56 444 LYS B O 1
ATOM 8412 N N . PHE B 1 445 ? 5.953 -9.945 -30.984 1 98 445 PHE B N 1
ATOM 8413 C CA . PHE B 1 445 ? 4.688 -10.227 -30.328 1 98 445 PHE B CA 1
ATOM 8414 C C . PHE B 1 445 ? 4.117 -8.969 -29.688 1 98 445 PHE B C 1
ATOM 8416 O O . PHE B 1 445 ? 2.91 -8.727 -29.734 1 98 445 PHE B O 1
ATOM 8423 N N . LYS B 1 446 ? 4.996 -8.258 -29.016 1 97.06 446 LYS B N 1
ATOM 8424 C CA . LYS B 1 446 ? 4.566 -7.012 -28.391 1 97.06 446 LYS B CA 1
ATOM 8425 C C . LYS B 1 446 ? 3.92 -6.082 -29.406 1 97.06 446 LYS B C 1
ATOM 8427 O O . LYS B 1 446 ? 2.887 -5.469 -29.125 1 97.06 446 LYS B O 1
ATOM 8432 N N . GLN B 1 447 ? 4.523 -5.984 -30.562 1 97.5 447 GLN B N 1
ATOM 8433 C CA . GLN B 1 447 ? 3.977 -5.156 -31.641 1 97.5 447 GLN B CA 1
ATOM 8434 C C . GLN B 1 447 ? 2.631 -5.695 -32.125 1 97.5 447 GLN B C 1
ATOM 8436 O O . GLN B 1 447 ? 1.694 -4.926 -32.344 1 97.5 447 GLN B O 1
ATOM 8441 N N . MET B 1 448 ? 2.521 -6.984 -32.188 1 97.38 448 MET B N 1
ATOM 8442 C CA . MET B 1 448 ? 1.286 -7.625 -32.625 1 97.38 448 MET B CA 1
ATOM 8443 C C . MET B 1 448 ? 0.146 -7.336 -31.656 1 97.38 448 MET B C 1
ATOM 8445 O O . MET B 1 448 ? -0.989 -7.102 -32.094 1 97.38 448 MET B O 1
ATOM 8449 N N . ASN B 1 449 ? 0.466 -7.266 -30.359 1 98.12 449 ASN B N 1
ATOM 8450 C CA . ASN B 1 449 ? -0.56 -7.23 -29.328 1 98.12 449 ASN B CA 1
ATOM 8451 C C . ASN B 1 449 ? -0.767 -5.812 -28.797 1 98.12 449 ASN B C 1
ATOM 8453 O O . ASN B 1 449 ? -1.644 -5.582 -27.953 1 98.12 449 ASN B O 1
ATOM 8457 N N . GLU B 1 450 ? -0.017 -4.867 -29.297 1 96.88 450 GLU B N 1
ATOM 8458 C CA . GLU B 1 450 ? -0.028 -3.514 -28.766 1 96.88 450 GLU B CA 1
ATOM 8459 C C . GLU B 1 450 ? -1.419 -2.893 -28.859 1 96.88 450 GLU B C 1
ATOM 8461 O O . GLU B 1 450 ? -1.906 -2.299 -27.891 1 96.88 450 GLU B O 1
ATOM 8466 N N . ASP B 1 451 ? -2.111 -3.047 -30.016 1 97.38 451 ASP B N 1
ATOM 8467 C CA . ASP B 1 451 ? -3.414 -2.428 -30.25 1 97.38 451 ASP B CA 1
ATOM 8468 C C . ASP B 1 451 ? -4.398 -3.428 -30.844 1 97.38 451 ASP B C 1
ATOM 8470 O O . ASP B 1 451 ? -5.297 -3.047 -31.594 1 97.38 451 ASP B O 1
ATOM 8474 N N . LYS B 1 452 ? -4.137 -4.746 -30.547 1 98.25 452 LYS B N 1
ATOM 8475 C CA . LYS B 1 452 ? -5.008 -5.797 -31.078 1 98.25 452 LYS B CA 1
ATOM 8476 C C . LYS B 1 452 ? -5.285 -6.855 -30.016 1 98.25 452 LYS B C 1
ATOM 8478 O O . LYS B 1 452 ? -4.406 -7.184 -29.203 1 98.25 452 LYS B O 1
ATOM 8483 N N . PHE B 1 453 ? -6.512 -7.367 -30.078 1 97.94 453 PHE B N 1
ATOM 8484 C CA . PHE B 1 453 ? -6.742 -8.664 -29.453 1 97.94 453 PHE B CA 1
ATOM 8485 C C . PHE B 1 453 ? -5.996 -9.766 -30.203 1 97.94 453 PHE B C 1
ATOM 8487 O O . PHE B 1 453 ? -5.953 -9.758 -31.438 1 97.94 453 PHE B O 1
ATOM 8494 N N . THR B 1 454 ? -5.395 -10.578 -29.453 1 98.5 454 THR B N 1
ATOM 8495 C CA . THR B 1 454 ? -4.699 -11.703 -30.062 1 98.5 454 THR B CA 1
ATOM 8496 C C . THR B 1 454 ? -5.285 -13.023 -29.578 1 98.5 454 THR B C 1
ATOM 8498 O O . THR B 1 454 ? -5.277 -13.312 -28.391 1 98.5 454 THR B O 1
ATOM 8501 N N . LEU B 1 455 ? -5.875 -13.805 -30.469 1 98.56 455 LEU B N 1
ATOM 8502 C CA . LEU B 1 455 ? -6.273 -15.188 -30.203 1 98.56 455 LEU B CA 1
ATOM 8503 C C . LEU B 1 455 ? -5.121 -16.141 -30.5 1 98.56 455 LEU B C 1
ATOM 8505 O O . LEU B 1 455 ? -4.609 -16.188 -31.625 1 98.56 455 LEU B O 1
ATOM 8509 N N . VAL B 1 456 ? -4.715 -16.812 -29.469 1 98.5 456 VAL B N 1
ATOM 8510 C CA . VAL B 1 456 ? -3.613 -17.766 -29.594 1 98.5 456 VAL B CA 1
ATOM 8511 C C . VAL B 1 456 ? -4.145 -19.188 -29.5 1 98.5 456 VAL B C 1
ATOM 8513 O O . VAL B 1 456 ? -4.828 -19.531 -28.531 1 98.5 456 VAL B O 1
ATOM 8516 N N . ILE B 1 457 ? -3.828 -20.016 -30.453 1 98.69 457 ILE B N 1
ATOM 8517 C CA . ILE B 1 457 ? -4.184 -21.422 -30.422 1 98.69 457 ILE B CA 1
ATOM 8518 C C . ILE B 1 457 ? -2.932 -22.266 -30.156 1 98.69 457 ILE B C 1
ATOM 8520 O O . ILE B 1 457 ? -1.97 -22.203 -30.938 1 98.69 457 ILE B O 1
ATOM 8524 N N . PHE B 1 458 ? -2.957 -23.016 -29.078 1 98.56 458 PHE B N 1
ATOM 8525 C CA . PHE B 1 458 ? -1.89 -23.969 -28.812 1 98.56 458 PHE B CA 1
ATOM 8526 C C . PHE B 1 458 ? -2.145 -25.281 -29.531 1 98.56 458 PHE B C 1
ATOM 8528 O O . PHE B 1 458 ? -3.092 -26 -29.219 1 98.56 458 PHE B O 1
ATOM 8535 N N . ASN B 1 459 ? -1.353 -25.547 -30.547 1 98.75 459 ASN B N 1
ATOM 8536 C CA . ASN B 1 459 ? -1.353 -26.875 -31.141 1 98.75 459 ASN B CA 1
ATOM 8537 C C . ASN B 1 459 ? -0.503 -27.859 -30.344 1 98.75 459 ASN B C 1
ATOM 8539 O O . ASN B 1 459 ? 0.708 -27.953 -30.547 1 98.75 459 ASN B O 1
ATOM 8543 N N . THR B 1 460 ? -1.149 -28.688 -29.531 1 98.81 460 THR B N 1
ATOM 8544 C CA . THR B 1 460 ? -0.43 -29.484 -28.547 1 98.81 460 THR B CA 1
ATOM 8545 C C . THR B 1 460 ? -0.361 -30.953 -28.969 1 98.81 460 THR B C 1
ATOM 8547 O O . THR B 1 460 ? -1.393 -31.594 -29.172 1 98.81 460 THR B O 1
ATOM 8550 N N . LEU B 1 461 ? 0.832 -31.406 -29.062 1 98.81 461 LEU B N 1
ATOM 8551 C CA . LEU B 1 461 ? 1.061 -32.812 -29.344 1 98.81 461 LEU B CA 1
ATOM 8552 C C . LEU B 1 461 ? 0.888 -33.656 -28.094 1 98.81 461 LEU B C 1
ATOM 8554 O O . LEU B 1 461 ? 1.6 -33.469 -27.109 1 98.81 461 LEU B O 1
ATOM 8558 N N . LEU B 1 462 ? 0.006 -34.656 -28.125 1 98.5 462 LEU B N 1
ATOM 8559 C CA . LEU B 1 462 ? -0.388 -35.344 -26.891 1 98.5 462 LEU B CA 1
ATOM 8560 C C . LEU B 1 462 ? 0.38 -36.656 -26.734 1 98.5 462 LEU B C 1
ATOM 8562 O O . LEU B 1 462 ? 0.543 -37.156 -25.609 1 98.5 462 LEU B O 1
ATOM 8566 N N . LYS B 1 463 ? 0.75 -37.312 -27.812 1 97.12 463 LYS B N 1
ATOM 8567 C CA . LYS B 1 463 ? 1.463 -38.594 -27.734 1 97.12 463 LYS B CA 1
ATOM 8568 C C . LYS B 1 463 ? 2.771 -38.531 -28.516 1 97.12 463 LYS B C 1
ATOM 8570 O O . LYS B 1 463 ? 2.914 -39.188 -29.547 1 97.12 463 LYS B O 1
ATOM 8575 N N . PRO B 1 464 ? 3.682 -37.781 -28 1 98 464 PRO B N 1
ATOM 8576 C CA . PRO B 1 464 ? 4.969 -37.719 -28.688 1 98 464 PRO B CA 1
ATOM 8577 C C . PRO B 1 464 ? 5.652 -39.094 -28.781 1 98 464 PRO B C 1
ATOM 8579 O O . PRO B 1 464 ? 5.602 -39.875 -27.844 1 98 464 PRO B O 1
ATOM 8582 N N . LYS B 1 465 ? 6.254 -39.312 -29.859 1 97.69 465 LYS B N 1
ATOM 8583 C CA . LYS B 1 465 ? 7.09 -40.5 -30.031 1 97.69 465 LYS B CA 1
ATOM 8584 C C . LYS B 1 465 ? 8.5 -40.25 -29.516 1 97.69 465 LYS B C 1
ATOM 8586 O O . LYS B 1 465 ? 9.195 -41.188 -29.141 1 97.69 465 LYS B O 1
ATOM 8591 N N . SER B 1 466 ? 8.836 -39.031 -29.484 1 97.62 466 SER B N 1
ATOM 8592 C CA . SER B 1 466 ? 10.148 -38.625 -28.984 1 97.62 466 SER B CA 1
ATOM 8593 C C . SER B 1 466 ? 10.195 -38.688 -27.453 1 97.62 466 SER B C 1
ATOM 8595 O O . SER B 1 466 ? 9.219 -38.344 -26.781 1 97.62 466 SER B O 1
ATOM 8597 N N . ALA B 1 467 ? 11.25 -39.219 -26.922 1 97.75 467 ALA B N 1
ATOM 8598 C CA . ALA B 1 467 ? 11.531 -39.219 -25.5 1 97.75 467 ALA B CA 1
ATOM 8599 C C . ALA B 1 467 ? 12.961 -38.75 -25.219 1 97.75 467 ALA B C 1
ATOM 8601 O O . ALA B 1 467 ? 13.883 -39.094 -25.969 1 97.75 467 ALA B O 1
ATOM 8602 N N . GLY B 1 468 ? 13.109 -38 -24.172 1 98.12 468 GLY B N 1
ATOM 8603 C CA . GLY B 1 468 ? 14.414 -37.5 -23.75 1 98.12 468 GLY B CA 1
ATOM 8604 C C . GLY B 1 468 ? 14.914 -38.188 -22.484 1 98.12 468 GLY B C 1
ATOM 8605 O O . GLY B 1 468 ? 14.656 -39.344 -22.25 1 98.12 468 GLY B O 1
ATOM 8606 N N . ARG B 1 469 ? 15.719 -37.406 -21.781 1 98.38 469 ARG B N 1
ATOM 8607 C CA . ARG B 1 469 ? 16.281 -37.938 -20.547 1 98.38 469 ARG B CA 1
ATOM 8608 C C . ARG B 1 469 ? 16.703 -36.812 -19.594 1 98.38 469 ARG B C 1
ATOM 8610 O O . ARG B 1 469 ? 16.828 -35.656 -20 1 98.38 469 ARG B O 1
ATOM 8617 N N . ILE B 1 470 ? 16.875 -37.219 -18.375 1 98.75 470 ILE B N 1
ATO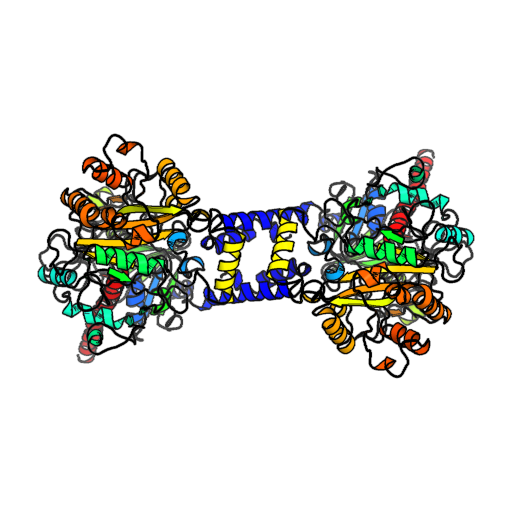M 8618 C CA . ILE B 1 470 ? 17.391 -36.344 -17.328 1 98.75 470 ILE B CA 1
ATOM 8619 C C . ILE B 1 470 ? 18.734 -36.875 -16.828 1 98.75 470 ILE B C 1
ATOM 8621 O O . ILE B 1 470 ? 18.875 -38.062 -16.578 1 98.75 470 ILE B O 1
ATOM 8625 N N . LEU B 1 471 ? 19.734 -35.969 -16.734 1 98.62 471 LEU B N 1
ATOM 8626 C CA . LEU B 1 471 ? 21.031 -36.312 -16.141 1 98.62 471 LEU B CA 1
ATOM 8627 C C . LEU B 1 471 ? 21.375 -35.344 -15.016 1 98.62 471 LEU B C 1
ATOM 8629 O O . LEU B 1 471 ? 20.922 -34.219 -15 1 98.62 471 LEU B O 1
ATOM 8633 N N . LEU B 1 472 ? 22.078 -35.938 -14.039 1 98.56 472 LEU B N 1
ATOM 8634 C CA . LEU B 1 472 ? 22.641 -35.031 -13.039 1 98.56 472 LEU B CA 1
ATOM 8635 C C . LEU B 1 472 ? 23.703 -34.125 -13.656 1 98.56 472 LEU B C 1
ATOM 8637 O O . LEU B 1 472 ? 24.5 -34.562 -14.484 1 98.56 472 LEU B O 1
ATOM 8641 N N . ALA B 1 473 ? 23.672 -32.844 -13.297 1 98 473 ALA B N 1
ATOM 8642 C CA . ALA B 1 473 ? 24.734 -31.938 -13.711 1 98 473 ALA B CA 1
ATOM 8643 C C . ALA B 1 473 ? 25.984 -32.156 -12.859 1 98 473 ALA B C 1
ATOM 8645 O O . ALA B 1 473 ? 27.109 -32 -13.352 1 98 473 ALA B O 1
ATOM 8646 N N . SER B 1 474 ? 25.781 -32.375 -11.602 1 97.81 474 SER B N 1
ATOM 8647 C CA . SER B 1 474 ? 26.828 -32.656 -10.609 1 97.81 474 SER B CA 1
ATOM 8648 C C . SER B 1 474 ? 26.266 -33.375 -9.406 1 97.81 474 SER B C 1
ATOM 8650 O O . SER B 1 474 ? 25.094 -33.781 -9.398 1 97.81 474 SER B O 1
ATOM 8652 N N . LYS B 1 475 ? 27.109 -33.531 -8.406 1 96.94 475 LYS B N 1
ATOM 8653 C CA . LYS B 1 475 ? 26.672 -34.188 -7.18 1 96.94 475 LYS B CA 1
ATOM 8654 C C . LYS B 1 475 ? 26 -33.188 -6.234 1 96.94 475 LYS B C 1
ATOM 8656 O O . LYS B 1 475 ? 25.484 -33.562 -5.188 1 96.94 475 LYS B O 1
ATOM 8661 N N . ASN B 1 476 ? 26 -31.938 -6.652 1 96.75 476 ASN B N 1
ATOM 8662 C CA . ASN B 1 476 ? 25.359 -30.906 -5.84 1 96.75 476 ASN B CA 1
ATOM 8663 C C . ASN B 1 476 ? 23.828 -30.969 -5.953 1 96.75 476 ASN B C 1
ATOM 8665 O O . ASN B 1 476 ? 23.266 -30.703 -7.016 1 96.75 476 ASN B O 1
ATOM 8669 N N . PRO B 1 477 ? 23.172 -31.297 -4.844 1 96.69 477 PRO B N 1
ATOM 8670 C CA . PRO B 1 477 ? 21.719 -31.484 -4.906 1 96.69 477 PRO B CA 1
ATOM 8671 C C . PRO B 1 477 ? 20.984 -30.172 -5.168 1 96.69 477 PRO B C 1
ATOM 8673 O O . PRO B 1 477 ? 19.781 -30.188 -5.492 1 96.69 477 PRO B O 1
ATOM 8676 N N . LEU B 1 478 ? 21.594 -29.047 -5.023 1 96.12 478 LEU B N 1
ATOM 8677 C CA . LEU B 1 478 ? 20.938 -27.75 -5.188 1 96.12 478 LEU B CA 1
ATOM 8678 C C . LEU B 1 478 ? 21.078 -27.25 -6.621 1 96.12 478 LEU B C 1
ATOM 8680 O O . LEU B 1 478 ? 20.453 -26.266 -7.008 1 96.12 478 LEU B O 1
ATOM 8684 N N . GLU B 1 479 ? 21.859 -27.953 -7.363 1 96.69 479 GLU B N 1
ATOM 8685 C CA . GLU B 1 479 ? 22.016 -27.625 -8.773 1 96.69 479 GLU B CA 1
ATOM 8686 C C . GLU B 1 479 ? 20.969 -28.312 -9.625 1 96.69 479 GLU B C 1
ATOM 8688 O O . GLU B 1 479 ? 20.688 -29.5 -9.43 1 96.69 479 GLU B O 1
ATOM 8693 N N . ALA B 1 480 ? 20.359 -27.609 -10.547 1 97 480 ALA B N 1
ATOM 8694 C CA . ALA B 1 480 ? 19.359 -28.203 -11.438 1 97 480 ALA B CA 1
ATOM 8695 C C . ALA B 1 480 ? 19.969 -29.297 -12.305 1 97 480 ALA B C 1
ATOM 8697 O O . ALA B 1 480 ? 21.094 -29.172 -12.766 1 97 480 ALA B O 1
ATOM 8698 N N . PRO B 1 481 ? 19.219 -30.328 -12.562 1 97.94 481 PRO B N 1
ATOM 8699 C CA . PRO B 1 481 ? 19.672 -31.344 -13.508 1 97.94 481 PRO B CA 1
ATOM 8700 C C . PRO B 1 481 ? 19.703 -30.844 -14.945 1 97.94 481 PRO B C 1
ATOM 8702 O O . PRO B 1 481 ? 19.25 -29.719 -15.227 1 97.94 481 PRO B O 1
ATOM 8705 N N . LEU B 1 482 ? 20.312 -31.641 -15.711 1 98.38 482 LEU B N 1
ATOM 8706 C CA . LEU B 1 482 ? 20.266 -31.406 -17.156 1 98.38 482 LEU B CA 1
ATOM 8707 C C . LEU B 1 482 ? 19.047 -32.062 -17.781 1 98.38 482 LEU B C 1
ATOM 8709 O O . LEU B 1 482 ? 18.859 -33.281 -17.656 1 98.38 482 LEU B O 1
ATOM 8713 N N . PHE B 1 483 ? 18.25 -31.281 -18.422 1 98.5 483 PHE B N 1
ATOM 8714 C CA . PHE B 1 483 ? 17.016 -31.781 -19.031 1 98.5 483 PHE B CA 1
ATOM 8715 C C . PHE B 1 483 ? 17.141 -31.812 -20.547 1 98.5 483 PHE B C 1
ATOM 8717 O O . PHE B 1 483 ? 17.234 -30.766 -21.188 1 98.5 483 PHE B O 1
ATOM 8724 N N . PHE B 1 484 ? 17.094 -32.938 -21.094 1 98.38 484 PHE B N 1
ATOM 8725 C CA . PHE B 1 484 ? 17.062 -33.094 -22.547 1 98.38 484 PHE B CA 1
ATOM 8726 C C . PHE B 1 484 ? 15.695 -33.562 -23.016 1 98.38 484 PHE B C 1
ATOM 8728 O O . PHE B 1 484 ? 15.344 -34.75 -22.891 1 98.38 484 PHE B O 1
ATOM 8735 N N . ALA B 1 485 ? 15 -32.719 -23.625 1 97.19 485 ALA B N 1
ATOM 8736 C CA . ALA B 1 485 ? 13.633 -33.031 -24.031 1 97.19 485 ALA B CA 1
ATOM 8737 C C . ALA B 1 485 ? 13.625 -33.906 -25.297 1 97.19 485 ALA B C 1
ATOM 8739 O O . ALA B 1 485 ? 12.797 -34.812 -25.422 1 97.19 485 ALA B O 1
ATOM 8740 N N . ASP B 1 486 ? 14.57 -33.531 -26.219 1 97.56 486 ASP B N 1
ATOM 8741 C CA . ASP B 1 486 ? 14.688 -34.188 -27.5 1 97.56 486 ASP B CA 1
ATOM 8742 C C . ASP B 1 486 ? 13.398 -34.062 -28.312 1 97.56 486 ASP B C 1
ATOM 8744 O O . ASP B 1 486 ? 12.914 -35.062 -28.875 1 97.56 486 ASP B O 1
ATOM 8748 N N . TYR B 1 487 ? 12.844 -32.875 -28.281 1 98 487 TYR B N 1
ATOM 8749 C CA . TYR B 1 487 ? 11.656 -32.625 -29.109 1 98 487 TYR B CA 1
ATOM 8750 C C . TYR B 1 487 ? 11.938 -32.906 -30.578 1 98 487 TYR B C 1
ATOM 8752 O O . TYR B 1 487 ? 13.008 -32.594 -31.078 1 98 487 TYR B O 1
ATOM 8760 N N . TYR B 1 488 ? 10.992 -33.531 -31.266 1 98.25 488 TYR B N 1
ATOM 8761 C CA . TYR B 1 488 ? 10.969 -33.781 -32.688 1 98.25 488 TYR B CA 1
ATOM 8762 C C . TYR B 1 488 ? 12.078 -34.781 -33.094 1 98.25 488 TYR B C 1
ATOM 8764 O O . TYR B 1 488 ? 12.453 -34.844 -34.25 1 98.25 488 TYR B O 1
ATOM 8772 N N . LYS B 1 489 ? 12.609 -35.438 -32.094 1 97.81 489 LYS B N 1
ATOM 8773 C CA . LYS B 1 489 ? 13.578 -36.469 -32.406 1 97.81 489 LYS B CA 1
ATOM 8774 C C . LYS B 1 489 ? 12.992 -37.5 -33.375 1 97.81 489 LYS B C 1
ATOM 8776 O O . LYS B 1 489 ? 13.664 -37.906 -34.312 1 97.81 489 LYS B O 1
ATOM 8781 N N . ASP B 1 490 ? 11.836 -37.875 -33.125 1 98.12 490 ASP B N 1
ATOM 8782 C CA . ASP B 1 490 ? 11.078 -38.688 -34.094 1 98.12 490 ASP B CA 1
ATOM 8783 C C . ASP B 1 490 ? 10.344 -37.781 -35.094 1 98.12 490 ASP B C 1
ATOM 8785 O O . ASP B 1 490 ? 9.531 -36.938 -34.688 1 98.12 490 ASP B O 1
ATOM 8789 N N . PRO B 1 491 ? 10.484 -37.938 -36.375 1 97.56 491 PRO B N 1
ATOM 8790 C CA . PRO B 1 491 ? 9.898 -37.031 -37.375 1 97.56 491 PRO B CA 1
ATOM 8791 C C . PRO B 1 491 ? 8.375 -37.094 -37.375 1 97.56 491 PRO B C 1
ATOM 8793 O O . PRO B 1 491 ? 7.727 -36.156 -37.844 1 97.56 491 PRO B O 1
ATOM 8796 N N . GLU B 1 492 ? 7.84 -38.125 -36.844 1 98 492 GLU B N 1
ATOM 8797 C CA . GLU B 1 492 ? 6.383 -38.219 -36.812 1 98 492 GLU B CA 1
ATOM 8798 C C . GLU B 1 492 ? 5.77 -37.156 -35.938 1 98 492 GLU B C 1
ATOM 8800 O O . GLU B 1 492 ? 4.633 -36.719 -36.156 1 98 492 GLU B O 1
ATOM 8805 N N . ASP B 1 493 ? 6.488 -36.719 -34.969 1 98.5 493 ASP B N 1
ATOM 8806 C CA . ASP B 1 493 ? 5.992 -35.688 -34.062 1 98.5 493 ASP B CA 1
ATOM 8807 C C . ASP B 1 493 ? 5.727 -34.406 -34.844 1 98.5 493 ASP B C 1
ATOM 8809 O O . ASP B 1 493 ? 4.637 -33.812 -34.75 1 98.5 493 ASP B O 1
ATOM 8813 N N . MET B 1 494 ? 6.715 -33.969 -35.656 1 98.44 494 MET B N 1
ATOM 8814 C CA . MET B 1 494 ? 6.562 -32.75 -36.469 1 98.44 494 MET B CA 1
ATOM 8815 C C . MET B 1 494 ? 5.465 -32.938 -37.5 1 98.44 494 MET B C 1
ATOM 8817 O O . MET B 1 494 ? 4.664 -32.031 -37.719 1 98.44 494 MET B O 1
ATOM 8821 N N . ALA B 1 495 ? 5.418 -34.062 -38.062 1 98.31 495 ALA B N 1
ATOM 8822 C CA . ALA B 1 495 ? 4.395 -34.344 -39.062 1 98.31 495 ALA B CA 1
ATOM 8823 C C . ALA B 1 495 ? 2.994 -34.219 -38.469 1 98.31 495 ALA B C 1
ATOM 8825 O O . ALA B 1 495 ? 2.084 -33.688 -39.094 1 98.31 495 ALA B O 1
ATOM 8826 N N . THR B 1 496 ? 2.828 -34.75 -37.281 1 98.5 496 THR B N 1
ATOM 8827 C CA . THR B 1 496 ? 1.537 -34.688 -36.594 1 98.5 496 THR B CA 1
ATOM 8828 C C . THR B 1 496 ? 1.159 -33.25 -36.281 1 98.5 496 THR B C 1
ATOM 8830 O O . THR B 1 496 ? 0.009 -32.844 -36.469 1 98.5 496 THR B O 1
ATOM 8833 N N . VAL B 1 497 ? 2.107 -32.438 -35.875 1 98.62 497 VAL B N 1
ATOM 8834 C CA . VAL B 1 497 ? 1.868 -31.047 -35.531 1 98.62 497 VAL B CA 1
ATOM 8835 C C . VAL B 1 497 ? 1.438 -30.281 -36.781 1 98.62 497 VAL B C 1
ATOM 8837 O O . VAL B 1 497 ? 0.445 -29.547 -36.75 1 98.62 497 VAL B O 1
ATOM 8840 N N . ILE B 1 498 ? 2.156 -30.5 -37.875 1 98.38 498 ILE B N 1
ATOM 8841 C CA . ILE B 1 498 ? 1.849 -29.812 -39.094 1 98.38 498 ILE B CA 1
ATOM 8842 C C . ILE B 1 498 ? 0.474 -30.234 -39.625 1 98.38 498 ILE B C 1
ATOM 8844 O O . ILE B 1 498 ? -0.323 -29.406 -40.062 1 98.38 498 ILE B O 1
ATOM 8848 N N . ARG B 1 499 ? 0.209 -31.531 -39.5 1 98.06 499 ARG B N 1
ATOM 8849 C CA . ARG B 1 499 ? -1.097 -32.031 -39.906 1 98.06 499 ARG B CA 1
ATOM 8850 C C . ARG B 1 499 ? -2.213 -31.391 -39.094 1 98.06 499 ARG B C 1
ATOM 8852 O O . ARG B 1 499 ? -3.234 -30.984 -39.656 1 98.06 499 ARG B O 1
ATOM 8859 N N . ALA B 1 500 ? -2.002 -31.328 -37.844 1 98.19 500 ALA B N 1
ATOM 8860 C CA . ALA B 1 500 ? -2.998 -30.734 -36.969 1 98.19 500 ALA B CA 1
ATOM 8861 C C . ALA B 1 500 ? -3.217 -29.25 -37.281 1 98.19 500 ALA B C 1
ATOM 8863 O O . ALA B 1 500 ? -4.352 -28.781 -37.281 1 98.19 500 ALA B O 1
ATOM 8864 N N . MET B 1 501 ? -2.129 -28.516 -37.5 1 98.25 501 MET B N 1
ATOM 8865 C CA . MET B 1 501 ? -2.23 -27.094 -37.844 1 98.25 501 MET B CA 1
ATOM 8866 C C . MET B 1 501 ? -3.061 -26.906 -39.125 1 98.25 501 MET B C 1
ATOM 8868 O O . MET B 1 501 ? -3.947 -26.047 -39.156 1 98.25 501 MET B O 1
ATOM 8872 N N . LYS B 1 502 ? -2.824 -27.719 -40.062 1 97.62 502 LYS B N 1
ATOM 8873 C CA . LYS B 1 502 ? -3.516 -27.625 -41.344 1 97.62 502 LYS B CA 1
ATOM 8874 C C . LYS B 1 502 ? -4.98 -28.031 -41.219 1 97.62 502 LYS B C 1
ATOM 8876 O O . LYS B 1 502 ? -5.848 -27.484 -41.875 1 97.62 502 LYS B O 1
ATOM 8881 N N . GLN B 1 503 ? -5.223 -28.953 -40.281 1 96.81 503 GLN B N 1
ATOM 8882 C CA . GLN B 1 503 ? -6.57 -29.5 -40.156 1 96.81 503 GLN B CA 1
ATOM 8883 C C . GLN B 1 503 ? -7.453 -28.594 -39.312 1 96.81 503 GLN B C 1
ATOM 8885 O O . GLN B 1 503 ? -8.68 -28.609 -39.438 1 96.81 503 GLN B O 1
ATOM 8890 N N . HIS B 1 504 ? -6.805 -27.766 -38.5 1 97.44 504 HIS B N 1
ATOM 8891 C CA . HIS B 1 504 ? -7.652 -27.094 -37.531 1 97.44 504 HIS B CA 1
ATOM 8892 C C . HIS B 1 504 ? -7.234 -25.641 -37.344 1 97.44 504 HIS B C 1
ATOM 8894 O O . HIS B 1 504 ? -7.898 -24.734 -37.844 1 97.44 504 HIS B O 1
ATOM 8900 N N . SER B 1 505 ? -6.086 -25.359 -36.719 1 97.88 505 SER B N 1
ATOM 8901 C CA . SER B 1 505 ? -5.758 -24.016 -36.25 1 97.88 505 SER B CA 1
ATOM 8902 C C . SER B 1 505 ? -5.648 -23.031 -37.406 1 97.88 505 SER B C 1
ATOM 8904 O O . SER B 1 505 ? -6.031 -21.859 -37.281 1 97.88 505 SER B O 1
ATOM 8906 N N . LEU B 1 506 ? -5.16 -23.438 -38.562 1 98 506 LEU B N 1
ATOM 8907 C CA . LEU B 1 506 ? -4.98 -22.547 -39.688 1 98 506 LEU B CA 1
ATOM 8908 C C . LEU B 1 506 ? -6.281 -22.375 -40.469 1 98 506 LEU B C 1
ATOM 8910 O O . LEU B 1 506 ? -6.406 -21.469 -41.281 1 98 506 LEU B O 1
ATOM 8914 N N . ARG B 1 507 ? -7.266 -23.156 -40.125 1 97.75 507 ARG B N 1
ATOM 8915 C CA . ARG B 1 507 ? -8.531 -23.109 -40.844 1 97.75 507 ARG B CA 1
ATOM 8916 C C . ARG B 1 507 ? -9.578 -22.312 -40.062 1 97.75 507 ARG B C 1
ATOM 8918 O O . ARG B 1 507 ? -10.641 -22 -40.594 1 97.75 507 ARG B O 1
ATOM 8925 N N . LEU B 1 508 ? -9.336 -22 -38.875 1 97.69 508 LEU B N 1
ATOM 8926 C CA . LEU B 1 508 ? -10.312 -21.312 -38.031 1 97.69 508 LEU B CA 1
ATOM 8927 C C . LEU B 1 508 ? -10.711 -19.969 -38.656 1 97.69 508 LEU B C 1
ATOM 8929 O O . LEU B 1 508 ? -11.859 -19.547 -38.531 1 97.69 508 LEU B O 1
ATOM 8933 N N . GLY B 1 509 ? -9.797 -19.281 -39.312 1 95.94 509 GLY B N 1
ATOM 8934 C CA . GLY B 1 509 ? -10.047 -18 -39.938 1 95.94 509 GLY B CA 1
ATOM 8935 C C . GLY B 1 509 ? -11.07 -18.062 -41.062 1 95.94 509 GLY B C 1
ATOM 8936 O O . GLY B 1 509 ? -11.648 -17.031 -41.438 1 95.94 509 GLY B O 1
ATOM 8937 N N . ASP B 1 510 ? -11.289 -19.203 -41.562 1 95.5 510 ASP B N 1
ATOM 8938 C CA . ASP B 1 510 ? -12.211 -19.391 -42.688 1 95.5 510 ASP B CA 1
ATOM 8939 C C . ASP B 1 510 ? -13.641 -19.594 -42.188 1 95.5 510 ASP B C 1
ATOM 8941 O O . ASP B 1 510 ? -14.586 -19.594 -42.969 1 95.5 510 ASP B O 1
ATOM 8945 N N . THR B 1 511 ? -13.781 -19.781 -40.938 1 97.94 511 THR B N 1
ATOM 8946 C CA . THR B 1 511 ? -15.102 -20.047 -40.375 1 97.94 511 THR B CA 1
ATOM 8947 C C . THR B 1 511 ? -15.906 -18.75 -40.281 1 97.94 511 THR B C 1
ATOM 8949 O O . THR B 1 511 ? -15.336 -17.656 -40.188 1 97.94 511 THR B O 1
ATOM 8952 N N . LYS B 1 512 ? -17.219 -18.875 -40.312 1 97.75 512 LYS B N 1
ATOM 8953 C CA . LYS B 1 512 ? -18.109 -17.734 -40.156 1 97.75 512 LYS B CA 1
ATOM 8954 C C . LYS B 1 512 ? -17.938 -17.078 -38.812 1 97.75 512 LYS B C 1
ATOM 8956 O O . LYS B 1 512 ? -17.922 -15.844 -38.688 1 97.75 512 LYS B O 1
ATOM 8961 N N . ALA B 1 513 ? -17.781 -17.844 -37.781 1 97.25 513 ALA B N 1
ATOM 8962 C CA . ALA B 1 513 ? -17.688 -17.359 -36.406 1 97.25 513 ALA B CA 1
ATOM 8963 C C . ALA B 1 513 ? -16.5 -16.422 -36.219 1 97.25 513 ALA B C 1
ATOM 8965 O O . ALA B 1 513 ? -16.641 -15.32 -35.656 1 97.25 513 ALA B O 1
ATOM 8966 N N . LEU B 1 514 ? -15.328 -16.75 -36.719 1 97.62 514 LEU B N 1
ATOM 8967 C CA . LEU B 1 514 ? -14.141 -15.93 -36.531 1 97.62 514 LEU B CA 1
ATOM 8968 C C . LEU B 1 514 ? -14.172 -14.727 -37.469 1 97.62 514 LEU B C 1
ATOM 8970 O O . LEU B 1 514 ? -13.734 -13.633 -37.125 1 97.62 514 LEU B O 1
ATOM 8974 N N . LYS B 1 515 ? -14.695 -14.953 -38.688 1 97.19 515 LYS B N 1
ATOM 8975 C CA . LYS B 1 515 ? -14.797 -13.852 -39.656 1 97.19 515 LYS B CA 1
ATOM 8976 C C . LYS B 1 515 ? -15.711 -12.75 -39.125 1 97.19 515 LYS B C 1
ATOM 8978 O O . LYS B 1 515 ? -15.367 -11.57 -39.188 1 97.19 515 LYS B O 1
ATOM 8983 N N . GLU B 1 516 ? -16.797 -13.141 -38.594 1 96.94 516 GLU B N 1
ATOM 8984 C CA . GLU B 1 516 ? -17.766 -12.172 -38.062 1 96.94 516 GLU B CA 1
ATOM 8985 C C . GLU B 1 516 ? -17.203 -11.438 -36.875 1 96.94 516 GLU B C 1
ATOM 8987 O O . GLU B 1 516 ? -17.516 -10.273 -36.625 1 96.94 516 GLU B O 1
ATOM 8992 N N . ALA B 1 517 ? -16.391 -12.156 -36.156 1 96.56 517 ALA B N 1
ATOM 8993 C CA . ALA B 1 517 ? -15.789 -11.547 -34.969 1 96.56 517 ALA B CA 1
ATOM 8994 C C . ALA B 1 517 ? -14.625 -10.633 -35.344 1 96.56 517 ALA B C 1
ATOM 8996 O O . ALA B 1 517 ? -14.172 -9.828 -34.531 1 96.56 517 ALA B O 1
ATOM 8997 N N . GLY B 1 518 ? -14.148 -10.742 -36.562 1 97.38 518 GLY B N 1
ATOM 8998 C CA . GLY B 1 518 ? -13.141 -9.828 -37.094 1 97.38 518 GLY B CA 1
ATOM 8999 C C . GLY B 1 518 ? -11.727 -10.336 -36.906 1 97.38 518 GLY B C 1
ATOM 9000 O O . GLY B 1 518 ? -10.766 -9.594 -37.125 1 97.38 518 GLY B O 1
ATOM 9001 N N . PHE B 1 519 ? -11.586 -11.586 -36.531 1 98 519 PHE B N 1
ATOM 9002 C CA . PHE B 1 519 ? -10.25 -12.148 -36.375 1 98 519 PHE B CA 1
ATOM 9003 C C . PHE B 1 519 ? -9.664 -12.578 -37.688 1 98 519 PHE B C 1
ATOM 9005 O O . PHE B 1 519 ? -10.367 -13.133 -38.531 1 98 519 PHE B O 1
ATOM 9012 N N . LYS B 1 520 ? -8.375 -12.297 -37.875 1 97.94 520 LYS B N 1
ATOM 9013 C CA . LYS B 1 520 ? -7.633 -12.695 -39.062 1 97.94 520 LYS B CA 1
ATOM 9014 C C . LYS B 1 520 ? -6.332 -13.398 -38.688 1 97.94 520 LYS B C 1
ATOM 9016 O O . LYS B 1 520 ? -5.695 -13.055 -37.688 1 97.94 520 LYS B O 1
ATOM 9021 N N . LEU B 1 521 ? -6.051 -14.352 -39.531 1 97.75 521 LEU B N 1
ATOM 9022 C CA . LEU B 1 521 ? -4.793 -15.062 -39.344 1 97.75 521 LEU B CA 1
ATOM 9023 C C . LEU B 1 521 ? -3.619 -14.086 -39.344 1 97.75 521 LEU B C 1
ATOM 9025 O O . LEU B 1 521 ? -3.566 -13.164 -40.156 1 97.75 521 LEU B O 1
ATOM 9029 N N . ASP B 1 522 ? -2.752 -14.219 -38.344 1 97 522 ASP B N 1
ATOM 9030 C CA . ASP B 1 522 ? -1.56 -13.391 -38.188 1 97 522 ASP B CA 1
ATOM 9031 C C . ASP B 1 522 ? -0.333 -14.25 -37.875 1 97 522 ASP B C 1
ATOM 9033 O O . ASP B 1 522 ? -0.461 -15.422 -37.531 1 97 522 ASP B O 1
ATOM 9037 N N . TRP B 1 523 ? 0.844 -13.797 -38.25 1 95.56 523 TRP B N 1
ATOM 9038 C CA . TRP B 1 523 ? 2.086 -14.547 -38.062 1 95.56 523 TRP B CA 1
ATOM 9039 C C . TRP B 1 523 ? 3.135 -13.688 -37.344 1 95.56 523 TRP B C 1
ATOM 9041 O O . TRP B 1 523 ? 3.207 -12.477 -37.594 1 95.56 523 TRP B O 1
ATOM 9051 N N . LEU B 1 524 ? 3.863 -14.328 -36.438 1 95.81 524 LEU B N 1
ATOM 9052 C CA . LEU B 1 524 ? 5.113 -13.695 -36.031 1 95.81 524 LEU B CA 1
ATOM 9053 C C . LEU B 1 524 ? 6.176 -13.844 -37.125 1 95.81 524 LEU B C 1
ATOM 9055 O O . LEU B 1 524 ? 6.59 -14.953 -37.469 1 95.81 524 LEU B O 1
ATOM 9059 N N . ASP B 1 525 ? 6.574 -12.781 -37.688 1 94.94 525 ASP B N 1
ATOM 9060 C CA . ASP B 1 525 ? 7.504 -12.812 -38.812 1 94.94 525 ASP B CA 1
ATOM 9061 C C . ASP B 1 525 ? 8.938 -13.055 -38.344 1 94.94 525 ASP B C 1
ATOM 9063 O O . ASP B 1 525 ? 9.773 -12.156 -38.406 1 94.94 525 ASP B O 1
ATOM 9067 N N . ILE B 1 526 ? 9.188 -14.297 -37.969 1 97.75 526 ILE B N 1
ATOM 9068 C CA . ILE B 1 526 ? 10.508 -14.688 -37.5 1 97.75 526 ILE B CA 1
ATOM 9069 C C . ILE B 1 526 ? 11.492 -14.734 -38.656 1 97.75 526 ILE B C 1
ATOM 9071 O O . ILE B 1 526 ? 11.227 -15.367 -39.688 1 97.75 526 ILE B O 1
ATOM 9075 N N . ASP B 1 527 ? 12.633 -14.148 -38.5 1 97.44 527 ASP B N 1
ATOM 9076 C CA . ASP B 1 527 ? 13.609 -13.953 -39.562 1 97.44 527 ASP B CA 1
ATOM 9077 C C . ASP B 1 527 ? 14.047 -15.289 -40.156 1 97.44 527 ASP B C 1
ATOM 9079 O O . ASP B 1 527 ? 14.172 -15.422 -41.375 1 97.44 527 ASP B O 1
ATOM 9083 N N . ALA B 1 528 ? 14.266 -16.266 -39.375 1 97 528 ALA B N 1
ATOM 9084 C CA . ALA B 1 528 ? 14.766 -17.578 -39.78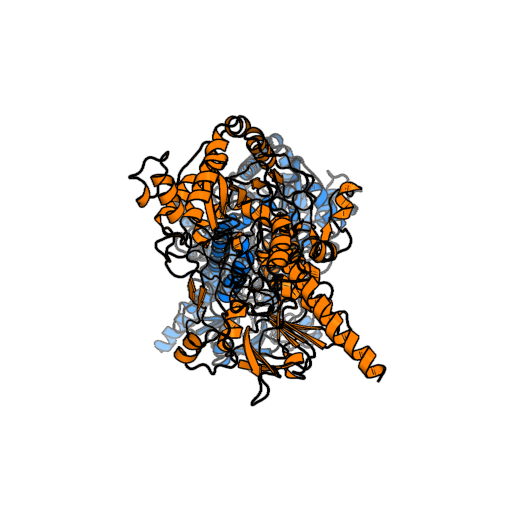1 1 97 528 ALA B CA 1
ATOM 9085 C C . ALA B 1 528 ? 13.789 -18.25 -40.75 1 97 528 ALA B C 1
ATOM 9087 O O . ALA B 1 528 ? 14.188 -19.109 -41.531 1 97 528 ALA B O 1
ATOM 9088 N N . CYS B 1 529 ? 12.547 -17.891 -40.719 1 97.88 529 CYS B N 1
ATOM 9089 C CA . CYS B 1 529 ? 11.531 -18.609 -41.469 1 97.88 529 CYS B CA 1
ATOM 9090 C C . CYS B 1 529 ? 11.023 -17.781 -42.656 1 97.88 529 CYS B C 1
ATOM 9092 O O . CYS B 1 529 ? 10.234 -18.25 -43.469 1 97.88 529 CYS B O 1
ATOM 9094 N N . LYS B 1 530 ? 11.492 -16.625 -42.875 1 96.06 530 LYS B N 1
ATOM 9095 C CA . LYS B 1 530 ? 11 -15.695 -43.875 1 96.06 530 LYS B CA 1
ATOM 9096 C C . LYS B 1 530 ? 11.266 -16.219 -45.281 1 96.06 530 LYS B C 1
ATOM 9098 O O . LYS B 1 530 ? 10.586 -15.836 -46.219 1 96.06 530 LYS B O 1
ATOM 9103 N N . LYS B 1 531 ? 12.203 -17 -45.438 1 96.31 531 LYS B N 1
ATOM 9104 C CA . LYS B 1 531 ? 12.602 -17.5 -46.75 1 96.31 531 LYS B CA 1
ATOM 9105 C C . LYS B 1 531 ? 11.578 -18.484 -47.312 1 96.31 531 LYS B C 1
ATOM 9107 O O . LYS B 1 531 ? 11.578 -18.797 -48.5 1 96.31 531 LYS B O 1
ATOM 9112 N N . PHE B 1 532 ? 10.719 -18.953 -46.5 1 97.38 532 PHE B N 1
ATOM 9113 C CA . PHE B 1 532 ? 9.734 -19.938 -46.906 1 97.38 532 PHE B CA 1
ATOM 9114 C C . PHE B 1 532 ? 8.375 -19.297 -47.125 1 97.38 532 PHE B C 1
ATOM 9116 O O . PHE B 1 532 ? 8.047 -18.297 -46.5 1 97.38 532 PHE B O 1
ATOM 9123 N N . ASP B 1 533 ? 7.57 -19.906 -47.969 1 95.38 533 ASP B N 1
ATOM 9124 C CA . ASP B 1 533 ? 6.18 -19.5 -48.156 1 95.38 533 ASP B CA 1
ATOM 9125 C C . ASP B 1 533 ? 5.328 -19.922 -46.938 1 95.38 533 ASP B C 1
ATOM 9127 O O . ASP B 1 533 ? 5.367 -21.078 -46.531 1 95.38 533 ASP B O 1
ATOM 9131 N N . LYS B 1 534 ? 4.594 -19.094 -46.375 1 92.19 534 LYS B N 1
ATOM 9132 C CA . LYS B 1 534 ? 3.82 -19.312 -45.188 1 92.19 534 LYS B CA 1
ATOM 9133 C C . LYS B 1 534 ? 2.836 -20.469 -45.344 1 92.19 534 LYS B C 1
ATOM 9135 O O . LYS B 1 534 ? 2.402 -21.078 -44.375 1 92.19 534 LYS B O 1
ATOM 9140 N N . SER B 1 535 ? 2.475 -20.781 -46.562 1 90.56 535 SER B N 1
ATOM 9141 C CA . SER B 1 535 ? 1.53 -21.875 -46.844 1 90.56 535 SER B CA 1
ATOM 9142 C C . SER B 1 535 ? 2.25 -23.203 -47.031 1 90.56 535 SER B C 1
ATOM 9144 O O . SER B 1 535 ? 1.61 -24.234 -47.188 1 90.56 535 SER B O 1
ATOM 9146 N N . SER B 1 536 ? 3.551 -23.172 -46.906 1 96.56 536 SER B N 1
ATOM 9147 C CA . SER B 1 536 ? 4.336 -24.375 -47.188 1 96.56 536 SER B CA 1
ATOM 9148 C C . SER B 1 536 ? 4.609 -25.172 -45.906 1 96.56 536 SER B C 1
ATOM 9150 O O . SER B 1 536 ? 4.598 -24.609 -44.812 1 96.56 536 SER B O 1
ATOM 9152 N N . ASP B 1 537 ? 4.816 -26.453 -46.125 1 97.12 537 ASP B N 1
ATOM 9153 C CA . ASP B 1 537 ? 5.215 -27.312 -45.031 1 97.12 537 ASP B CA 1
ATOM 9154 C C . ASP B 1 537 ? 6.57 -26.891 -44.469 1 97.12 537 ASP B C 1
ATOM 9156 O O . ASP B 1 537 ? 6.824 -27.031 -43.25 1 97.12 537 ASP B O 1
ATOM 9160 N N . GLU B 1 538 ? 7.402 -26.344 -45.312 1 97.56 538 GLU B N 1
ATOM 9161 C CA . GLU B 1 538 ? 8.719 -25.875 -44.875 1 97.56 538 GLU B CA 1
ATOM 9162 C C . GLU B 1 538 ? 8.594 -24.719 -43.875 1 97.56 538 GLU B C 1
ATOM 9164 O O . GLU B 1 538 ? 9.328 -24.656 -42.875 1 97.56 538 GLU B O 1
ATOM 9169 N N . TYR B 1 539 ? 7.703 -23.859 -44.219 1 97.88 539 TYR B N 1
ATOM 9170 C CA . TYR B 1 539 ? 7.473 -22.75 -43.281 1 97.88 539 TYR B CA 1
ATOM 9171 C C . TYR B 1 539 ? 6.922 -23.25 -41.969 1 97.88 539 TYR B C 1
ATOM 9173 O O . TYR B 1 539 ? 7.367 -22.812 -40.906 1 97.88 539 TYR B O 1
ATOM 9181 N N . LEU B 1 540 ? 5.953 -24.156 -42 1 98.44 540 LEU B N 1
ATOM 9182 C CA . LEU B 1 540 ? 5.336 -24.672 -40.781 1 98.44 540 LEU B CA 1
ATOM 9183 C C . LEU B 1 540 ? 6.359 -25.422 -39.938 1 98.44 540 LEU B C 1
ATOM 9185 O O . LEU B 1 540 ? 6.316 -25.359 -38.719 1 98.44 540 LEU B O 1
ATOM 9189 N N . ASP B 1 541 ? 7.199 -26.125 -40.562 1 98.38 541 ASP B N 1
ATOM 9190 C CA . ASP B 1 541 ? 8.289 -26.797 -39.875 1 98.38 541 ASP B CA 1
ATOM 9191 C C . ASP B 1 541 ? 9.203 -25.781 -39.188 1 98.38 541 ASP B C 1
ATOM 9193 O O . ASP B 1 541 ? 9.5 -25.906 -38 1 98.38 541 ASP B O 1
ATOM 9197 N N . CYS B 1 542 ? 9.57 -24.766 -39.906 1 98.12 542 CYS B N 1
ATOM 9198 C CA . CYS B 1 542 ? 10.477 -23.75 -39.375 1 98.12 542 CYS B CA 1
ATOM 9199 C C . CYS B 1 542 ? 9.875 -23.016 -38.188 1 98.12 542 CYS B C 1
ATOM 9201 O O . CYS B 1 542 ? 10.5 -22.922 -37.125 1 98.12 542 CYS B O 1
ATOM 9203 N N . ILE B 1 543 ? 8.656 -22.547 -38.375 1 98.19 543 ILE B N 1
ATOM 9204 C CA . ILE B 1 543 ? 8.023 -21.75 -37.344 1 98.19 543 ILE B CA 1
ATOM 9205 C C . ILE B 1 543 ? 7.762 -22.609 -36.094 1 98.19 543 ILE B C 1
ATOM 9207 O O . ILE B 1 543 ? 7.82 -22.141 -34.969 1 98.19 543 ILE B O 1
ATOM 9211 N N . SER B 1 544 ? 7.457 -23.891 -36.312 1 98.38 544 SER B N 1
ATOM 9212 C CA . SER B 1 544 ? 7.266 -24.828 -35.219 1 98.38 544 SER B CA 1
ATOM 9213 C C . SER B 1 544 ? 8.547 -24.984 -34.406 1 98.38 544 SER B C 1
ATOM 9215 O O . SER B 1 544 ? 8.516 -24.984 -33.188 1 98.38 544 SER B O 1
ATOM 9217 N N . ARG B 1 545 ? 9.609 -25.109 -35.062 1 98.25 545 ARG B N 1
ATOM 9218 C CA . ARG B 1 545 ? 10.883 -25.266 -34.375 1 98.25 545 ARG B CA 1
ATOM 9219 C C . ARG B 1 545 ? 11.258 -24 -33.625 1 98.25 545 ARG B C 1
ATOM 9221 O O . ARG B 1 545 ? 11.82 -24.062 -32.531 1 98.25 545 ARG B O 1
ATOM 9228 N N . GLU B 1 546 ? 10.93 -22.844 -34.219 1 98 546 GLU B N 1
ATOM 9229 C CA . GLU B 1 546 ? 11.234 -21.547 -33.594 1 98 546 GLU B CA 1
ATOM 9230 C C . GLU B 1 546 ? 10.367 -21.312 -32.375 1 98 546 GLU B C 1
ATOM 9232 O O . GLU B 1 546 ? 10.859 -20.844 -31.328 1 98 546 GLU B O 1
ATOM 9237 N N . LEU B 1 547 ? 9.102 -21.719 -32.438 1 98.12 547 LEU B N 1
ATOM 9238 C CA . LEU B 1 547 ? 8.141 -21.297 -31.422 1 98.12 547 LEU B CA 1
ATOM 9239 C C . LEU B 1 547 ? 7.559 -22.5 -30.688 1 98.12 547 LEU B C 1
ATOM 9241 O O . LEU B 1 547 ? 6.379 -22.516 -30.328 1 98.12 547 LEU B O 1
ATOM 9245 N N . THR B 1 548 ? 8.359 -23.5 -30.562 1 98.25 548 THR B N 1
ATOM 9246 C CA . THR B 1 548 ? 7.949 -24.594 -29.688 1 98.25 548 THR B CA 1
ATOM 9247 C C . THR B 1 548 ? 7.914 -24.141 -28.234 1 98.25 548 THR B C 1
ATOM 9249 O O . THR B 1 548 ? 8.836 -23.469 -27.766 1 98.25 548 THR B O 1
ATOM 9252 N N . PHE B 1 549 ? 6.828 -24.375 -27.594 1 97.88 549 PHE B N 1
ATOM 9253 C CA . PHE B 1 549 ? 6.695 -24.219 -26.156 1 97.88 549 PHE B CA 1
ATOM 9254 C C . PHE B 1 549 ? 6.418 -25.562 -25.5 1 97.88 549 PHE B C 1
ATOM 9256 O O . PHE B 1 549 ? 5.879 -26.484 -26.125 1 97.88 549 PHE B O 1
ATOM 9263 N N . SER B 1 550 ? 6.84 -25.688 -24.266 1 97.31 550 SER B N 1
ATOM 9264 C CA . SER B 1 550 ? 6.348 -26.781 -23.438 1 97.31 550 SER B CA 1
ATOM 9265 C C . SER B 1 550 ? 4.977 -26.453 -22.844 1 97.31 550 SER B C 1
ATOM 9267 O O . SER B 1 550 ? 4.699 -25.312 -22.516 1 97.31 550 SER B O 1
ATOM 9269 N N . LEU B 1 551 ? 4.129 -27.453 -22.812 1 97 551 LEU B N 1
ATOM 9270 C CA . LEU B 1 551 ? 2.879 -27.297 -22.078 1 97 551 LEU B CA 1
ATOM 9271 C C . LEU B 1 551 ? 3.07 -27.609 -20.609 1 97 551 LEU B C 1
ATOM 9273 O O . LEU B 1 551 ? 2.094 -27.812 -19.875 1 97 551 LEU B O 1
ATOM 9277 N N . TYR B 1 552 ? 4.355 -27.875 -20.266 1 96.31 552 TYR B N 1
ATOM 9278 C CA . TYR B 1 552 ? 4.758 -28.031 -18.875 1 96.31 552 TYR B CA 1
ATOM 9279 C C . TYR B 1 552 ? 4.305 -29.391 -18.328 1 96.31 552 TYR B C 1
ATOM 9281 O O . TYR B 1 552 ? 3.777 -29.469 -17.219 1 96.31 552 TYR B O 1
ATOM 9289 N N . HIS B 1 553 ? 4.375 -30.438 -19.141 1 97.94 553 HIS B N 1
ATOM 9290 C CA . HIS B 1 553 ? 3.875 -31.75 -18.734 1 97.94 553 HIS B CA 1
ATOM 9291 C C . HIS B 1 553 ? 4.973 -32.812 -18.797 1 97.94 553 HIS B C 1
ATOM 9293 O O . HIS B 1 553 ? 4.777 -33.875 -19.391 1 97.94 553 HIS B O 1
ATOM 9299 N N . PRO B 1 554 ? 6.105 -32.531 -18.172 1 98.19 554 PRO B N 1
ATOM 9300 C CA . PRO B 1 554 ? 7.086 -33.625 -18.141 1 98.19 554 PRO B CA 1
ATOM 9301 C C . PRO B 1 554 ? 6.609 -34.812 -17.312 1 98.19 554 PRO B C 1
ATOM 9303 O O . PRO B 1 554 ? 5.98 -34.656 -16.266 1 98.19 554 PRO B O 1
ATOM 9306 N N . THR B 1 555 ? 6.906 -36.031 -17.828 1 98.56 555 THR B N 1
ATOM 9307 C CA . THR B 1 555 ? 6.516 -37.281 -17.156 1 98.56 555 THR B CA 1
ATOM 9308 C C . THR B 1 555 ? 7.473 -38.406 -17.516 1 98.56 555 THR B C 1
ATOM 9310 O O . THR B 1 555 ? 8.398 -38.219 -18.297 1 98.56 555 THR B O 1
ATOM 9313 N N . SER B 1 556 ? 7.344 -39.562 -16.875 1 98.69 556 SER B N 1
ATOM 9314 C CA . SER B 1 556 ? 7.758 -40.875 -17.344 1 98.69 556 SER B CA 1
ATOM 9315 C C . SER B 1 556 ? 9.234 -41.125 -17.047 1 98.69 556 SER B C 1
ATOM 9317 O O . SER B 1 556 ? 9.836 -42.031 -17.625 1 98.69 556 SER B O 1
ATOM 9319 N N . THR B 1 557 ? 9.797 -40.438 -16.109 1 98.81 557 THR B N 1
ATOM 9320 C CA . THR B 1 557 ? 11.242 -40.469 -15.906 1 98.81 557 THR B CA 1
ATOM 9321 C C . THR B 1 557 ? 11.602 -41.5 -14.828 1 98.81 557 THR B C 1
ATOM 9323 O O . THR B 1 557 ? 12.781 -41.719 -14.547 1 98.81 557 THR B O 1
ATOM 9326 N N . ALA B 1 558 ? 10.672 -42 -14.203 1 98.81 558 ALA B N 1
ATOM 9327 C CA . ALA B 1 558 ? 10.75 -43.188 -13.328 1 98.81 558 ALA B CA 1
ATOM 9328 C C . ALA B 1 558 ? 9.617 -44.156 -13.617 1 98.81 558 ALA B C 1
ATOM 9330 O O . ALA B 1 558 ? 8.914 -44.594 -12.703 1 98.81 558 ALA B O 1
ATOM 9331 N N . LYS B 1 559 ? 9.5 -44.594 -14.789 1 98.19 559 LYS B N 1
ATOM 9332 C CA . LYS B 1 559 ? 8.297 -45.219 -15.312 1 98.19 559 LYS B CA 1
ATOM 9333 C C . LYS B 1 559 ? 8.047 -46.562 -14.641 1 98.19 559 LYS B C 1
ATOM 9335 O O . LYS B 1 559 ? 8.984 -47.281 -14.297 1 98.19 559 LYS B O 1
ATOM 9340 N N . MET B 1 560 ? 6.801 -46.906 -14.562 1 98.44 560 MET B N 1
ATOM 9341 C CA . MET B 1 560 ? 6.383 -48.188 -14.055 1 98.44 560 MET B CA 1
ATOM 9342 C C . MET B 1 560 ? 6.387 -49.25 -15.172 1 98.44 560 MET B C 1
ATOM 9344 O O . MET B 1 560 ? 6.281 -48.906 -16.344 1 98.44 560 MET B O 1
ATOM 9348 N N . GLY B 1 561 ? 6.543 -50.469 -14.812 1 98.25 561 GLY B N 1
ATOM 9349 C CA . GLY B 1 561 ? 6.512 -51.625 -15.719 1 98.25 561 GLY B CA 1
ATOM 9350 C C . GLY B 1 561 ? 6.371 -52.938 -15 1 98.25 561 GLY B C 1
ATOM 9351 O O . GLY B 1 561 ? 6.656 -53.031 -13.805 1 98.25 561 GLY B O 1
ATOM 9352 N N . PRO B 1 562 ? 5.91 -53.906 -15.742 1 97.31 562 PRO B N 1
ATOM 9353 C CA . PRO B 1 562 ? 5.785 -55.25 -15.141 1 97.31 562 PRO B CA 1
ATOM 9354 C C . PRO B 1 562 ? 7.137 -55.875 -14.828 1 97.31 562 PRO B C 1
ATOM 9356 O O . PRO B 1 562 ? 8.18 -55.344 -15.234 1 97.31 562 PRO B O 1
ATOM 9359 N N . ASP B 1 563 ? 7.043 -57 -14.109 1 95.19 563 ASP B N 1
ATOM 9360 C CA . ASP B 1 563 ? 8.266 -57.75 -13.852 1 95.19 563 ASP B CA 1
ATOM 9361 C C . ASP B 1 563 ? 8.938 -58.188 -15.148 1 95.19 563 ASP B C 1
ATOM 9363 O O . ASP B 1 563 ? 8.266 -58.625 -16.078 1 95.19 563 ASP B O 1
ATOM 9367 N N . GLY B 1 564 ? 10.133 -58 -15.234 1 94.44 564 GLY B N 1
ATOM 9368 C CA . GLY B 1 564 ? 10.883 -58.375 -16.422 1 94.44 564 GLY B CA 1
ATOM 9369 C C . GLY B 1 564 ? 11.133 -57.219 -17.359 1 94.44 564 GLY B C 1
ATOM 9370 O O . GLY B 1 564 ? 11.984 -57.312 -18.25 1 94.44 564 GLY B O 1
ATOM 9371 N N . ASP B 1 565 ? 10.414 -56.188 -17.203 1 96.56 565 ASP B N 1
ATOM 9372 C CA . ASP B 1 565 ? 10.656 -54.969 -18 1 96.56 565 ASP B CA 1
ATOM 9373 C C . ASP B 1 565 ? 11.922 -54.25 -17.547 1 96.56 565 ASP B C 1
ATOM 9375 O O . ASP B 1 565 ? 11.914 -53.562 -16.531 1 96.56 565 ASP B O 1
ATOM 9379 N N . GLU B 1 566 ? 12.93 -54.281 -18.266 1 96 566 GLU B N 1
ATOM 9380 C CA . GLU B 1 566 ? 14.234 -53.719 -17.906 1 96 566 GLU B CA 1
ATOM 9381 C C . GLU B 1 566 ? 14.234 -52.219 -18 1 96 566 GLU B C 1
ATOM 9383 O O . GLU B 1 566 ? 15.148 -51.562 -17.5 1 96 566 GLU B O 1
ATOM 9388 N N . THR B 1 567 ? 13.188 -51.688 -18.578 1 97.06 567 THR B N 1
ATOM 9389 C CA . THR B 1 567 ? 13.141 -50.219 -18.75 1 97.06 567 THR B CA 1
ATOM 9390 C C . THR B 1 567 ? 12.344 -49.594 -17.609 1 97.06 567 THR B C 1
ATOM 9392 O O . THR B 1 567 ? 12.164 -48.375 -17.594 1 97.06 567 THR B O 1
ATOM 9395 N N . ALA B 1 568 ? 11.906 -50.406 -16.688 1 98.38 568 ALA B N 1
ATOM 9396 C CA . ALA B 1 568 ? 11.047 -49.906 -15.609 1 98.38 568 ALA B CA 1
ATOM 9397 C C . ALA B 1 568 ? 11.859 -49.594 -14.359 1 98.38 568 ALA B C 1
ATOM 9399 O O . ALA B 1 568 ? 12.805 -50.312 -14.031 1 98.38 568 ALA B O 1
ATOM 9400 N N . VAL B 1 569 ? 11.539 -48.531 -13.719 1 98.81 569 VAL B N 1
ATOM 9401 C CA . VAL B 1 569 ? 12.172 -48.125 -12.469 1 98.81 569 VAL B CA 1
ATOM 9402 C C . VAL B 1 569 ? 11.359 -48.625 -11.281 1 98.81 569 VAL B C 1
ATOM 9404 O O . VAL B 1 569 ? 11.922 -49.031 -10.273 1 98.81 569 VAL B O 1
ATOM 9407 N N . VAL B 1 570 ? 10.023 -48.531 -11.391 1 98.88 570 VAL B N 1
ATOM 9408 C CA . VAL B 1 570 ? 9.148 -49 -10.32 1 98.88 570 VAL B CA 1
ATOM 9409 C C . VAL B 1 570 ? 8.258 -50.125 -10.836 1 98.88 570 VAL B C 1
ATOM 9411 O O . VAL B 1 570 ? 8.07 -50.281 -12.047 1 98.88 570 VAL B O 1
ATOM 9414 N N 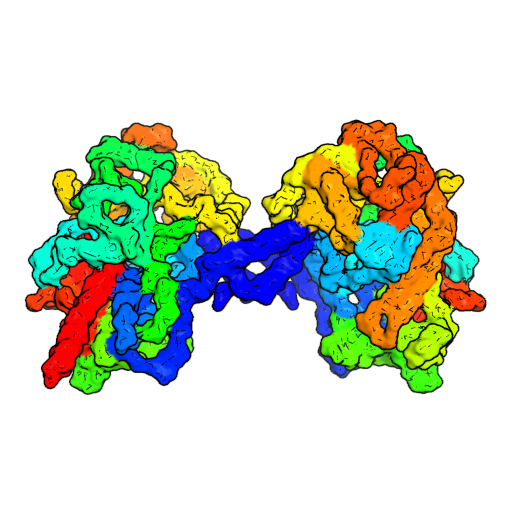. ASP B 1 571 ? 7.754 -50.906 -9.945 1 98.56 571 ASP B N 1
ATOM 9415 C CA . ASP B 1 571 ? 6.789 -51.938 -10.32 1 98.56 571 ASP B CA 1
ATOM 9416 C C . ASP B 1 571 ? 5.367 -51.406 -10.344 1 98.56 571 ASP B C 1
ATOM 9418 O O . ASP B 1 571 ? 5.16 -50.219 -10.086 1 98.56 571 ASP B O 1
ATOM 9422 N N . PRO B 1 572 ? 4.355 -52.125 -10.672 1 98.38 572 PRO B N 1
ATOM 9423 C CA . PRO B 1 572 ? 2.998 -51.594 -10.812 1 98.38 572 PRO B CA 1
ATOM 9424 C C . PRO B 1 572 ? 2.393 -51.156 -9.484 1 98.38 572 PRO B C 1
ATOM 9426 O O . PRO B 1 572 ? 1.333 -50.531 -9.461 1 98.38 572 PRO B O 1
ATOM 9429 N N . GLU B 1 573 ? 3.016 -51.469 -8.375 1 98.25 573 GLU B N 1
ATOM 9430 C CA . GLU B 1 573 ? 2.602 -50.969 -7.066 1 98.25 573 GLU B CA 1
ATOM 9431 C C . GLU B 1 573 ? 3.465 -49.781 -6.633 1 98.25 573 GLU B C 1
ATOM 9433 O O . GLU B 1 573 ? 3.414 -49.344 -5.477 1 98.25 573 GLU B O 1
ATOM 9438 N N . LEU B 1 574 ? 4.316 -49.344 -7.523 1 98.81 574 LEU B N 1
ATOM 9439 C CA . LEU B 1 574 ? 5.07 -48.094 -7.461 1 98.81 574 LEU B CA 1
ATOM 9440 C C . LEU B 1 574 ? 6.273 -48.219 -6.535 1 98.81 574 LEU B C 1
ATOM 9442 O O . LEU B 1 574 ? 6.824 -47.219 -6.07 1 98.81 574 LEU B O 1
ATOM 9446 N N . ARG B 1 575 ? 6.613 -49.469 -6.152 1 98.75 575 ARG B N 1
ATOM 9447 C CA . ARG B 1 575 ? 7.828 -49.719 -5.379 1 98.75 575 ARG B CA 1
ATOM 9448 C C . ARG B 1 575 ? 9.062 -49.656 -6.266 1 98.75 575 ARG B C 1
ATOM 9450 O O . ARG B 1 575 ? 9.086 -50.219 -7.363 1 98.75 575 ARG B O 1
ATOM 9457 N N . VAL B 1 576 ? 10.031 -48.938 -5.805 1 98.88 576 VAL B N 1
ATOM 9458 C CA . VAL B 1 576 ? 11.281 -48.875 -6.555 1 98.88 576 VAL B CA 1
ATOM 9459 C C . VAL B 1 576 ? 11.961 -50.219 -6.602 1 98.88 576 VAL B C 1
ATOM 9461 O O . VAL B 1 576 ? 12.172 -50.875 -5.562 1 98.88 576 VAL B O 1
ATOM 9464 N N . ARG B 1 577 ? 12.336 -50.656 -7.738 1 98.5 577 ARG B N 1
ATOM 9465 C CA . ARG B 1 577 ? 12.945 -51.969 -7.914 1 98.5 577 ARG B CA 1
ATOM 9466 C C . ARG B 1 577 ? 14.312 -52.031 -7.246 1 98.5 577 ARG B C 1
ATOM 9468 O O . ARG B 1 577 ? 15.062 -51.062 -7.25 1 98.5 577 ARG B O 1
ATOM 9475 N N . LYS B 1 578 ? 14.602 -53.156 -6.605 1 97.81 578 LYS B N 1
ATOM 9476 C CA . LYS B 1 578 ? 15.898 -53.5 -6.004 1 97.81 578 LYS B CA 1
ATOM 9477 C C . LYS B 1 578 ? 16.109 -52.719 -4.707 1 97.81 578 LYS B C 1
ATOM 9479 O O . LYS B 1 578 ? 17.203 -52.719 -4.137 1 97.81 578 LYS B O 1
ATOM 9484 N N . VAL B 1 579 ? 15.125 -52 -4.266 1 98.25 579 VAL B N 1
ATOM 9485 C CA . VAL B 1 579 ? 15.203 -51.219 -3.041 1 98.25 579 VAL B CA 1
ATOM 9486 C C . VAL B 1 579 ? 14 -51.531 -2.152 1 98.25 579 VAL B C 1
ATOM 9488 O O . VAL B 1 579 ? 12.883 -51.688 -2.646 1 98.25 579 VAL B O 1
ATOM 9491 N N . GLN B 1 580 ? 14.242 -51.594 -0.866 1 98.06 580 GLN B N 1
ATOM 9492 C CA . GLN B 1 580 ? 13.164 -51.875 0.075 1 98.06 580 GLN B CA 1
ATOM 9493 C C . GLN B 1 580 ? 12.75 -50.594 0.818 1 98.06 580 GLN B C 1
ATOM 9495 O O . GLN B 1 580 ? 13.609 -49.844 1.287 1 98.06 580 GLN B O 1
ATOM 9500 N N . GLY B 1 581 ? 11.445 -50.344 0.841 1 98.31 581 GLY B N 1
ATOM 9501 C CA . GLY B 1 581 ? 10.938 -49.25 1.655 1 98.31 581 GLY B CA 1
ATOM 9502 C C . GLY B 1 581 ? 10.867 -47.906 0.91 1 98.31 581 GLY B C 1
ATOM 9503 O O . GLY B 1 581 ? 10.875 -46.844 1.525 1 98.31 581 GLY B O 1
ATOM 9504 N N . LEU B 1 582 ? 10.844 -48 -0.449 1 98.81 582 LEU B N 1
ATOM 9505 C CA . LEU B 1 582 ? 10.836 -46.781 -1.259 1 98.81 582 LEU B CA 1
ATOM 9506 C C . LEU B 1 582 ? 9.805 -46.875 -2.375 1 98.81 582 LEU B C 1
ATOM 9508 O O . LEU B 1 582 ? 9.758 -47.875 -3.102 1 98.81 582 LEU B O 1
ATOM 9512 N N . ARG B 1 583 ? 8.938 -45.875 -2.467 1 98.88 583 ARG B N 1
ATOM 9513 C CA . ARG B 1 583 ? 8.023 -45.75 -3.598 1 98.88 583 ARG B CA 1
ATOM 9514 C C . ARG B 1 583 ? 8.18 -44.375 -4.277 1 98.88 583 ARG B C 1
ATOM 9516 O O . ARG B 1 583 ? 8.664 -43.438 -3.666 1 98.88 583 ARG B O 1
ATOM 9523 N N . VAL B 1 584 ? 7.891 -44.344 -5.535 1 98.94 584 VAL B N 1
ATOM 9524 C CA . VAL B 1 584 ? 7.719 -43.094 -6.277 1 98.94 584 VAL B CA 1
ATOM 9525 C C . VAL B 1 584 ? 6.25 -42.938 -6.66 1 98.94 584 VAL B C 1
ATOM 9527 O O . VAL B 1 584 ? 5.66 -43.812 -7.289 1 98.94 584 VAL B O 1
ATOM 9530 N N . ILE B 1 585 ? 5.656 -41.812 -6.242 1 98.94 585 ILE B N 1
ATOM 9531 C CA . ILE B 1 585 ? 4.25 -41.562 -6.52 1 98.94 585 ILE B CA 1
ATOM 9532 C C . ILE B 1 585 ? 4.098 -40.125 -7.074 1 98.94 585 ILE B C 1
ATOM 9534 O O . ILE B 1 585 ? 3.854 -39.188 -6.316 1 98.94 585 ILE B O 1
ATOM 9538 N N . ASP B 1 586 ? 4.234 -39.969 -8.305 1 98.81 586 ASP B N 1
ATOM 9539 C CA . ASP B 1 586 ? 4.035 -38.719 -9.039 1 98.81 586 ASP B CA 1
ATOM 9540 C C . ASP B 1 586 ? 3.998 -38.969 -10.539 1 98.81 586 ASP B C 1
ATOM 9542 O O . ASP B 1 586 ? 3.846 -40.125 -10.984 1 98.81 586 ASP B O 1
ATOM 9546 N N . ALA B 1 587 ? 4.078 -37.938 -11.305 1 98.75 587 ALA B N 1
ATOM 9547 C CA . ALA B 1 587 ? 3.885 -38.062 -12.75 1 98.75 587 ALA B CA 1
ATOM 9548 C C . ALA B 1 587 ? 5.023 -38.844 -13.391 1 98.75 587 ALA B C 1
ATOM 9550 O O . ALA B 1 587 ? 4.898 -39.312 -14.523 1 98.75 587 ALA B O 1
ATOM 9551 N N . SER B 1 588 ? 6.152 -39 -12.703 1 98.88 588 SER B N 1
ATOM 9552 C CA . SER B 1 588 ? 7.309 -39.688 -13.273 1 98.88 588 SER B CA 1
ATOM 9553 C C . SER B 1 588 ? 7.035 -41.156 -13.477 1 98.88 588 SER B C 1
ATOM 9555 O O . SER B 1 588 ? 7.703 -41.812 -14.281 1 98.88 588 SER B O 1
ATOM 9557 N N . ILE B 1 589 ? 6.051 -41.719 -12.883 1 98.88 589 ILE B N 1
ATOM 9558 C CA . ILE B 1 589 ? 5.844 -43.156 -12.93 1 98.88 589 ILE B CA 1
ATOM 9559 C C . ILE B 1 589 ? 5.074 -43.531 -14.188 1 98.88 589 ILE B C 1
ATOM 9561 O O . ILE B 1 589 ? 4.984 -44.719 -14.547 1 98.88 589 ILE B O 1
ATOM 9565 N N . MET B 1 590 ? 4.52 -42.594 -14.883 1 98.75 590 MET B N 1
ATOM 9566 C CA . MET B 1 590 ? 3.738 -42.906 -16.078 1 98.75 590 MET B CA 1
ATOM 9567 C C . MET B 1 590 ? 4.586 -43.625 -17.109 1 98.75 590 MET B C 1
ATOM 9569 O O . MET B 1 590 ? 5.684 -43.188 -17.438 1 98.75 590 MET B O 1
ATOM 9573 N N . PRO B 1 591 ? 4.055 -44.75 -17.594 1 98.06 591 PRO B N 1
ATOM 9574 C CA . PRO B 1 591 ? 4.816 -45.375 -18.672 1 98.06 591 PRO B CA 1
ATOM 9575 C C . PRO B 1 591 ? 4.879 -44.531 -19.938 1 98.06 591 PRO B C 1
ATOM 9577 O O . PRO B 1 591 ? 5.91 -44.5 -20.609 1 98.06 591 PRO B O 1
ATOM 9580 N N . SER B 1 592 ? 3.805 -43.938 -20.203 1 97.69 592 SER B N 1
ATOM 9581 C CA . SER B 1 592 ? 3.664 -42.969 -21.266 1 97.69 592 SER B CA 1
ATOM 9582 C C . SER B 1 592 ? 2.762 -41.812 -20.844 1 97.69 592 SER B C 1
ATOM 9584 O O . SER B 1 592 ? 1.846 -41.969 -20.047 1 97.69 592 SER B O 1
ATOM 9586 N N . VAL B 1 593 ? 3.07 -40.688 -21.375 1 98.12 593 VAL B N 1
ATOM 9587 C CA . VAL B 1 593 ? 2.316 -39.469 -21 1 98.12 593 VAL B CA 1
ATOM 9588 C C . VAL B 1 593 ? 0.861 -39.625 -21.438 1 98.12 593 VAL B C 1
ATOM 9590 O O . VAL B 1 593 ? 0.573 -40.281 -22.453 1 98.12 593 VAL B O 1
ATOM 9593 N N . VAL B 1 594 ? -0.032 -39.094 -20.703 1 98.44 594 VAL B N 1
ATOM 9594 C CA . VAL B 1 594 ? -1.462 -39.188 -20.969 1 98.44 594 VAL B CA 1
ATOM 9595 C C . VAL B 1 594 ? -1.869 -38.188 -22.031 1 98.44 594 VAL B C 1
ATOM 9597 O O . VAL B 1 594 ? -1.152 -37.188 -22.266 1 98.44 594 VAL B O 1
ATOM 9600 N N . ARG B 1 595 ? -3.035 -38.469 -22.656 1 98.44 595 ARG B N 1
ATOM 9601 C CA . ARG B 1 595 ? -3.605 -37.594 -23.656 1 98.44 595 ARG B CA 1
ATOM 9602 C C . ARG B 1 595 ? -4.363 -36.438 -23 1 98.44 595 ARG B C 1
ATOM 9604 O O . ARG B 1 595 ? -5.59 -36.375 -23.078 1 98.44 595 ARG B O 1
ATOM 9611 N N . GLY B 1 596 ? -3.623 -35.438 -22.484 1 97.62 596 GLY B N 1
ATOM 9612 C CA . GLY B 1 596 ? -4.191 -34.281 -21.828 1 97.62 596 GLY B CA 1
ATOM 9613 C C . GLY B 1 596 ? -3.32 -33.75 -20.703 1 97.62 596 GLY B C 1
ATOM 9614 O O . GLY B 1 596 ? -2.197 -34.219 -20.5 1 97.62 596 GLY B O 1
ATOM 9615 N N . ASN B 1 597 ? -3.801 -32.75 -19.984 1 97.38 597 ASN B N 1
ATOM 9616 C CA . ASN B 1 597 ? -3.082 -32.156 -18.844 1 97.38 597 ASN B CA 1
ATOM 9617 C C . ASN B 1 597 ? -2.814 -33.219 -17.766 1 97.38 597 ASN B C 1
ATOM 9619 O O . ASN B 1 597 ? -3.594 -34.156 -17.578 1 97.38 597 ASN B O 1
ATOM 9623 N N . THR B 1 598 ? -1.801 -33 -16.984 1 98.25 598 THR B N 1
ATOM 9624 C CA . THR B 1 598 ? -1.312 -34.094 -16.172 1 98.25 598 THR B CA 1
ATOM 9625 C C . THR B 1 598 ? -1.666 -33.875 -14.703 1 98.25 598 THR B C 1
ATOM 9627 O O . THR B 1 598 ? -1.406 -34.75 -13.867 1 98.25 598 THR B O 1
ATOM 9630 N N . ASN B 1 599 ? -2.252 -32.75 -14.367 1 98.38 599 ASN B N 1
ATOM 9631 C CA . ASN B 1 599 ? -2.543 -32.5 -12.961 1 98.38 599 ASN B CA 1
ATOM 9632 C C . ASN B 1 599 ? -3.516 -33.5 -12.383 1 98.38 599 ASN B C 1
ATOM 9634 O O . ASN B 1 599 ? -3.248 -34.094 -11.344 1 98.38 599 ASN B O 1
ATOM 9638 N N . ALA B 1 600 ? -4.652 -33.719 -13.023 1 98.69 600 ALA B N 1
ATOM 9639 C CA . ALA B 1 600 ? -5.664 -34.656 -12.547 1 98.69 600 ALA B CA 1
ATOM 9640 C C . ALA B 1 600 ? -5.102 -36.062 -12.477 1 98.69 600 ALA B C 1
ATOM 9642 O O . ALA B 1 600 ? -5.254 -36.75 -11.461 1 98.69 600 ALA B O 1
ATOM 9643 N N . PRO B 1 601 ? -4.441 -36.531 -13.508 1 98.81 601 PRO B N 1
ATOM 9644 C CA . PRO B 1 601 ? -3.83 -37.844 -13.414 1 98.81 601 PRO B CA 1
ATOM 9645 C C . PRO B 1 601 ? -2.83 -37.969 -12.266 1 98.81 601 PRO B C 1
ATOM 9647 O O . PRO B 1 601 ? -2.723 -39.031 -11.641 1 98.81 601 PRO B O 1
ATOM 9650 N N . SER B 1 602 ? -2.068 -36.938 -12.016 1 98.88 602 SER B N 1
ATOM 9651 C CA . SER B 1 602 ? -1.111 -36.969 -10.914 1 98.88 602 SER B CA 1
ATOM 9652 C C . SER B 1 602 ? -1.817 -37.125 -9.57 1 98.88 602 SER B C 1
ATOM 9654 O O . SER B 1 602 ? -1.333 -37.812 -8.672 1 98.88 602 SER B O 1
ATOM 9656 N N . ILE B 1 603 ? -2.908 -36.375 -9.43 1 98.88 603 ILE B N 1
ATOM 9657 C CA . ILE B 1 603 ? -3.705 -36.5 -8.219 1 98.88 603 ILE B CA 1
ATOM 9658 C C . ILE B 1 603 ? -4.254 -37.906 -8.094 1 98.88 603 ILE B C 1
ATOM 9660 O O . ILE B 1 603 ? -4.219 -38.5 -7.016 1 98.88 603 ILE B O 1
ATOM 9664 N N . MET B 1 604 ? -4.758 -38.438 -9.203 1 98.88 604 MET B N 1
ATOM 9665 C CA . MET B 1 604 ? -5.242 -39.812 -9.234 1 98.88 604 MET B CA 1
ATOM 9666 C C . MET B 1 604 ? -4.141 -40.781 -8.82 1 98.88 604 MET B C 1
ATOM 9668 O O . MET B 1 604 ? -4.383 -41.719 -8.031 1 98.88 604 MET B O 1
ATOM 9672 N N . ILE B 1 605 ? -2.959 -40.594 -9.281 1 98.94 605 ILE B N 1
ATOM 9673 C CA . ILE B 1 605 ? -1.809 -41.406 -8.914 1 98.94 605 ILE B CA 1
ATOM 9674 C C . ILE B 1 605 ? -1.562 -41.312 -7.414 1 98.94 605 ILE B C 1
ATOM 9676 O O . ILE B 1 605 ? -1.25 -42.312 -6.762 1 98.94 605 ILE B O 1
ATOM 9680 N N . GLY B 1 606 ? -1.702 -40.125 -6.887 1 98.94 606 GLY B N 1
ATOM 9681 C CA . GLY B 1 606 ? -1.595 -39.938 -5.449 1 98.94 606 GLY B CA 1
ATOM 9682 C C . GLY B 1 606 ? -2.625 -40.719 -4.668 1 98.94 606 GLY B C 1
ATOM 9683 O O . GLY B 1 606 ? -2.293 -41.406 -3.682 1 98.94 606 GLY B O 1
ATOM 9684 N N . GLU B 1 607 ? -3.863 -40.688 -5.109 1 98.81 607 GLU B N 1
ATOM 9685 C CA . GLU B 1 607 ? -4.941 -41.438 -4.477 1 98.81 607 GLU B CA 1
ATOM 9686 C C . GLU B 1 607 ? -4.66 -42.938 -4.508 1 98.81 607 GLU B C 1
ATOM 9688 O O . GLU B 1 607 ? -4.766 -43.594 -3.484 1 98.81 607 GLU B O 1
ATOM 9693 N N . LYS B 1 608 ? -4.34 -43.375 -5.609 1 98.88 608 LYS B N 1
ATOM 9694 C CA . LYS B 1 608 ? -4.117 -44.812 -5.781 1 98.88 608 LYS B CA 1
ATOM 9695 C C . LYS B 1 608 ? -2.883 -45.281 -5.012 1 98.88 608 LYS B C 1
ATOM 9697 O O . LYS B 1 608 ? -2.896 -46.344 -4.379 1 98.88 608 LYS B O 1
ATOM 9702 N N . GLY B 1 609 ? -1.839 -44.5 -5.145 1 98.81 609 GLY B N 1
ATOM 9703 C CA . GLY B 1 609 ? -0.637 -44.812 -4.391 1 98.81 609 GLY B CA 1
ATOM 9704 C C . GLY B 1 609 ? -0.88 -44.938 -2.896 1 98.81 609 GLY B C 1
ATOM 9705 O O . GLY B 1 609 ? -0.404 -45.875 -2.246 1 98.81 609 GLY B O 1
ATOM 9706 N N . ALA B 1 610 ? -1.59 -44 -2.359 1 98.81 610 ALA B N 1
ATOM 9707 C CA . ALA B 1 610 ? -1.917 -44.031 -0.936 1 98.81 610 ALA B CA 1
ATOM 9708 C C . ALA B 1 610 ? -2.729 -45.281 -0.588 1 98.81 610 ALA B C 1
ATOM 9710 O O . ALA B 1 610 ? -2.518 -45.906 0.461 1 98.81 610 ALA B O 1
ATOM 9711 N N . ASP B 1 611 ? -3.66 -45.562 -1.445 1 98.44 611 ASP B N 1
ATOM 9712 C CA . ASP B 1 611 ? -4.477 -46.75 -1.23 1 98.44 611 ASP B CA 1
ATOM 9713 C C . ASP B 1 611 ? -3.617 -48.031 -1.211 1 98.44 611 ASP B C 1
ATOM 9715 O O . ASP B 1 611 ? -3.83 -48.906 -0.386 1 98.44 611 ASP B O 1
ATOM 9719 N N . MET B 1 612 ? -2.682 -48.156 -2.086 1 98.12 612 MET B N 1
ATOM 9720 C CA . MET B 1 612 ? -1.761 -49.312 -2.139 1 98.12 612 MET B CA 1
ATOM 9721 C C . MET B 1 612 ? -0.978 -49.438 -0.836 1 98.12 612 MET B C 1
ATOM 9723 O O . MET B 1 612 ? -0.814 -50.531 -0.308 1 98.12 612 MET B O 1
ATOM 9727 N N . ILE B 1 613 ? -0.527 -48.344 -0.365 1 98.38 613 ILE B N 1
ATOM 9728 C CA . ILE B 1 613 ? 0.258 -48.312 0.864 1 98.38 613 ILE B CA 1
ATOM 9729 C C . ILE B 1 613 ? -0.61 -48.75 2.039 1 98.38 613 ILE B C 1
ATOM 9731 O O . ILE B 1 613 ? -0.189 -49.562 2.859 1 98.38 613 ILE B O 1
ATOM 9735 N N . LYS B 1 614 ? -1.792 -48.219 2.111 1 97.81 614 LYS B N 1
ATOM 9736 C CA . LYS B 1 614 ? -2.703 -48.562 3.191 1 97.81 614 LYS B CA 1
ATOM 9737 C C . LYS B 1 614 ? -3.014 -50.062 3.164 1 97.81 614 LYS B C 1
ATOM 9739 O O . LYS B 1 614 ? -3.023 -50.719 4.207 1 97.81 614 LYS B O 1
ATOM 9744 N N . LYS B 1 615 ? -3.273 -50.594 1.999 1 96.12 615 LYS B N 1
ATOM 9745 C CA . LYS B 1 615 ? -3.564 -52.031 1.866 1 96.12 615 LYS B CA 1
ATOM 9746 C C . LYS B 1 615 ? -2.387 -52.875 2.338 1 96.12 615 LYS B C 1
ATOM 9748 O O . LYS B 1 615 ? -2.576 -53.875 3.01 1 96.12 615 LYS B O 1
ATOM 9753 N N . GLN B 1 616 ? -1.24 -52.438 2.031 1 95.5 616 GLN B N 1
ATOM 9754 C CA . GLN B 1 616 ? -0.038 -53.188 2.383 1 95.5 616 GLN B CA 1
ATOM 9755 C C . GLN B 1 616 ? 0.211 -53.156 3.889 1 95.5 616 GLN B C 1
ATOM 9757 O O . GLN B 1 616 ? 0.518 -54.188 4.496 1 95.5 616 GLN B O 1
ATOM 9762 N N . TRP B 1 617 ? 0.109 -52.094 4.562 1 95 617 TRP B N 1
ATOM 9763 C CA . TRP B 1 617 ? 0.567 -51.906 5.938 1 95 617 TRP B CA 1
ATOM 9764 C C . TRP B 1 617 ? -0.572 -52.156 6.926 1 95 617 TRP B C 1
ATOM 9766 O O . TRP B 1 617 ? -0.335 -52.438 8.102 1 95 617 TRP B O 1
ATOM 9776 N N . LEU B 1 618 ? -1.814 -51.969 6.457 1 91.5 618 LEU B N 1
ATOM 9777 C CA . LEU B 1 618 ? -2.93 -52.25 7.352 1 91.5 618 LEU B CA 1
ATOM 9778 C C . LEU B 1 618 ? -3.275 -53.75 7.309 1 91.5 618 LEU B C 1
ATOM 9780 O O . LEU B 1 618 ? -3.818 -54.281 8.273 1 91.5 618 LEU B O 1
ATOM 9784 N N . SER B 1 619 ? -3.186 -54.406 6.184 1 81 619 SER B N 1
ATOM 9785 C CA . SER B 1 619 ? -3.379 -55.844 6.113 1 81 619 SER B CA 1
ATOM 9786 C C . SER B 1 619 ? -2.326 -56.594 6.934 1 81 619 SER B C 1
ATOM 9788 O O . SER B 1 619 ? -2.621 -57.625 7.559 1 81 619 SER B O 1
ATOM 9790 N N . ASN B 1 620 ? -1.157 -56.156 6.965 1 62.03 620 ASN B N 1
ATOM 9791 C CA . ASN B 1 620 ? -0.088 -56.781 7.738 1 62.03 620 ASN B CA 1
ATOM 9792 C C . ASN B 1 620 ? -0.313 -56.625 9.234 1 62.03 620 ASN B C 1
ATOM 9794 O O . ASN B 1 620 ? 0.084 -57.469 10.023 1 62.03 620 ASN B O 1
ATOM 9798 N N . HIS B 1 621 ? -0.974 -55.562 9.688 1 54.03 621 HIS B N 1
ATOM 9799 C CA . HIS B 1 621 ? -1.287 -55.375 11.102 1 54.03 621 HIS B CA 1
ATOM 9800 C C . HIS B 1 621 ? -2.357 -56.344 11.562 1 54.03 621 HIS B C 1
ATOM 9802 O O . HIS B 1 621 ? -2.41 -56.719 12.742 1 54.03 621 HIS B O 1
ATOM 9808 N N . LYS B 1 622 ? -3.289 -56.625 10.836 1 53.41 622 LYS B N 1
ATOM 9809 C CA . LYS B 1 622 ? -4.254 -57.625 11.273 1 53.41 622 LYS B CA 1
ATOM 9810 C C . LYS B 1 622 ? -3.594 -59 11.422 1 53.41 622 LYS B C 1
ATOM 9812 O O . LYS B 1 622 ? -4.023 -59.812 12.234 1 53.41 622 LYS B O 1
ATOM 9817 N N . LEU B 1 623 ? -2.689 -59.312 10.547 1 40.91 623 LEU B N 1
ATOM 9818 C CA . LEU B 1 623 ? -2.016 -60.594 10.609 1 40.91 623 LEU B CA 1
ATOM 9819 C C . LEU B 1 623 ? -1.099 -60.656 11.828 1 40.91 623 LEU B C 1
ATOM 9821 O O . LEU B 1 623 ? -0.941 -61.719 12.43 1 40.91 623 LEU B O 1
ATOM 9825 N N . HIS B 1 624 ? -0.391 -59.469 11.977 1 41.12 624 HIS B N 1
ATOM 9826 C CA . HIS B 1 624 ? 0.453 -59.562 13.156 1 41.12 624 HIS B CA 1
ATOM 9827 C C . HIS B 1 624 ? -0.387 -59.594 14.43 1 41.12 624 HIS B C 1
ATOM 9829 O O . HIS B 1 624 ? 0.095 -60 15.492 1 41.12 624 HIS B O 1
ATOM 9835 N N . THR B 1 625 ? -1.488 -58.875 14.406 1 39.53 625 THR B N 1
ATOM 9836 C CA . THR B 1 625 ? -2.328 -59 15.594 1 39.53 625 THR B CA 1
ATOM 9837 C C . THR B 1 625 ? -2.98 -60.375 15.648 1 39.53 625 THR B C 1
ATOM 9839 O O . THR B 1 625 ? -3.42 -60.812 16.703 1 39.53 625 THR B O 1
ATOM 9842 N N . GLU B 1 626 ? -3.275 -60.875 14.555 1 32.44 626 GLU B N 1
ATOM 9843 C CA . GLU B 1 626 ? -3.848 -62.219 14.594 1 32.44 626 GLU B CA 1
ATOM 9844 C C . GLU B 1 626 ? -2.771 -63.281 14.852 1 32.44 626 GLU B C 1
ATOM 9846 O O . GLU B 1 626 ? -3.078 -64.375 15.266 1 32.44 626 GLU B O 1
ATOM 9851 N N . LEU B 1 627 ? -1.577 -63 14.547 1 29.91 627 LEU B N 1
ATOM 9852 C CA . LEU B 1 627 ? -0.598 -63.969 15 1 29.91 627 LEU B CA 1
ATOM 9853 C C . LEU B 1 627 ? -0.161 -63.688 16.438 1 29.91 627 LEU B C 1
ATOM 9855 O O . LEU B 1 627 ? 0.128 -62.531 16.781 1 29.91 627 LEU B O 1
#

Solvent-accessible surface area (backbone atoms only — not comparable to full-atom values): 60574 Å² total; per-residue (Å²): 124,52,64,52,62,33,65,68,58,43,48,53,56,38,58,66,40,46,42,58,8,60,52,48,30,52,50,52,49,47,42,33,52,33,46,22,71,73,44,30,64,87,58,43,52,60,72,30,57,66,58,40,72,76,51,36,70,25,36,32,38,33,35,22,28,15,36,10,21,20,37,26,52,42,58,52,39,69,40,74,91,38,36,33,37,37,32,21,56,18,48,74,60,41,64,38,40,35,33,36,48,40,22,73,45,28,48,74,31,88,47,23,68,50,40,53,36,50,66,39,93,58,29,10,51,41,21,66,67,21,20,34,45,37,61,38,33,27,22,46,3,10,42,50,30,43,46,88,38,68,57,34,65,31,38,63,60,45,25,40,48,45,25,72,64,48,20,65,73,38,26,38,83,57,42,48,63,33,49,25,55,41,24,16,48,59,55,89,84,47,85,80,48,52,81,51,52,29,67,78,27,56,33,41,35,31,51,76,87,75,76,45,71,67,36,52,36,51,48,49,20,45,40,73,73,66,40,47,84,37,90,44,51,67,52,93,47,47,56,15,32,35,72,53,37,27,26,33,53,89,36,24,46,39,22,32,29,60,34,34,36,31,80,47,37,80,42,85,40,48,42,35,32,52,47,22,34,76,42,31,61,35,53,39,86,96,52,54,35,49,37,28,37,35,29,44,39,92,93,39,81,44,74,36,39,31,72,56,34,39,33,37,14,44,33,34,70,45,34,36,50,27,36,39,67,42,13,35,17,41,51,69,64,34,50,74,67,71,39,69,75,70,32,77,30,45,40,14,36,54,22,28,53,30,39,23,30,72,45,42,27,34,30,85,42,58,53,67,62,56,33,71,67,51,48,52,50,46,51,49,37,30,50,62,68,53,38,67,74,43,30,37,54,72,55,45,40,35,37,31,32,43,25,85,88,40,83,82,51,84,57,54,42,35,38,37,39,40,37,70,40,55,13,29,38,55,38,46,47,43,61,48,64,62,50,36,41,23,69,66,60,38,51,49,48,49,62,61,24,36,42,9,29,32,39,37,34,33,49,26,42,29,65,57,75,32,50,20,34,48,43,77,71,62,86,51,72,86,54,71,60,42,33,40,58,47,61,58,67,35,63,63,43,51,50,49,49,51,50,41,36,64,71,40,72,72,45,39,51,75,25,68,44,29,44,76,71,49,36,37,79,49,76,80,87,48,75,93,36,62,87,41,54,82,90,36,69,66,19,50,51,41,48,38,22,34,46,33,36,54,70,60,42,59,17,12,9,36,12,35,23,28,92,85,43,78,72,26,31,15,33,61,84,27,38,32,62,81,42,43,41,38,33,51,35,32,42,11,32,32,72,59,69,45,46,50,56,55,60,43,42,16,31,24,42,7,44,47,49,33,50,55,50,48,55,57,59,52,54,50,47,54,50,60,68,68,98,123,54,63,51,62,34,66,70,58,44,48,52,56,39,58,66,39,46,41,59,8,59,51,48,30,52,49,52,50,49,39,33,51,32,46,22,72,72,43,30,63,86,57,45,55,59,70,31,56,66,58,41,73,75,51,37,69,25,35,30,38,34,36,22,28,14,37,9,21,21,38,25,52,41,56,52,38,69,41,72,89,38,36,33,38,37,33,22,56,17,48,73,60,42,66,37,40,34,35,36,49,40,21,72,45,28,46,74,31,90,46,23,68,52,40,55,35,50,66,40,93,59,28,10,51,41,21,64,68,20,20,34,44,39,60,38,34,27,22,47,2,10,43,50,31,43,48,91,38,70,56,33,64,29,38,63,60,46,26,40,47,46,25,72,63,48,19,65,75,38,26,38,82,56,43,46,61,34,49,24,54,41,24,17,48,59,54,87,84,48,84,80,49,52,81,50,51,28,68,76,28,55,34,40,35,30,50,75,87,75,77,45,72,65,37,51,37,51,50,49,20,44,40,72,72,67,41,46,84,36,91,45,51,70,52,93,47,46,56,14,31,36,72,54,36,26,27,33,52,90,36,26,45,38,20,32,28,58,35,35,37,31,79,46,36,80,42,85,40,49,42,36,32,53,45,23,36,75,42,29,61,35,54,40,88,97,51,54,35,48,38,28,38,34,29,43,37,92,92,39,79,44,74,35,38,31,73,56,35,40,34,38,13,44,34,34,69,46,34,37,50,28,36,39,67,43,13,35,17,40,52,69,64,32,50,75,68,72,39,67,74,71,31,78,30,46,41,13,37,54,22,30,55,31,40,24,30,73,44,43,27,34,29,86,41,57,52,66,62,56,33,70,70,51,49,52,50,46,50,48,38,30,49,61,68,55,38,66,74,44,32,35,54,70,55,46,41,36,38,32,30,43,25,83,88,40,82,82,51,81,55,55,42,34,37,37,41,41,37,70,40,55,13,31,39,54,39,47,47,44,61,50,64,59,48,37,39,24,69,66,60,38,52,50,48,49,62,61,24,36,43,10,29,32,38,37,35,34,48,25,41,30,66,58,77,31,51,20,33,48,43,76,72,61,87,52,75,87,53,72,58,42,32,40,57,46,60,58,67,35,63,64,42,50,51,50,50,52,49,41,36,66,70,39,71,70,44,39,48,76,24,67,44,29,44,74,71,49,36,36,78,47,78,79,85,48,75,92,35,62,89,40,56,82,89,34,70,67,18,50,52,42,49,38,24,35,45,32,36,53,70,59,42,62,18,12,9,37,13,35,23,28,93,86,44,77,73,28,30,15,33,61,85,28,38,32,62,81,41,42,42,39,31,52,36,30,41,12,32,32,72,59,66,45,46,51,56,54,59,42,41,16,32,24,42,7,44,46,48,33,50,54,52,48,55,56,59,53,54,50,47,53,50,55,67,68,92

Foldseek 3Di:
DPLLPVPVSLVVVLVVVCVVDDVSSVLSNLLSVLQCVQFNPLLFFDACVVVCVVPLEFQEEEEAQALQRLLLQLLLVVPVVGFYEYEAQAEGQHPQLWFQQQLLVCFPPSQWPFDWAQADLQFQCQFPRNTWTQTWGRYRHINLSRANFFDAQFFQVQQCVVVVQPQPQRHSVSLQVLLQQAEQEPDDDDPQFVVRHHRPHLFYWDDDPDADLVLVLLLQLQVLLPFDPDDDCRGDFVAGKDQTIGRADLLTHNGSSNRRGSVCSPPPSYHYHYSKHWFEFDADPPAQETQFTWIDHPNDIDTHGHNFFYEYANAQFQSLRHCLLHQHAAPVQSVVQPHHHLHHAHFFWQKAFKKWFKWKKKFFAALCPPPPVVVVVQVSCCSNPVDHDRSHNPPFRMKGFADLPDRPDRHGFKMKTKDKAAAPNCVSNQNCVSRRGDPLLSVLVNVRRSGIIMIMMITIGQFDPDGWGWHAPHSDSPDGIHHDGCPCVDVVSLVRSLSCCVSGVVCSQVGPSCVVVRIDTDDSCDPQLVVDDCPDSSSSSVSRRNRMHTSNQIEQSQAEGDPPPRNHQAHSLQHGPSHHRYGYQARHHRNGGGRDHCSSVSSSSSSSNSVSSCCVPVVVVVVVVVD/DPLLPDPVSLVVVLVVVCVVDDVSSVLSNLLSVLQCVQFNPLLFFDACVVVCVVPLEFQEEEEAQALQRLLLQLLLVVPVVGFYEYEAQAEGQHPQLKFQQQLLVCFPDSQWPFDWAQADLQFQCQFPRNTWTQTWGRYRHINLSRANFFDAQFFQVQQCVVVVQPQPQRHSVSLQVLLQQAEQEDDDDDPQQVVRHHRPHLFYWYDDPDADLVLVLLLQLQVLLPFDDDDDCRGDFVAGKDQTIGRADLLTHNGSSNRRGSVCSPSPSYHYHYSKHWFEFDADPPAQETQFTWIDHPNDIDTHGHDFFYEYANAQFQSLRHCLLHQHAAPVQSVVQPHHHLHHAHFFWQKAFKKWFKWKKKFFAALCPPPPVVVVVQVSCCSNPVDHDRSHNPPFRMKGFADLPDRPDRHGFKMKTKDKAAAPNCVSNQNCVSRRGDPLLSVLVNVRRSGIIMIMMITIGQFDPDGWGWHAPHSDSVDGIHHDGCPCVDVVSLVRSLSVCVSGVVCSQVGPSCVVVRIDTDDSCDPQLVVDDCPDSSSSSVSRRNRMHTSNQIEQSQAEGDPPPRNHQAHSLQHGPSHHRYGYQARHHRNGGGRDHCSSVSSSSSSSNSVSSCCVVVVVVVVVVVD

Radius of gyration: 40.02 Å; Cα contacts (8 Å, |Δi|>4): 3096; chains: 2; bounding box: 76×118×94 Å

Secondary structure (DSSP, 8-state):
--GGG-HHHHHHHHHHTGGG-HHHHHHHHHHHHHHHHHH-GGGSPPB-HHHHHH--EEEEEEE--SHHHHHHHHHHTTSTTS-EEEE-SSB---HHHH-GGGGGGGTTSTTB--EEPPP-TTS-TTBTTSS-EE--B-BTTGGGGTS--B-----HHHHHHHHHTT-TT-SHHHHHHHHHHHEEE-S---TTTTTT--BSSSEEEB------HHHHHHHHHHHHTT--B-S-TTTT---EEEEPPBSEETTEE--HIIIIIGGGTT-TTEEEE-S-EEEEEEE-TTSSBEEEEEEEETTEEEEEEEEEEEEE-SHHHHHHHHHHHTTEE-HHHHHHTTPPPSEE--TTEEEB--EEEEEEEEEE--TTTT-HHHHHHHHHHHHHHS-SGGGS-TTS-EEEEE-SS-TT-SS-SEEEEEEEE-TTGGGT--HHHHHTB-HHHHHHHHHHHSSEEEEEEEEEESS-S--EEEE-SSS-TTSPPEEE--TT-SHHHHHHHHHHIIIIITTGGGSHHHHHHT-EEE----GGGTTS-TTSHHHHHHHHHHT-EE-S--B-TT-B--TT-TT-SB-TT-BBTT-BSEEE-SGGG-SS--SS-SHHHHHHHHHHHHHHHHHHHHHHHHHHHH-/--GGG-HHHHHHHHHHTGGG-HHHHHHHHHHHHHHHHHH-GGGSPPB-HHHHHH--EEEEEEE--SHHHHHHHHHHTTSTTS-EEEE-SSB---HHHH-GGGGGGGTTSTTB--EEPPP-TTS-TTBTTSS-EE--B-BTTGGGGTS--B-----HHHHHHHHHTT-TT-SHHHHHHHHHHHEEE-S---TTTTTT--BSSSEEEB------HHHHHHHHHHHHTT--B-S-TTTT---EEEEPPBSEETTEE--HIIIIIGGGTT-TTEEEE-S-EEEEEEE-TTSSBEEEEEEEETTEEEEEEEEEEEEE-SHHHHHHHHHHHTTEE-HHHHHHTTPPPSEE--TTEEEB--EEEEEEEEEE--TTTT-HHHHHHHHHHHHHHS-SGGGS-TTS-EEEEE-SS-TT-SS-SEEEEEEEE-TTGGGT--HHHHHTB-HHHHHHHHHHHSSEEEEEEEEEESS-S--EEEE-SSS-TTSPPEEE--TTSSHHHHHHHHHHIIIIITTGGGSHHHHHHT-EEE----GGGTTS-TTSHHHHHHHHHHT-EE-S--B-TT-B--TT-TT-SB-TT-BBTT-BSEEE-SGGG-SS--SS-SHHHHHHHHHHHHHHHHHHHHHHHHHHHH-

Nearest PDB structures (foldseek):
  8rpg-assembly1_A  TM=9.204E-01  e=8.944E-57  Streptomyces hiroshimensis
  8rpf-assembly1_A  TM=8.935E-01  e=3.577E-56  Sphingobacterium daejeonense
  3ljp-assembly2_B  TM=9.109E-01  e=1.537E-51  Arthrobacter globiformis
  7r34-assembly2_B  TM=8.649E-01  e=4.719E-54  Chlorella variabilis
  2jbv-assembly2_B  TM=9.109E-01  e=3.797E-51  Arthrobacter globiformis

InterPro domains:
  IPR000172 Glucose-methanol-choline oxidoreductase, N-terminal [PF00732] (58-355)
  IPR000172 Glucose-methanol-choline oxidoreductase, N-terminal [PS00623] (137-160)
  IPR000172 Glucose-methanol-choline oxidoreductase, N-terminal [PS00624] (315-329)
  IPR007867 Glucose-methanol-choline oxidoreductase, C-terminal [PF05199] (464-606)
  IPR012132 Glucose-methanol-choline oxidoreductase [PIRSF000137] (50-620)
  IPR012132 Glucose-methanol-choline oxidoreductase [PTHR11552] (39-622)
  IPR036188 FAD/NAD(P)-binding domain superfamily [G3DSA:3.50.50.60] (58-614)
  IPR036188 FAD/NAD(P)-binding domain superfamily [SSF51905] (55-618)

pLDDT: mean 95.28, std 7.24, range [29.91, 98.94]